Protein AF-W2QQW8-F1 (afdb_monomer_lite)

pLDDT: mean 79.14, std 19.01, range [22.36, 98.44]

Sequence (771 aa):
MTIPDSPKTPKADYAVMDPCMNMNTQSSLPSTNDLQSVPPTTKESCSPLRKLARWWIALRWQLARNLFSVPLPFLTSVFDVKLGDLFIVFPICLVFIITTAIQANDREVESTGNPPTYGLLVVFILTVRNNSVLLALTGISYERVLFYHKIAALITIILSGLHGFAYILAHDKGEISGEGDMVLTGTVAFGAMVLMFVFSLGFVRRRFFEFFLRTHWILFIVVLVFAVIHGASTALIGIIPWGIDMAFRHAYRPRVYAQGSIIGGNKSTSQDSANFTGKSMGVIARDQVAMSALPGNVVRIQFPRVRKDTGQVFNYQAGQYVFLCVPTISSLEWHPFTISSSPHEPMVTLHIKALGDWTSKLQSLIVALGGEVASPFDVLVDGPYGSVSIDIKTPTTYSHFALFSGGIGVTPMRSVVNRLHYEAHHEGRSSIERVHFVWSVRNRDMAQSLVVDVTGDNRGDCYFPNGIINNVGDAFSSEIYLSRSERDVEAADLDRHLGSSLRYGSRPDISATLRMVGEQAKQNGKTRVAVLVCGPSINANIPTIDHDEVQPFEEMEPTTDSEKSAIKYKPQLHISDGCHPYPVVQADGSVSAGLKWSGRYRSGCKGSDLGSQVYSRSAWYKGKWAIMYAWYFPKGANPVSVFGSGHRHYWLHAIVWTDSPNPDNSTILGASMAGTTNNEKTSTVKSKYLANGTSLKLDSFVGLWTGIQALRLTKKSGETQDLITWEQLTDEARDALSDFSFESSESREWVVMPLRDSAFKVLLKNSYPFR

Secondary structure (DSSP, 8-state):
---------------------------PPPPTT--------------HHHHHHHHHHHHHHHHHHHTSS-B-TTHHHHH--BHHIIIIIHHHHHHHHHHHHHHHHTT-HHHHHHHHHHHHHHHHHT---TT-HHHHHH---HHHHHHHHHHHHHHHHHHHHHHHHHHHHHHHTTSS---HHHHHHHHHHHHHHHHHHHHTSHHHHHH-HHHHHHHHHHHHHHHHHHHHHTT-GGGGGGGHHHHHHHHIIIIIHHHHHHH--SS----------S-------SSS-GGG-EEEEETTTEEEEEEESB-TTT--B----TT-EEEEE-TTT-SS--EEEEB-S-TTSSEEEEEEE--SHHHHHHHHHHHHTTSEEE-SS--EEEEEE---SS--SSTTT-SEEEEEEEGGGHHHHHHHHHHHHHHHHTS--TT--EEEEEEEES-HHHHHHHHS-TT---SS--SS-HHHHS--SSSEEEEEEETT----SS-HHHHHHHGGGEEES----HHHHHHHHHHHHHHTT----EEEEES--TTTTS-EE-TTTPPPPP-PPP-SHHHHHHHHTPPEEEESSSPPPB--B-TTS-EE------SSTTTT-S--TT--EEEEEEEEETTEEEEEEEEEEEEEEPTT-TT--EEEEEEEEEEEEES-SSSTT--EEEEEEE-SSSEEEESS--GGGEETTTEEEEEEEE-TTT--EEEEE-SS--BPPEEEETTTS-HHHHHHHHH----SSTT-TT---TTSHHHHHHHHHHH----

Foldseek 3Di:
DDDDDDDDDDDDDDDDDDPDDDDDDDDDDDDDPPPDDDDDDDPDPQDPVNVVVVVLVVVLVCCVVPAVLADDPPCCVPPVDTRNCVPPVVVVLVVLLVVLLVCLVVLVLVVLLVSLLVLLLLLLLLPDDDPFPVCVSNVDANVRSVVVNLVSLVSSLSSLVSSVSSVVVCVVVVVDDDPPLLNVLSVQLSVLSVVLNVCPPPVNCVPPVVVNVVSNVVSVVSNVVSCVVNPSVVSVNSNVSVVVRVCCVPPVQVCCQQPNDPDDDDPPDDDDDDDDPGDGHAVFGLQQWKWFQAFPQKIKIKGFQQHPPPRDGNADAQLWWKWKDFVVLNPPDTDIFTQLAARVDGMGMTIQHPDDDSSNVVNVVCVVVPRIDSRPGDMHIGDRHDDDSDPPPPLPPAQAEEEEEEQPQCRSVLRVVQNVVCCVPPVVSVSNQAYEEEYEYADPRSVCRQQPPPVPPPPPDGSHDLCQQVVPPGRHYAAYEHQHDDDDPPPVRSCVSNPPRYHYNDDDPPVVVVVVSCVVCVVVVHDDYHYHYTYDDLAPPAAEDAQQPAADDFFDDDDDLLSVLCVQAFAFEAEPDAADFGDAADLQLHGHPFDAFDDARHPPRNAHPNFHEKEWEWDDDPQKIKIKIKTKTQWWFAWQCPPGDTAGIAMKMKIFIWNDSHNVPIATQWMWIWDLPAIDIDRHDDCLQDDVRRHGYWYFDQDPRTRTTIIDGDNDGHDGGRYDYLVRRRPSNNSSLQRDDSDPDPVCPPRHSCRHPVRVVVCCVRGPRDD

Structure (mmCIF, N/CA/C/O backbone):
data_AF-W2QQW8-F1
#
_entry.id   AF-W2QQW8-F1
#
loop_
_atom_site.group_PDB
_atom_site.id
_atom_site.type_symbol
_atom_site.label_atom_id
_atom_site.label_alt_id
_atom_site.label_comp_id
_atom_site.label_asym_id
_atom_site.label_entity_id
_atom_site.label_seq_id
_atom_site.pdbx_PDB_ins_code
_atom_site.Cartn_x
_atom_site.Cartn_y
_atom_site.Cartn_z
_atom_site.occupancy
_atom_site.B_iso_or_equiv
_atom_site.auth_seq_id
_atom_site.auth_comp_id
_atom_site.auth_asym_id
_atom_site.auth_atom_id
_atom_site.pdbx_PDB_model_num
ATOM 1 N N . MET A 1 1 ? -3.252 -59.970 69.417 1.00 32.72 1 MET A N 1
ATOM 2 C CA . MET A 1 1 ? -2.001 -60.380 68.750 1.00 32.72 1 MET A CA 1
ATOM 3 C C . MET A 1 1 ? -1.625 -59.265 67.775 1.00 32.72 1 MET A C 1
ATOM 5 O O . MET A 1 1 ? -2.342 -59.070 66.809 1.00 32.72 1 MET A O 1
ATOM 9 N N . THR A 1 2 ? -0.628 -58.461 68.169 1.00 27.78 2 THR A N 1
ATOM 10 C CA . THR A 1 2 ? 0.358 -57.687 67.367 1.00 27.78 2 THR A CA 1
ATOM 11 C C . THR A 1 2 ? -0.038 -56.857 66.123 1.00 27.78 2 THR A C 1
ATOM 13 O O . THR A 1 2 ? -0.311 -57.397 65.058 1.00 27.78 2 THR A O 1
ATOM 16 N N . ILE A 1 3 ? 0.106 -55.531 66.291 1.00 32.78 3 ILE A N 1
ATOM 17 C CA . ILE A 1 3 ? 0.550 -54.453 65.354 1.00 32.78 3 ILE A CA 1
ATOM 18 C C . ILE A 1 3 ? 2.060 -54.676 65.025 1.00 32.78 3 ILE A C 1
ATOM 20 O O . ILE A 1 3 ? 2.696 -55.255 65.919 1.00 32.78 3 ILE A O 1
ATOM 24 N N . PRO A 1 4 ? 2.669 -54.341 63.841 1.00 33.88 4 PRO A N 1
ATOM 25 C CA . PRO A 1 4 ? 3.064 -52.963 63.391 1.00 33.88 4 PRO A CA 1
ATOM 26 C C . PRO A 1 4 ? 3.196 -52.753 61.855 1.00 33.88 4 PRO A C 1
ATOM 28 O O . PRO A 1 4 ? 3.037 -53.696 61.092 1.00 33.88 4 PRO A O 1
ATOM 31 N N . ASP A 1 5 ? 3.528 -51.603 61.249 1.00 27.11 5 ASP A N 1
ATOM 32 C CA . ASP A 1 5 ? 3.529 -50.149 61.524 1.00 27.11 5 ASP A CA 1
ATOM 33 C C . ASP A 1 5 ? 3.757 -49.469 60.149 1.00 27.11 5 ASP A C 1
ATOM 35 O O . ASP A 1 5 ? 4.506 -49.993 59.323 1.00 27.11 5 ASP A O 1
ATOM 39 N N . SER A 1 6 ? 3.204 -48.275 59.906 1.00 24.80 6 SER A N 1
ATOM 40 C CA . SER A 1 6 ? 3.692 -47.371 58.845 1.00 24.80 6 SER A CA 1
ATOM 41 C C . SER A 1 6 ? 3.896 -45.959 59.416 1.00 24.80 6 SER A C 1
ATOM 43 O O . SER A 1 6 ? 2.923 -45.378 59.912 1.00 24.80 6 SER A O 1
ATOM 45 N N . PRO A 1 7 ? 5.107 -45.371 59.376 1.00 30.23 7 PRO A N 1
ATOM 46 C CA . PRO A 1 7 ? 5.352 -44.061 59.969 1.00 30.23 7 PRO A CA 1
ATOM 47 C C . PRO A 1 7 ? 5.127 -42.881 58.999 1.00 30.23 7 PRO A C 1
ATOM 49 O O . PRO A 1 7 ? 5.688 -42.814 57.912 1.00 30.23 7 PRO A O 1
ATOM 52 N N . LYS A 1 8 ? 4.278 -41.964 59.481 1.00 26.64 8 LYS A N 1
ATOM 53 C CA . LYS A 1 8 ? 4.223 -40.481 59.440 1.00 26.64 8 LYS A CA 1
ATOM 54 C C . LYS A 1 8 ? 5.057 -39.649 58.432 1.00 26.64 8 LYS A C 1
ATOM 56 O O . LYS A 1 8 ? 6.263 -39.792 58.287 1.00 26.64 8 LYS A O 1
ATOM 61 N N . THR A 1 9 ? 4.366 -38.626 57.914 1.00 29.12 9 THR A N 1
ATOM 62 C CA . THR A 1 9 ? 4.792 -37.410 57.179 1.00 29.12 9 THR A CA 1
ATOM 63 C C . THR A 1 9 ? 5.781 -36.489 57.919 1.00 29.12 9 THR A C 1
ATOM 65 O O . THR A 1 9 ? 5.778 -36.478 59.152 1.00 29.12 9 THR A O 1
ATOM 68 N N . PRO A 1 10 ? 6.386 -35.519 57.197 1.00 24.39 10 PRO A N 1
ATOM 69 C CA . PRO A 1 10 ? 6.212 -34.114 57.587 1.00 24.39 10 PRO A CA 1
ATOM 70 C C . PRO A 1 10 ? 5.755 -33.192 56.439 1.00 24.39 10 PRO A C 1
ATOM 72 O O . PRO A 1 10 ? 6.200 -33.300 55.299 1.00 24.39 10 PRO A O 1
ATOM 75 N N . LYS A 1 11 ? 4.858 -32.263 56.794 1.00 24.58 11 LYS A N 1
ATOM 76 C CA . LYS A 1 11 ? 4.466 -31.074 56.023 1.00 24.58 11 LYS A CA 1
ATOM 77 C C . LYS A 1 11 ? 5.657 -30.115 55.888 1.00 24.58 11 LYS A C 1
ATOM 79 O O . LYS A 1 11 ? 6.401 -29.953 56.851 1.00 24.58 11 LYS A O 1
ATOM 84 N N . ALA A 1 12 ? 5.767 -29.435 54.749 1.00 25.59 12 ALA A N 1
ATOM 85 C CA . ALA A 1 12 ? 6.544 -28.207 54.611 1.00 25.59 12 ALA A CA 1
ATOM 86 C C . ALA A 1 12 ? 5.684 -27.151 53.905 1.00 25.59 12 ALA A C 1
ATOM 88 O O . ALA A 1 12 ? 5.072 -27.418 52.871 1.00 25.59 12 ALA A O 1
ATOM 89 N N . ASP A 1 13 ? 5.604 -25.993 54.549 1.00 22.36 13 ASP A N 1
ATOM 90 C CA . ASP A 1 13 ? 4.767 -24.845 54.232 1.00 22.36 13 ASP A CA 1
ATOM 91 C C . ASP A 1 13 ? 5.245 -24.108 52.971 1.00 22.36 13 ASP A C 1
ATOM 93 O O . ASP A 1 13 ? 6.428 -23.794 52.840 1.00 22.36 13 ASP A O 1
ATOM 97 N N . TYR A 1 14 ? 4.318 -23.757 52.077 1.00 26.67 14 TYR A N 1
ATOM 98 C CA . TYR A 1 14 ? 4.553 -22.741 51.049 1.00 26.67 14 TYR A CA 1
ATOM 99 C C . TYR A 1 14 ? 3.773 -21.485 51.425 1.00 26.67 14 TYR A C 1
ATOM 101 O O . TYR A 1 14 ? 2.546 -21.443 51.350 1.00 26.67 14 TYR A O 1
ATOM 109 N N . ALA A 1 15 ? 4.514 -20.477 51.882 1.00 24.58 15 ALA A N 1
ATOM 110 C CA . ALA A 1 15 ? 3.993 -19.164 52.207 1.00 24.58 15 ALA A CA 1
ATOM 111 C C . ALA A 1 15 ? 3.540 -18.435 50.933 1.00 24.58 15 ALA A C 1
ATOM 113 O O . ALA A 1 15 ? 4.312 -18.222 49.999 1.00 24.58 15 ALA A O 1
ATOM 114 N N . VAL A 1 16 ? 2.271 -18.043 50.942 1.00 25.52 16 VAL A N 1
ATOM 115 C CA . VAL A 1 16 ? 1.659 -17.057 50.053 1.00 25.52 16 VAL A CA 1
ATOM 116 C C . VAL A 1 16 ? 2.253 -15.687 50.403 1.00 25.52 16 VAL A C 1
ATOM 118 O O . VAL A 1 16 ? 2.172 -15.272 51.557 1.00 25.52 16 VAL A O 1
ATOM 121 N N . MET A 1 17 ? 2.869 -14.990 49.443 1.00 25.44 17 MET A N 1
ATOM 122 C CA . MET A 1 17 ? 3.221 -13.574 49.608 1.00 25.44 17 MET A CA 1
ATOM 123 C C . MET A 1 17 ? 2.145 -12.695 48.967 1.00 25.44 17 MET A C 1
ATOM 125 O O . MET A 1 17 ? 2.067 -12.586 47.744 1.00 25.44 17 MET A O 1
ATOM 129 N N . ASP A 1 18 ? 1.345 -12.063 49.826 1.00 23.59 18 ASP A N 1
ATOM 130 C CA . ASP A 1 18 ? 0.506 -10.900 49.529 1.00 23.59 18 ASP A CA 1
ATOM 131 C C . ASP A 1 18 ? 1.378 -9.655 49.262 1.00 23.59 18 ASP A C 1
ATOM 133 O O . ASP A 1 18 ? 2.252 -9.339 50.076 1.00 23.59 18 ASP A O 1
ATOM 137 N N . PRO A 1 19 ? 1.141 -8.874 48.192 1.00 27.14 19 PRO A N 1
ATOM 138 C CA . PRO A 1 19 ? 1.841 -7.620 47.963 1.00 27.14 19 PRO A CA 1
ATOM 139 C C . PRO A 1 19 ? 0.994 -6.440 48.458 1.00 27.14 19 PRO A C 1
ATOM 141 O O . PRO A 1 19 ? 0.456 -5.684 47.660 1.00 27.14 19 PRO A O 1
ATOM 144 N N . CYS A 1 20 ? 0.864 -6.268 49.776 1.00 23.17 20 CYS A N 1
ATOM 145 C CA . CYS A 1 20 ? 0.377 -5.019 50.374 1.00 23.17 20 CYS A CA 1
ATOM 146 C C . CYS A 1 20 ? 0.681 -4.978 51.882 1.00 23.17 20 CYS A C 1
ATOM 148 O O . CYS A 1 20 ? -0.124 -5.452 52.672 1.00 23.17 20 CYS A O 1
ATOM 150 N N . MET A 1 21 ? 1.800 -4.371 52.301 1.00 24.42 21 MET A N 1
ATOM 151 C CA . MET A 1 21 ? 1.831 -3.522 53.505 1.00 24.42 21 MET A CA 1
ATOM 152 C C . MET A 1 21 ? 3.156 -2.762 53.686 1.00 24.42 21 MET A C 1
ATOM 154 O O . MET A 1 21 ? 4.244 -3.326 53.644 1.00 24.42 21 MET A O 1
ATOM 158 N N . ASN A 1 22 ? 2.986 -1.458 53.915 1.00 27.39 22 ASN A N 1
ATOM 159 C CA . ASN A 1 22 ? 3.844 -0.465 54.564 1.00 27.39 22 ASN A CA 1
ATOM 160 C C . ASN A 1 22 ? 5.159 -0.931 55.220 1.00 27.39 22 ASN A C 1
ATOM 162 O O . ASN A 1 22 ? 5.145 -1.655 56.213 1.00 27.39 22 ASN A O 1
ATOM 166 N N . MET A 1 23 ? 6.264 -0.284 54.833 1.00 26.39 23 MET A N 1
ATOM 167 C CA . MET A 1 23 ? 7.373 0.004 55.748 1.00 26.39 23 MET A CA 1
ATOM 168 C C . MET A 1 23 ? 7.696 1.501 55.739 1.00 26.39 23 MET A C 1
ATOM 170 O O . MET A 1 23 ? 8.414 2.016 54.887 1.00 26.39 23 MET A O 1
ATOM 174 N N . ASN A 1 24 ? 7.152 2.184 56.747 1.00 26.94 24 ASN A N 1
ATOM 175 C CA . ASN A 1 24 ? 7.779 3.350 57.350 1.00 26.94 24 ASN A CA 1
ATOM 176 C C . ASN A 1 24 ? 9.038 2.869 58.082 1.00 26.94 24 ASN A C 1
ATOM 178 O O . ASN A 1 24 ? 8.939 2.317 59.174 1.00 26.94 24 ASN A O 1
ATOM 182 N N . THR A 1 25 ? 10.212 3.126 57.520 1.00 27.55 25 THR A N 1
ATOM 183 C CA . THR A 1 25 ? 11.460 3.194 58.286 1.00 27.55 25 THR A CA 1
ATOM 184 C C . THR A 1 25 ? 12.267 4.370 57.765 1.00 27.55 25 THR A C 1
ATOM 186 O O . THR A 1 25 ? 12.839 4.324 56.678 1.00 27.55 25 THR A O 1
ATOM 189 N N . GLN A 1 26 ? 12.272 5.450 58.547 1.00 31.73 26 GLN A N 1
ATOM 190 C CA . GLN A 1 26 ? 13.204 6.558 58.400 1.00 31.73 26 GLN A CA 1
ATOM 191 C C . GLN A 1 26 ? 14.632 6.029 58.589 1.00 31.73 26 GLN A C 1
ATOM 193 O O . GLN A 1 26 ? 15.020 5.675 59.699 1.00 31.73 26 GLN A O 1
ATOM 198 N N . SER A 1 27 ? 15.422 6.011 57.518 1.00 27.05 27 SER A N 1
ATOM 199 C CA . SER A 1 27 ? 16.882 6.016 57.605 1.00 27.05 27 SER A CA 1
ATOM 200 C C . SER A 1 27 ? 17.384 7.318 56.990 1.00 27.05 27 SER A C 1
ATOM 202 O O . SER A 1 27 ? 17.165 7.592 55.811 1.00 27.05 27 SER A O 1
ATOM 204 N N . SER A 1 28 ? 18.003 8.137 57.831 1.00 27.44 28 SER A N 1
ATOM 205 C CA . SER A 1 28 ? 18.613 9.434 57.544 1.00 27.44 28 SER A CA 1
ATOM 206 C C . SER A 1 28 ? 19.503 9.441 56.293 1.00 27.44 28 SER A C 1
ATOM 208 O O . SER A 1 28 ? 20.385 8.597 56.147 1.00 27.44 28 SER A O 1
ATOM 210 N N . LEU A 1 29 ? 19.295 10.444 55.434 1.00 30.16 29 LEU A N 1
ATOM 211 C CA . LEU A 1 29 ? 20.165 10.820 54.313 1.00 30.16 29 LEU A CA 1
ATOM 212 C C . LEU A 1 29 ? 21.607 11.106 54.785 1.00 30.16 29 LEU A C 1
ATOM 214 O O . LEU A 1 29 ? 21.767 11.794 55.796 1.00 30.16 29 LEU A O 1
ATOM 218 N N . PRO A 1 30 ? 22.657 10.687 54.051 1.00 28.02 30 PRO A N 1
ATOM 219 C CA . PRO A 1 30 ? 24.010 11.172 54.295 1.00 28.02 30 PRO A CA 1
ATOM 220 C C . PRO A 1 30 ? 24.154 12.621 53.812 1.00 28.02 30 PRO A C 1
ATOM 222 O O . PRO A 1 30 ? 23.690 12.989 52.732 1.00 28.02 30 PRO A O 1
ATOM 225 N N . SER A 1 31 ? 24.818 13.440 54.625 1.00 26.75 31 SER A N 1
ATOM 226 C CA . SER A 1 31 ? 25.165 14.833 54.346 1.00 26.75 31 SER A CA 1
ATOM 227 C C . SER A 1 31 ? 26.144 14.988 53.175 1.00 26.75 31 SER A C 1
ATOM 229 O O . SER A 1 31 ? 27.016 14.156 52.944 1.00 26.75 31 SER A O 1
ATOM 231 N N . THR A 1 32 ? 26.030 16.118 52.484 1.00 33.53 32 THR A N 1
ATOM 232 C CA . THR A 1 32 ? 26.657 16.506 51.209 1.00 33.53 32 THR A CA 1
ATOM 233 C C . THR A 1 32 ? 28.179 16.753 51.216 1.00 33.53 32 THR A C 1
ATOM 235 O O . THR A 1 32 ? 28.629 17.614 50.468 1.00 33.53 32 THR A O 1
ATOM 238 N N . ASN A 1 33 ? 28.996 16.034 51.999 1.00 30.67 33 ASN A N 1
ATOM 239 C CA . ASN A 1 33 ? 30.430 16.367 52.144 1.00 30.67 33 ASN A CA 1
ATOM 240 C C . ASN A 1 33 ? 31.477 15.283 51.803 1.00 30.67 33 ASN A C 1
ATOM 242 O O . ASN A 1 33 ? 32.657 15.608 51.845 1.00 30.67 33 ASN A O 1
ATOM 246 N N . ASP A 1 34 ? 31.118 14.076 51.348 1.00 30.17 34 ASP A N 1
ATOM 247 C CA . ASP A 1 34 ? 32.113 13.011 51.076 1.00 30.17 34 ASP A CA 1
ATOM 248 C C . ASP A 1 34 ? 32.278 12.646 49.586 1.00 30.17 34 ASP A C 1
ATOM 250 O O . ASP A 1 34 ? 32.210 11.485 49.185 1.00 30.17 34 ASP A O 1
ATOM 254 N N . LEU A 1 35 ? 32.534 13.643 48.732 1.00 32.91 35 LEU A N 1
ATOM 255 C CA . LEU A 1 35 ? 32.984 13.428 47.346 1.00 32.91 35 LEU A CA 1
ATOM 256 C C . LEU A 1 35 ? 34.252 14.236 47.036 1.00 32.91 35 LEU A C 1
ATOM 258 O O . LEU A 1 35 ? 34.254 15.113 46.176 1.00 32.91 35 LEU A O 1
ATOM 262 N N . GLN A 1 36 ? 35.362 13.914 47.704 1.00 36.12 36 GLN A N 1
ATOM 263 C CA . GLN A 1 36 ? 36.707 14.267 47.233 1.00 36.12 36 GLN A CA 1
ATOM 264 C C . GLN A 1 36 ? 37.702 13.132 47.504 1.00 36.12 36 GLN A C 1
ATOM 266 O O . GLN A 1 36 ? 38.179 12.976 48.622 1.00 36.12 36 GLN A O 1
ATOM 271 N N . SER A 1 37 ? 38.010 12.346 46.462 1.00 30.62 37 SER A N 1
ATOM 272 C CA . SER A 1 37 ? 39.344 11.793 46.123 1.00 30.62 37 SER A CA 1
ATOM 273 C C . SER A 1 37 ? 39.233 10.562 45.206 1.00 30.62 37 SER A C 1
ATOM 275 O O . SER A 1 37 ? 39.449 9.423 45.603 1.00 30.62 37 SER A O 1
ATOM 277 N N . VAL A 1 38 ? 38.931 10.787 43.924 1.00 32.84 38 VAL A N 1
ATOM 278 C CA . VAL A 1 38 ? 39.273 9.810 42.874 1.00 32.84 38 VAL A CA 1
ATOM 279 C C . VAL A 1 38 ? 40.677 10.175 42.372 1.00 32.84 38 VAL A C 1
ATOM 281 O O . VAL A 1 38 ? 40.891 11.343 42.032 1.00 32.84 38 VAL A O 1
ATOM 284 N N . PRO A 1 39 ? 41.653 9.248 42.342 1.00 32.03 39 PRO A N 1
ATOM 285 C CA . PRO A 1 39 ? 42.999 9.550 41.862 1.00 32.03 39 PRO A CA 1
ATOM 286 C C . PRO A 1 39 ? 42.962 9.906 40.366 1.00 32.03 39 PRO A C 1
ATOM 288 O O . PRO A 1 39 ? 42.100 9.407 39.635 1.00 32.03 39 PRO A O 1
ATOM 291 N N . PRO A 1 40 ? 43.872 10.766 39.874 1.00 30.80 40 PRO A N 1
ATOM 292 C CA . PRO A 1 40 ? 43.830 11.219 38.494 1.00 30.80 40 PRO A CA 1
ATOM 293 C C . PRO A 1 40 ? 44.091 10.038 37.558 1.00 30.80 40 PRO A C 1
ATOM 295 O O . PRO A 1 40 ? 45.178 9.462 37.536 1.00 30.80 40 PRO A O 1
ATOM 298 N N . THR A 1 41 ? 43.080 9.693 36.760 1.00 34.16 41 THR A N 1
ATOM 299 C CA . THR A 1 41 ? 43.212 8.778 35.629 1.00 34.16 41 THR A CA 1
ATOM 300 C C . THR A 1 41 ? 44.335 9.273 34.728 1.00 34.16 41 THR A C 1
ATOM 302 O O . THR A 1 41 ? 44.292 10.402 34.225 1.00 34.16 41 THR A O 1
ATOM 305 N N . THR A 1 42 ? 45.337 8.426 34.522 1.00 35.34 42 THR A N 1
ATOM 306 C CA . THR A 1 42 ? 46.366 8.600 33.504 1.00 35.34 42 THR A CA 1
ATOM 307 C C . THR A 1 42 ? 45.693 8.951 32.177 1.00 35.34 42 THR A C 1
ATOM 309 O O . THR A 1 42 ? 44.781 8.264 31.716 1.00 35.34 42 THR A O 1
ATOM 312 N N . LYS A 1 43 ? 46.096 10.074 31.569 1.00 38.16 43 LYS A N 1
ATOM 313 C CA . LYS A 1 43 ? 45.657 10.450 30.222 1.00 38.16 43 LYS A CA 1
ATOM 314 C C . LYS A 1 43 ? 46.145 9.371 29.257 1.00 38.16 43 LYS A C 1
ATOM 316 O O . LYS A 1 43 ? 47.277 9.436 28.784 1.00 38.16 43 LYS A O 1
ATOM 321 N N . GLU A 1 44 ? 45.300 8.388 28.958 1.00 43.59 44 GLU A N 1
ATOM 322 C CA . GLU A 1 44 ? 45.520 7.513 27.814 1.00 43.59 44 GLU A CA 1
ATOM 323 C C . GLU A 1 44 ? 45.645 8.397 26.569 1.00 43.59 44 GLU A C 1
ATOM 325 O O . GLU A 1 44 ? 44.706 9.087 26.157 1.00 43.59 44 GLU A O 1
ATOM 330 N N . SER A 1 45 ? 46.840 8.396 25.984 1.00 45.62 45 SER A N 1
ATOM 331 C CA . SER A 1 45 ? 47.106 8.940 24.659 1.00 45.62 45 SER A CA 1
ATOM 332 C C . SER A 1 45 ? 46.131 8.294 23.673 1.00 45.62 45 SER A C 1
ATOM 334 O O . SER A 1 45 ? 46.255 7.131 23.294 1.00 45.62 45 SER A O 1
ATOM 336 N N . CYS A 1 46 ? 45.080 9.034 23.318 1.00 47.69 46 CYS A N 1
ATOM 337 C CA . CYS A 1 46 ? 44.044 8.548 22.422 1.00 47.69 46 CYS A CA 1
ATOM 338 C C . CYS A 1 46 ? 44.661 8.367 21.030 1.00 47.69 46 CYS A C 1
ATOM 340 O O . CYS A 1 46 ? 45.045 9.357 20.398 1.00 47.69 46 CYS A O 1
ATOM 342 N N . SER A 1 47 ? 44.769 7.114 20.574 1.00 72.81 47 SER A N 1
ATOM 343 C CA . SER A 1 47 ? 45.361 6.788 19.277 1.00 72.81 47 SER A CA 1
ATOM 344 C C . SER A 1 47 ? 44.680 7.580 18.146 1.00 72.81 47 SER A C 1
ATOM 346 O O . SER A 1 47 ? 43.463 7.803 18.200 1.00 72.81 47 SER A O 1
ATOM 348 N N . PRO A 1 48 ? 45.422 8.003 17.103 1.00 72.12 48 PRO A N 1
ATOM 349 C CA . PRO A 1 48 ? 44.861 8.751 15.975 1.00 72.12 48 PRO A CA 1
ATOM 350 C C . PRO A 1 48 ? 43.622 8.073 15.372 1.00 72.12 48 PRO A C 1
ATOM 352 O O . PRO A 1 48 ? 42.626 8.735 15.095 1.00 72.12 48 PRO A O 1
ATOM 355 N N . LEU A 1 49 ? 43.637 6.737 15.295 1.00 63.75 49 LEU A N 1
ATOM 356 C CA . LEU A 1 49 ? 42.523 5.916 14.814 1.00 63.75 49 LEU A CA 1
ATOM 357 C C . LEU A 1 49 ? 41.258 6.037 15.681 1.00 63.75 49 LEU A C 1
ATOM 359 O O . LEU A 1 49 ? 40.157 6.125 15.143 1.00 63.75 49 LEU A O 1
ATOM 363 N N . ARG A 1 50 ? 41.382 6.102 17.015 1.00 66.75 50 ARG A N 1
ATOM 364 C CA . ARG A 1 50 ? 40.227 6.292 17.914 1.00 66.75 50 ARG A CA 1
ATOM 365 C C . ARG A 1 50 ? 39.637 7.698 17.809 1.00 66.75 50 ARG A C 1
ATOM 367 O O . ARG A 1 50 ? 38.416 7.841 17.873 1.00 66.75 50 ARG A O 1
ATOM 374 N N . LYS A 1 51 ? 40.469 8.730 17.627 1.00 74.44 51 LYS A N 1
ATOM 375 C CA . LYS A 1 51 ? 39.992 10.106 17.392 1.00 74.44 51 LYS A CA 1
ATOM 376 C C . LYS A 1 51 ? 39.225 10.205 16.074 1.00 74.44 51 LYS A C 1
ATOM 378 O O . LYS A 1 51 ? 38.132 10.764 16.049 1.00 74.44 51 LYS A O 1
ATOM 383 N N . LEU A 1 52 ? 39.764 9.597 15.019 1.00 72.56 52 LEU A N 1
ATOM 384 C CA . LEU A 1 52 ? 39.159 9.573 13.689 1.00 72.56 52 LEU A CA 1
ATOM 385 C C . LEU A 1 52 ? 37.839 8.785 13.688 1.00 72.56 52 LEU A C 1
ATOM 387 O O . LEU A 1 52 ? 36.842 9.265 13.159 1.00 72.56 52 LEU A O 1
ATOM 391 N N . ALA A 1 53 ? 37.783 7.649 14.391 1.00 68.56 53 ALA A N 1
ATOM 392 C CA . ALA A 1 53 ? 36.552 6.881 14.577 1.00 68.56 53 ALA A CA 1
ATOM 393 C C . ALA A 1 53 ? 35.467 7.671 15.332 1.00 68.56 53 ALA A C 1
ATOM 395 O O . ALA A 1 53 ? 34.312 7.681 14.915 1.00 68.56 53 ALA A O 1
ATOM 396 N N . ARG A 1 54 ? 35.822 8.372 16.419 1.00 70.38 54 ARG A N 1
ATOM 397 C CA . ARG A 1 54 ? 34.870 9.219 17.164 1.00 70.38 54 ARG A CA 1
ATOM 398 C C . ARG A 1 54 ? 34.356 10.381 16.319 1.00 70.38 54 ARG A C 1
ATOM 400 O O . ARG A 1 54 ? 33.157 10.644 16.330 1.00 70.38 54 ARG A O 1
ATOM 407 N N . TRP A 1 55 ? 35.244 11.043 15.579 1.00 84.25 55 TRP A N 1
ATOM 408 C CA . TRP A 1 55 ? 34.871 12.117 14.661 1.00 84.25 55 TRP A CA 1
ATOM 409 C C . TRP A 1 55 ? 33.932 11.615 13.558 1.00 84.25 55 TRP A C 1
ATOM 411 O O . TRP A 1 55 ? 32.883 12.214 13.335 1.00 84.25 55 TRP A O 1
ATOM 421 N N . TRP A 1 56 ? 34.243 10.468 12.947 1.00 69.25 56 TRP A N 1
ATOM 422 C CA . TRP A 1 56 ? 33.389 9.833 11.943 1.00 69.25 56 TRP A CA 1
ATOM 423 C C . TRP A 1 56 ? 31.999 9.503 12.494 1.00 69.25 56 TRP A C 1
ATOM 425 O O . TRP A 1 56 ? 30.996 9.832 11.868 1.00 69.25 56 TRP A O 1
ATOM 435 N N . ILE A 1 57 ? 31.922 8.909 13.690 1.00 71.25 57 ILE A N 1
ATOM 436 C CA . ILE A 1 57 ? 30.647 8.591 14.350 1.00 71.25 57 ILE A CA 1
ATOM 437 C C . ILE A 1 57 ? 29.840 9.868 14.616 1.00 71.25 57 ILE A C 1
ATOM 439 O O . ILE A 1 57 ? 28.638 9.895 14.347 1.00 71.25 57 ILE A O 1
ATOM 443 N N . ALA A 1 58 ? 30.486 10.930 15.104 1.00 70.12 58 ALA A N 1
ATOM 444 C CA . ALA A 1 58 ? 29.830 12.205 15.374 1.00 70.12 58 ALA A CA 1
ATOM 445 C C . ALA A 1 58 ? 29.291 12.859 14.091 1.00 70.12 58 ALA A C 1
ATOM 447 O O . ALA A 1 58 ? 28.117 13.231 14.045 1.00 70.12 58 ALA A O 1
ATOM 448 N N . LEU A 1 59 ? 30.109 12.931 13.036 1.00 74.25 59 LEU A N 1
ATOM 449 C CA . LEU A 1 59 ? 29.723 13.487 11.738 1.00 74.25 59 LEU A CA 1
ATOM 450 C C . LEU A 1 59 ? 28.582 12.682 11.106 1.00 74.25 59 LEU A C 1
ATOM 452 O O . LEU A 1 59 ? 27.569 13.249 10.700 1.00 74.25 59 LEU A O 1
ATOM 456 N N . ARG A 1 60 ? 28.706 11.351 11.088 1.00 69.12 60 ARG A N 1
ATOM 457 C CA . ARG A 1 60 ? 27.660 10.431 10.628 1.00 69.12 60 ARG A CA 1
ATOM 458 C C . ARG A 1 60 ? 26.343 10.694 11.350 1.00 69.12 60 ARG A C 1
ATOM 460 O O . ARG A 1 60 ? 25.297 10.784 10.712 1.00 69.12 60 ARG A O 1
ATOM 467 N N . TRP A 1 61 ? 26.377 10.817 12.675 1.00 62.03 61 TRP A N 1
ATOM 468 C CA . TRP A 1 61 ? 25.172 11.011 13.479 1.00 62.03 61 TRP A CA 1
ATOM 469 C C . TRP A 1 61 ? 24.545 12.399 13.294 1.00 62.03 61 TRP A C 1
ATOM 471 O O . TRP A 1 61 ? 23.323 12.547 13.376 1.00 62.03 61 TRP A O 1
ATOM 481 N N . GLN A 1 62 ? 25.358 13.419 13.016 1.00 68.69 62 GLN A N 1
ATOM 482 C CA . GLN A 1 62 ? 24.881 14.750 12.644 1.00 68.69 62 GLN A CA 1
ATOM 483 C C . GLN A 1 62 ? 24.225 14.748 11.257 1.00 68.69 62 GLN A C 1
ATOM 485 O O . GLN A 1 62 ? 23.086 15.193 11.134 1.00 68.69 62 GLN A O 1
ATOM 490 N N . LEU A 1 63 ? 24.880 14.188 10.235 1.00 65.50 63 LEU A N 1
ATOM 491 C CA . LEU A 1 63 ? 24.352 14.127 8.864 1.00 65.50 63 LEU A CA 1
ATOM 492 C C . LEU A 1 63 ? 23.077 13.283 8.766 1.00 65.50 63 LEU A C 1
ATOM 494 O O . LEU A 1 63 ? 22.104 13.685 8.123 1.00 65.50 63 LEU A O 1
ATOM 498 N N . ALA A 1 64 ? 23.055 12.129 9.436 1.00 65.25 64 ALA A N 1
ATOM 499 C CA . ALA A 1 64 ? 21.892 11.255 9.447 1.00 65.25 64 ALA A CA 1
ATOM 500 C C . ALA A 1 64 ? 20.666 11.962 10.035 1.00 65.25 64 ALA A C 1
ATOM 502 O O . ALA A 1 64 ? 19.597 11.891 9.438 1.00 65.25 64 ALA A O 1
ATOM 503 N N . ARG A 1 65 ? 20.805 12.673 11.162 1.00 64.88 65 ARG A N 1
ATOM 504 C CA . ARG A 1 65 ? 19.676 13.355 11.816 1.00 64.88 65 ARG A CA 1
ATOM 505 C C . ARG A 1 65 ? 19.249 14.631 11.105 1.00 64.88 65 ARG A C 1
ATOM 507 O O . ARG A 1 65 ? 18.054 14.854 10.958 1.00 64.88 65 ARG A O 1
ATOM 514 N N . ASN A 1 66 ? 20.205 15.437 10.652 1.00 69.25 66 ASN A N 1
ATOM 515 C CA . ASN A 1 66 ? 19.914 16.788 10.176 1.00 69.25 66 ASN A CA 1
ATOM 516 C C . ASN A 1 66 ? 19.597 16.854 8.679 1.00 69.25 66 ASN A C 1
ATOM 518 O O . ASN A 1 66 ? 19.026 17.845 8.238 1.00 69.25 66 ASN A O 1
ATOM 522 N N . LEU A 1 67 ? 19.960 15.831 7.895 1.00 66.56 67 LEU A N 1
ATOM 523 C CA . LEU A 1 67 ? 19.830 15.883 6.438 1.00 66.56 67 LEU A CA 1
ATOM 524 C C . LEU A 1 67 ? 19.119 14.658 5.852 1.00 66.56 67 LEU A C 1
ATOM 526 O O . LEU A 1 67 ? 18.109 14.787 5.164 1.00 66.56 67 LEU A O 1
ATOM 530 N N . PHE A 1 68 ? 19.603 13.453 6.157 1.00 67.38 68 PHE A N 1
ATOM 531 C CA . PHE A 1 68 ? 19.114 12.212 5.532 1.00 67.38 68 PHE A CA 1
ATOM 532 C C . PHE 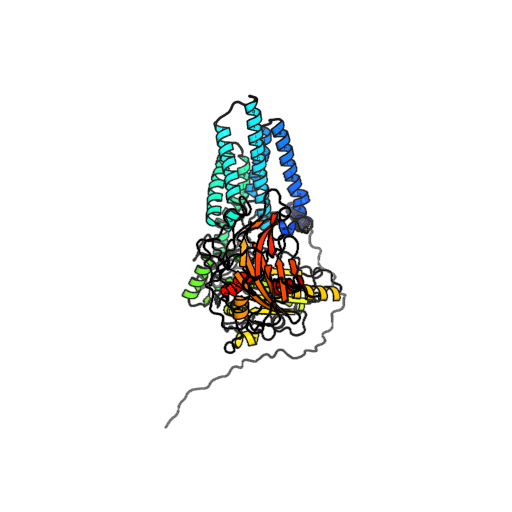A 1 68 ? 17.966 11.523 6.287 1.00 67.38 68 PHE A C 1
ATOM 534 O O . PHE A 1 68 ? 17.521 10.439 5.897 1.00 67.38 68 PHE A O 1
ATOM 541 N N . SER A 1 69 ? 17.462 12.135 7.359 1.00 66.00 69 SER A N 1
ATOM 542 C CA . SER A 1 69 ? 16.274 11.672 8.096 1.00 66.00 69 SER A CA 1
ATOM 543 C C . SER A 1 69 ? 15.178 12.724 8.202 1.00 66.00 69 SER A C 1
ATOM 545 O O . SER A 1 69 ? 14.134 12.425 8.768 1.00 66.00 69 SER A O 1
ATOM 547 N N . VAL A 1 70 ? 15.382 13.923 7.646 1.00 72.56 70 VAL A N 1
ATOM 548 C CA . VAL A 1 70 ? 14.385 14.997 7.691 1.00 72.56 70 VAL A CA 1
ATOM 549 C C . VAL A 1 70 ? 13.368 14.785 6.564 1.00 72.56 70 VAL A C 1
ATOM 551 O O . VAL A 1 70 ? 13.752 14.858 5.389 1.00 72.56 70 VAL A O 1
ATOM 554 N N . PRO A 1 71 ? 12.093 14.491 6.887 1.00 70.06 71 PRO A N 1
ATOM 555 C CA . PRO A 1 71 ? 11.051 14.345 5.883 1.00 70.06 71 PRO A CA 1
ATOM 556 C C . PRO A 1 71 ? 10.651 15.712 5.311 1.00 70.06 71 PRO A C 1
ATOM 558 O O . PRO A 1 71 ? 10.622 16.718 6.021 1.00 70.06 71 PRO A O 1
ATOM 561 N N . LEU A 1 72 ? 10.305 15.729 4.028 1.00 71.62 72 LEU A N 1
ATOM 562 C CA . LEU A 1 72 ? 9.696 16.853 3.327 1.00 71.62 72 LEU A CA 1
ATOM 563 C C . LEU A 1 72 ? 8.205 16.544 3.116 1.00 71.62 72 LEU A C 1
ATOM 565 O O . LEU A 1 72 ? 7.888 15.503 2.527 1.00 71.62 72 LEU A O 1
ATOM 569 N N . PRO A 1 73 ? 7.280 17.411 3.570 1.00 64.31 73 PRO A N 1
ATOM 570 C CA . PRO A 1 73 ? 5.853 17.240 3.304 1.00 64.31 73 PRO A CA 1
ATOM 571 C C . PRO A 1 73 ? 5.593 17.017 1.808 1.00 64.31 73 PRO A C 1
ATOM 573 O O . PRO A 1 73 ? 6.266 17.628 0.978 1.00 64.31 73 PRO A O 1
ATOM 576 N N . PHE A 1 74 ? 4.636 16.144 1.471 1.00 66.75 74 PHE A N 1
ATOM 577 C CA . PHE A 1 74 ? 4.291 15.709 0.104 1.00 66.75 74 PHE A CA 1
ATOM 578 C C . PHE A 1 74 ? 5.373 14.879 -0.621 1.00 66.75 74 PHE A C 1
ATOM 580 O O . PHE A 1 74 ? 5.091 13.785 -1.108 1.00 66.75 74 PHE A O 1
ATOM 587 N N . LEU A 1 75 ? 6.628 15.335 -0.657 1.00 67.25 75 LEU A N 1
ATOM 588 C CA . LEU A 1 75 ? 7.714 14.641 -1.362 1.00 67.25 75 LEU A CA 1
ATOM 589 C C . LEU A 1 75 ? 8.098 13.312 -0.702 1.00 67.25 75 LEU A C 1
ATOM 591 O O . LEU A 1 75 ? 8.278 12.312 -1.399 1.00 67.25 75 LEU A O 1
ATOM 595 N N . THR A 1 76 ? 8.182 13.266 0.631 1.00 65.50 76 THR A N 1
ATOM 596 C CA . THR A 1 76 ? 8.471 12.012 1.341 1.00 65.50 76 THR A CA 1
ATOM 597 C C . THR A 1 76 ? 7.291 11.046 1.279 1.00 65.50 76 THR A C 1
ATOM 599 O O . THR A 1 76 ? 7.502 9.848 1.158 1.00 65.50 76 THR A O 1
ATOM 602 N N . SER A 1 77 ? 6.048 11.531 1.317 1.00 54.38 77 SER A N 1
ATOM 603 C CA . SER A 1 77 ? 4.879 10.642 1.293 1.00 54.38 77 SER A CA 1
ATOM 604 C C . SER A 1 77 ? 4.658 9.992 -0.073 1.00 54.38 77 SER A C 1
ATOM 606 O O . SER A 1 77 ? 4.288 8.826 -0.128 1.00 54.38 77 SER A O 1
ATOM 608 N N . VAL A 1 78 ? 4.904 10.720 -1.167 1.00 59.84 78 VAL A N 1
ATOM 609 C CA . VAL A 1 78 ? 4.634 10.228 -2.530 1.00 59.84 78 VAL A CA 1
ATOM 610 C C . VAL A 1 78 ? 5.856 9.544 -3.150 1.00 59.84 78 VAL A C 1
ATOM 612 O O . VAL A 1 78 ? 5.726 8.508 -3.799 1.00 59.84 78 VAL A O 1
ATOM 615 N N . PHE A 1 79 ? 7.052 10.107 -2.953 1.00 66.12 79 PHE A N 1
ATOM 616 C CA . PHE A 1 79 ? 8.273 9.678 -3.647 1.00 66.12 79 PHE A CA 1
ATOM 617 C C . PHE A 1 79 ? 9.364 9.142 -2.709 1.00 66.12 79 PHE A C 1
ATOM 619 O O . PHE A 1 79 ? 10.447 8.796 -3.177 1.00 66.12 79 PHE A O 1
ATOM 626 N N . ASP A 1 80 ? 9.102 9.084 -1.398 1.00 70.62 80 ASP A N 1
ATOM 627 C CA . ASP A 1 80 ? 10.079 8.751 -0.349 1.00 70.62 80 ASP A CA 1
ATOM 628 C C . ASP A 1 80 ? 11.313 9.680 -0.323 1.00 70.62 80 ASP A C 1
ATOM 630 O O . ASP A 1 80 ? 12.330 9.364 0.288 1.00 70.62 80 ASP A O 1
ATOM 634 N N . VAL A 1 81 ? 11.234 10.867 -0.935 1.00 80.19 81 VAL A N 1
ATOM 635 C CA . VAL A 1 81 ? 12.340 11.840 -1.025 1.00 80.19 81 VAL A CA 1
ATOM 636 C C . VAL A 1 81 ? 12.507 12.597 0.291 1.00 80.19 81 VAL A C 1
ATOM 638 O O . VAL A 1 81 ? 11.541 13.151 0.819 1.00 80.19 81 VAL A O 1
ATOM 641 N N . LYS A 1 82 ? 13.734 12.659 0.812 1.00 81.06 82 LYS A N 1
ATOM 642 C CA . LYS A 1 82 ? 14.116 13.407 2.021 1.00 81.06 82 LYS A CA 1
ATOM 643 C C . LYS A 1 82 ? 14.922 14.664 1.692 1.00 81.06 82 LYS A C 1
ATOM 645 O O . LYS A 1 82 ? 15.374 14.855 0.567 1.00 81.06 82 LYS A O 1
ATOM 650 N N . LEU A 1 83 ? 15.148 15.509 2.700 1.00 80.62 83 LEU A N 1
ATOM 651 C CA . LEU A 1 83 ? 15.880 16.772 2.550 1.00 80.62 83 LEU A CA 1
ATOM 652 C C . LEU A 1 83 ? 17.267 16.592 1.902 1.00 80.62 83 LEU A C 1
ATOM 654 O O . LEU A 1 83 ? 17.607 17.305 0.962 1.00 80.62 83 LEU A O 1
ATOM 658 N N . GLY A 1 84 ? 18.049 15.611 2.360 1.00 81.56 84 GLY A N 1
ATOM 659 C CA . GLY A 1 84 ? 19.364 15.312 1.782 1.00 81.56 84 GLY A CA 1
ATOM 660 C C . GLY A 1 84 ? 19.316 14.847 0.325 1.00 81.56 84 GLY A C 1
ATOM 661 O O . GLY A 1 84 ? 20.235 15.143 -0.437 1.00 81.56 84 GLY A O 1
ATOM 662 N N . ASP A 1 85 ? 18.236 14.188 -0.095 1.00 87.06 85 ASP A N 1
ATOM 663 C CA . ASP A 1 85 ? 18.080 13.728 -1.478 1.00 87.06 85 ASP A CA 1
ATOM 664 C C . ASP A 1 85 ? 17.924 14.928 -2.426 1.00 87.06 85 ASP A C 1
ATOM 666 O O . ASP A 1 85 ? 18.558 14.984 -3.480 1.00 87.06 85 ASP A O 1
ATOM 670 N N . LEU A 1 86 ? 17.144 15.930 -2.003 1.00 85.88 86 LEU A N 1
ATOM 671 C CA . LEU A 1 86 ? 16.869 17.142 -2.775 1.00 85.88 86 LEU A CA 1
ATOM 672 C C . LEU A 1 86 ? 18.096 18.048 -2.936 1.00 85.88 86 LEU A C 1
ATOM 674 O O . LEU A 1 86 ? 18.308 18.596 -4.013 1.00 85.88 86 LEU A O 1
ATOM 678 N N . PHE A 1 87 ? 18.890 18.216 -1.876 1.00 86.94 87 PHE A N 1
ATOM 679 C CA . PHE A 1 87 ? 19.994 19.183 -1.860 1.00 86.94 87 PHE A CA 1
ATOM 680 C C . PHE A 1 87 ? 21.369 18.587 -2.168 1.00 86.94 87 PHE A C 1
ATOM 682 O O . PHE A 1 87 ? 22.294 19.340 -2.460 1.00 86.94 87 PHE A O 1
ATOM 689 N N . ILE A 1 88 ? 21.524 17.261 -2.114 1.00 86.69 88 ILE A N 1
ATOM 690 C CA . ILE A 1 88 ? 22.806 16.599 -2.392 1.00 86.69 88 ILE A CA 1
ATOM 691 C C . ILE A 1 88 ? 22.671 15.619 -3.550 1.00 86.69 88 ILE A C 1
ATOM 693 O O . ILE A 1 88 ? 23.357 15.765 -4.559 1.00 86.69 88 ILE A O 1
ATOM 697 N N . VAL A 1 89 ? 21.786 14.627 -3.429 1.00 88.38 89 VAL A N 1
ATOM 698 C CA . VAL A 1 89 ? 21.753 13.502 -4.375 1.00 88.38 89 VAL A CA 1
ATOM 699 C C . VAL A 1 89 ? 21.324 13.959 -5.770 1.00 88.38 89 VAL A C 1
ATOM 701 O O . VAL A 1 89 ? 22.039 13.699 -6.738 1.00 88.38 89 VAL A O 1
ATOM 704 N N . PHE A 1 90 ? 20.200 14.671 -5.894 1.00 91.69 90 PHE A N 1
ATOM 705 C CA . PHE A 1 90 ? 19.710 15.121 -7.200 1.00 91.69 90 PHE A CA 1
ATOM 706 C C . PHE A 1 90 ? 20.619 16.150 -7.884 1.00 91.69 90 PHE A C 1
ATOM 708 O O . PHE A 1 90 ? 20.870 15.970 -9.076 1.00 91.69 90 PHE A O 1
ATOM 715 N N . PRO A 1 91 ? 21.178 17.165 -7.193 1.00 94.44 91 PRO A N 1
ATOM 716 C CA . PRO A 1 91 ? 22.139 18.076 -7.808 1.00 94.44 91 PRO A CA 1
ATOM 717 C C . PRO A 1 91 ? 23.384 17.365 -8.342 1.00 94.44 91 PRO A C 1
ATOM 719 O O . PRO A 1 91 ? 23.796 17.645 -9.463 1.00 94.44 91 PRO A O 1
ATOM 722 N N . ILE A 1 92 ? 23.941 16.399 -7.600 1.00 92.44 92 ILE A N 1
ATOM 723 C CA . ILE A 1 92 ? 25.081 15.602 -8.080 1.00 92.44 92 ILE A CA 1
ATOM 724 C C . ILE A 1 92 ? 24.696 14.834 -9.349 1.00 92.44 92 ILE A C 1
ATOM 726 O O . ILE A 1 92 ? 25.404 14.913 -10.350 1.00 92.44 92 ILE A O 1
ATOM 730 N N . CYS A 1 93 ? 23.554 14.140 -9.341 1.00 93.94 93 CYS A N 1
ATOM 731 C CA . CYS A 1 93 ? 23.073 13.403 -10.512 1.00 93.94 93 CYS A CA 1
ATOM 732 C C . CYS A 1 93 ? 22.878 14.321 -11.729 1.00 93.94 93 CYS A C 1
ATOM 734 O O . CYS A 1 93 ? 23.256 13.962 -12.843 1.00 93.94 93 CYS A O 1
ATOM 736 N N . LEU A 1 94 ? 22.315 15.513 -11.512 1.00 94.94 94 LEU A N 1
ATOM 737 C CA . LEU A 1 94 ? 22.077 16.499 -12.560 1.00 94.94 94 LEU A CA 1
ATOM 738 C C . LEU A 1 94 ? 23.388 17.020 -13.155 1.00 94.94 94 LEU A C 1
ATOM 740 O O . LEU A 1 94 ? 23.487 17.121 -14.374 1.00 94.94 94 LEU A O 1
ATOM 744 N N . VAL A 1 95 ? 24.397 17.300 -12.323 1.00 95.06 95 VAL A N 1
ATOM 745 C CA . VAL A 1 95 ? 25.727 17.717 -12.793 1.00 95.06 95 VAL A CA 1
ATOM 746 C C . VAL A 1 95 ? 26.321 16.656 -13.713 1.00 95.06 95 VAL A C 1
ATOM 748 O O . VAL A 1 95 ? 26.678 16.995 -14.835 1.00 95.06 95 VAL A O 1
ATOM 751 N N . PHE A 1 96 ? 26.345 15.382 -13.303 1.00 94.44 96 PHE A N 1
ATOM 752 C CA . PHE A 1 96 ? 26.861 14.298 -14.149 1.00 94.44 96 PHE A CA 1
ATOM 753 C C . PHE A 1 96 ? 26.112 14.179 -15.482 1.00 94.44 96 PHE A C 1
ATOM 755 O O . PHE A 1 96 ? 26.744 13.989 -16.519 1.00 94.44 96 PHE A O 1
ATOM 762 N N . ILE A 1 97 ? 24.780 14.307 -15.480 1.00 96.44 97 ILE A N 1
ATOM 763 C CA . ILE A 1 97 ? 23.988 14.274 -16.719 1.00 96.44 97 ILE A CA 1
ATOM 764 C C . ILE A 1 97 ? 24.357 15.448 -17.626 1.00 96.44 97 ILE A C 1
ATOM 766 O O . ILE A 1 97 ? 24.617 15.236 -18.807 1.00 96.44 97 ILE A O 1
ATOM 770 N N . ILE A 1 98 ? 24.399 16.671 -17.091 1.00 96.19 98 ILE A N 1
ATOM 771 C CA . ILE A 1 98 ? 24.679 17.879 -17.876 1.00 96.19 98 ILE A CA 1
ATOM 772 C C . ILE A 1 98 ? 26.095 17.832 -18.449 1.00 96.19 98 ILE A C 1
ATOM 774 O O . ILE A 1 98 ? 26.263 18.055 -19.644 1.00 96.19 98 ILE A O 1
ATOM 778 N N . THR A 1 99 ? 27.107 17.509 -17.639 1.00 94.75 99 THR A N 1
ATOM 779 C CA . THR A 1 99 ? 28.498 17.452 -18.113 1.00 94.75 99 THR A CA 1
ATOM 780 C C . THR A 1 99 ? 28.669 16.394 -19.195 1.00 94.75 99 THR A C 1
ATOM 782 O O . THR A 1 99 ? 29.292 16.666 -20.214 1.00 94.75 99 THR A O 1
ATOM 785 N N . THR A 1 100 ? 28.055 15.221 -19.021 1.00 96.00 100 THR A N 1
ATOM 786 C CA . THR A 1 100 ? 28.116 14.142 -20.019 1.00 96.00 100 THR A CA 1
ATOM 787 C C . THR A 1 100 ? 27.358 14.517 -21.289 1.00 96.00 100 THR A C 1
ATOM 789 O O . THR A 1 100 ? 27.807 14.192 -22.380 1.00 96.00 100 THR A O 1
ATOM 792 N N . ALA A 1 101 ? 26.232 15.229 -21.183 1.00 96.44 101 ALA A N 1
ATOM 793 C CA . ALA A 1 101 ? 25.483 15.704 -22.344 1.00 96.44 101 ALA A CA 1
ATOM 794 C C . ALA A 1 101 ? 26.263 16.757 -23.147 1.00 96.44 101 ALA A C 1
ATOM 796 O O . ALA A 1 101 ? 26.244 16.710 -24.375 1.00 96.44 101 ALA A O 1
ATOM 797 N N . ILE A 1 102 ? 26.975 17.667 -22.470 1.00 95.25 102 ILE A N 1
ATOM 798 C CA . ILE A 1 102 ? 27.870 18.640 -23.116 1.00 95.25 102 ILE A CA 1
ATOM 799 C C . ILE A 1 102 ? 29.001 17.901 -23.843 1.00 95.25 102 ILE A C 1
ATOM 801 O O . ILE A 1 102 ? 29.162 18.073 -25.045 1.00 95.25 102 ILE A O 1
ATOM 805 N N . GLN A 1 103 ? 29.700 16.992 -23.160 1.00 94.38 103 GLN A N 1
ATOM 806 C CA . GLN A 1 103 ? 30.772 16.192 -23.768 1.00 94.38 103 GLN A CA 1
ATOM 807 C C . GLN A 1 103 ? 30.277 15.320 -24.933 1.00 94.38 103 GLN A C 1
ATOM 809 O O . GLN A 1 103 ? 30.974 15.153 -25.931 1.00 94.38 103 GLN A O 1
ATOM 814 N N . ALA A 1 104 ? 29.057 14.783 -24.840 1.00 93.81 104 ALA A N 1
ATOM 815 C CA . ALA A 1 104 ? 28.440 14.017 -25.917 1.00 93.81 104 ALA A CA 1
ATOM 816 C C . ALA A 1 104 ? 28.133 14.891 -27.140 1.00 93.81 104 ALA A C 1
ATOM 818 O O . ALA A 1 104 ? 28.364 14.461 -28.269 1.00 93.81 104 ALA A O 1
ATOM 819 N N . ASN A 1 105 ? 27.661 16.123 -26.927 1.00 94.00 105 ASN A N 1
ATOM 820 C CA . ASN A 1 105 ? 27.480 17.111 -27.991 1.00 94.00 105 ASN A CA 1
ATOM 821 C C . ASN A 1 105 ? 28.817 17.488 -28.653 1.00 94.00 105 ASN A C 1
ATOM 823 O O . ASN A 1 105 ? 28.885 17.655 -29.873 1.00 94.00 105 ASN A O 1
ATOM 827 N N . ASP A 1 106 ? 29.883 17.545 -27.859 1.00 92.81 106 ASP A N 1
ATOM 828 C CA . ASP A 1 106 ? 31.244 17.800 -28.334 1.00 92.81 106 ASP A CA 1
ATOM 829 C C . ASP A 1 106 ? 31.895 16.557 -28.969 1.00 92.81 106 ASP A C 1
ATOM 831 O O . ASP A 1 106 ? 32.954 16.669 -29.583 1.00 92.81 106 ASP A O 1
ATOM 835 N N . ARG A 1 107 ? 31.202 15.405 -28.936 1.00 92.69 107 ARG A N 1
ATOM 836 C CA . ARG A 1 107 ? 31.598 14.106 -29.516 1.00 92.69 107 ARG A CA 1
ATOM 837 C C . ARG A 1 107 ? 32.828 13.481 -28.850 1.00 92.69 107 ARG A C 1
ATOM 839 O O . ARG A 1 107 ? 33.534 12.676 -29.454 1.00 92.69 107 ARG A O 1
ATOM 846 N N . GLU A 1 108 ? 33.055 13.783 -27.574 1.00 91.50 108 GLU A N 1
ATOM 847 C CA . GLU A 1 108 ? 34.132 13.196 -26.770 1.00 91.50 108 GLU A CA 1
ATOM 848 C C . GLU A 1 108 ? 33.771 11.778 -26.281 1.00 91.50 108 GLU A C 1
ATOM 850 O O . GLU A 1 108 ? 33.413 11.554 -25.119 1.00 91.50 108 GLU A O 1
ATOM 855 N N . VAL A 1 109 ? 33.845 10.786 -27.171 1.00 88.75 109 VAL A N 1
ATOM 856 C CA . VAL A 1 109 ? 33.398 9.407 -26.885 1.00 88.75 109 VAL A CA 1
ATOM 857 C C . VAL A 1 109 ? 34.129 8.784 -25.689 1.00 88.75 109 VAL A C 1
ATOM 859 O O . VAL A 1 109 ? 33.482 8.243 -24.797 1.00 88.75 109 VAL A O 1
ATOM 862 N N . GLU A 1 110 ? 35.454 8.905 -25.609 1.00 87.94 110 GLU A N 1
ATOM 863 C CA . GLU A 1 110 ? 36.236 8.328 -24.504 1.00 87.94 110 GLU A CA 1
ATOM 864 C C . GLU A 1 110 ? 35.877 8.964 -23.147 1.00 87.94 110 GLU A C 1
ATOM 866 O O . GLU A 1 110 ? 35.627 8.270 -22.160 1.00 87.94 110 GLU A O 1
ATOM 871 N N . SER A 1 111 ? 35.764 10.295 -23.115 1.00 91.25 111 SER A N 1
ATOM 872 C CA . SER A 1 111 ? 35.438 11.073 -21.912 1.00 91.25 111 SER A CA 1
ATOM 873 C C . SER A 1 111 ? 34.051 10.719 -21.363 1.00 91.25 111 SER A C 1
ATOM 875 O O . SER A 1 111 ? 33.887 10.466 -20.164 1.00 91.25 111 SER A O 1
ATOM 877 N N . THR A 1 112 ? 33.064 10.594 -22.258 1.00 94.50 112 THR A N 1
ATOM 878 C CA . THR A 1 112 ? 31.674 10.252 -21.908 1.00 94.50 112 THR A CA 1
ATOM 879 C C . THR A 1 112 ? 31.493 8.821 -21.389 1.00 94.50 112 THR A C 1
ATOM 881 O O . THR A 1 112 ? 30.462 8.536 -20.780 1.00 94.50 112 THR A O 1
ATOM 884 N N . GLY A 1 113 ? 32.478 7.928 -21.560 1.00 92.06 113 GLY A N 1
ATOM 885 C CA . GLY A 1 113 ? 32.448 6.553 -21.038 1.00 92.06 113 GLY A CA 1
ATOM 886 C C . GLY A 1 113 ? 32.759 6.436 -19.537 1.00 92.06 113 GLY A C 1
ATOM 887 O O . GLY A 1 113 ? 32.330 5.485 -18.870 1.00 92.06 113 GLY A O 1
ATOM 888 N N . ASN A 1 114 ? 33.445 7.425 -18.953 1.00 93.62 114 ASN A N 1
ATOM 889 C CA . ASN A 1 114 ? 33.801 7.416 -17.529 1.00 93.62 114 ASN A CA 1
ATOM 890 C C . ASN A 1 114 ? 32.585 7.595 -16.589 1.00 93.62 114 ASN A C 1
ATOM 892 O O . ASN A 1 114 ? 32.440 6.800 -15.653 1.00 93.62 114 ASN A O 1
ATOM 896 N N . PRO A 1 115 ? 31.669 8.564 -16.810 1.00 95.38 115 PRO A N 1
ATOM 897 C CA . PRO A 1 115 ? 30.472 8.736 -15.984 1.00 95.38 115 PRO A CA 1
ATOM 898 C C . PRO A 1 115 ? 29.604 7.475 -15.800 1.00 95.38 115 PRO A C 1
ATOM 900 O O . PRO A 1 115 ? 29.323 7.134 -14.646 1.00 95.38 115 PRO A O 1
ATOM 903 N N . PRO A 1 116 ? 29.193 6.732 -16.853 1.00 95.75 116 PRO A N 1
ATOM 904 C CA . PRO A 1 116 ? 28.425 5.501 -16.664 1.00 95.75 116 PRO A CA 1
ATOM 905 C C . PRO A 1 116 ? 29.233 4.399 -15.969 1.00 95.75 116 PRO A C 1
ATOM 907 O O . PRO A 1 116 ? 28.669 3.621 -15.203 1.00 95.75 116 PRO A O 1
ATOM 910 N N . THR A 1 117 ? 30.554 4.359 -16.155 1.00 95.19 117 THR A N 1
ATOM 911 C CA . THR A 1 117 ? 31.433 3.416 -15.453 1.00 95.19 117 THR A CA 1
ATOM 912 C C . THR A 1 117 ? 31.438 3.663 -13.937 1.00 95.19 117 THR A C 1
ATOM 914 O O . THR A 1 117 ? 31.258 2.730 -13.148 1.00 95.19 117 THR A O 1
ATOM 917 N N . TYR A 1 118 ? 31.561 4.922 -13.501 1.00 94.75 118 TYR A N 1
ATOM 918 C CA . TYR A 1 118 ? 31.412 5.280 -12.085 1.00 94.75 118 TYR A CA 1
ATOM 919 C C . TYR A 1 118 ? 29.987 5.042 -11.577 1.00 94.75 118 TYR A C 1
ATOM 921 O O . TYR A 1 118 ? 29.802 4.616 -10.436 1.00 94.75 118 TYR A O 1
ATOM 929 N N . GLY A 1 119 ? 28.985 5.263 -12.430 1.00 94.75 119 GLY A N 1
ATOM 930 C CA . GLY A 1 119 ? 27.597 4.901 -12.165 1.00 94.75 119 GLY A CA 1
ATOM 931 C C . GLY A 1 119 ? 27.449 3.417 -11.819 1.00 94.75 119 GLY A C 1
ATOM 932 O O . GLY A 1 119 ? 26.949 3.093 -10.742 1.00 94.75 119 GLY A O 1
ATOM 933 N N . LEU A 1 120 ? 27.973 2.519 -12.661 1.00 95.00 120 LEU A N 1
ATOM 934 C CA . LEU A 1 120 ? 27.979 1.069 -12.423 1.00 95.00 120 LEU A CA 1
ATOM 935 C C . LEU A 1 120 ? 28.695 0.692 -11.122 1.00 95.00 120 LEU A C 1
ATOM 937 O O . LEU A 1 120 ? 28.170 -0.110 -10.348 1.00 95.00 120 LEU A O 1
ATOM 941 N N . LEU A 1 121 ? 29.849 1.304 -10.841 1.00 94.50 121 LEU A N 1
ATOM 942 C CA . LEU A 1 121 ? 30.559 1.114 -9.575 1.00 94.50 121 LEU A CA 1
ATOM 943 C C . LEU A 1 121 ? 29.643 1.430 -8.385 1.00 94.50 121 LEU A C 1
ATOM 945 O O . LEU A 1 121 ? 29.518 0.611 -7.474 1.00 94.50 121 LEU A O 1
ATOM 949 N N . VAL A 1 122 ? 28.968 2.583 -8.392 1.00 93.12 122 VAL A N 1
ATOM 950 C CA . VAL A 1 122 ? 28.053 2.983 -7.310 1.00 93.12 122 VAL A CA 1
ATOM 951 C C . VAL A 1 122 ? 26.850 2.044 -7.229 1.00 93.12 122 VAL A C 1
ATOM 953 O O . VAL A 1 122 ? 26.485 1.623 -6.131 1.00 93.12 122 VAL A O 1
ATOM 956 N N . VAL A 1 123 ? 26.257 1.667 -8.366 1.00 94.25 123 VAL A N 1
ATOM 957 C CA . VAL A 1 123 ? 25.145 0.705 -8.418 1.00 94.25 123 VAL A CA 1
ATOM 958 C C . VAL A 1 123 ? 25.531 -0.588 -7.709 1.00 94.25 123 VAL A C 1
ATOM 960 O O . VAL A 1 123 ? 24.767 -1.046 -6.855 1.00 94.25 123 VAL A O 1
ATOM 963 N N . PHE A 1 124 ? 26.713 -1.135 -8.007 1.00 91.62 124 PHE A N 1
ATOM 964 C CA . PHE A 1 124 ? 27.206 -2.377 -7.414 1.00 91.62 124 PHE A CA 1
ATOM 965 C C . PHE A 1 124 ? 27.570 -2.218 -5.934 1.00 91.62 124 PHE A C 1
ATOM 967 O O . PHE A 1 124 ? 27.170 -3.069 -5.141 1.00 91.62 124 PHE A O 1
ATOM 974 N N . ILE A 1 125 ? 28.187 -1.109 -5.506 1.00 89.31 125 ILE A N 1
ATOM 975 C CA . ILE A 1 125 ? 28.435 -0.855 -4.069 1.00 89.31 125 ILE A CA 1
ATOM 976 C C . ILE A 1 125 ? 27.132 -0.902 -3.271 1.00 89.31 125 ILE A C 1
ATOM 978 O O . ILE A 1 125 ? 27.096 -1.415 -2.153 1.00 89.31 125 ILE A O 1
ATOM 982 N N . LEU A 1 126 ? 26.048 -0.381 -3.843 1.00 87.81 126 LEU A N 1
ATOM 983 C CA . LEU A 1 126 ? 24.744 -0.317 -3.195 1.00 87.81 126 LEU A CA 1
ATOM 984 C C . LEU A 1 126 ? 23.945 -1.633 -3.318 1.00 87.81 126 LEU A C 1
ATOM 986 O O . LEU A 1 126 ? 22.830 -1.704 -2.799 1.00 87.81 126 LEU A O 1
ATOM 990 N N . THR A 1 127 ? 24.501 -2.698 -3.921 1.00 80.62 127 THR A N 1
ATOM 991 C CA . THR A 1 127 ? 23.905 -4.056 -3.949 1.00 80.62 127 THR A CA 1
ATOM 992 C C . THR A 1 127 ? 24.126 -4.811 -2.637 1.00 80.62 127 THR A C 1
ATOM 994 O O . THR A 1 127 ? 24.683 -5.905 -2.567 1.00 80.62 127 THR A O 1
ATOM 997 N N . VAL A 1 128 ? 23.685 -4.212 -1.540 1.00 71.62 128 VAL A N 1
ATOM 998 C CA . VAL A 1 128 ? 23.909 -4.744 -0.197 1.00 71.62 128 VAL A CA 1
ATOM 999 C C . VAL A 1 128 ? 22.637 -5.308 0.404 1.00 71.62 128 VAL A C 1
ATOM 1001 O O . VAL A 1 128 ? 21.546 -4.787 0.198 1.00 71.62 128 VAL A O 1
ATOM 1004 N N . ARG A 1 129 ? 22.779 -6.386 1.176 1.00 69.06 129 ARG A N 1
ATOM 1005 C CA . ARG A 1 129 ? 21.705 -6.959 1.992 1.00 69.06 129 ARG A CA 1
ATOM 1006 C C . ARG A 1 129 ? 21.601 -6.252 3.347 1.00 69.06 129 ARG A C 1
ATOM 1008 O O . ARG A 1 129 ? 22.529 -5.576 3.794 1.00 69.06 129 ARG A O 1
ATOM 1015 N N . ASN A 1 130 ? 20.471 -6.458 4.022 1.00 59.25 130 ASN A N 1
ATOM 1016 C CA . ASN A 1 130 ? 20.280 -6.080 5.424 1.00 59.25 130 ASN A CA 1
ATOM 1017 C C . ASN A 1 130 ? 21.435 -6.617 6.293 1.00 59.25 130 ASN A C 1
ATOM 1019 O O . ASN A 1 130 ? 21.801 -7.784 6.152 1.00 59.25 130 ASN A O 1
ATOM 1023 N N . ASN A 1 131 ? 22.039 -5.772 7.139 1.00 57.47 131 ASN A N 1
ATOM 1024 C CA . ASN A 1 131 ? 23.258 -6.050 7.926 1.00 57.47 131 ASN A CA 1
ATOM 1025 C C . ASN A 1 131 ? 24.571 -6.221 7.138 1.00 57.47 131 ASN A C 1
ATOM 1027 O O . ASN A 1 131 ? 25.473 -6.923 7.599 1.00 57.47 131 ASN A O 1
ATOM 1031 N N . SER A 1 132 ? 24.726 -5.569 5.982 1.00 70.06 132 SER A N 1
ATOM 1032 C CA . SER A 1 132 ? 26.050 -5.497 5.360 1.00 70.06 132 SER A CA 1
ATOM 1033 C C . SER A 1 132 ? 27.025 -4.649 6.176 1.00 70.06 132 SER A C 1
ATOM 1035 O O . SER A 1 132 ? 26.648 -3.688 6.854 1.00 70.06 132 SER A O 1
ATOM 1037 N N . VAL A 1 133 ? 28.313 -4.978 6.064 1.00 68.25 133 VAL A N 1
ATOM 1038 C CA . VAL A 1 133 ? 29.402 -4.178 6.645 1.00 68.25 133 VAL A CA 1
ATOM 1039 C C . VAL A 1 133 ? 29.315 -2.724 6.166 1.00 68.25 133 VAL A C 1
ATOM 1041 O O . VAL A 1 133 ? 29.547 -1.800 6.944 1.00 68.25 133 VAL A O 1
ATOM 1044 N N . LEU A 1 134 ? 28.887 -2.506 4.918 1.00 71.25 134 LEU A N 1
ATOM 1045 C CA . LEU A 1 134 ? 28.665 -1.171 4.371 1.00 71.25 134 LEU A CA 1
ATOM 1046 C C . LEU A 1 134 ? 27.594 -0.401 5.156 1.00 71.25 134 LEU A C 1
ATOM 1048 O O . LEU A 1 134 ? 27.817 0.756 5.511 1.00 71.25 134 LEU A O 1
ATOM 1052 N N . LEU A 1 135 ? 26.456 -1.025 5.475 1.00 70.44 135 LEU A N 1
ATOM 1053 C CA . LEU A 1 135 ? 25.406 -0.398 6.289 1.00 70.44 135 LEU A CA 1
ATOM 1054 C C . LEU A 1 135 ? 25.911 -0.102 7.706 1.00 70.44 135 LEU A C 1
ATOM 1056 O O . LEU A 1 135 ? 25.643 0.971 8.245 1.00 70.44 135 LEU A O 1
ATOM 1060 N N . ALA A 1 136 ? 26.686 -1.013 8.300 1.00 66.69 136 ALA A N 1
ATOM 1061 C CA . ALA A 1 136 ? 27.258 -0.811 9.629 1.00 66.69 136 ALA A CA 1
ATOM 1062 C C . ALA A 1 136 ? 28.236 0.378 9.669 1.00 66.69 136 ALA A C 1
ATOM 1064 O O . ALA A 1 136 ? 28.189 1.178 10.608 1.00 66.69 136 ALA A O 1
ATOM 1065 N N . LEU A 1 137 ? 29.081 0.532 8.644 1.00 70.31 137 LEU A N 1
ATOM 1066 C CA . LEU A 1 137 ? 30.062 1.617 8.536 1.00 70.31 137 LEU A CA 1
ATOM 1067 C C . LEU A 1 137 ? 29.408 2.969 8.223 1.00 70.31 137 LEU A C 1
ATOM 1069 O O . LEU A 1 137 ? 29.708 3.969 8.883 1.00 70.31 137 LEU A O 1
ATOM 1073 N N . THR A 1 138 ? 28.493 2.992 7.251 1.00 71.56 138 THR A N 1
ATOM 1074 C CA . THR A 1 138 ? 27.839 4.220 6.765 1.00 71.56 138 THR A CA 1
ATOM 1075 C C . THR A 1 138 ? 26.699 4.683 7.669 1.00 71.56 138 THR A C 1
ATOM 1077 O O . THR A 1 138 ? 26.461 5.879 7.804 1.00 71.56 138 THR A O 1
ATOM 1080 N N . GLY A 1 139 ? 25.992 3.756 8.319 1.00 66.69 139 GLY A N 1
ATOM 1081 C CA . GLY A 1 139 ? 24.785 4.037 9.097 1.00 66.69 139 GLY A CA 1
ATOM 1082 C C . GLY A 1 139 ? 23.569 4.453 8.303 1.00 66.69 139 GLY A C 1
ATOM 1083 O O . GLY A 1 139 ? 22.601 4.918 8.902 1.00 66.69 139 GLY A O 1
ATOM 1084 N N . ILE A 1 140 ? 23.627 4.319 6.984 1.00 71.75 140 ILE A N 1
ATOM 1085 C CA . ILE A 1 140 ? 22.484 4.536 6.112 1.00 71.75 140 ILE A CA 1
ATOM 1086 C C . ILE A 1 140 ? 21.555 3.334 6.297 1.00 71.75 140 ILE A C 1
ATOM 1088 O O . ILE A 1 140 ? 22.014 2.191 6.359 1.00 71.75 140 ILE A O 1
ATOM 1092 N N . SER A 1 141 ? 20.250 3.582 6.425 1.00 72.50 141 SER A N 1
ATOM 1093 C CA . SER A 1 141 ? 19.288 2.487 6.539 1.00 72.50 141 SER A CA 1
ATOM 1094 C C . SER A 1 141 ? 19.238 1.689 5.235 1.00 72.50 141 SER A C 1
ATOM 1096 O O . SER A 1 141 ? 19.491 2.222 4.152 1.00 72.50 141 SER A O 1
ATOM 1098 N N . TYR A 1 142 ? 18.887 0.411 5.321 1.00 75.38 142 TYR A N 1
ATOM 1099 C CA . TYR A 1 142 ? 18.773 -0.443 4.142 1.00 75.38 142 TYR A CA 1
ATOM 1100 C C . TYR A 1 142 ? 17.791 0.101 3.104 1.00 75.38 142 TYR A C 1
ATOM 1102 O O . TYR A 1 142 ? 18.086 0.108 1.910 1.00 75.38 142 TYR A O 1
ATOM 1110 N N . GLU A 1 143 ? 16.649 0.617 3.556 1.00 74.69 143 GLU A N 1
ATOM 1111 C CA . GLU A 1 143 ? 15.620 1.195 2.695 1.00 74.69 143 GLU A CA 1
ATOM 1112 C C . GLU A 1 143 ? 16.184 2.374 1.894 1.00 74.69 143 GLU A C 1
ATOM 1114 O O . GLU A 1 143 ? 15.908 2.509 0.701 1.00 74.69 143 GLU A O 1
ATOM 1119 N N . ARG A 1 144 ? 17.045 3.184 2.526 1.00 80.25 144 ARG A N 1
ATOM 1120 C CA . ARG A 1 144 ? 17.722 4.315 1.883 1.00 80.25 144 ARG A CA 1
ATOM 1121 C C . ARG A 1 144 ? 18.802 3.878 0.907 1.00 80.25 144 ARG A C 1
ATOM 1123 O O . ARG A 1 144 ? 18.877 4.434 -0.183 1.00 80.25 144 ARG A O 1
ATOM 1130 N N . VAL A 1 145 ? 19.586 2.855 1.238 1.00 83.75 145 VAL A N 1
ATOM 1131 C CA . VAL A 1 145 ? 20.555 2.288 0.288 1.00 83.75 145 VAL A CA 1
ATOM 1132 C C . VAL A 1 145 ? 19.847 1.718 -0.942 1.00 83.75 145 VAL A C 1
ATOM 1134 O O . VAL A 1 145 ? 20.274 1.968 -2.066 1.00 83.75 145 VAL A O 1
ATOM 1137 N N . LEU A 1 146 ? 18.720 1.028 -0.754 1.00 83.81 146 LEU A N 1
ATOM 1138 C CA . LEU A 1 146 ? 17.926 0.495 -1.858 1.00 83.81 146 LEU A CA 1
ATOM 1139 C C . LEU A 1 146 ? 17.287 1.604 -2.709 1.00 83.81 146 LEU A C 1
ATOM 1141 O O . LEU A 1 146 ? 17.150 1.446 -3.923 1.00 83.81 146 LEU A O 1
ATOM 1145 N N . PHE A 1 147 ? 16.891 2.723 -2.097 1.00 85.25 147 PHE A N 1
ATOM 1146 C CA . PHE A 1 147 ? 16.472 3.921 -2.826 1.00 85.25 147 PHE A CA 1
ATOM 1147 C C . PHE A 1 147 ? 17.617 4.461 -3.697 1.00 85.25 147 PHE A C 1
ATOM 1149 O O . PHE A 1 147 ? 17.433 4.634 -4.902 1.00 85.25 147 PHE A O 1
ATOM 1156 N N . TYR A 1 148 ? 18.820 4.619 -3.139 1.00 88.69 148 TYR A N 1
ATOM 1157 C CA . TYR A 1 148 ? 19.986 5.091 -3.891 1.00 88.69 148 TYR A CA 1
ATOM 1158 C C . TYR A 1 148 ? 20.437 4.128 -4.987 1.00 88.69 148 TYR A C 1
ATOM 1160 O O . TYR A 1 148 ? 20.794 4.590 -6.064 1.00 88.69 148 TYR A O 1
ATOM 1168 N N . HIS A 1 149 ? 20.360 2.812 -4.776 1.00 91.69 149 HIS A N 1
ATOM 1169 C CA . HIS A 1 149 ? 20.644 1.819 -5.815 1.00 91.69 149 HIS A CA 1
ATOM 1170 C C . HIS A 1 149 ? 19.758 2.037 -7.053 1.00 91.69 149 HIS A C 1
ATOM 1172 O O . HIS A 1 149 ? 20.253 2.035 -8.177 1.00 91.69 149 HIS A O 1
ATOM 1178 N N . LYS A 1 150 ? 18.455 2.297 -6.856 1.00 91.06 150 LYS A N 1
ATOM 1179 C CA . LYS A 1 150 ? 17.508 2.559 -7.956 1.00 91.06 150 LYS A CA 1
ATOM 1180 C C . LYS A 1 150 ? 17.821 3.861 -8.691 1.00 91.06 150 LYS A C 1
ATOM 1182 O O . LYS A 1 150 ? 17.766 3.883 -9.917 1.00 91.06 150 LYS A O 1
ATOM 1187 N N . ILE A 1 151 ? 18.141 4.928 -7.954 1.00 91.69 151 ILE A N 1
ATOM 1188 C CA . ILE A 1 151 ? 18.521 6.215 -8.552 1.00 91.69 151 ILE A CA 1
ATOM 1189 C C . ILE A 1 151 ? 19.825 6.062 -9.336 1.00 91.69 151 ILE A C 1
ATOM 1191 O O . ILE A 1 151 ? 19.856 6.393 -10.515 1.00 91.69 151 ILE A O 1
ATOM 1195 N N . ALA A 1 152 ? 20.866 5.484 -8.735 1.00 93.75 152 ALA A N 1
ATOM 1196 C CA . ALA A 1 152 ? 22.142 5.246 -9.401 1.00 93.75 152 ALA A CA 1
ATOM 1197 C C . ALA A 1 152 ? 21.976 4.396 -10.671 1.00 93.75 152 ALA A C 1
ATOM 1199 O O . ALA A 1 152 ? 22.567 4.725 -11.695 1.00 93.75 152 ALA A O 1
ATOM 1200 N N . ALA A 1 153 ? 21.129 3.360 -10.644 1.00 95.19 153 ALA A N 1
ATOM 1201 C CA . ALA A 1 153 ? 20.870 2.516 -11.810 1.00 95.19 153 ALA A CA 1
ATOM 1202 C C . ALA A 1 153 ? 20.204 3.300 -12.949 1.00 95.19 153 ALA A C 1
ATOM 1204 O O . ALA A 1 153 ? 20.647 3.218 -14.092 1.00 95.19 153 ALA A O 1
ATOM 1205 N N . LEU A 1 154 ? 19.186 4.111 -12.638 1.00 94.88 154 LEU A N 1
ATOM 1206 C CA . LEU A 1 154 ? 18.516 4.952 -13.631 1.00 94.88 154 LEU A CA 1
ATOM 1207 C C . LEU A 1 154 ? 19.473 5.983 -14.243 1.00 94.88 154 LEU A C 1
ATOM 1209 O O . LEU A 1 154 ? 19.512 6.140 -15.461 1.00 94.88 154 LEU A O 1
ATOM 1213 N N . ILE A 1 155 ? 20.261 6.664 -13.408 1.00 96.19 155 ILE A N 1
ATOM 1214 C CA . ILE A 1 155 ? 21.241 7.654 -13.866 1.00 96.19 155 ILE A CA 1
ATOM 1215 C C . ILE A 1 155 ? 22.309 6.987 -14.734 1.00 96.19 155 ILE A C 1
ATOM 1217 O O . ILE A 1 155 ? 22.624 7.500 -15.800 1.00 96.19 155 ILE A O 1
ATOM 1221 N N . THR A 1 156 ? 22.802 5.812 -14.341 1.00 97.19 156 THR A N 1
ATOM 1222 C CA . THR A 1 156 ? 23.777 5.043 -15.128 1.00 97.19 156 THR A CA 1
ATOM 1223 C C . THR A 1 156 ? 23.239 4.710 -16.517 1.00 97.19 156 THR A C 1
ATOM 1225 O O . THR A 1 156 ? 23.942 4.927 -17.495 1.00 97.19 156 THR A O 1
ATOM 1228 N N . ILE A 1 157 ? 21.977 4.278 -16.629 1.00 97.94 157 ILE A N 1
ATOM 1229 C CA . ILE A 1 157 ? 21.338 4.017 -17.929 1.00 97.94 157 ILE A CA 1
ATOM 1230 C C . ILE A 1 157 ? 21.286 5.290 -18.783 1.00 97.94 157 ILE A C 1
ATOM 1232 O O . ILE A 1 157 ? 21.611 5.241 -19.965 1.00 97.94 157 ILE A O 1
ATOM 1236 N N . ILE A 1 158 ? 20.921 6.437 -18.202 1.00 97.69 158 ILE A N 1
ATOM 1237 C CA . ILE A 1 158 ? 20.888 7.718 -18.928 1.00 97.69 158 ILE A CA 1
ATOM 1238 C C . ILE A 1 158 ? 22.290 8.097 -19.424 1.00 97.69 158 ILE A C 1
ATOM 1240 O O . ILE A 1 158 ? 22.454 8.435 -20.595 1.00 97.69 158 ILE A O 1
ATOM 1244 N N . LEU A 1 159 ? 23.304 8.001 -18.561 1.00 97.56 159 LEU A N 1
ATOM 1245 C CA . LEU A 1 159 ? 24.694 8.306 -18.902 1.00 97.56 159 LEU A CA 1
ATOM 1246 C C . LEU A 1 159 ? 25.237 7.361 -19.985 1.00 97.56 159 LEU A C 1
ATOM 1248 O O . LEU A 1 159 ? 25.873 7.822 -20.927 1.00 97.56 159 LEU A O 1
ATOM 1252 N N . SER A 1 160 ? 24.936 6.062 -19.908 1.00 97.19 160 SER A N 1
ATOM 1253 C CA . SER A 1 160 ? 25.299 5.091 -20.948 1.00 97.19 160 SER A CA 1
ATOM 1254 C C . SER A 1 160 ? 24.604 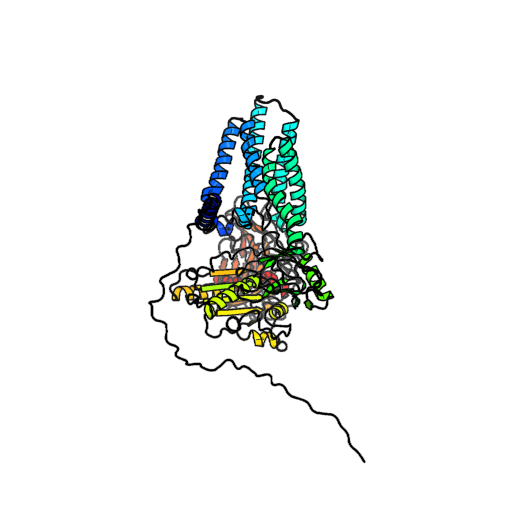5.385 -22.276 1.00 97.19 160 SER A C 1
ATOM 1256 O O . SER A 1 160 ? 25.217 5.237 -23.329 1.00 97.19 160 SER A O 1
ATOM 1258 N N . GLY A 1 161 ? 23.349 5.841 -22.240 1.00 96.75 161 GLY A N 1
ATOM 1259 C CA . GLY A 1 161 ? 22.632 6.290 -23.432 1.00 96.75 161 GLY A CA 1
ATOM 1260 C C . GLY A 1 161 ? 23.283 7.519 -24.075 1.00 96.75 161 GLY A C 1
ATOM 1261 O O . GLY A 1 161 ? 23.450 7.547 -25.291 1.00 96.75 161 GLY A O 1
ATOM 1262 N N . LEU A 1 162 ? 23.706 8.503 -23.272 1.00 97.25 162 LEU A N 1
ATOM 1263 C CA . LEU A 1 162 ? 24.445 9.679 -23.752 1.00 97.25 162 LEU A CA 1
ATOM 1264 C C . LEU A 1 162 ? 25.812 9.307 -24.340 1.00 97.25 162 LEU A C 1
ATOM 1266 O O . LEU A 1 162 ? 26.186 9.845 -25.376 1.00 97.25 162 LEU A O 1
ATOM 1270 N N . HIS A 1 163 ? 26.526 8.362 -23.728 1.00 95.69 163 HIS A N 1
ATOM 1271 C CA . HIS A 1 163 ? 27.777 7.829 -24.268 1.00 95.69 163 HIS A CA 1
ATOM 1272 C C . HIS A 1 163 ? 27.566 7.134 -25.626 1.00 95.69 163 HIS A C 1
ATOM 1274 O O . HIS A 1 163 ? 28.263 7.432 -26.595 1.00 95.69 163 HIS A O 1
ATOM 1280 N N . GLY A 1 164 ? 26.541 6.281 -25.738 1.00 94.00 164 GLY A N 1
ATOM 1281 C CA . GLY A 1 164 ? 26.158 5.675 -27.016 1.00 94.00 164 GLY A CA 1
ATOM 1282 C C . GLY A 1 164 ? 25.754 6.716 -28.067 1.00 94.00 164 GLY A C 1
ATOM 1283 O O . GLY A 1 164 ? 26.095 6.581 -29.239 1.00 94.00 164 GLY A O 1
ATOM 1284 N N . PHE A 1 165 ? 25.083 7.796 -27.659 1.00 93.88 165 PHE A N 1
ATOM 1285 C CA . PHE A 1 165 ? 24.740 8.908 -28.545 1.00 93.88 165 PHE A CA 1
ATOM 1286 C C . PHE A 1 165 ? 25.978 9.680 -29.027 1.00 93.88 165 PHE A C 1
ATOM 1288 O O . PHE A 1 165 ? 26.073 9.979 -30.216 1.00 93.88 165 PHE A O 1
ATOM 1295 N N . ALA A 1 166 ? 26.952 9.938 -28.146 1.00 93.94 166 ALA A N 1
ATOM 1296 C CA . ALA A 1 166 ? 28.235 10.542 -28.511 1.00 93.94 166 ALA A CA 1
ATOM 1297 C C . ALA A 1 166 ? 28.956 9.714 -29.586 1.00 93.94 166 ALA A C 1
ATOM 1299 O O . ALA A 1 166 ? 29.437 10.269 -30.574 1.00 93.94 166 ALA A O 1
ATOM 1300 N N . TYR A 1 167 ? 28.966 8.384 -29.427 1.00 92.06 167 TYR A N 1
ATOM 1301 C CA . TYR A 1 167 ? 29.508 7.459 -30.422 1.00 92.06 167 TYR A CA 1
ATOM 1302 C C . TYR A 1 167 ? 28.788 7.583 -31.772 1.00 92.06 167 TYR A C 1
ATOM 1304 O O . TYR A 1 167 ? 29.444 7.737 -32.800 1.00 92.06 167 TYR A O 1
ATOM 1312 N N . ILE A 1 168 ? 27.449 7.567 -31.781 1.00 91.06 168 ILE A N 1
ATOM 1313 C CA . ILE A 1 168 ? 26.659 7.694 -33.019 1.00 91.06 168 ILE A CA 1
ATOM 1314 C C . ILE A 1 168 ? 26.998 9.002 -33.749 1.00 91.06 168 ILE A C 1
ATOM 1316 O O . ILE A 1 168 ? 27.221 8.981 -34.957 1.00 91.06 168 ILE A O 1
ATOM 1320 N N . LEU A 1 169 ? 27.086 10.124 -33.027 1.00 91.69 169 LEU A N 1
ATOM 1321 C CA . LEU A 1 169 ? 27.420 11.427 -33.612 1.00 91.69 169 LEU A CA 1
ATOM 1322 C C . LEU A 1 169 ? 28.849 11.492 -34.172 1.00 91.69 169 LEU A C 1
ATOM 1324 O O . LEU A 1 169 ? 29.066 12.092 -35.225 1.00 91.69 169 LEU A O 1
ATOM 1328 N N . ALA A 1 170 ? 29.823 10.910 -33.470 1.00 88.88 170 ALA A N 1
ATOM 1329 C CA . ALA A 1 170 ? 31.213 10.854 -33.923 1.00 88.88 170 ALA A CA 1
ATOM 1330 C C . ALA A 1 170 ? 31.369 9.946 -35.158 1.00 88.88 170 ALA A C 1
ATOM 1332 O O . ALA A 1 170 ? 32.086 10.285 -36.101 1.00 88.88 170 ALA A O 1
ATOM 1333 N N . HIS A 1 171 ? 30.660 8.813 -35.179 1.00 89.06 171 HIS A N 1
ATOM 1334 C CA . HIS A 1 171 ? 30.672 7.870 -36.295 1.00 89.06 171 HIS A CA 1
ATOM 1335 C C . HIS A 1 171 ? 30.022 8.460 -37.554 1.00 89.06 171 HIS A C 1
ATOM 1337 O O . HIS A 1 171 ? 30.585 8.345 -38.638 1.00 89.06 171 HIS A O 1
ATOM 1343 N N . ASP A 1 172 ? 28.868 9.127 -37.428 1.00 88.25 172 ASP A N 1
ATOM 1344 C CA . ASP A 1 172 ? 28.168 9.766 -38.558 1.00 88.25 172 ASP A CA 1
ATOM 1345 C C . ASP A 1 172 ? 29.038 10.819 -39.268 1.00 88.25 172 ASP A C 1
ATOM 1347 O O . ASP A 1 172 ? 28.981 10.984 -40.485 1.00 88.25 172 ASP A O 1
ATOM 1351 N N . LYS A 1 173 ? 29.927 11.481 -38.520 1.00 87.50 173 LYS A N 1
ATOM 1352 C CA . LYS A 1 173 ? 30.892 12.448 -39.060 1.00 87.50 173 LYS A CA 1
ATOM 1353 C C . LYS A 1 173 ? 32.206 11.837 -39.550 1.00 87.50 173 LYS A C 1
ATOM 1355 O O . LYS A 1 173 ? 33.063 12.574 -40.033 1.00 87.50 173 LYS A O 1
ATOM 1360 N N . GLY A 1 174 ? 32.374 10.522 -39.435 1.00 84.00 174 GLY A N 1
ATOM 1361 C CA . GLY A 1 174 ? 33.588 9.817 -39.843 1.00 84.00 174 GLY A CA 1
ATOM 1362 C C . GLY A 1 174 ? 34.806 10.084 -38.952 1.00 84.00 174 GLY A C 1
ATOM 1363 O O . GLY A 1 174 ? 35.929 9.854 -39.390 1.00 84.00 174 GLY A O 1
ATOM 1364 N N . GLU A 1 175 ? 34.610 10.573 -37.721 1.00 82.94 175 GLU A N 1
ATOM 1365 C CA . GLU A 1 175 ? 35.699 10.863 -36.768 1.00 82.94 175 GLU A CA 1
ATOM 1366 C C . GLU A 1 175 ? 36.226 9.595 -36.086 1.00 82.94 175 GLU A C 1
ATOM 1368 O O . GLU A 1 175 ? 37.358 9.567 -35.608 1.00 82.94 175 GLU A O 1
ATOM 1373 N N . ILE A 1 176 ? 35.417 8.535 -36.074 1.00 80.81 176 ILE A N 1
ATOM 1374 C CA . ILE A 1 176 ? 35.777 7.216 -35.559 1.00 80.81 176 ILE A CA 1
ATOM 1375 C C . ILE A 1 176 ? 35.395 6.138 -36.572 1.00 80.81 176 ILE A C 1
ATOM 1377 O O . ILE A 1 176 ? 34.284 6.123 -37.103 1.00 80.81 176 ILE A O 1
ATOM 1381 N N . SER A 1 177 ? 36.314 5.211 -36.838 1.00 68.75 177 SER A N 1
ATOM 1382 C CA . SER A 1 177 ? 36.021 3.997 -37.599 1.00 68.75 177 SER A CA 1
ATOM 1383 C C . SER A 1 177 ? 35.306 2.998 -36.696 1.00 68.75 177 SER A C 1
ATOM 1385 O O . SER A 1 177 ? 35.752 2.756 -35.576 1.00 68.75 177 SER A O 1
ATOM 1387 N N . GLY A 1 178 ? 34.203 2.412 -37.162 1.00 61.66 178 GLY A N 1
ATOM 1388 C CA . GLY A 1 178 ? 33.451 1.426 -36.390 1.00 61.66 178 GLY A CA 1
ATOM 1389 C C . GLY A 1 178 ? 34.276 0.181 -36.054 1.00 61.66 178 GLY A C 1
ATOM 1390 O O . GLY A 1 178 ? 34.359 -0.742 -36.860 1.00 61.66 178 GLY A O 1
ATOM 1391 N N . GLU A 1 179 ? 34.858 0.126 -34.854 1.00 60.97 179 GLU A N 1
ATOM 1392 C CA . GLU A 1 179 ? 35.394 -1.112 -34.285 1.00 60.97 179 GLU A CA 1
ATOM 1393 C C . GLU A 1 179 ? 34.226 -1.985 -33.802 1.00 60.97 179 GLU A C 1
ATOM 1395 O O . GLU A 1 179 ? 33.600 -1.717 -32.774 1.00 60.97 179 GLU A O 1
ATOM 1400 N N . GLY A 1 180 ? 33.896 -3.023 -34.578 1.00 68.44 180 GLY A N 1
ATOM 1401 C CA . GLY A 1 180 ? 32.693 -3.841 -34.380 1.00 68.44 180 GLY A CA 1
ATOM 1402 C C . GLY A 1 180 ? 32.563 -4.477 -32.989 1.00 68.44 180 GLY A C 1
ATOM 1403 O O . GLY A 1 180 ? 31.450 -4.579 -32.469 1.00 68.44 180 GLY A O 1
ATOM 1404 N N . ASP A 1 181 ? 33.677 -4.837 -32.349 1.00 79.31 181 ASP A N 1
ATOM 1405 C CA . ASP A 1 181 ? 33.668 -5.554 -31.068 1.00 79.31 181 ASP A CA 1
ATOM 1406 C C . ASP A 1 181 ? 33.288 -4.649 -29.882 1.00 79.31 181 ASP A C 1
ATOM 1408 O O . ASP A 1 181 ? 32.514 -5.054 -29.005 1.00 79.31 181 ASP A O 1
ATOM 1412 N N . MET A 1 182 ? 33.756 -3.394 -29.857 1.00 84.00 182 MET A N 1
ATOM 1413 C CA . MET A 1 182 ? 33.398 -2.442 -28.796 1.00 84.00 182 MET A CA 1
ATOM 1414 C C . MET A 1 182 ? 31.941 -1.990 -28.907 1.00 84.00 182 MET A C 1
ATOM 1416 O O . MET A 1 182 ? 31.241 -1.900 -27.897 1.00 84.00 182 MET A O 1
ATOM 1420 N N . VAL A 1 183 ? 31.447 -1.773 -30.128 1.00 87.56 183 VAL A N 1
ATOM 1421 C CA . VAL A 1 183 ? 30.044 -1.397 -30.364 1.00 87.56 183 VAL A CA 1
ATOM 1422 C C . VAL A 1 183 ? 29.106 -2.525 -29.959 1.00 87.56 183 VAL A C 1
ATOM 1424 O O . VAL A 1 183 ? 28.105 -2.284 -29.279 1.00 87.56 183 VAL A O 1
ATOM 1427 N N . LEU A 1 184 ? 29.432 -3.766 -30.333 1.00 91.06 184 LEU A N 1
ATOM 1428 C CA . LEU A 1 184 ? 28.643 -4.937 -29.967 1.00 91.06 184 LEU A CA 1
ATOM 1429 C C . LEU A 1 184 ? 28.578 -5.098 -28.447 1.00 91.06 184 LEU A C 1
ATOM 1431 O O . LEU A 1 184 ? 27.490 -5.220 -27.883 1.00 91.06 184 LEU A O 1
ATOM 1435 N N . THR A 1 185 ? 29.730 -5.063 -27.777 1.00 94.50 185 THR A N 1
ATOM 1436 C CA . THR A 1 185 ? 29.801 -5.262 -26.325 1.00 94.50 185 THR A CA 1
ATOM 1437 C C . THR A 1 185 ? 29.080 -4.157 -25.553 1.00 94.50 185 THR A C 1
ATOM 1439 O O . THR A 1 185 ? 28.300 -4.463 -24.647 1.00 94.50 185 THR A O 1
ATOM 1442 N N . GLY A 1 186 ? 29.236 -2.895 -25.966 1.00 93.44 186 GLY A N 1
ATOM 1443 C CA . GLY A 1 186 ? 28.523 -1.753 -25.390 1.00 93.44 186 GLY A CA 1
ATOM 1444 C C . GLY A 1 186 ? 27.009 -1.828 -25.607 1.00 93.44 186 GLY A C 1
ATOM 1445 O O . GLY A 1 186 ? 26.233 -1.610 -24.675 1.00 93.44 186 GLY A O 1
ATOM 1446 N N . THR A 1 187 ? 26.570 -2.225 -26.806 1.00 93.88 187 THR A N 1
ATOM 1447 C CA . THR A 1 187 ? 25.141 -2.368 -27.137 1.00 93.88 187 THR A CA 1
ATOM 1448 C C . THR A 1 187 ? 24.485 -3.492 -26.337 1.00 93.88 187 THR A C 1
ATOM 1450 O O . THR A 1 187 ? 23.386 -3.312 -25.809 1.00 93.88 187 THR A O 1
ATOM 1453 N N . VAL A 1 188 ? 25.159 -4.640 -26.191 1.00 96.88 188 VAL A N 1
ATOM 1454 C CA . VAL A 1 188 ? 24.667 -5.761 -25.373 1.00 96.88 188 VAL A CA 1
ATOM 1455 C C . VAL A 1 188 ? 24.568 -5.355 -23.902 1.00 96.88 188 VAL A C 1
ATOM 1457 O O . VAL A 1 188 ? 23.533 -5.598 -23.277 1.00 96.88 188 VAL A O 1
ATOM 1460 N N . ALA A 1 189 ? 25.591 -4.690 -23.354 1.00 96.81 189 ALA A N 1
ATOM 1461 C CA . ALA A 1 189 ? 25.569 -4.202 -21.976 1.00 96.81 189 ALA A CA 1
ATOM 1462 C C . ALA A 1 189 ? 24.429 -3.193 -21.748 1.00 96.81 189 ALA A C 1
ATOM 1464 O O . ALA A 1 189 ? 23.660 -3.334 -20.795 1.00 96.81 189 ALA A O 1
ATOM 1465 N N . PHE A 1 190 ? 24.267 -2.212 -22.642 1.00 97.50 190 PHE A N 1
ATOM 1466 C CA . PHE A 1 190 ? 23.200 -1.213 -22.556 1.00 97.50 190 PHE A CA 1
ATOM 1467 C C . PHE A 1 190 ? 21.806 -1.840 -22.658 1.00 97.50 190 PHE A C 1
ATOM 1469 O O . PHE A 1 190 ? 20.946 -1.578 -21.814 1.00 97.50 190 PHE A O 1
ATOM 1476 N N . GLY A 1 191 ? 21.592 -2.727 -23.633 1.00 97.69 191 GLY A N 1
ATOM 1477 C CA . GLY A 1 191 ? 20.333 -3.452 -23.795 1.00 97.69 191 GLY A CA 1
ATOM 1478 C C . GLY A 1 191 ? 19.980 -4.287 -22.563 1.00 97.69 191 GLY A C 1
ATOM 1479 O O . GLY A 1 191 ? 18.840 -4.246 -22.095 1.00 97.69 191 GLY A O 1
ATOM 1480 N N . ALA A 1 192 ? 20.962 -4.981 -21.980 1.00 97.94 192 ALA A N 1
ATOM 1481 C CA . ALA A 1 192 ? 20.772 -5.741 -20.749 1.00 97.94 192 ALA A CA 1
ATOM 1482 C C . ALA A 1 192 ? 20.411 -4.836 -19.557 1.00 97.94 192 ALA A C 1
ATOM 1484 O O . ALA A 1 192 ? 19.496 -5.177 -18.806 1.00 97.94 192 ALA A O 1
ATOM 1485 N N . MET A 1 193 ? 21.044 -3.663 -19.412 1.00 97.12 193 MET A N 1
ATOM 1486 C CA . MET A 1 193 ? 20.690 -2.687 -18.370 1.00 97.12 193 MET A CA 1
ATOM 1487 C C . MET A 1 193 ? 19.258 -2.159 -18.527 1.00 97.12 193 MET A C 1
ATOM 1489 O O . MET A 1 193 ? 18.506 -2.110 -17.550 1.00 97.12 193 MET A O 1
ATOM 1493 N N . VAL A 1 194 ? 18.845 -1.807 -19.749 1.00 97.06 194 VAL A N 1
ATOM 1494 C CA . VAL A 1 194 ? 17.477 -1.339 -20.032 1.00 97.06 194 VAL A CA 1
ATOM 1495 C C . VAL A 1 194 ? 16.454 -2.438 -19.742 1.00 97.06 194 VAL A C 1
ATOM 1497 O O . VAL A 1 194 ? 15.449 -2.188 -19.074 1.00 97.06 194 VAL A O 1
ATOM 1500 N N . LEU A 1 195 ? 16.716 -3.673 -20.176 1.00 96.44 195 LEU A N 1
ATOM 1501 C CA . LEU A 1 195 ? 15.825 -4.806 -19.929 1.00 96.44 195 LEU A CA 1
ATOM 1502 C C . LEU A 1 195 ? 15.703 -5.117 -18.431 1.00 96.44 195 LEU A C 1
ATOM 1504 O O . LEU A 1 195 ? 14.602 -5.328 -17.915 1.00 96.44 195 LEU A O 1
ATOM 1508 N N . MET A 1 196 ? 16.825 -5.072 -17.714 1.00 95.88 196 MET A N 1
ATOM 1509 C CA . MET A 1 196 ? 16.882 -5.253 -16.265 1.00 95.88 196 MET A CA 1
ATOM 1510 C C . MET A 1 196 ? 16.074 -4.170 -15.539 1.00 95.88 196 MET A C 1
ATOM 1512 O O . MET A 1 196 ? 15.339 -4.485 -14.599 1.00 95.88 196 MET A O 1
ATOM 1516 N N . PHE A 1 197 ? 16.130 -2.916 -16.003 1.00 93.25 197 PHE A N 1
ATOM 1517 C CA . PHE A 1 197 ? 15.289 -1.833 -15.493 1.00 93.25 197 PHE A CA 1
ATOM 1518 C C . PHE A 1 197 ? 13.797 -2.103 -15.732 1.00 93.25 197 PHE A C 1
ATOM 1520 O O . PHE A 1 197 ? 13.014 -2.033 -14.781 1.00 93.25 197 PHE A O 1
ATOM 1527 N N . VAL A 1 198 ? 13.402 -2.492 -16.949 1.00 92.19 198 VAL A N 1
ATOM 1528 C CA . VAL A 1 198 ? 12.003 -2.797 -17.304 1.00 92.19 198 VAL A CA 1
ATOM 1529 C C . VAL A 1 198 ? 11.433 -3.920 -16.433 1.00 92.19 198 VAL A C 1
ATOM 1531 O O . VAL A 1 198 ? 10.346 -3.775 -15.868 1.00 92.19 198 VAL A O 1
ATOM 1534 N N . PHE A 1 199 ? 12.173 -5.013 -16.243 1.00 90.12 199 PHE A N 1
ATOM 1535 C CA . PHE A 1 199 ? 11.735 -6.115 -15.378 1.00 90.12 199 PHE A CA 1
ATOM 1536 C C . PHE A 1 199 ? 11.759 -5.764 -13.885 1.00 90.12 199 PHE A C 1
ATOM 1538 O O . PHE A 1 199 ? 11.042 -6.377 -13.095 1.00 90.12 199 PHE A O 1
ATOM 1545 N N . SER A 1 200 ? 12.514 -4.737 -13.484 1.00 88.44 200 SER A N 1
ATOM 1546 C CA . SER A 1 200 ? 12.538 -4.232 -12.106 1.00 88.44 200 SER A CA 1
ATOM 1547 C C . SER A 1 200 ? 11.415 -3.240 -11.768 1.00 88.44 200 SER A C 1
ATOM 1549 O O . SER A 1 200 ? 11.276 -2.846 -10.599 1.00 88.44 200 SER A O 1
ATOM 1551 N N . LEU A 1 201 ? 10.594 -2.838 -12.751 1.00 84.12 201 LEU A N 1
ATOM 1552 C CA . LEU A 1 201 ? 9.474 -1.921 -12.537 1.00 84.12 201 LEU A CA 1
ATOM 1553 C C . LEU A 1 201 ? 8.520 -2.460 -11.468 1.00 84.12 201 LEU A C 1
ATOM 1555 O O . LEU A 1 201 ? 8.255 -3.659 -11.369 1.00 84.12 201 LEU A O 1
ATOM 1559 N N . GLY A 1 202 ? 7.962 -1.548 -10.665 1.00 74.94 202 GLY A N 1
ATOM 1560 C CA . GLY A 1 202 ? 7.137 -1.912 -9.510 1.00 74.94 202 GLY A CA 1
ATOM 1561 C C . GLY A 1 202 ? 5.952 -2.817 -9.860 1.00 74.94 202 GLY A C 1
ATOM 1562 O O . GLY A 1 202 ? 5.593 -3.669 -9.056 1.00 74.94 202 GLY A O 1
ATOM 1563 N N . PHE A 1 203 ? 5.382 -2.673 -11.058 1.00 74.12 203 PHE A N 1
ATOM 1564 C CA . PHE A 1 203 ? 4.328 -3.553 -11.566 1.00 74.12 203 PHE A CA 1
ATOM 1565 C C . PHE A 1 203 ? 4.799 -5.011 -11.700 1.00 74.12 203 PHE A C 1
ATOM 1567 O O . PHE A 1 203 ? 4.185 -5.903 -11.118 1.00 74.12 203 PHE A O 1
ATOM 1574 N N . VAL A 1 204 ? 5.920 -5.241 -12.394 1.00 71.38 204 VAL A N 1
ATOM 1575 C CA . VAL A 1 204 ? 6.474 -6.583 -12.631 1.00 71.38 204 VAL A CA 1
ATOM 1576 C C . VAL A 1 204 ? 6.937 -7.202 -11.317 1.00 71.38 204 VAL A C 1
ATOM 1578 O O . VAL A 1 204 ? 6.505 -8.298 -10.972 1.00 71.38 204 VAL A O 1
ATOM 1581 N N . ARG A 1 205 ? 7.726 -6.467 -10.521 1.00 79.75 205 ARG A N 1
ATOM 1582 C CA . ARG A 1 205 ? 8.261 -6.963 -9.244 1.00 79.75 205 ARG A CA 1
ATOM 1583 C C . ARG A 1 205 ? 7.169 -7.364 -8.250 1.00 79.75 205 ARG A C 1
ATOM 1585 O O . ARG A 1 205 ? 7.368 -8.308 -7.495 1.00 79.75 205 ARG A O 1
ATOM 1592 N N . ARG A 1 206 ? 6.036 -6.652 -8.217 1.00 65.31 206 ARG A N 1
ATOM 1593 C CA . ARG A 1 206 ? 4.925 -6.970 -7.301 1.00 65.31 206 ARG A CA 1
ATOM 1594 C C . ARG A 1 206 ? 4.080 -8.150 -7.775 1.00 65.31 206 ARG A C 1
ATOM 1596 O O . ARG A 1 206 ? 3.574 -8.879 -6.934 1.00 65.31 206 ARG A O 1
ATOM 1603 N N . ARG A 1 207 ? 3.906 -8.329 -9.089 1.00 70.06 207 ARG A N 1
ATOM 1604 C CA . ARG A 1 207 ? 3.031 -9.374 -9.646 1.00 70.06 207 ARG A CA 1
ATOM 1605 C C . ARG A 1 207 ? 3.754 -10.692 -9.926 1.00 70.06 207 ARG A C 1
ATOM 1607 O O . ARG A 1 207 ? 3.140 -11.746 -9.797 1.00 70.06 207 ARG A O 1
ATOM 1614 N N . PHE A 1 208 ? 5.030 -10.618 -10.298 1.00 76.25 208 PHE A N 1
ATOM 1615 C CA . PHE A 1 208 ? 5.858 -11.738 -10.747 1.00 76.25 208 PHE A CA 1
ATOM 1616 C C . PHE A 1 208 ? 7.241 -11.683 -10.079 1.00 76.25 208 PHE A C 1
ATOM 1618 O O . PHE A 1 208 ? 8.269 -11.545 -10.744 1.00 76.25 208 PHE A O 1
ATOM 1625 N N . PHE A 1 209 ? 7.271 -11.753 -8.745 1.00 70.81 209 PHE A N 1
ATOM 1626 C CA . PHE A 1 209 ? 8.500 -11.566 -7.966 1.00 70.81 209 PHE A CA 1
ATOM 1627 C C . PHE A 1 209 ? 9.612 -12.563 -8.336 1.00 70.81 209 PHE A C 1
ATOM 1629 O O . PHE A 1 209 ? 10.749 -12.148 -8.547 1.00 70.81 209 PHE A O 1
ATOM 1636 N N . GLU A 1 210 ? 9.279 -13.847 -8.500 1.00 75.38 210 GLU A N 1
ATOM 1637 C CA . GLU A 1 210 ? 10.231 -14.897 -8.896 1.00 75.38 210 GLU A CA 1
ATOM 1638 C C . GLU A 1 210 ? 10.851 -14.650 -10.275 1.00 75.38 210 GLU A C 1
ATOM 1640 O O . GLU A 1 210 ? 12.061 -14.792 -10.461 1.00 75.38 210 GLU A O 1
ATOM 1645 N N . PHE A 1 211 ? 10.029 -14.237 -11.245 1.00 80.81 211 PHE A N 1
ATOM 1646 C CA . PHE A 1 211 ? 10.497 -13.885 -12.585 1.00 80.81 211 PHE A CA 1
ATOM 1647 C C . PHE A 1 211 ? 11.445 -12.687 -12.531 1.00 80.81 211 PHE A C 1
ATOM 1649 O O . PHE A 1 211 ? 12.543 -12.744 -13.089 1.00 80.81 211 PHE A O 1
ATOM 1656 N N . PHE A 1 212 ? 11.049 -11.627 -11.819 1.00 84.75 212 PHE A N 1
ATOM 1657 C CA . PHE A 1 212 ? 11.895 -10.459 -11.587 1.00 84.75 212 PHE A CA 1
ATOM 1658 C C . PHE A 1 212 ? 13.240 -10.874 -10.985 1.00 84.75 212 PHE A C 1
ATOM 1660 O O . PHE A 1 212 ? 14.279 -10.524 -11.531 1.00 84.75 212 PHE A O 1
ATOM 1667 N N . LEU A 1 213 ? 13.234 -11.648 -9.897 1.00 83.12 213 LEU A N 1
ATOM 1668 C CA . LEU A 1 213 ? 14.453 -12.008 -9.183 1.00 83.12 213 LEU A CA 1
ATOM 1669 C C . LEU A 1 213 ? 15.419 -12.778 -10.091 1.00 83.12 213 LEU A C 1
ATOM 1671 O O . LEU A 1 213 ? 16.582 -12.396 -10.211 1.00 83.12 213 LEU A O 1
ATOM 1675 N N . ARG A 1 214 ? 14.940 -13.825 -10.773 1.00 87.56 214 ARG A N 1
ATOM 1676 C CA . ARG A 1 214 ? 15.772 -14.669 -11.649 1.00 87.56 214 ARG A CA 1
ATOM 1677 C C . ARG A 1 214 ? 16.334 -13.892 -12.835 1.00 87.56 214 ARG A C 1
ATOM 1679 O O . ARG A 1 214 ? 17.531 -13.970 -13.104 1.00 87.56 214 ARG A O 1
ATOM 1686 N N . THR A 1 215 ? 15.491 -13.122 -13.523 1.00 91.62 215 THR A N 1
ATOM 1687 C CA . THR A 1 215 ? 15.929 -12.329 -14.683 1.00 91.62 215 THR A CA 1
ATOM 1688 C C . THR A 1 215 ? 16.917 -11.238 -14.288 1.00 91.62 215 THR A C 1
ATOM 1690 O O . THR A 1 215 ? 17.885 -11.018 -15.007 1.00 91.62 215 THR A O 1
ATOM 1693 N N . HIS A 1 216 ? 16.742 -10.611 -13.124 1.00 93.25 216 HIS A N 1
ATOM 1694 C CA . HIS A 1 216 ? 17.664 -9.599 -12.614 1.00 93.25 216 HIS A CA 1
ATOM 1695 C C . HIS A 1 216 ? 19.066 -10.172 -12.353 1.00 93.25 216 HIS A C 1
ATOM 1697 O O . HIS A 1 216 ? 20.046 -9.542 -12.733 1.00 93.25 216 HIS A O 1
ATOM 1703 N N . TRP A 1 217 ? 19.176 -11.381 -11.782 1.00 90.75 217 TRP A N 1
ATOM 1704 C CA . TRP A 1 217 ? 20.468 -12.061 -11.587 1.00 90.75 217 TRP A CA 1
ATOM 1705 C C . TRP A 1 217 ? 21.150 -12.430 -12.907 1.00 90.75 217 TRP A C 1
ATOM 1707 O O . TRP A 1 217 ? 22.345 -12.191 -13.065 1.00 90.75 217 TRP A O 1
ATOM 1717 N N . ILE A 1 218 ? 20.399 -12.988 -13.860 1.00 95.00 218 ILE A N 1
ATOM 1718 C CA . ILE A 1 218 ? 20.939 -13.366 -15.174 1.00 95.00 218 ILE A CA 1
ATOM 1719 C C . ILE A 1 218 ? 21.443 -12.122 -15.914 1.00 95.00 218 ILE A C 1
ATOM 1721 O O . ILE A 1 218 ? 22.582 -12.094 -16.374 1.00 95.00 218 ILE A O 1
ATOM 1725 N N . LEU A 1 219 ? 20.622 -11.072 -15.989 1.00 96.19 219 LEU A N 1
ATOM 1726 C CA . LEU A 1 219 ? 20.980 -9.835 -16.680 1.00 96.19 219 LEU A CA 1
ATOM 1727 C C . LEU A 1 219 ? 22.108 -9.083 -15.974 1.00 96.19 219 LEU A C 1
ATOM 1729 O O . LEU A 1 219 ? 22.950 -8.513 -16.656 1.00 96.19 219 LEU A O 1
ATOM 1733 N N . PHE A 1 220 ? 22.191 -9.135 -14.642 1.00 93.94 220 PHE A N 1
ATOM 1734 C CA . PHE A 1 220 ? 23.335 -8.602 -13.902 1.00 93.94 220 PHE A CA 1
ATOM 1735 C C . PHE A 1 220 ? 24.657 -9.241 -14.352 1.00 93.94 220 PHE A C 1
ATOM 1737 O O . PHE A 1 220 ? 25.621 -8.519 -14.597 1.00 93.94 220 PHE A O 1
ATOM 1744 N N . ILE A 1 221 ? 24.703 -10.570 -14.515 1.00 94.75 221 ILE A N 1
ATOM 1745 C CA . ILE A 1 221 ? 25.906 -11.270 -14.996 1.00 94.75 221 ILE A CA 1
ATOM 1746 C C . ILE A 1 221 ? 26.256 -10.817 -16.419 1.00 94.75 221 ILE A C 1
ATOM 1748 O O . ILE A 1 221 ? 27.423 -10.552 -16.704 1.00 94.75 221 ILE A O 1
ATOM 1752 N N . VAL A 1 222 ? 25.256 -10.674 -17.296 1.00 97.38 222 VAL A N 1
ATOM 1753 C CA . VAL A 1 222 ? 25.454 -10.169 -18.665 1.00 97.38 222 VAL A CA 1
ATOM 1754 C C . VAL A 1 222 ? 26.021 -8.747 -18.645 1.00 97.38 222 VAL A C 1
ATOM 1756 O O . VAL A 1 222 ? 27.047 -8.501 -19.273 1.00 97.38 222 VAL A O 1
ATOM 1759 N N . VAL A 1 223 ? 25.413 -7.827 -17.888 1.00 96.75 223 VAL A N 1
ATOM 1760 C CA . VAL A 1 223 ? 25.899 -6.444 -17.746 1.00 96.75 223 VAL A CA 1
ATOM 1761 C C . VAL A 1 223 ? 27.333 -6.434 -17.231 1.00 96.75 223 VAL A C 1
ATOM 1763 O O . VAL A 1 223 ? 28.165 -5.734 -17.792 1.00 96.75 223 VAL A O 1
ATOM 1766 N N . LEU A 1 224 ? 27.643 -7.229 -16.206 1.00 94.50 224 LEU A N 1
ATOM 1767 C CA . LEU A 1 224 ? 28.976 -7.283 -15.619 1.00 94.50 224 LEU A CA 1
ATOM 1768 C C . LEU A 1 224 ? 30.039 -7.716 -16.634 1.00 94.50 224 LEU A C 1
ATOM 1770 O O . LEU A 1 224 ? 31.046 -7.032 -16.797 1.00 94.50 224 LEU A O 1
ATOM 1774 N N . VAL A 1 225 ? 29.820 -8.842 -17.317 1.00 95.56 225 VAL A N 1
ATOM 1775 C CA . VAL A 1 225 ? 30.791 -9.399 -18.268 1.00 95.56 225 VAL A CA 1
ATOM 1776 C C . VAL A 1 225 ? 30.992 -8.453 -19.449 1.00 95.56 225 VAL A C 1
ATOM 1778 O O . VAL A 1 225 ? 32.126 -8.098 -19.763 1.00 95.56 225 VAL A O 1
ATOM 1781 N N . PHE A 1 226 ? 29.903 -8.003 -20.076 1.00 96.81 226 PHE A N 1
ATOM 1782 C CA . PHE A 1 226 ? 29.994 -7.165 -21.269 1.00 96.81 226 PHE A CA 1
ATOM 1783 C C . PHE A 1 226 ? 30.488 -5.750 -20.963 1.00 96.81 226 PHE A C 1
ATOM 1785 O O . PHE A 1 226 ? 31.256 -5.216 -21.756 1.00 96.81 226 PHE A O 1
ATOM 1792 N N . ALA A 1 227 ? 30.148 -5.164 -19.810 1.00 94.69 227 ALA A N 1
ATOM 1793 C CA . ALA A 1 227 ? 30.696 -3.867 -19.411 1.00 94.69 227 ALA A CA 1
ATOM 1794 C C . ALA A 1 227 ? 32.212 -3.940 -19.168 1.00 94.69 227 ALA A C 1
ATOM 1796 O O . ALA A 1 227 ? 32.936 -3.033 -19.570 1.00 94.69 227 ALA A O 1
ATOM 1797 N N . VAL A 1 228 ? 32.716 -5.021 -18.557 1.00 94.19 228 VAL A N 1
ATOM 1798 C CA . VAL A 1 228 ? 34.162 -5.206 -18.340 1.00 94.19 228 VAL A CA 1
ATOM 1799 C C . VAL A 1 228 ? 34.904 -5.373 -19.666 1.00 94.19 228 VAL A C 1
ATOM 1801 O O . VAL A 1 228 ? 35.921 -4.711 -19.857 1.00 94.19 228 VAL A O 1
ATOM 1804 N N . ILE A 1 229 ? 34.389 -6.198 -20.587 1.00 94.38 229 ILE A N 1
ATOM 1805 C CA . ILE A 1 229 ? 34.979 -6.366 -21.930 1.00 94.38 229 ILE A CA 1
ATOM 1806 C C . ILE A 1 229 ? 34.956 -5.037 -22.704 1.00 94.38 229 ILE A C 1
ATOM 1808 O O . ILE A 1 229 ? 35.916 -4.716 -23.392 1.00 94.38 229 ILE A O 1
ATOM 1812 N N . HIS A 1 230 ? 33.899 -4.239 -22.536 1.00 92.19 230 HIS A N 1
ATOM 1813 C CA . HIS A 1 230 ? 33.750 -2.916 -23.145 1.00 92.19 230 HIS A CA 1
ATOM 1814 C C . HIS A 1 230 ? 34.670 -1.831 -22.536 1.00 92.19 230 HIS A C 1
ATOM 1816 O O . HIS A 1 230 ? 34.736 -0.726 -23.058 1.00 92.19 230 HIS A O 1
ATOM 1822 N N . GLY A 1 231 ? 35.389 -2.120 -21.441 1.00 91.69 231 GLY A N 1
ATOM 1823 C CA . GLY A 1 231 ? 36.369 -1.206 -20.832 1.00 91.69 231 GLY A CA 1
ATOM 1824 C C . GLY A 1 231 ? 36.001 -0.669 -19.443 1.00 91.69 231 GLY A C 1
ATOM 1825 O O . GLY A 1 231 ? 36.831 -0.040 -18.788 1.00 91.69 231 GLY A O 1
ATOM 1826 N N . ALA A 1 232 ? 34.816 -0.979 -18.911 1.00 92.69 232 ALA A N 1
ATOM 1827 C CA . ALA A 1 232 ? 34.343 -0.513 -17.600 1.00 92.69 232 ALA A CA 1
ATOM 1828 C C . ALA A 1 232 ? 34.878 -1.356 -16.419 1.00 92.69 232 ALA A C 1
ATOM 1830 O O . ALA A 1 232 ? 34.159 -1.661 -15.465 1.00 92.69 232 ALA A O 1
ATOM 1831 N N . SER A 1 233 ? 36.151 -1.759 -16.462 1.00 92.31 233 SER A N 1
ATOM 1832 C CA . SER A 1 233 ? 36.760 -2.678 -15.481 1.00 92.31 233 SER A CA 1
ATOM 1833 C C . SER A 1 233 ? 36.721 -2.166 -14.034 1.00 92.31 233 SER A C 1
ATOM 1835 O O . SER A 1 233 ? 36.616 -2.959 -13.096 1.00 92.31 233 SER A O 1
ATOM 1837 N N . THR A 1 234 ? 36.719 -0.845 -13.828 1.00 92.56 234 THR A N 1
ATOM 1838 C CA . THR A 1 234 ? 36.622 -0.231 -12.494 1.00 92.56 234 THR A CA 1
ATOM 1839 C C . THR A 1 234 ? 35.292 -0.531 -11.796 1.00 92.56 234 THR A C 1
ATOM 1841 O O . THR A 1 234 ? 35.246 -0.521 -10.564 1.00 92.56 234 THR A O 1
ATOM 1844 N N . ALA A 1 235 ? 34.236 -0.908 -12.530 1.00 89.81 235 ALA A N 1
ATOM 1845 C CA . ALA A 1 235 ? 32.970 -1.347 -11.945 1.00 89.81 235 ALA A CA 1
ATOM 1846 C C . ALA A 1 235 ? 33.136 -2.572 -11.023 1.00 89.81 235 ALA A C 1
ATOM 1848 O O . ALA A 1 235 ? 32.410 -2.693 -10.036 1.00 89.81 235 ALA A O 1
ATOM 1849 N N . LEU A 1 236 ? 34.135 -3.437 -11.259 1.00 90.81 236 LEU A N 1
ATOM 1850 C CA . LEU A 1 236 ? 34.414 -4.618 -10.425 1.00 90.81 236 LEU A CA 1
ATOM 1851 C C . LEU A 1 236 ? 34.717 -4.267 -8.963 1.00 90.81 236 LEU A C 1
ATOM 1853 O O . LEU A 1 236 ? 34.388 -5.042 -8.063 1.00 90.81 236 LEU A O 1
ATOM 1857 N N . ILE A 1 237 ? 35.277 -3.079 -8.708 1.00 91.38 237 ILE A N 1
ATOM 1858 C CA . ILE A 1 237 ? 35.526 -2.582 -7.347 1.00 91.38 237 ILE A CA 1
ATOM 1859 C C . ILE A 1 237 ? 34.213 -2.527 -6.556 1.00 91.38 237 ILE A C 1
ATOM 1861 O O . ILE A 1 237 ? 34.188 -2.834 -5.363 1.00 91.38 237 ILE A O 1
ATOM 1865 N N . GLY A 1 238 ? 33.103 -2.205 -7.223 1.00 87.50 238 GLY A N 1
ATOM 1866 C CA . GLY A 1 238 ? 31.799 -2.105 -6.584 1.00 87.50 238 GLY A CA 1
ATOM 1867 C C . GLY A 1 238 ? 31.222 -3.434 -6.095 1.00 87.50 238 GLY A C 1
ATOM 1868 O O . GLY A 1 238 ? 30.330 -3.427 -5.254 1.00 87.50 238 GLY A O 1
ATOM 1869 N N . ILE A 1 239 ? 31.754 -4.576 -6.540 1.00 88.19 239 ILE A N 1
ATOM 1870 C CA . ILE A 1 239 ? 31.315 -5.912 -6.098 1.00 88.19 239 ILE A CA 1
ATOM 1871 C C . ILE A 1 239 ? 31.995 -6.320 -4.784 1.00 88.19 239 ILE A C 1
ATOM 1873 O O . ILE A 1 239 ? 31.473 -7.156 -4.044 1.00 88.19 239 ILE A O 1
ATOM 1877 N N . ILE A 1 240 ? 33.132 -5.708 -4.442 1.00 87.25 240 ILE A N 1
ATOM 1878 C CA . ILE A 1 240 ? 33.919 -6.061 -3.252 1.00 87.25 240 ILE A CA 1
ATOM 1879 C C . ILE A 1 240 ? 33.075 -6.021 -1.962 1.00 87.25 240 ILE A C 1
ATOM 1881 O O . ILE A 1 240 ? 33.116 -7.004 -1.217 1.00 87.25 240 ILE A O 1
ATOM 1885 N N . PRO A 1 241 ? 32.262 -4.978 -1.678 1.00 83.69 241 PRO A N 1
ATOM 1886 C CA . PRO A 1 241 ? 31.413 -4.959 -0.485 1.00 83.69 241 PRO A CA 1
ATOM 1887 C C . PRO A 1 241 ? 30.421 -6.126 -0.420 1.00 83.69 241 PRO A C 1
ATOM 1889 O O . PRO A 1 241 ? 30.223 -6.696 0.654 1.00 83.69 241 PRO A O 1
ATOM 1892 N N . TRP A 1 242 ? 29.826 -6.505 -1.555 1.00 83.62 242 TRP A N 1
ATOM 1893 C CA . TRP A 1 242 ? 28.938 -7.664 -1.645 1.00 83.62 242 TRP A CA 1
ATOM 1894 C C . TRP A 1 242 ? 29.697 -8.975 -1.413 1.00 83.62 242 TRP A C 1
ATOM 1896 O O . TRP A 1 242 ? 29.231 -9.823 -0.657 1.00 83.62 242 TRP A O 1
ATOM 1906 N N . GLY A 1 243 ? 30.897 -9.124 -1.983 1.00 82.81 243 GLY A N 1
ATOM 1907 C CA . GLY A 1 243 ? 31.753 -10.292 -1.762 1.00 82.81 243 GLY A CA 1
ATOM 1908 C C . GLY A 1 243 ? 32.156 -10.461 -0.293 1.00 82.81 243 GLY A C 1
ATOM 1909 O O . GLY A 1 243 ? 32.066 -11.563 0.249 1.00 82.81 243 GLY A O 1
ATOM 1910 N N . ILE A 1 244 ? 32.519 -9.364 0.382 1.00 81.94 244 ILE A N 1
ATOM 1911 C CA . ILE A 1 244 ? 32.804 -9.348 1.827 1.00 81.94 244 ILE A CA 1
ATOM 1912 C C . ILE A 1 244 ? 31.557 -9.735 2.627 1.00 81.94 244 ILE A C 1
ATOM 1914 O O . ILE A 1 244 ? 31.645 -10.555 3.539 1.00 81.94 244 ILE A O 1
ATOM 1918 N N . ASP A 1 245 ? 30.395 -9.173 2.288 1.00 76.38 245 ASP A N 1
ATOM 1919 C CA . ASP A 1 245 ? 29.121 -9.500 2.934 1.00 76.38 245 ASP A CA 1
ATOM 1920 C C . ASP A 1 245 ? 28.764 -10.985 2.767 1.00 76.38 245 ASP A C 1
ATOM 1922 O O . ASP A 1 245 ? 28.392 -11.648 3.735 1.00 76.38 245 ASP A O 1
ATOM 1926 N N . MET A 1 246 ? 28.950 -11.543 1.570 1.00 76.94 246 MET A N 1
ATOM 1927 C CA . MET A 1 246 ? 28.678 -12.949 1.282 1.00 76.94 246 MET A CA 1
ATOM 1928 C C . MET A 1 246 ? 29.656 -13.872 2.018 1.00 76.94 246 MET A C 1
ATOM 1930 O O . MET A 1 246 ? 29.232 -14.835 2.658 1.00 76.94 246 MET A O 1
ATOM 1934 N N . ALA A 1 247 ? 30.949 -13.539 2.035 1.00 77.56 247 ALA A N 1
ATOM 1935 C CA . ALA A 1 247 ? 31.947 -14.257 2.823 1.00 77.56 247 ALA A CA 1
ATOM 1936 C C . ALA A 1 247 ? 31.618 -14.206 4.323 1.00 77.56 247 ALA A C 1
ATOM 1938 O O . ALA A 1 247 ? 31.630 -15.234 4.996 1.00 77.56 247 ALA A O 1
ATOM 1939 N N . PHE A 1 248 ? 31.229 -13.046 4.854 1.00 72.31 248 PHE A N 1
ATOM 1940 C CA . PHE A 1 248 ? 30.773 -12.917 6.237 1.00 72.31 248 PHE A CA 1
ATOM 1941 C C . PHE A 1 248 ? 29.536 -13.792 6.508 1.00 72.31 248 PHE A C 1
ATOM 1943 O O . PHE A 1 248 ? 29.476 -14.507 7.509 1.00 72.31 248 PHE A O 1
ATOM 1950 N N . ARG A 1 249 ? 28.557 -13.818 5.600 1.00 71.25 249 ARG A N 1
ATOM 1951 C CA . ARG A 1 249 ? 27.331 -14.613 5.769 1.00 71.25 249 ARG A CA 1
ATOM 1952 C C . ARG A 1 249 ? 27.527 -16.113 5.628 1.00 71.25 249 ARG A C 1
ATOM 1954 O O . ARG A 1 249 ? 26.836 -16.841 6.320 1.00 71.25 249 ARG A O 1
ATOM 1961 N N . HIS A 1 250 ? 28.419 -16.583 4.768 1.00 68.56 250 HIS A N 1
ATOM 1962 C CA . HIS A 1 250 ? 28.611 -18.020 4.555 1.00 68.56 250 HIS A CA 1
ATOM 1963 C C . HIS A 1 250 ? 29.750 -18.599 5.400 1.00 68.56 250 HIS A C 1
ATOM 1965 O O . HIS A 1 250 ? 29.690 -19.762 5.785 1.00 68.56 250 HIS A O 1
ATOM 1971 N N . ALA A 1 251 ? 30.765 -17.800 5.740 1.00 66.50 251 ALA A N 1
ATOM 1972 C CA . ALA A 1 251 ? 31.932 -18.263 6.487 1.00 66.50 251 ALA A CA 1
ATOM 1973 C C . ALA A 1 251 ? 31.903 -17.867 7.968 1.00 66.50 251 ALA A C 1
ATOM 1975 O O . ALA A 1 251 ? 32.345 -18.660 8.800 1.00 66.50 251 ALA A O 1
ATOM 1976 N N . TYR A 1 252 ? 31.421 -16.668 8.313 1.00 61.19 252 TYR A N 1
ATOM 1977 C CA . TYR A 1 252 ? 31.416 -16.185 9.698 1.00 61.19 252 TYR A CA 1
ATOM 1978 C C . TYR A 1 252 ? 30.093 -16.484 10.398 1.00 61.19 252 TYR A C 1
ATOM 1980 O O . TYR A 1 252 ? 30.115 -17.031 11.490 1.00 61.19 252 TYR A O 1
ATOM 1988 N N . ARG A 1 253 ? 28.936 -16.220 9.779 1.00 63.53 253 ARG A N 1
ATOM 1989 C CA . ARG A 1 253 ? 27.635 -16.415 10.439 1.00 63.53 253 ARG A CA 1
ATOM 1990 C C . ARG A 1 253 ? 27.379 -17.872 10.850 1.00 63.53 253 ARG A C 1
ATOM 1992 O O . ARG A 1 253 ? 27.168 -18.063 12.037 1.00 63.53 253 ARG A O 1
ATOM 1999 N N . PRO A 1 254 ? 27.470 -18.905 9.989 1.00 56.62 254 PRO A N 1
ATOM 2000 C CA . PRO A 1 254 ? 27.297 -20.294 10.413 1.00 56.62 254 PRO A CA 1
ATOM 2001 C C . PRO A 1 254 ? 28.289 -20.700 11.502 1.00 56.62 254 PRO A C 1
ATOM 2003 O O . PRO A 1 254 ? 27.925 -21.438 12.405 1.00 56.62 254 PRO A O 1
ATOM 2006 N N . ARG A 1 255 ? 29.522 -20.170 11.464 1.00 53.34 255 ARG A N 1
ATOM 2007 C CA . ARG A 1 255 ? 30.535 -20.413 12.499 1.00 53.34 255 ARG A CA 1
ATOM 2008 C C . ARG A 1 255 ? 30.242 -19.681 13.800 1.00 53.34 255 ARG A C 1
ATOM 2010 O O . ARG A 1 255 ? 30.468 -20.259 14.843 1.00 53.34 255 ARG A O 1
ATOM 2017 N N . VAL A 1 256 ? 29.691 -18.474 13.781 1.00 52.41 256 VAL A N 1
ATOM 2018 C CA . VAL A 1 256 ? 29.233 -17.798 14.999 1.00 52.41 256 VAL A CA 1
ATOM 2019 C C . VAL A 1 256 ? 28.000 -18.502 15.543 1.00 52.41 256 VAL A C 1
ATOM 2021 O O . VAL A 1 256 ? 28.049 -18.920 16.689 1.00 52.41 256 VAL A O 1
ATOM 2024 N N . TYR A 1 257 ? 26.981 -18.755 14.710 1.00 52.50 257 TYR A N 1
ATOM 2025 C CA . TYR A 1 257 ? 25.771 -19.507 15.063 1.00 52.50 257 TYR A CA 1
ATOM 2026 C C . TYR A 1 257 ? 26.085 -20.929 15.589 1.00 52.50 257 TYR A C 1
ATOM 2028 O O . TYR A 1 257 ? 25.340 -21.435 16.424 1.00 52.50 257 TYR A O 1
ATOM 2036 N N . ALA A 1 258 ? 27.198 -21.555 15.178 1.00 46.66 258 ALA A N 1
ATOM 2037 C CA . ALA A 1 258 ? 27.624 -22.882 15.647 1.00 46.66 258 ALA A CA 1
ATOM 2038 C C . ALA A 1 258 ? 28.729 -22.890 16.731 1.00 46.66 258 ALA A C 1
ATOM 2040 O O . ALA A 1 258 ? 28.823 -23.863 17.470 1.00 46.66 258 ALA A O 1
ATOM 2041 N N . GLN A 1 259 ? 29.589 -21.866 16.821 1.00 41.09 259 GLN A N 1
ATOM 2042 C CA . GLN A 1 259 ? 30.848 -21.871 17.601 1.00 41.09 259 GLN A CA 1
ATOM 2043 C C . GLN A 1 259 ? 31.138 -20.565 18.374 1.00 41.09 259 GLN A C 1
ATOM 2045 O O . GLN A 1 259 ? 32.158 -20.485 19.057 1.00 41.09 259 GLN A O 1
ATOM 2050 N N . GLY A 1 260 ? 30.249 -19.568 18.343 1.00 47.84 260 GLY A N 1
ATOM 2051 C CA . GLY A 1 260 ? 30.368 -18.334 19.129 1.00 47.84 260 GLY A CA 1
ATOM 2052 C C . GLY A 1 260 ? 31.275 -17.259 18.528 1.00 47.84 260 GLY A C 1
ATOM 2053 O O . GLY A 1 260 ? 31.843 -17.413 17.449 1.00 47.84 260 GLY A O 1
ATOM 2054 N N . SER A 1 261 ? 31.370 -16.116 19.220 1.00 41.62 261 SER A N 1
ATOM 2055 C CA . SER A 1 261 ? 32.164 -14.958 18.780 1.00 41.62 261 SER A CA 1
ATOM 2056 C C . SER A 1 261 ? 33.670 -15.245 18.819 1.00 41.62 261 SER A C 1
ATOM 2058 O O . SER A 1 261 ? 34.194 -15.730 19.817 1.00 41.62 261 SER A O 1
ATOM 2060 N N . ILE A 1 262 ? 34.381 -14.854 17.756 1.00 39.78 262 ILE A N 1
ATOM 2061 C CA . ILE A 1 262 ? 35.849 -14.951 17.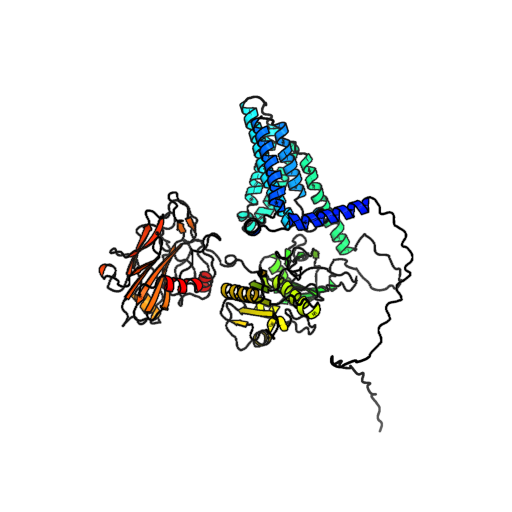638 1.00 39.78 262 ILE A CA 1
ATOM 2062 C C . ILE A 1 262 ? 36.552 -13.824 18.428 1.00 39.78 262 ILE A C 1
ATOM 2064 O O . ILE A 1 262 ? 37.733 -13.918 18.753 1.00 39.78 262 ILE A O 1
ATOM 2068 N N . ILE A 1 263 ? 35.832 -12.751 18.772 1.00 42.09 263 ILE A N 1
ATOM 2069 C CA . ILE A 1 263 ? 36.397 -11.566 19.424 1.00 42.09 263 ILE A CA 1
ATOM 2070 C C . ILE A 1 263 ? 35.979 -11.557 20.900 1.00 42.09 263 ILE A C 1
ATOM 2072 O O . ILE A 1 263 ? 34.891 -11.102 21.239 1.00 42.09 263 ILE A O 1
ATOM 2076 N N . GLY A 1 264 ? 36.879 -12.065 21.747 1.00 40.25 264 GLY A N 1
ATOM 2077 C CA . GLY A 1 264 ? 37.072 -11.650 23.141 1.00 40.25 264 GLY A CA 1
ATOM 2078 C C . GLY A 1 264 ? 35.987 -12.010 24.159 1.00 40.25 264 GLY A C 1
ATOM 2079 O O . GLY A 1 264 ? 35.124 -11.196 24.466 1.00 40.25 264 GLY A O 1
ATOM 2080 N N . GLY A 1 265 ? 36.140 -13.165 24.805 1.00 32.56 265 GLY A N 1
ATOM 2081 C CA . GLY A 1 265 ? 35.619 -13.423 26.148 1.00 32.56 265 GLY A CA 1
ATOM 2082 C C . GLY A 1 265 ? 36.645 -14.258 26.908 1.00 32.56 265 GLY A C 1
ATOM 2083 O O . GLY A 1 265 ? 36.964 -15.363 26.472 1.00 32.56 265 GLY A O 1
ATOM 2084 N N . ASN A 1 266 ? 37.222 -13.706 27.979 1.00 33.97 266 ASN A N 1
ATOM 2085 C CA . ASN A 1 266 ? 38.212 -14.383 28.818 1.00 33.97 266 ASN A CA 1
ATOM 2086 C C . ASN A 1 266 ? 37.723 -15.786 29.199 1.00 33.97 266 ASN A C 1
ATOM 2088 O O . ASN A 1 266 ? 36.658 -15.934 29.795 1.00 33.97 266 ASN A O 1
ATOM 2092 N N . LYS A 1 267 ? 38.522 -16.812 28.888 1.00 36.44 267 LYS A N 1
ATOM 2093 C CA . LYS A 1 267 ? 38.342 -18.149 29.455 1.00 36.44 267 LYS A CA 1
ATOM 2094 C C . LYS A 1 267 ? 38.613 -18.054 30.958 1.00 36.44 267 LYS A C 1
ATOM 2096 O O . LYS A 1 267 ? 39.767 -18.087 31.371 1.00 36.44 267 LYS A O 1
ATOM 2101 N N . SER A 1 268 ? 37.572 -17.912 31.773 1.00 30.75 268 SER A N 1
ATOM 2102 C CA . SER A 1 268 ? 37.667 -18.260 33.188 1.00 30.75 268 SER A CA 1
ATOM 2103 C C . SER A 1 268 ? 37.652 -19.782 33.283 1.00 30.75 268 SER A C 1
ATOM 2105 O O . SER A 1 268 ? 36.631 -20.430 33.052 1.00 30.75 268 SER A O 1
ATOM 2107 N N . THR A 1 269 ? 38.817 -20.351 33.551 1.00 32.56 269 THR A N 1
ATOM 2108 C CA . THR A 1 269 ? 39.014 -21.772 33.817 1.00 32.56 269 THR A CA 1
ATOM 2109 C C . THR A 1 269 ? 38.376 -22.105 35.168 1.00 32.56 269 THR A C 1
ATOM 2111 O O . THR A 1 269 ? 38.986 -21.890 36.208 1.00 32.56 269 THR A O 1
ATOM 2114 N N . SER A 1 270 ? 37.144 -22.609 35.172 1.00 31.59 270 SER A N 1
ATOM 2115 C CA . SER A 1 270 ? 36.605 -23.376 36.299 1.00 31.59 270 SER A CA 1
ATOM 2116 C C . SER A 1 270 ? 36.323 -24.785 35.799 1.00 31.59 270 SER A C 1
ATOM 2118 O O . SER A 1 270 ? 35.456 -25.017 34.955 1.00 31.59 270 SER A O 1
ATOM 2120 N N . GLN A 1 271 ? 37.174 -25.689 36.256 1.00 37.66 271 GLN A N 1
ATOM 2121 C CA . GLN A 1 271 ? 37.234 -27.092 35.912 1.00 37.66 271 GLN A CA 1
ATOM 2122 C C . GLN A 1 271 ? 36.172 -27.833 36.725 1.00 37.66 271 GLN A C 1
ATOM 2124 O O . GLN A 1 271 ? 36.433 -28.171 37.865 1.00 37.66 271 GLN A O 1
ATOM 2129 N N . ASP A 1 272 ? 35.004 -28.079 36.132 1.00 31.86 272 ASP A N 1
ATOM 2130 C CA . ASP A 1 272 ? 34.092 -29.141 36.562 1.00 31.86 272 ASP A CA 1
ATOM 2131 C C . ASP A 1 272 ? 33.443 -29.751 35.319 1.00 31.86 272 ASP A C 1
ATOM 2133 O O . ASP A 1 272 ? 32.747 -29.095 34.543 1.00 31.86 272 ASP A O 1
ATOM 2137 N N . SER A 1 273 ? 33.791 -31.010 35.071 1.00 33.91 273 SER A N 1
ATOM 2138 C CA . SER A 1 273 ? 33.459 -31.762 33.865 1.00 33.91 273 SER A CA 1
ATOM 2139 C C . SER A 1 273 ? 32.449 -32.847 34.205 1.00 33.91 273 SER A C 1
ATOM 2141 O O . SER A 1 273 ? 32.790 -33.751 34.957 1.00 33.91 273 SER A O 1
ATOM 2143 N N . ALA A 1 274 ? 31.259 -32.791 33.605 1.00 32.88 274 ALA A N 1
ATOM 2144 C CA . ALA A 1 274 ? 30.590 -33.930 32.961 1.00 32.88 274 ALA A CA 1
ATOM 2145 C C . ALA A 1 274 ? 29.207 -33.502 32.431 1.00 32.88 274 ALA A C 1
ATOM 2147 O O . ALA A 1 274 ? 28.407 -32.933 33.165 1.00 32.88 274 ALA A O 1
ATOM 2148 N N . ASN A 1 275 ? 28.928 -33.834 31.165 1.00 31.92 275 ASN A N 1
ATOM 2149 C CA . ASN A 1 275 ? 27.637 -33.731 30.459 1.00 31.92 275 ASN A CA 1
ATOM 2150 C C . ASN A 1 275 ? 27.190 -32.353 29.928 1.00 31.92 275 ASN A C 1
ATOM 2152 O O . ASN A 1 275 ? 26.058 -31.935 30.153 1.00 31.92 275 ASN A O 1
ATOM 2156 N N . PHE A 1 276 ? 28.017 -31.694 29.106 1.00 32.81 276 PHE A N 1
ATOM 2157 C CA . PHE A 1 276 ? 27.537 -30.618 28.222 1.00 32.81 276 PHE A CA 1
ATOM 2158 C C . PHE A 1 276 ? 27.873 -30.911 26.752 1.00 32.81 276 PHE A C 1
ATOM 2160 O O . PHE A 1 276 ? 28.896 -30.487 26.214 1.00 32.81 276 PHE A O 1
ATOM 2167 N N . THR A 1 277 ? 27.014 -31.688 26.094 1.00 35.34 277 THR A N 1
ATOM 2168 C CA . THR A 1 277 ? 27.061 -31.932 24.649 1.00 35.34 277 THR A CA 1
ATOM 2169 C C . THR A 1 277 ? 26.538 -30.712 23.883 1.00 35.34 277 THR A C 1
ATOM 2171 O O . THR A 1 277 ? 25.365 -30.375 23.990 1.00 35.34 277 THR A O 1
ATOM 2174 N N . GLY A 1 278 ? 27.405 -30.083 23.079 1.00 36.56 278 GLY A N 1
ATOM 2175 C CA . GLY A 1 278 ? 27.031 -29.288 21.898 1.00 36.56 278 GLY A CA 1
ATOM 2176 C C . GLY A 1 278 ? 26.378 -27.922 22.147 1.00 36.56 278 GLY A C 1
ATOM 2177 O O . GLY A 1 278 ? 25.196 -27.735 21.880 1.00 36.56 278 GLY A O 1
ATOM 2178 N N . LYS A 1 279 ? 27.156 -26.928 22.594 1.00 43.88 279 LYS A N 1
ATOM 2179 C CA . LYS A 1 279 ? 26.690 -25.544 22.795 1.00 43.88 279 LYS A CA 1
ATOM 2180 C C . LYS A 1 279 ? 26.424 -24.851 21.442 1.00 43.88 279 LYS A C 1
ATOM 2182 O O . LYS A 1 279 ? 27.351 -24.348 20.816 1.00 43.88 279 LYS A O 1
ATOM 2187 N N . SER A 1 280 ? 25.164 -24.833 20.999 1.00 42.03 280 SER A N 1
ATOM 2188 C CA . SER A 1 280 ? 24.681 -24.013 19.874 1.00 42.03 280 SER A CA 1
ATOM 2189 C C . SER A 1 280 ? 24.840 -22.522 20.210 1.00 42.03 280 SER A C 1
ATOM 2191 O O . SER A 1 280 ? 24.491 -22.078 21.309 1.00 42.03 280 SER A O 1
ATOM 2193 N N . MET A 1 281 ? 25.417 -21.724 19.311 1.00 53.28 281 MET A N 1
ATOM 2194 C CA . MET A 1 281 ? 25.811 -20.339 19.592 1.00 53.28 281 MET A CA 1
ATOM 2195 C C . MET A 1 281 ? 25.194 -19.322 18.628 1.00 53.28 281 MET A C 1
ATOM 2197 O O . MET A 1 281 ? 25.863 -18.436 18.119 1.00 53.28 281 MET A O 1
ATOM 2201 N N . GLY A 1 282 ? 23.878 -19.373 18.434 1.00 53.50 282 GLY A N 1
ATOM 2202 C CA . GLY A 1 282 ? 23.139 -18.296 17.769 1.00 53.50 282 GLY A CA 1
ATOM 2203 C C . GLY A 1 282 ? 22.753 -17.114 18.659 1.00 53.50 282 GLY A C 1
ATOM 2204 O O . GLY A 1 282 ? 22.937 -17.138 19.872 1.00 53.50 282 GLY A O 1
ATOM 2205 N N . VAL A 1 283 ? 22.150 -16.078 18.057 1.00 58.50 283 VAL A N 1
ATOM 2206 C CA . VAL A 1 283 ? 21.448 -14.995 18.792 1.00 58.50 283 VAL A CA 1
ATOM 2207 C C . VAL A 1 283 ? 20.361 -15.571 19.712 1.00 58.50 283 VAL A C 1
ATOM 2209 O O . VAL A 1 283 ? 20.043 -14.988 20.743 1.00 58.50 283 VAL A O 1
ATOM 2212 N N . ILE A 1 284 ? 19.840 -16.748 19.359 1.00 68.50 284 ILE A N 1
ATOM 2213 C CA . ILE A 1 284 ? 18.848 -17.500 20.113 1.00 68.50 284 ILE A CA 1
ATOM 2214 C C . ILE A 1 284 ? 19.345 -18.940 20.237 1.00 68.50 284 ILE A C 1
ATOM 2216 O O . ILE A 1 284 ? 19.870 -19.497 19.270 1.00 68.50 284 ILE A O 1
ATOM 2220 N N . ALA A 1 285 ? 19.204 -19.531 21.421 1.00 67.56 285 ALA A N 1
ATOM 2221 C CA . ALA A 1 285 ? 19.491 -20.943 21.628 1.00 67.56 285 ALA A CA 1
ATOM 2222 C C . ALA A 1 285 ? 18.262 -21.779 21.233 1.00 67.56 285 ALA A C 1
ATOM 2224 O O . ALA A 1 285 ? 17.135 -21.416 21.571 1.00 67.56 285 ALA A O 1
ATOM 2225 N N . ARG A 1 286 ? 18.470 -22.875 20.492 1.00 73.56 286 ARG A N 1
ATOM 2226 C CA . ARG A 1 286 ? 17.390 -23.725 19.954 1.00 73.56 286 ARG A CA 1
ATOM 2227 C C . ARG A 1 286 ? 16.433 -24.216 21.045 1.00 73.56 286 ARG A C 1
ATOM 2229 O O . ARG A 1 286 ? 15.224 -24.180 20.865 1.00 73.56 286 ARG A O 1
ATOM 2236 N N . ASP A 1 287 ? 16.985 -24.619 22.183 1.00 75.06 287 ASP A N 1
ATOM 2237 C CA . ASP A 1 287 ? 16.281 -25.094 23.379 1.00 75.06 287 ASP A CA 1
ATOM 2238 C C . ASP A 1 287 ? 15.482 -23.999 24.109 1.00 75.06 287 ASP A C 1
ATOM 2240 O O . ASP A 1 287 ? 14.686 -24.295 24.995 1.00 75.06 287 ASP A O 1
ATOM 2244 N N . GLN A 1 288 ? 15.677 -22.731 23.739 1.00 79.88 288 GLN A N 1
ATOM 2245 C CA . GLN A 1 288 ? 15.003 -21.574 24.333 1.00 79.88 288 GLN A CA 1
ATOM 2246 C C . GLN A 1 288 ? 13.924 -20.977 23.415 1.00 79.88 288 GLN A C 1
ATOM 2248 O O . GLN A 1 288 ? 13.359 -19.936 23.752 1.00 79.88 288 GLN A O 1
ATOM 2253 N N . VAL A 1 289 ? 13.632 -21.606 22.270 1.00 86.62 289 VAL A N 1
ATOM 2254 C CA . VAL A 1 289 ? 12.563 -21.184 21.356 1.00 86.62 289 VAL A CA 1
ATOM 2255 C C . VAL A 1 289 ? 11.312 -22.027 21.590 1.00 86.62 289 VAL A C 1
ATOM 2257 O O . VAL A 1 289 ? 11.372 -23.254 21.567 1.00 86.62 289 VAL A O 1
ATOM 2260 N N . ALA A 1 290 ? 10.168 -21.370 21.744 1.00 87.88 290 ALA A N 1
ATOM 2261 C CA . ALA A 1 290 ? 8.851 -21.994 21.759 1.00 87.88 290 ALA A CA 1
ATOM 2262 C C . ALA A 1 290 ? 8.068 -21.597 20.503 1.00 87.88 290 ALA A C 1
ATOM 2264 O O . ALA A 1 290 ? 8.122 -20.441 20.068 1.00 87.88 290 ALA A O 1
ATOM 2265 N N . MET A 1 291 ? 7.350 -22.555 19.922 1.00 88.75 291 MET A N 1
ATOM 2266 C CA . MET A 1 291 ? 6.456 -22.330 18.792 1.00 88.75 291 MET A CA 1
ATOM 2267 C C . MET A 1 291 ? 5.070 -22.879 19.088 1.00 88.75 291 MET A C 1
ATOM 2269 O O . MET A 1 291 ? 4.944 -24.026 19.512 1.00 88.75 291 MET A O 1
ATOM 2273 N N . SER A 1 292 ? 4.043 -22.091 18.785 1.00 88.62 292 SER A N 1
ATOM 2274 C CA . SER A 1 292 ? 2.647 -22.493 18.963 1.00 88.62 292 SER A CA 1
ATOM 2275 C C . SER A 1 292 ? 1.832 -22.117 17.724 1.00 88.62 292 SER A C 1
ATOM 2277 O O . SER A 1 292 ? 1.923 -20.992 17.225 1.00 88.62 292 SER A O 1
ATOM 2279 N N . ALA A 1 293 ? 1.032 -23.047 17.212 1.00 88.75 293 ALA A N 1
ATOM 2280 C CA . ALA A 1 293 ? -0.008 -22.782 16.231 1.00 88.75 293 ALA A CA 1
ATOM 2281 C C . ALA A 1 293 ? -1.254 -22.281 16.970 1.00 88.75 293 ALA A C 1
ATOM 2283 O O . ALA A 1 293 ? -1.802 -22.968 17.826 1.00 88.75 293 ALA A O 1
ATOM 2284 N N . LEU A 1 294 ? -1.683 -21.069 16.643 1.00 86.75 294 LEU A N 1
ATOM 2285 C CA . LEU A 1 294 ? -2.831 -20.403 17.238 1.00 86.75 294 LEU A CA 1
ATOM 2286 C C . LEU A 1 294 ? -4.022 -20.374 16.258 1.00 86.75 294 LEU A C 1
ATOM 2288 O O . LEU A 1 294 ? -3.821 -20.473 15.037 1.00 86.75 294 LEU A O 1
ATOM 2292 N N . PRO A 1 295 ? -5.261 -20.186 16.760 1.00 82.88 295 PRO A N 1
ATOM 2293 C CA . PRO A 1 295 ? -6.442 -19.999 15.917 1.00 82.88 295 PRO A CA 1
ATOM 2294 C C . PRO A 1 295 ? -6.281 -18.871 14.881 1.00 82.88 295 PRO A C 1
ATOM 2296 O O . PRO A 1 295 ? -5.472 -17.955 15.033 1.00 82.88 295 PRO A O 1
ATOM 2299 N N . GLY A 1 296 ? -7.045 -18.930 13.787 1.00 78.19 296 GLY A N 1
ATOM 2300 C CA . GLY A 1 296 ? -6.974 -17.922 12.719 1.00 78.19 296 GLY A CA 1
ATOM 2301 C C . GLY A 1 296 ? -5.726 -18.019 11.828 1.00 78.19 296 GLY A C 1
ATOM 2302 O O . GLY A 1 296 ? -5.369 -17.042 11.159 1.00 78.19 296 GLY A O 1
ATOM 2303 N N . ASN A 1 297 ? -5.088 -19.194 11.799 1.00 88.00 297 ASN A N 1
ATOM 2304 C CA . ASN A 1 297 ? -3.886 -19.507 11.025 1.00 88.00 297 ASN A CA 1
ATOM 2305 C C . ASN A 1 297 ? -2.678 -18.626 11.364 1.00 88.00 297 ASN A C 1
ATOM 2307 O O . ASN A 1 297 ? -1.997 -18.095 10.480 1.00 88.00 297 ASN A O 1
ATOM 2311 N N . VAL A 1 298 ? -2.431 -18.447 12.663 1.00 89.12 298 VAL A N 1
ATOM 2312 C CA . VAL A 1 298 ? -1.314 -17.655 13.182 1.00 89.12 298 VAL A CA 1
ATOM 2313 C C . VAL A 1 298 ? -0.317 -18.572 13.879 1.00 89.12 298 VAL A C 1
ATOM 2315 O O . VAL A 1 298 ? -0.685 -19.415 14.681 1.00 89.12 298 VAL A O 1
ATOM 2318 N N . VAL A 1 299 ? 0.965 -18.393 13.596 1.00 91.19 299 VAL A N 1
ATOM 2319 C CA . VAL A 1 299 ? 2.072 -19.042 14.297 1.00 91.19 299 VAL A CA 1
ATOM 2320 C C . VAL A 1 299 ? 2.698 -18.038 15.258 1.00 91.19 299 VAL A C 1
ATOM 2322 O O . VAL A 1 299 ? 3.107 -16.952 14.840 1.00 91.19 299 VAL A O 1
ATOM 2325 N N . ARG A 1 300 ? 2.808 -18.407 16.533 1.00 91.31 300 ARG A N 1
ATOM 2326 C CA . ARG A 1 300 ? 3.544 -17.666 17.559 1.00 91.31 300 ARG A CA 1
ATOM 2327 C C . ARG A 1 300 ? 4.928 -18.279 17.726 1.00 91.31 300 ARG A C 1
ATOM 2329 O O . ARG A 1 300 ? 5.037 -19.476 17.962 1.00 91.31 300 ARG A O 1
ATOM 2336 N N . ILE A 1 301 ? 5.974 -17.464 17.618 1.00 91.38 301 ILE A N 1
ATOM 2337 C CA . ILE A 1 301 ? 7.360 -17.856 17.920 1.00 91.38 301 ILE A CA 1
ATOM 2338 C C . ILE A 1 301 ? 7.868 -16.971 19.051 1.00 91.38 301 ILE A C 1
ATOM 2340 O O . ILE A 1 301 ? 7.809 -15.745 18.942 1.00 91.38 301 ILE A O 1
ATOM 2344 N N . GLN A 1 302 ? 8.377 -17.584 20.116 1.00 90.25 302 GLN A N 1
ATOM 2345 C CA . GLN A 1 302 ? 8.841 -16.894 21.316 1.00 90.25 302 GLN A CA 1
ATOM 2346 C C . GLN A 1 302 ? 10.220 -17.367 21.750 1.00 90.25 302 GLN A C 1
ATOM 2348 O O . GLN A 1 302 ? 10.522 -18.555 21.704 1.00 90.25 302 GLN A O 1
ATOM 2353 N N . PHE A 1 303 ? 11.049 -16.433 22.205 1.00 89.50 303 PHE A N 1
ATOM 2354 C CA . PHE A 1 303 ? 12.343 -16.720 22.820 1.00 89.50 303 PHE A CA 1
ATOM 2355 C C . PHE A 1 303 ? 12.699 -15.644 23.853 1.00 89.50 303 PHE A C 1
ATOM 2357 O O . PHE A 1 303 ? 12.228 -14.511 23.736 1.00 89.50 303 PHE A O 1
ATOM 2364 N N . PRO A 1 304 ? 13.504 -15.952 24.883 1.00 88.25 304 PRO A N 1
ATOM 2365 C CA . PRO A 1 304 ? 13.813 -14.988 25.930 1.00 88.25 304 PRO A CA 1
ATOM 2366 C C . PRO A 1 304 ? 14.652 -13.828 25.385 1.00 88.25 304 PRO A C 1
ATOM 2368 O O . PRO A 1 304 ? 15.619 -14.026 24.649 1.00 88.25 304 PRO A O 1
ATOM 2371 N N . ARG A 1 305 ? 14.301 -12.600 25.783 1.00 88.06 305 ARG A N 1
ATOM 2372 C CA . ARG A 1 305 ? 15.038 -11.379 25.421 1.00 88.06 305 ARG A CA 1
ATOM 2373 C C . ARG A 1 305 ? 16.450 -11.387 25.987 1.00 88.06 305 ARG A C 1
ATOM 2375 O O . ARG A 1 305 ? 17.370 -10.883 25.349 1.00 88.06 305 ARG A O 1
ATOM 2382 N N . VAL A 1 306 ? 16.614 -11.934 27.188 1.00 85.62 306 VAL A N 1
ATOM 2383 C CA . VAL A 1 306 ? 17.920 -12.178 27.796 1.00 85.62 306 VAL A CA 1
ATOM 2384 C C . VAL A 1 306 ? 18.213 -13.660 27.670 1.00 85.62 306 VAL A C 1
ATOM 2386 O O . VAL A 1 306 ? 17.519 -14.492 28.254 1.00 85.62 306 VAL A O 1
ATOM 2389 N N . ARG A 1 307 ? 19.236 -13.994 26.891 1.00 82.94 307 ARG A N 1
ATOM 2390 C CA . ARG A 1 307 ? 19.620 -15.381 26.653 1.00 82.94 307 ARG A CA 1
ATOM 2391 C C . ARG A 1 307 ? 20.078 -16.025 27.969 1.00 82.94 307 ARG A C 1
ATOM 2393 O O . ARG A 1 307 ? 20.970 -15.495 28.631 1.00 82.94 307 ARG A O 1
ATOM 2400 N N . LYS A 1 308 ? 19.485 -17.166 28.346 1.00 79.56 308 LYS A N 1
ATOM 2401 C CA . LYS A 1 308 ? 19.659 -17.758 29.690 1.00 79.56 308 LYS A CA 1
ATOM 2402 C C . LYS A 1 308 ? 21.085 -18.238 29.971 1.00 79.56 308 LYS A C 1
ATOM 2404 O O . LYS A 1 308 ? 21.547 -18.158 31.100 1.00 79.56 308 LYS A O 1
ATOM 2409 N N . ASP A 1 309 ? 21.786 -18.721 28.951 1.00 75.06 309 ASP A N 1
ATOM 2410 C CA . ASP A 1 309 ? 23.112 -19.334 29.070 1.00 75.06 309 ASP A CA 1
ATOM 2411 C C . ASP A 1 309 ? 24.283 -18.369 28.820 1.00 75.06 309 ASP A C 1
ATOM 2413 O O . ASP A 1 309 ? 25.417 -18.691 29.176 1.00 75.06 309 ASP A O 1
ATOM 2417 N N . THR A 1 310 ? 24.041 -17.199 28.215 1.00 73.38 310 THR A N 1
ATOM 2418 C CA . THR A 1 310 ? 25.090 -16.191 27.950 1.00 73.38 310 THR A CA 1
ATOM 2419 C C . THR A 1 310 ? 24.840 -14.839 28.613 1.00 73.38 310 THR A C 1
ATOM 2421 O O . THR A 1 310 ? 25.746 -14.011 28.644 1.00 73.38 310 THR A O 1
ATOM 2424 N N . GLY A 1 311 ? 23.622 -14.572 29.094 1.00 76.81 311 GLY A N 1
ATOM 2425 C CA . GLY A 1 311 ? 23.211 -13.257 29.593 1.00 76.81 311 GLY A CA 1
ATOM 2426 C C . GLY A 1 311 ? 23.113 -12.178 28.506 1.00 76.81 311 GLY A C 1
ATOM 2427 O O . GLY A 1 311 ? 22.872 -11.013 28.816 1.00 76.81 311 GLY A O 1
ATOM 2428 N N . GLN A 1 312 ? 23.303 -12.530 27.229 1.00 75.44 312 GLN A N 1
ATOM 2429 C CA . GLN A 1 312 ? 23.250 -11.566 26.136 1.00 75.44 312 GLN A CA 1
ATOM 2430 C C . GLN A 1 312 ? 21.823 -11.037 25.958 1.00 75.44 312 GLN A C 1
ATOM 2432 O O . GLN A 1 312 ? 20.870 -11.808 25.846 1.00 75.44 312 GLN A O 1
ATOM 2437 N N . VAL A 1 313 ? 21.692 -9.711 25.897 1.00 80.69 313 VAL A N 1
ATOM 2438 C CA . VAL A 1 313 ? 20.404 -9.031 25.727 1.00 80.69 313 VAL A CA 1
ATOM 2439 C C . VAL A 1 313 ? 20.133 -8.768 24.248 1.00 80.69 313 VAL A C 1
ATOM 2441 O O . VAL A 1 313 ? 20.928 -8.119 23.562 1.00 80.69 313 VAL A O 1
ATOM 2444 N N . PHE A 1 314 ? 18.979 -9.218 23.764 1.00 84.81 314 PHE A N 1
ATOM 2445 C CA . PHE A 1 314 ? 18.442 -8.851 22.461 1.00 84.81 314 PHE A CA 1
ATOM 2446 C C . PHE A 1 314 ? 17.806 -7.454 22.539 1.00 84.81 314 PHE A C 1
ATOM 2448 O O . PHE A 1 314 ? 16.661 -7.288 22.959 1.00 84.81 314 PHE A O 1
ATOM 2455 N N . ASN A 1 315 ? 18.577 -6.425 22.181 1.00 84.62 315 ASN A N 1
ATOM 2456 C CA . ASN A 1 315 ? 18.136 -5.029 22.225 1.00 84.62 315 ASN A CA 1
ATOM 2457 C C . ASN A 1 315 ? 17.390 -4.646 20.944 1.00 84.62 315 ASN A C 1
ATOM 2459 O O . ASN A 1 315 ? 17.971 -4.711 19.863 1.00 84.62 315 ASN A O 1
ATOM 2463 N N . TYR A 1 316 ? 16.146 -4.184 21.071 1.00 88.44 316 TYR A N 1
ATOM 2464 C CA . TYR A 1 316 ? 15.312 -3.718 19.961 1.00 88.44 316 TYR A CA 1
ATOM 2465 C C . TYR A 1 316 ? 14.394 -2.571 20.396 1.00 88.44 316 TYR A C 1
ATOM 2467 O O . TYR A 1 316 ? 14.313 -2.229 21.575 1.00 88.44 316 TYR A O 1
ATOM 2475 N N . GLN A 1 317 ? 13.719 -1.946 19.436 1.00 90.31 317 GLN A N 1
ATOM 2476 C CA . GLN A 1 317 ? 12.752 -0.871 19.645 1.00 90.31 317 GLN A CA 1
ATOM 2477 C C . GLN A 1 317 ? 11.363 -1.281 19.166 1.00 90.31 317 GLN A C 1
ATOM 2479 O O . GLN A 1 317 ? 11.214 -2.135 18.293 1.00 90.31 317 GLN A O 1
ATOM 2484 N N . ALA A 1 318 ? 10.345 -0.628 19.723 1.00 91.75 318 ALA A N 1
ATOM 2485 C CA . ALA A 1 318 ? 8.963 -0.877 19.349 1.00 91.75 318 ALA A CA 1
ATOM 2486 C C . ALA A 1 318 ? 8.726 -0.653 17.845 1.00 91.75 318 ALA A C 1
ATOM 2488 O O . ALA A 1 318 ? 9.184 0.341 17.274 1.00 91.75 318 ALA A O 1
ATOM 2489 N N . GLY A 1 319 ? 8.018 -1.591 17.212 1.00 89.12 319 GLY A N 1
ATOM 2490 C CA . GLY A 1 319 ? 7.711 -1.563 15.777 1.00 89.12 319 GLY A CA 1
ATOM 2491 C C . GLY A 1 319 ? 8.840 -2.035 14.848 1.00 89.12 319 GLY A C 1
ATOM 2492 O O . GLY A 1 319 ? 8.657 -2.019 13.632 1.00 89.12 319 GLY A O 1
ATOM 2493 N N . GLN A 1 320 ? 9.991 -2.462 15.381 1.00 88.75 320 GLN A N 1
ATOM 2494 C CA . GLN A 1 320 ? 11.051 -3.087 14.583 1.00 88.75 320 GLN A CA 1
ATOM 2495 C C . GLN A 1 320 ? 10.684 -4.508 14.138 1.00 88.75 320 GLN A C 1
ATOM 2497 O O . GLN A 1 320 ? 9.802 -5.158 14.698 1.00 88.75 320 GLN A O 1
ATOM 2502 N N . TYR A 1 321 ? 11.382 -5.007 13.123 1.00 89.75 321 TYR A N 1
ATOM 2503 C CA . TYR A 1 321 ? 11.196 -6.347 12.571 1.00 89.75 321 TYR A CA 1
ATOM 2504 C C . TYR A 1 321 ? 12.518 -7.115 12.503 1.00 89.75 321 TYR A C 1
ATOM 2506 O O . TYR A 1 321 ? 13.597 -6.536 12.602 1.00 89.75 321 TYR A O 1
ATOM 2514 N N . VAL A 1 322 ? 12.442 -8.429 12.337 1.00 86.75 322 VAL A N 1
ATOM 2515 C CA . VAL A 1 322 ? 13.592 -9.319 12.133 1.00 86.75 322 VAL A CA 1
ATOM 2516 C C . VAL A 1 322 ? 13.409 -10.110 10.849 1.00 86.75 322 VAL A C 1
ATOM 2518 O O . VAL A 1 322 ? 12.285 -10.304 10.397 1.00 86.75 322 VAL A O 1
ATOM 2521 N N . PHE A 1 323 ? 14.503 -10.589 10.268 1.00 83.38 323 PHE A N 1
ATOM 2522 C CA . PHE A 1 323 ? 14.454 -11.639 9.263 1.00 83.38 323 PHE A CA 1
ATOM 2523 C C . PHE A 1 323 ? 14.575 -12.995 9.942 1.00 83.38 323 PHE A C 1
ATOM 2525 O O . PHE A 1 323 ? 15.504 -13.235 10.714 1.00 83.38 323 PHE A O 1
ATOM 2532 N N . LEU A 1 324 ? 13.634 -13.871 9.619 1.00 85.50 324 LEU A N 1
ATOM 2533 C CA . LEU A 1 324 ? 13.547 -15.230 10.115 1.00 85.50 324 LEU A CA 1
ATOM 2534 C C . LEU A 1 324 ? 13.903 -16.204 8.994 1.00 85.50 324 LEU A C 1
ATOM 2536 O O . LEU A 1 324 ? 13.382 -16.091 7.883 1.00 85.50 324 LEU A O 1
ATOM 2540 N N . CYS A 1 325 ? 14.757 -17.172 9.298 1.00 81.94 325 CYS A N 1
ATOM 2541 C CA . CYS A 1 325 ? 15.042 -18.316 8.444 1.00 81.94 325 CYS A CA 1
ATOM 2542 C C . CYS A 1 325 ? 14.851 -19.595 9.263 1.00 81.94 325 CYS A C 1
ATOM 2544 O O . CYS A 1 325 ? 15.314 -19.702 10.400 1.00 81.94 325 CYS A O 1
ATOM 2546 N N . VAL A 1 326 ? 14.136 -20.554 8.678 1.00 85.19 326 VAL A N 1
ATOM 2547 C CA . VAL A 1 326 ? 13.870 -21.870 9.265 1.00 85.19 326 VAL A CA 1
ATOM 2548 C C . VAL A 1 326 ? 14.459 -22.900 8.302 1.00 85.19 326 VAL A C 1
ATOM 2550 O O . VAL A 1 326 ? 13.788 -23.251 7.328 1.00 85.19 326 VAL A O 1
ATOM 2553 N N . PRO A 1 327 ? 15.704 -23.367 8.523 1.00 80.88 327 PRO A N 1
ATOM 2554 C CA . PRO A 1 327 ? 16.420 -24.219 7.572 1.00 80.88 327 PRO A CA 1
ATOM 2555 C C . PRO A 1 327 ? 15.681 -25.504 7.183 1.00 80.88 327 PRO A C 1
ATOM 2557 O O . PRO A 1 327 ? 15.799 -25.948 6.048 1.00 80.88 327 PRO A O 1
ATOM 2560 N N . THR A 1 328 ? 14.864 -26.061 8.084 1.00 81.50 328 THR A N 1
ATOM 2561 C CA . THR A 1 328 ? 14.003 -27.227 7.803 1.00 81.50 328 THR A CA 1
ATOM 2562 C C . THR A 1 328 ? 12.982 -26.967 6.692 1.00 81.50 328 THR A C 1
ATOM 2564 O O . THR A 1 328 ? 12.581 -27.896 6.000 1.00 81.50 328 THR A O 1
ATOM 2567 N N . ILE A 1 329 ? 12.559 -25.713 6.511 1.00 82.12 329 ILE A N 1
ATOM 2568 C CA . ILE A 1 329 ? 11.666 -25.292 5.423 1.00 82.12 329 ILE A CA 1
ATOM 2569 C C . ILE A 1 329 ? 12.499 -24.828 4.226 1.00 82.12 329 ILE A C 1
ATOM 2571 O O . ILE A 1 329 ? 12.247 -25.243 3.097 1.00 82.12 329 ILE A O 1
ATOM 2575 N N . SER A 1 330 ? 13.477 -23.951 4.474 1.00 77.56 330 SER A N 1
ATOM 2576 C CA . SER A 1 330 ? 14.392 -23.426 3.462 1.00 77.56 330 SER A CA 1
ATOM 2577 C C . SER A 1 330 ? 15.632 -22.801 4.103 1.00 77.56 330 SER A C 1
ATOM 2579 O O . SER A 1 330 ? 15.530 -21.895 4.929 1.00 77.56 330 SER A O 1
ATOM 2581 N N . SER A 1 331 ? 16.819 -23.242 3.678 1.00 71.62 331 SER A N 1
ATOM 2582 C CA . SER A 1 331 ? 18.112 -22.725 4.162 1.00 71.62 331 SER A CA 1
ATOM 2583 C C . SER A 1 331 ? 18.518 -21.379 3.550 1.00 71.62 331 SER A C 1
ATOM 2585 O O . SER A 1 331 ? 19.471 -20.754 4.016 1.00 71.62 331 SER A O 1
ATOM 2587 N N . LEU A 1 332 ? 17.848 -20.945 2.478 1.00 65.31 332 LEU A N 1
ATOM 2588 C CA . LEU A 1 332 ? 18.211 -19.739 1.722 1.00 65.31 332 LEU A CA 1
ATOM 2589 C C . LEU A 1 332 ? 17.177 -18.619 1.840 1.00 65.31 332 LEU A C 1
ATOM 2591 O O . LEU A 1 332 ? 17.514 -17.456 1.600 1.00 65.31 332 LEU A O 1
ATOM 2595 N N . GLU A 1 333 ? 15.940 -18.948 2.205 1.00 72.69 333 GLU A N 1
ATOM 2596 C CA . GLU A 1 333 ? 14.858 -17.976 2.321 1.00 72.69 333 GLU A CA 1
ATOM 2597 C C . GLU A 1 333 ? 14.845 -17.334 3.712 1.00 72.69 333 GLU A C 1
ATOM 2599 O O . GLU A 1 333 ? 14.820 -18.006 4.745 1.00 72.69 333 GLU A O 1
ATOM 2604 N N . TRP A 1 334 ? 14.869 -16.002 3.720 1.00 78.38 334 TRP A N 1
ATOM 2605 C CA . TRP A 1 334 ? 14.796 -15.167 4.915 1.00 78.38 334 TRP A CA 1
ATOM 2606 C C . TRP A 1 334 ? 13.591 -14.243 4.777 1.00 78.38 334 TRP A C 1
ATOM 2608 O O . TRP A 1 334 ? 13.531 -13.445 3.838 1.00 78.38 334 TRP A O 1
ATOM 2618 N N . HIS A 1 335 ? 12.652 -14.317 5.716 1.00 80.50 335 HIS A N 1
ATOM 2619 C CA . HIS A 1 335 ? 11.392 -13.576 5.654 1.00 80.50 335 HIS A CA 1
ATOM 2620 C C . HIS A 1 335 ? 11.298 -12.532 6.772 1.00 80.50 335 HIS A C 1
ATOM 2622 O O . HIS A 1 335 ? 11.621 -12.846 7.918 1.00 80.50 335 HIS A O 1
ATOM 2628 N N . PRO A 1 336 ? 10.871 -11.293 6.471 1.00 87.88 336 PRO A N 1
ATOM 2629 C CA . PRO A 1 336 ? 10.735 -10.251 7.477 1.00 87.88 336 PRO A CA 1
ATOM 2630 C C . PRO A 1 336 ? 9.455 -10.439 8.304 1.00 87.88 336 PRO A C 1
ATOM 2632 O O . PRO A 1 336 ? 8.366 -10.554 7.745 1.00 87.88 336 PRO A O 1
ATOM 2635 N N . PHE A 1 337 ? 9.575 -10.386 9.630 1.00 92.75 337 PHE A N 1
ATOM 2636 C CA . PHE A 1 337 ? 8.447 -10.402 10.562 1.00 92.75 337 PHE A CA 1
ATOM 2637 C C . PHE A 1 337 ? 8.638 -9.383 11.678 1.00 92.75 337 PHE A C 1
ATOM 2639 O O . PHE A 1 337 ? 9.714 -9.268 12.267 1.00 92.75 337 PHE A O 1
ATOM 2646 N N . THR A 1 338 ? 7.581 -8.632 11.973 1.00 92.50 338 THR A N 1
ATOM 2647 C CA . THR A 1 338 ? 7.587 -7.630 13.037 1.00 92.50 338 THR A CA 1
ATOM 2648 C C . THR A 1 338 ? 7.719 -8.280 14.409 1.00 92.50 338 THR A C 1
ATOM 2650 O O . THR A 1 338 ? 7.046 -9.268 14.709 1.00 92.50 338 THR A O 1
ATOM 2653 N N . ILE A 1 339 ? 8.553 -7.686 15.263 1.00 93.69 339 ILE A N 1
ATOM 2654 C CA . ILE A 1 339 ? 8.616 -8.040 16.676 1.00 93.69 339 ILE A CA 1
ATOM 2655 C C . ILE A 1 339 ? 7.359 -7.487 17.340 1.00 93.69 339 ILE A C 1
ATOM 2657 O O . ILE A 1 339 ? 7.199 -6.278 17.494 1.00 93.69 339 ILE A O 1
ATOM 2661 N N . SER A 1 340 ? 6.438 -8.381 17.684 1.00 92.94 340 SER A N 1
ATOM 2662 C CA . SER A 1 340 ? 5.142 -8.004 18.249 1.00 92.94 340 SER A CA 1
ATOM 2663 C C . SER A 1 340 ? 5.220 -7.637 19.731 1.00 92.94 340 SER A C 1
ATOM 2665 O O . SER A 1 340 ? 4.368 -6.895 20.206 1.00 92.94 340 SER A O 1
ATOM 2667 N N . SER A 1 341 ? 6.209 -8.149 20.467 1.00 92.69 341 SER A N 1
ATOM 2668 C CA . SER A 1 341 ? 6.493 -7.769 21.860 1.00 92.69 341 SER A CA 1
ATOM 2669 C C . SER A 1 341 ? 7.086 -6.365 21.952 1.00 92.69 341 SER A C 1
ATOM 2671 O O . SER A 1 341 ? 7.698 -5.872 20.999 1.00 92.69 341 SER A O 1
ATOM 2673 N N . SER A 1 342 ? 6.918 -5.701 23.093 1.00 92.06 342 SER A N 1
ATOM 2674 C CA . SER A 1 342 ? 7.608 -4.443 23.385 1.00 92.06 342 SER A CA 1
ATOM 2675 C C . SER A 1 342 ? 8.995 -4.650 24.009 1.00 92.06 342 SER A C 1
ATOM 2677 O O . SER A 1 342 ? 9.209 -5.624 24.723 1.00 92.06 342 SER A O 1
ATOM 2679 N N . PRO A 1 343 ? 9.939 -3.698 23.848 1.00 91.38 343 PRO A N 1
ATOM 2680 C CA . PRO A 1 343 ? 11.323 -3.836 24.333 1.00 91.38 343 PRO A CA 1
ATOM 2681 C C . PRO A 1 343 ? 11.511 -4.106 25.834 1.00 91.38 343 PRO A C 1
ATOM 2683 O O . PRO A 1 343 ? 12.572 -4.584 26.232 1.00 91.38 343 PRO A O 1
ATOM 2686 N N . HIS A 1 344 ? 10.516 -3.767 26.659 1.00 89.56 344 HIS A N 1
ATOM 2687 C CA . HIS A 1 344 ? 10.537 -4.006 28.103 1.00 89.56 344 HIS A CA 1
ATOM 2688 C C . HIS A 1 344 ? 10.094 -5.433 28.475 1.00 89.56 344 HIS A C 1
ATOM 2690 O O . HIS A 1 344 ? 10.432 -5.899 29.560 1.00 89.56 344 HIS A O 1
ATOM 2696 N N . GLU A 1 345 ? 9.385 -6.134 27.582 1.00 89.50 345 GLU A N 1
ATOM 2697 C CA . GLU A 1 345 ? 8.880 -7.490 27.821 1.00 89.50 345 GLU A CA 1
ATOM 2698 C C . GLU A 1 345 ? 10.045 -8.500 27.961 1.00 89.50 345 GLU A C 1
ATOM 2700 O O . GLU A 1 345 ? 11.117 -8.327 27.354 1.00 89.50 345 GLU A O 1
ATOM 2705 N N . PRO A 1 346 ? 9.877 -9.558 28.778 1.00 89.62 346 PRO A N 1
ATOM 2706 C CA . PRO A 1 346 ? 10.917 -10.559 29.014 1.00 89.62 346 PRO A CA 1
ATOM 2707 C C . PRO A 1 346 ? 11.128 -11.489 27.812 1.00 89.62 346 PRO A C 1
ATOM 2709 O O . PRO A 1 346 ? 12.238 -11.988 27.611 1.00 89.62 346 PRO A O 1
ATOM 2712 N N . MET A 1 347 ? 10.091 -11.696 26.998 1.00 89.69 347 MET A N 1
ATOM 2713 C CA . MET A 1 347 ? 10.110 -12.549 25.812 1.00 89.69 347 MET A CA 1
ATOM 2714 C C . MET A 1 347 ? 10.068 -11.708 24.534 1.00 89.69 347 MET A C 1
ATOM 2716 O O . MET A 1 347 ? 9.325 -10.734 24.422 1.00 89.69 347 MET A O 1
ATOM 2720 N N . VAL A 1 348 ? 10.842 -12.112 23.530 1.00 91.25 348 VAL A N 1
ATOM 2721 C CA . VAL A 1 348 ? 10.717 -11.616 22.159 1.00 91.25 348 VAL A CA 1
ATOM 2722 C C . VAL A 1 348 ? 9.707 -12.494 21.437 1.00 91.25 348 VAL A C 1
ATOM 2724 O O . VAL A 1 348 ? 9.902 -13.704 21.336 1.00 91.25 348 VAL A O 1
ATOM 2727 N N . THR A 1 349 ? 8.629 -11.889 20.940 1.00 92.00 349 THR A N 1
ATOM 2728 C CA . THR A 1 349 ? 7.500 -12.618 20.346 1.00 92.00 349 THR A CA 1
ATOM 2729 C C . THR A 1 349 ? 7.241 -12.191 18.904 1.00 92.00 349 THR A C 1
ATOM 2731 O O . THR A 1 349 ? 7.085 -11.000 18.615 1.00 92.00 349 THR A O 1
ATOM 2734 N N . LEU A 1 350 ? 7.102 -13.164 18.004 1.00 93.25 350 LEU A N 1
ATOM 2735 C CA . LEU A 1 350 ? 6.672 -12.994 16.614 1.00 93.25 350 LEU A CA 1
ATOM 2736 C C . LEU A 1 350 ? 5.302 -13.652 16.416 1.00 93.25 350 LEU A C 1
ATOM 2738 O O . LEU A 1 350 ? 5.109 -14.787 16.841 1.00 93.25 350 LEU A O 1
ATOM 2742 N N . HIS A 1 351 ? 4.385 -12.964 15.731 1.00 92.00 351 HIS A N 1
ATOM 2743 C CA . HIS A 1 351 ? 3.098 -13.521 15.302 1.00 92.00 351 HIS A CA 1
ATOM 2744 C C . HIS A 1 351 ? 3.025 -13.507 13.775 1.00 92.00 351 HIS A C 1
ATOM 2746 O O . HIS A 1 351 ? 3.047 -12.446 13.149 1.00 92.00 351 HIS A O 1
ATOM 2752 N N . ILE A 1 352 ? 2.970 -14.693 13.175 1.00 91.94 352 ILE A N 1
ATOM 2753 C CA . ILE A 1 352 ? 3.119 -14.913 11.737 1.00 91.94 352 ILE A CA 1
ATOM 2754 C C . ILE A 1 352 ? 1.829 -15.517 11.196 1.00 91.94 352 ILE A C 1
ATOM 2756 O O . ILE A 1 352 ? 1.506 -16.660 11.496 1.00 91.94 352 ILE A O 1
ATOM 2760 N N . LYS A 1 353 ? 1.092 -14.768 10.374 1.00 89.38 353 LYS A N 1
ATOM 2761 C CA . LYS A 1 353 ? -0.101 -15.293 9.701 1.00 89.38 353 LYS A CA 1
ATOM 2762 C C . LYS A 1 353 ? 0.286 -16.088 8.452 1.00 89.38 353 LYS A C 1
ATOM 2764 O O . LYS A 1 353 ? 1.086 -15.603 7.650 1.00 89.38 353 LYS A O 1
ATOM 2769 N N . ALA A 1 354 ? -0.306 -17.265 8.261 1.00 86.12 354 ALA A N 1
ATOM 2770 C CA . ALA A 1 354 ? -0.140 -18.044 7.039 1.00 86.12 354 ALA A CA 1
ATOM 2771 C C . ALA A 1 354 ? -0.871 -17.369 5.870 1.00 86.12 354 ALA A C 1
ATOM 2773 O O . ALA A 1 354 ? -2.099 -17.346 5.812 1.00 86.12 354 ALA A O 1
ATOM 2774 N N . LEU A 1 355 ? -0.096 -16.754 4.975 1.00 77.50 355 LEU A N 1
ATOM 2775 C CA . LEU A 1 355 ? -0.592 -15.999 3.814 1.00 77.50 355 LEU A CA 1
ATOM 2776 C C . LEU A 1 355 ? 0.102 -16.382 2.499 1.00 77.50 355 LEU A C 1
ATOM 2778 O O . LEU A 1 355 ? -0.323 -15.937 1.440 1.00 77.50 355 LEU A O 1
ATOM 2782 N N . GLY A 1 356 ? 1.180 -17.165 2.550 1.00 72.75 356 GLY A N 1
ATOM 2783 C CA . GLY A 1 356 ? 1.930 -17.591 1.369 1.00 72.75 356 GLY A CA 1
ATOM 2784 C C . GLY A 1 356 ? 2.606 -18.937 1.588 1.00 72.75 356 GLY A C 1
ATOM 2785 O O . GLY A 1 356 ? 2.507 -19.515 2.671 1.00 72.75 356 GLY A O 1
ATOM 2786 N N . ASP A 1 357 ? 3.311 -19.427 0.574 1.00 73.62 357 ASP A N 1
ATOM 2787 C CA . ASP A 1 357 ? 3.827 -20.801 0.546 1.00 73.62 357 ASP A CA 1
ATOM 2788 C C . ASP A 1 357 ? 4.732 -21.121 1.742 1.00 73.62 357 ASP A C 1
ATOM 2790 O O . ASP A 1 357 ? 4.549 -22.135 2.413 1.00 73.62 357 ASP A O 1
ATOM 2794 N N . TRP A 1 358 ? 5.676 -20.230 2.061 1.00 87.38 358 TRP A N 1
ATOM 2795 C CA . TRP A 1 358 ? 6.599 -20.429 3.182 1.00 87.38 358 TRP A CA 1
ATOM 2796 C C . TRP A 1 358 ? 5.889 -20.398 4.543 1.00 87.38 358 TRP A C 1
ATOM 2798 O O . TRP A 1 358 ? 6.109 -21.268 5.385 1.00 87.38 358 TRP A O 1
ATOM 2808 N N . THR A 1 359 ? 4.997 -19.426 4.763 1.00 88.62 359 THR A N 1
ATOM 2809 C CA . THR A 1 359 ? 4.285 -19.274 6.046 1.00 88.62 359 THR A CA 1
ATOM 2810 C C . THR A 1 359 ? 3.253 -20.379 6.265 1.00 88.62 359 THR A C 1
ATOM 2812 O O . THR A 1 359 ? 3.078 -20.831 7.394 1.00 88.62 359 THR A O 1
ATOM 2815 N N . SER A 1 360 ? 2.635 -20.878 5.194 1.00 87.56 360 SER A N 1
ATOM 2816 C CA . SER A 1 360 ? 1.707 -22.016 5.240 1.00 87.56 360 SER A CA 1
ATOM 2817 C C . SER A 1 360 ? 2.435 -23.331 5.522 1.00 87.56 360 SER A C 1
ATOM 2819 O O . SER A 1 360 ? 1.949 -24.146 6.307 1.00 87.56 360 SER A O 1
ATOM 2821 N N . LYS A 1 361 ? 3.640 -23.523 4.960 1.00 90.00 361 LYS A N 1
ATOM 2822 C CA . LYS A 1 361 ? 4.522 -24.650 5.310 1.00 90.00 361 LYS A CA 1
ATOM 2823 C C . LYS A 1 361 ? 4.941 -24.602 6.778 1.00 90.00 361 LYS A C 1
ATOM 2825 O O . LYS A 1 361 ? 4.873 -25.627 7.447 1.00 90.00 361 LYS A O 1
ATOM 2830 N N . LEU A 1 362 ? 5.318 -23.425 7.287 1.00 90.69 362 LEU A N 1
ATOM 2831 C CA . LEU A 1 362 ? 5.651 -23.240 8.703 1.00 90.69 362 LEU A CA 1
ATOM 2832 C C . LEU A 1 362 ? 4.475 -23.613 9.611 1.00 90.69 362 LEU A C 1
ATOM 2834 O O . LEU A 1 362 ? 4.656 -24.365 10.565 1.00 90.69 362 LEU A O 1
ATOM 2838 N N . GLN A 1 363 ? 3.272 -23.127 9.298 1.00 91.31 363 GLN A N 1
ATOM 2839 C CA . GLN A 1 363 ? 2.076 -23.459 10.067 1.00 91.31 363 GLN A CA 1
ATOM 2840 C C . GLN A 1 363 ? 1.787 -24.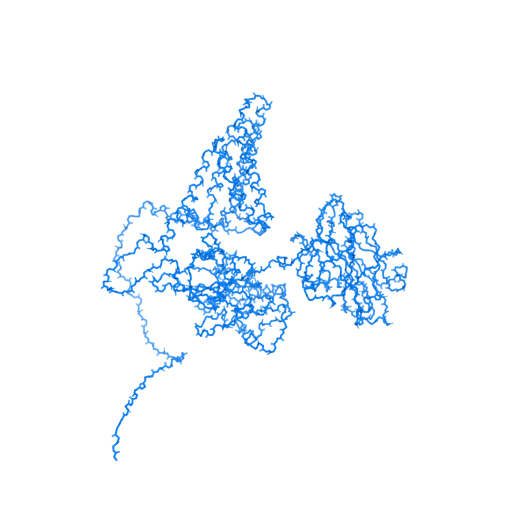965 10.036 1.00 91.31 363 GLN A C 1
ATOM 2842 O O . GLN A 1 363 ? 1.608 -25.574 11.088 1.00 91.31 363 GLN A O 1
ATOM 2847 N N . SER A 1 364 ? 1.787 -25.569 8.846 1.00 90.62 364 SER A N 1
ATOM 2848 C CA . SER A 1 364 ? 1.512 -27.001 8.669 1.00 90.62 364 SER A CA 1
ATOM 2849 C C . SER A 1 364 ? 2.511 -27.869 9.432 1.00 90.62 364 SER A C 1
ATOM 2851 O O . SER A 1 364 ? 2.124 -28.859 10.045 1.00 90.62 364 SER A O 1
ATOM 2853 N N . LEU A 1 365 ? 3.787 -27.470 9.445 1.00 89.62 365 LEU A N 1
ATOM 2854 C CA . LEU A 1 365 ? 4.846 -28.156 10.181 1.00 89.62 365 LEU A CA 1
ATOM 2855 C C . LEU A 1 365 ? 4.595 -28.144 11.695 1.00 89.62 365 LEU A C 1
ATOM 2857 O O . LEU A 1 365 ? 4.742 -29.175 12.338 1.00 89.62 365 LEU A O 1
ATOM 2861 N N . ILE A 1 366 ? 4.196 -27.006 12.268 1.00 89.31 366 ILE A N 1
ATOM 2862 C CA . ILE A 1 366 ? 3.934 -26.894 13.714 1.00 89.31 366 ILE A CA 1
ATOM 2863 C C . ILE A 1 366 ? 2.666 -27.662 14.099 1.00 89.31 366 ILE A C 1
ATOM 2865 O O . ILE A 1 366 ? 2.657 -28.369 15.105 1.00 89.31 366 ILE A O 1
ATOM 2869 N N . VAL A 1 367 ? 1.616 -27.583 13.276 1.00 89.12 367 VAL A N 1
ATOM 2870 C CA . VAL A 1 367 ? 0.378 -28.352 13.476 1.00 89.12 367 VAL A CA 1
ATOM 2871 C C . VAL A 1 367 ? 0.661 -29.857 13.439 1.00 89.12 367 VAL A C 1
ATOM 2873 O O . VAL A 1 367 ? 0.214 -30.579 14.327 1.00 89.12 367 VAL A O 1
ATOM 2876 N N . ALA A 1 368 ? 1.464 -30.330 12.480 1.00 87.12 368 ALA A N 1
ATOM 2877 C CA . ALA A 1 368 ? 1.844 -31.740 12.372 1.00 87.12 368 ALA A CA 1
ATOM 2878 C C . ALA A 1 368 ? 2.648 -32.259 13.579 1.00 87.12 368 ALA A C 1
ATOM 2880 O O . ALA A 1 368 ? 2.658 -33.460 13.837 1.00 87.12 368 ALA A O 1
ATOM 2881 N N . LEU A 1 369 ? 3.305 -31.369 14.326 1.00 86.06 369 LEU A N 1
ATOM 2882 C CA . LEU A 1 369 ? 4.095 -31.700 15.514 1.00 86.06 369 LEU A CA 1
ATOM 2883 C C . LEU A 1 369 ? 3.306 -31.563 16.829 1.00 86.06 369 LEU A C 1
ATOM 2885 O O . LEU A 1 369 ? 3.904 -31.623 17.899 1.00 86.06 369 LEU A O 1
ATOM 2889 N N . GLY A 1 370 ? 1.979 -31.407 16.763 1.00 82.31 370 GLY A N 1
ATOM 2890 C CA . GLY A 1 370 ? 1.103 -31.350 17.939 1.00 82.31 370 GLY A CA 1
ATOM 2891 C C . GLY A 1 370 ? 0.668 -29.943 18.350 1.00 82.31 370 GLY A C 1
ATOM 2892 O O . GLY A 1 370 ? 0.061 -29.784 19.403 1.00 82.31 370 GLY A O 1
ATOM 2893 N N . GLY A 1 371 ? 0.943 -28.919 17.536 1.00 78.56 371 GLY A N 1
ATOM 2894 C CA . GLY A 1 371 ? 0.420 -27.562 17.721 1.00 78.56 371 GLY A CA 1
ATOM 2895 C C . GLY A 1 371 ? 1.203 -26.689 18.702 1.00 78.56 371 GLY A C 1
ATOM 2896 O O . GLY A 1 371 ? 1.263 -25.483 18.490 1.00 78.56 371 GLY A O 1
ATOM 2897 N N . GLU A 1 372 ? 1.877 -27.256 19.699 1.00 80.81 372 GLU A N 1
ATOM 2898 C CA . GLU A 1 372 ? 2.794 -26.532 20.585 1.00 80.81 372 GLU A CA 1
ATOM 2899 C C . GLU A 1 372 ? 4.074 -27.333 20.804 1.00 80.81 372 GLU A C 1
ATOM 2901 O O . GLU A 1 372 ? 4.038 -28.495 21.208 1.00 80.81 372 GLU A O 1
ATOM 2906 N N . VAL A 1 373 ? 5.220 -26.727 20.491 1.00 78.44 373 VAL A N 1
ATOM 2907 C CA . VAL A 1 373 ? 6.497 -27.442 20.466 1.00 78.44 373 VAL A CA 1
ATOM 2908 C C . VAL A 1 373 ? 7.639 -26.548 20.944 1.00 78.44 373 VAL A C 1
ATOM 2910 O O . VAL A 1 373 ? 7.817 -25.422 20.469 1.00 78.44 373 VAL A O 1
ATOM 2913 N N . ALA A 1 374 ? 8.468 -27.074 21.849 1.00 75.38 374 ALA A N 1
ATOM 2914 C CA . ALA A 1 374 ? 9.799 -26.528 22.107 1.00 75.38 374 ALA A CA 1
ATOM 2915 C C . ALA A 1 374 ? 10.673 -26.796 20.871 1.00 75.38 374 ALA A C 1
ATOM 2917 O O . ALA A 1 374 ? 10.798 -27.946 20.454 1.00 75.38 374 ALA A O 1
ATOM 2918 N N . SER A 1 375 ? 11.205 -25.742 20.247 1.00 67.94 375 SER A N 1
ATOM 2919 C CA . SER A 1 375 ? 11.633 -25.716 18.842 1.00 67.94 375 SER A CA 1
ATOM 2920 C C . SER A 1 375 ? 12.359 -26.990 18.386 1.00 67.94 375 SER A C 1
ATOM 2922 O O . SER A 1 375 ? 13.536 -27.199 18.702 1.00 67.94 375 SER A O 1
ATOM 2924 N N . PRO A 1 376 ? 11.696 -27.843 17.586 1.00 63.69 376 PRO A N 1
ATOM 2925 C CA . PRO A 1 376 ? 12.245 -29.131 17.183 1.00 63.69 376 PRO A CA 1
ATOM 2926 C C . PRO A 1 376 ? 13.321 -28.980 16.104 1.00 63.69 376 PRO A C 1
ATOM 2928 O O . PRO A 1 376 ? 13.995 -29.953 15.778 1.00 63.69 376 PRO A O 1
ATOM 2931 N N . PHE A 1 377 ? 13.524 -27.774 15.572 1.00 73.19 377 PHE A N 1
ATOM 2932 C CA . PHE A 1 377 ? 14.507 -27.423 14.550 1.00 73.19 377 PHE A CA 1
ATOM 2933 C C . PHE A 1 377 ? 15.155 -26.062 14.834 1.00 73.19 377 PHE A C 1
ATOM 2935 O O . PHE A 1 377 ? 14.708 -25.313 15.702 1.00 73.19 377 PHE A O 1
ATOM 2942 N N . ASP A 1 378 ? 16.234 -25.751 14.118 1.00 75.19 378 ASP A N 1
ATOM 2943 C CA . ASP A 1 378 ? 16.945 -24.485 14.286 1.00 75.19 378 ASP A CA 1
ATOM 2944 C C . ASP A 1 378 ? 16.144 -23.311 13.714 1.00 75.19 378 ASP A C 1
ATOM 2946 O O . ASP A 1 378 ? 15.513 -23.410 12.660 1.00 75.19 378 ASP A O 1
ATOM 2950 N N . VAL A 1 379 ? 16.207 -22.177 14.409 1.00 80.44 379 VAL A N 1
ATOM 2951 C CA . VAL A 1 379 ? 15.597 -20.917 13.987 1.00 80.44 379 VAL A CA 1
ATOM 2952 C C . VAL A 1 379 ? 16.677 -19.861 13.939 1.00 80.44 379 VAL A C 1
ATOM 2954 O O . VAL A 1 379 ? 17.310 -19.546 14.947 1.00 80.44 379 VAL A O 1
ATOM 2957 N N . LEU A 1 380 ? 16.889 -19.303 12.755 1.00 79.12 380 LEU A N 1
ATOM 2958 C CA . LEU A 1 380 ? 17.879 -18.267 12.538 1.00 79.12 380 LEU A CA 1
ATOM 2959 C C . LEU A 1 380 ? 17.177 -16.913 12.508 1.00 79.12 380 LEU A C 1
ATOM 2961 O O . LEU A 1 380 ? 16.265 -16.688 11.712 1.00 79.12 380 LEU A O 1
ATOM 2965 N N . VAL A 1 381 ? 17.625 -16.010 13.377 1.00 78.94 381 VAL A N 1
ATOM 2966 C CA . VAL A 1 381 ? 17.123 -14.637 13.466 1.00 78.94 381 VAL A CA 1
ATOM 2967 C C . VAL A 1 381 ? 18.244 -13.661 13.135 1.00 78.94 381 VAL A C 1
ATOM 2969 O O . VAL A 1 381 ? 19.356 -13.757 13.663 1.00 78.94 381 VAL A O 1
ATOM 2972 N N . ASP A 1 382 ? 17.932 -12.722 12.246 1.00 76.62 382 ASP A N 1
ATOM 2973 C CA . ASP A 1 382 ? 18.783 -11.603 11.851 1.00 76.62 382 ASP A CA 1
ATOM 2974 C C . ASP A 1 382 ? 18.020 -10.290 12.085 1.00 76.62 382 ASP A C 1
ATOM 2976 O O . ASP A 1 382 ? 16.865 -10.158 11.682 1.00 76.62 382 ASP A O 1
ATOM 2980 N N . GLY A 1 383 ? 18.642 -9.315 12.745 1.00 75.94 383 GLY A N 1
ATOM 2981 C CA . GLY A 1 383 ? 18.000 -8.067 13.171 1.00 75.94 383 GLY A CA 1
ATOM 2982 C C . GLY A 1 383 ? 18.305 -7.718 14.629 1.00 75.94 383 GLY A C 1
ATOM 2983 O O . GLY A 1 383 ? 19.203 -8.323 15.220 1.00 75.94 383 GLY A O 1
ATOM 2984 N N . PRO A 1 384 ? 17.587 -6.743 15.215 1.00 84.62 384 PRO A N 1
ATOM 2985 C CA . PRO A 1 384 ? 16.384 -6.067 14.702 1.00 84.62 384 PRO A CA 1
ATOM 2986 C C . PRO A 1 384 ? 16.654 -4.993 13.630 1.00 84.62 384 PRO A C 1
ATOM 2988 O O . PRO A 1 384 ? 17.734 -4.410 13.564 1.00 84.62 384 PRO A O 1
ATOM 2991 N N . TYR A 1 385 ? 15.635 -4.700 12.820 1.00 76.38 385 TYR A N 1
ATOM 2992 C CA . TYR A 1 385 ? 15.654 -3.756 11.702 1.00 76.38 385 TYR A CA 1
ATOM 2993 C C . TYR A 1 385 ? 14.446 -2.816 11.697 1.00 76.38 385 TYR A C 1
ATOM 2995 O O . TYR A 1 385 ? 13.424 -3.065 12.339 1.00 76.38 385 TYR A O 1
ATOM 3003 N N . GLY A 1 386 ? 14.554 -1.749 10.906 1.00 73.31 386 GLY A N 1
ATOM 3004 C CA . GLY A 1 386 ? 13.493 -0.769 10.706 1.00 73.31 386 GLY A CA 1
ATOM 3005 C C . GLY A 1 386 ? 13.360 0.235 11.848 1.00 73.31 386 GLY A C 1
ATOM 3006 O O . GLY A 1 386 ? 14.057 0.180 12.862 1.00 73.31 386 GLY A O 1
ATOM 3007 N N . SER A 1 387 ? 12.452 1.183 11.659 1.00 75.50 387 SER A N 1
ATOM 3008 C CA . SER A 1 387 ? 12.006 2.139 12.669 1.00 75.50 387 SER A CA 1
ATOM 3009 C C . SER A 1 387 ? 10.620 2.641 12.290 1.00 75.50 387 SER A C 1
ATOM 3011 O O . SER A 1 387 ? 10.294 2.711 11.106 1.00 75.50 387 SER A O 1
ATOM 3013 N N . VAL A 1 388 ? 9.830 3.051 13.277 1.00 79.81 388 VAL A N 1
ATOM 3014 C CA . VAL A 1 388 ? 8.562 3.747 13.029 1.00 79.81 388 VAL A CA 1
ATOM 3015 C C . VAL A 1 388 ? 8.818 5.028 12.218 1.00 79.81 388 VAL A C 1
ATOM 3017 O O . VAL A 1 388 ? 9.800 5.729 12.459 1.00 79.81 388 VAL A O 1
ATOM 3020 N N . SER A 1 389 ? 7.945 5.331 11.252 1.00 70.94 389 SER A N 1
ATOM 3021 C CA . SER A 1 389 ? 8.094 6.457 10.309 1.00 70.94 389 SER A CA 1
ATOM 3022 C C . SER A 1 389 ? 8.008 7.845 10.951 1.00 70.94 389 SER A C 1
ATOM 3024 O O . SER A 1 389 ? 8.343 8.842 10.317 1.00 70.94 389 SER A O 1
ATOM 3026 N N . ILE A 1 390 ? 7.549 7.913 12.199 1.00 76.81 390 ILE A N 1
ATOM 3027 C CA . ILE A 1 390 ? 7.428 9.134 12.989 1.00 76.81 390 ILE A CA 1
ATOM 3028 C C . ILE A 1 390 ? 8.213 8.995 14.293 1.00 76.81 390 ILE A C 1
ATOM 3030 O O . ILE A 1 390 ? 8.372 7.899 14.835 1.00 76.81 390 ILE A O 1
ATOM 3034 N N . ASP A 1 391 ? 8.695 10.122 14.810 1.00 77.88 391 ASP A N 1
ATOM 3035 C CA . ASP A 1 391 ? 9.431 10.155 16.069 1.00 77.88 391 ASP A CA 1
ATOM 3036 C C . ASP A 1 391 ? 8.491 10.004 17.272 1.00 77.88 391 ASP A C 1
ATOM 3038 O O . ASP A 1 391 ? 7.919 10.976 17.761 1.00 77.88 391 ASP A O 1
ATOM 3042 N N . ILE A 1 392 ? 8.345 8.766 17.744 1.00 81.88 392 ILE A N 1
ATOM 3043 C CA . ILE A 1 392 ? 7.624 8.429 18.981 1.00 81.88 392 ILE A CA 1
ATOM 3044 C C . ILE A 1 392 ? 8.530 8.413 20.223 1.00 81.88 392 ILE A C 1
ATOM 3046 O O . ILE A 1 392 ? 8.028 8.320 21.344 1.00 81.88 392 ILE A O 1
ATOM 3050 N N . LYS A 1 393 ? 9.855 8.492 20.034 1.00 76.06 393 LYS A N 1
ATOM 3051 C CA . LYS A 1 393 ? 10.848 8.329 21.107 1.00 76.06 393 LYS A CA 1
ATOM 3052 C C . LYS A 1 393 ? 11.056 9.609 21.881 1.00 76.06 393 LYS A C 1
ATOM 3054 O O . LYS A 1 393 ? 11.218 9.560 23.093 1.00 76.06 393 LYS A O 1
ATOM 3059 N N . THR A 1 394 ? 11.098 10.738 21.181 1.00 80.44 394 THR A N 1
ATOM 3060 C CA . THR A 1 394 ? 11.278 12.034 21.825 1.00 80.44 394 THR A CA 1
ATOM 3061 C C . THR A 1 394 ? 10.011 12.366 22.617 1.00 80.44 394 THR A C 1
ATOM 3063 O O . THR A 1 394 ? 8.953 12.562 22.007 1.00 80.44 394 THR A O 1
ATOM 3066 N N . PRO A 1 395 ? 10.081 12.462 23.961 1.00 79.69 395 PRO A N 1
ATOM 3067 C CA . PRO A 1 395 ? 8.882 12.584 24.786 1.00 79.69 395 PRO A CA 1
ATOM 3068 C C . PRO A 1 395 ? 8.041 13.833 24.515 1.00 79.69 395 PRO A C 1
ATOM 3070 O O . PRO A 1 395 ? 6.846 13.847 24.803 1.00 79.69 395 PRO A O 1
ATOM 3073 N N . THR A 1 396 ? 8.658 14.874 23.955 1.00 79.56 396 THR A N 1
ATOM 3074 C CA . THR A 1 396 ? 8.059 16.192 23.718 1.00 79.56 396 THR A CA 1
ATOM 3075 C C . THR A 1 396 ? 7.414 16.350 22.341 1.00 79.56 396 THR A C 1
ATOM 3077 O O . THR A 1 396 ? 6.690 17.322 22.132 1.00 79.56 396 THR A O 1
ATOM 3080 N N . THR A 1 397 ? 7.641 15.427 21.398 1.00 83.94 397 THR A N 1
ATOM 3081 C CA . THR A 1 397 ? 7.161 15.588 20.014 1.00 83.94 397 THR A CA 1
ATOM 3082 C C . THR A 1 397 ? 5.652 15.383 19.901 1.00 83.94 397 THR A C 1
ATOM 3084 O O . THR A 1 397 ? 4.971 16.176 19.248 1.00 83.94 397 THR A O 1
ATOM 3087 N N . TYR A 1 398 ? 5.126 14.338 20.548 1.00 90.06 398 TYR A N 1
ATOM 3088 C CA . TYR A 1 398 ? 3.708 13.982 20.520 1.00 90.06 398 TYR A CA 1
ATOM 3089 C C . TYR A 1 398 ? 3.210 13.603 21.912 1.00 90.06 398 TYR A C 1
ATOM 3091 O O . TYR A 1 398 ? 3.903 12.933 22.677 1.00 90.06 398 TYR A O 1
ATOM 3099 N N . SER A 1 399 ? 1.978 14.023 22.186 1.00 91.38 399 SER A N 1
ATOM 3100 C CA . SER A 1 399 ? 1.206 13.710 23.399 1.00 91.38 399 SER A CA 1
ATOM 3101 C C . SER A 1 399 ? -0.092 12.963 23.089 1.00 91.38 399 SER A C 1
ATOM 3103 O O . SER A 1 399 ? -0.651 12.317 23.967 1.00 91.38 399 SER A O 1
ATOM 3105 N N . HIS A 1 400 ? -0.559 13.057 21.840 1.00 93.69 400 HIS A N 1
ATOM 3106 C CA . HIS A 1 400 ? -1.793 12.457 21.350 1.00 93.69 400 HIS A CA 1
ATOM 3107 C C . HIS A 1 400 ? -1.454 11.490 20.216 1.00 93.69 400 HIS A C 1
ATOM 3109 O O . HIS A 1 400 ? -0.771 11.874 19.259 1.00 93.69 400 HIS A O 1
ATOM 3115 N N . PHE A 1 401 ? -1.933 10.255 20.324 1.00 94.31 401 PHE A N 1
ATOM 3116 C CA . PHE A 1 401 ? -1.643 9.163 19.403 1.00 94.31 401 PHE A CA 1
ATOM 3117 C C . PHE A 1 401 ? -2.946 8.515 18.931 1.00 94.31 401 PHE A C 1
ATOM 3119 O O . PHE A 1 401 ? -3.800 8.180 19.747 1.00 94.31 401 PHE A O 1
ATOM 3126 N N . ALA A 1 402 ? -3.077 8.304 17.625 1.00 94.81 402 ALA A N 1
ATOM 3127 C CA . ALA A 1 402 ? -4.125 7.499 17.011 1.00 94.81 402 ALA A CA 1
ATOM 3128 C C . ALA A 1 402 ? -3.466 6.344 16.248 1.00 94.81 402 ALA A C 1
ATOM 3130 O O . ALA A 1 402 ? -2.679 6.567 15.326 1.00 94.81 402 ALA A O 1
ATOM 3131 N N . LEU A 1 403 ? -3.750 5.109 16.650 1.00 94.62 403 LEU A N 1
ATOM 3132 C CA . LEU A 1 403 ? -3.169 3.910 16.060 1.00 94.62 403 LEU A CA 1
ATOM 3133 C C . LEU A 1 403 ? -4.269 3.079 15.422 1.00 94.62 403 LEU A C 1
ATOM 3135 O O . LEU A 1 403 ? -5.194 2.661 16.105 1.00 94.62 403 LEU A O 1
ATOM 3139 N N . PHE A 1 404 ? -4.145 2.805 14.131 1.00 93.38 404 PHE A N 1
ATOM 3140 C CA . PHE A 1 404 ? -5.099 2.013 13.369 1.00 93.38 404 PHE A CA 1
ATOM 3141 C C . PHE A 1 404 ? -4.432 0.734 12.888 1.00 93.38 404 PHE A C 1
ATOM 3143 O O . PHE A 1 404 ? -3.371 0.760 12.260 1.00 93.38 404 PHE A O 1
ATOM 3150 N N . SER A 1 405 ? -5.069 -0.398 13.158 1.00 92.31 405 SER A N 1
ATOM 3151 C CA . SER A 1 405 ? -4.583 -1.699 12.730 1.00 92.31 405 SER A CA 1
ATOM 3152 C C . SER A 1 405 ? -5.649 -2.514 12.011 1.00 92.31 405 SER A C 1
ATOM 3154 O O . SER A 1 405 ? -6.829 -2.464 12.351 1.00 92.31 405 SER A O 1
ATOM 3156 N N . GLY A 1 406 ? -5.226 -3.275 11.003 1.00 89.19 406 GLY A N 1
ATOM 3157 C CA . GLY A 1 406 ? -6.089 -4.172 10.241 1.00 89.19 406 GLY A CA 1
ATOM 3158 C C . GLY A 1 406 ? -5.504 -5.580 10.159 1.00 89.19 406 GLY A C 1
ATOM 3159 O O . GLY A 1 406 ? -4.370 -5.763 9.710 1.00 89.19 406 GLY A O 1
ATOM 3160 N N . GLY A 1 407 ? -6.266 -6.595 10.572 1.00 87.25 407 GLY A N 1
ATOM 3161 C CA . GLY A 1 407 ? -5.811 -7.991 10.565 1.00 87.25 407 GLY A CA 1
ATOM 3162 C C . GLY A 1 407 ? -4.489 -8.172 11.323 1.00 87.25 407 GLY A C 1
ATOM 3163 O O . GLY A 1 407 ? -4.367 -7.714 12.456 1.00 87.25 407 GLY A O 1
ATOM 3164 N N . ILE A 1 408 ? -3.487 -8.813 10.697 1.00 87.50 408 ILE A N 1
ATOM 3165 C CA . ILE A 1 408 ? -2.164 -9.077 11.317 1.00 87.50 408 ILE A CA 1
ATOM 3166 C C . ILE A 1 408 ? -1.290 -7.823 11.450 1.00 87.50 408 ILE A C 1
ATOM 3168 O O . ILE A 1 408 ? -0.297 -7.832 12.179 1.00 87.50 408 ILE A O 1
ATOM 3172 N N . GLY A 1 409 ? -1.697 -6.710 10.827 1.00 89.38 409 GLY A N 1
ATOM 3173 C CA . GLY A 1 409 ? -1.062 -5.400 10.992 1.00 89.38 409 GLY A CA 1
ATOM 3174 C C . GLY A 1 409 ? -1.140 -4.846 12.421 1.00 89.38 409 GLY A C 1
ATOM 3175 O O . GLY A 1 409 ? -0.516 -3.837 12.733 1.00 89.38 409 GLY A O 1
ATOM 3176 N N . VAL A 1 410 ? -1.845 -5.529 13.327 1.00 90.94 410 VAL A N 1
ATOM 3177 C CA . VAL A 1 410 ? -1.791 -5.256 14.768 1.00 90.94 410 VAL A CA 1
ATOM 3178 C C . VAL A 1 410 ? -0.409 -5.495 15.378 1.00 90.94 410 VAL A C 1
ATOM 3180 O O . VAL A 1 410 ? -0.074 -4.865 16.372 1.00 90.94 410 VAL A O 1
ATOM 3183 N N . THR A 1 411 ? 0.426 -6.355 14.790 1.00 92.19 411 THR A N 1
ATOM 3184 C CA . THR A 1 411 ? 1.719 -6.757 15.373 1.00 92.19 411 THR A CA 1
ATOM 3185 C C . THR A 1 411 ? 2.681 -5.590 15.667 1.00 92.19 411 THR A C 1
ATOM 3187 O O . THR A 1 411 ? 3.121 -5.492 16.815 1.00 92.19 411 THR A O 1
ATOM 3190 N N . PRO A 1 412 ? 2.978 -4.648 14.742 1.00 92.31 412 PRO A N 1
ATOM 3191 C CA . PRO A 1 412 ? 3.752 -3.450 15.084 1.00 92.31 412 PRO A CA 1
ATOM 3192 C C . PRO A 1 412 ? 3.012 -2.527 16.050 1.00 92.31 412 PRO A C 1
ATOM 3194 O O . PRO A 1 412 ? 3.643 -1.912 16.907 1.00 92.31 412 PRO A O 1
ATOM 3197 N N . MET A 1 413 ? 1.686 -2.419 15.918 1.00 92.56 413 MET A N 1
ATOM 3198 C CA . MET A 1 413 ? 0.885 -1.496 16.726 1.00 92.56 413 MET A CA 1
ATOM 3199 C C . MET A 1 413 ? 0.828 -1.923 18.188 1.00 92.56 413 MET A C 1
ATOM 3201 O O . MET A 1 413 ? 0.964 -1.065 19.053 1.00 92.56 413 MET A O 1
ATOM 3205 N N . ARG A 1 414 ? 0.750 -3.230 18.471 1.00 90.88 414 ARG A N 1
ATOM 3206 C CA . ARG A 1 414 ? 0.908 -3.787 19.819 1.00 90.88 414 ARG A CA 1
ATOM 3207 C C . ARG A 1 414 ? 2.236 -3.353 20.422 1.00 90.88 414 ARG A C 1
ATOM 3209 O O . ARG A 1 414 ? 2.249 -2.756 21.490 1.00 90.88 414 ARG A O 1
ATOM 3216 N N . SER A 1 415 ? 3.338 -3.618 19.720 1.00 92.44 415 SER A N 1
ATOM 3217 C CA . SER A 1 415 ? 4.683 -3.300 20.206 1.00 92.44 415 SER A CA 1
ATOM 3218 C C . SER A 1 415 ? 4.833 -1.809 20.549 1.00 92.44 415 SER A C 1
ATOM 3220 O O . SER A 1 415 ? 5.496 -1.457 21.526 1.00 92.44 415 SER A O 1
ATOM 3222 N N . VAL A 1 416 ? 4.189 -0.921 19.779 1.00 93.44 416 VAL A N 1
ATOM 3223 C CA . VAL A 1 416 ? 4.164 0.529 20.038 1.00 93.44 416 VAL A CA 1
ATOM 3224 C C . VAL A 1 416 ? 3.248 0.892 21.208 1.00 93.44 416 VAL A C 1
ATOM 3226 O O . VAL A 1 416 ? 3.686 1.605 22.107 1.00 93.44 416 VAL A O 1
ATOM 3229 N N . VAL A 1 417 ? 2.007 0.407 21.230 1.00 91.88 417 VAL A N 1
ATOM 3230 C CA . VAL A 1 417 ? 1.013 0.717 22.274 1.00 91.88 417 VAL A CA 1
ATOM 3231 C C . VAL A 1 417 ? 1.478 0.242 23.647 1.00 91.88 417 VAL A C 1
ATOM 3233 O O . VAL A 1 417 ? 1.468 1.031 24.590 1.00 91.88 417 VAL A O 1
ATOM 3236 N N . ASN A 1 418 ? 1.984 -0.988 23.751 1.00 91.62 418 ASN A N 1
ATOM 3237 C CA . ASN A 1 418 ? 2.536 -1.524 24.995 1.00 91.62 418 ASN A CA 1
ATOM 3238 C C . ASN A 1 418 ? 3.758 -0.709 25.455 1.00 91.62 418 ASN A C 1
ATOM 3240 O O . ASN A 1 418 ? 3.923 -0.464 26.649 1.00 91.62 418 ASN A O 1
ATOM 3244 N N . ARG A 1 419 ? 4.601 -0.219 24.531 1.00 91.88 419 ARG A N 1
ATOM 3245 C CA . ARG A 1 419 ? 5.730 0.658 24.881 1.00 91.88 419 ARG A CA 1
ATOM 3246 C C . ARG A 1 419 ? 5.257 2.009 25.417 1.00 91.88 419 ARG A C 1
ATOM 3248 O O . ARG A 1 419 ? 5.792 2.444 26.428 1.00 91.88 419 ARG A O 1
ATOM 3255 N N . LEU A 1 420 ? 4.272 2.644 24.780 1.00 91.69 420 LEU A N 1
ATOM 3256 C CA . LEU A 1 420 ? 3.698 3.910 25.256 1.00 91.69 420 LEU A CA 1
ATOM 3257 C C . LEU A 1 420 ? 3.053 3.748 26.638 1.00 91.69 420 LEU A C 1
ATOM 3259 O O . LEU A 1 420 ? 3.244 4.598 27.501 1.00 91.69 420 LEU A O 1
ATOM 3263 N N . HIS A 1 421 ? 2.341 2.642 26.865 1.00 89.81 421 HIS A N 1
ATOM 3264 C CA . HIS A 1 421 ? 1.760 2.316 28.167 1.00 89.81 421 HIS A CA 1
ATOM 3265 C C . HIS A 1 421 ? 2.838 2.124 29.239 1.00 89.81 421 HIS A C 1
ATOM 3267 O O . HIS A 1 421 ? 2.755 2.710 30.316 1.00 89.81 421 HIS A O 1
ATOM 3273 N N . TYR A 1 422 ? 3.893 1.363 28.938 1.00 89.75 422 TYR A N 1
ATOM 3274 C CA . TYR A 1 422 ? 5.013 1.187 29.862 1.00 89.75 422 TYR A CA 1
ATOM 3275 C C . TYR A 1 422 ? 5.713 2.512 30.187 1.00 89.75 422 TYR A C 1
ATOM 3277 O O . TYR A 1 422 ? 6.015 2.787 31.345 1.00 89.75 422 TYR A O 1
ATOM 3285 N N . GLU A 1 423 ? 5.922 3.370 29.187 1.00 90.31 423 GLU A N 1
ATOM 3286 C CA . GLU A 1 423 ? 6.505 4.695 29.399 1.00 90.31 423 GLU A CA 1
ATOM 3287 C C . GLU A 1 423 ? 5.628 5.575 30.297 1.00 90.31 423 GLU A C 1
ATOM 3289 O O . GLU A 1 423 ? 6.149 6.228 31.198 1.00 90.31 423 GLU A O 1
ATOM 3294 N N . ALA A 1 424 ? 4.309 5.574 30.085 1.00 88.56 424 ALA A N 1
ATOM 3295 C CA . ALA A 1 424 ? 3.369 6.367 30.872 1.00 88.56 424 ALA A CA 1
ATOM 3296 C C . ALA A 1 424 ? 3.302 5.913 32.341 1.00 88.56 424 ALA A C 1
ATOM 3298 O O . ALA A 1 424 ? 3.386 6.748 33.240 1.00 88.56 424 ALA A O 1
ATOM 3299 N N . HIS A 1 425 ? 3.199 4.602 32.590 1.00 86.19 425 HIS A N 1
ATOM 3300 C CA . HIS A 1 425 ? 2.907 4.064 33.925 1.00 86.19 425 HIS A CA 1
ATOM 3301 C C . HIS A 1 425 ? 4.136 3.606 34.722 1.00 86.19 425 HIS A C 1
ATOM 3303 O O . HIS A 1 425 ? 4.094 3.620 35.950 1.00 86.19 425 HIS A O 1
ATOM 3309 N N . HIS A 1 426 ? 5.229 3.210 34.062 1.00 87.19 426 HIS A N 1
ATOM 3310 C CA . HIS A 1 426 ? 6.429 2.690 34.734 1.00 87.19 426 HIS A CA 1
ATOM 3311 C C . HIS A 1 426 ? 7.656 3.595 34.588 1.00 87.19 426 HIS A C 1
ATOM 3313 O O . HIS A 1 426 ? 8.456 3.668 35.517 1.00 87.19 426 HIS A O 1
ATOM 3319 N N . GLU A 1 427 ? 7.814 4.304 33.463 1.00 88.31 427 GLU A N 1
ATOM 3320 C CA . GLU A 1 427 ? 8.937 5.244 33.261 1.00 88.31 427 GLU A CA 1
ATOM 3321 C C . GLU A 1 427 ? 8.566 6.712 33.564 1.00 88.31 427 GLU A C 1
ATOM 3323 O O . GLU A 1 427 ? 9.423 7.591 33.490 1.00 88.31 427 GLU A O 1
ATOM 3328 N N . GLY A 1 428 ? 7.308 6.997 33.922 1.00 82.38 428 GLY A N 1
ATOM 3329 C CA . GLY A 1 428 ? 6.858 8.328 34.348 1.00 82.38 428 GLY A CA 1
ATOM 3330 C C . GLY A 1 428 ? 6.739 9.363 33.222 1.00 82.38 428 GLY A C 1
ATOM 3331 O O . GLY A 1 428 ? 6.853 10.565 33.471 1.00 82.38 428 GLY A O 1
ATOM 3332 N N . ARG A 1 429 ? 6.515 8.936 31.973 1.00 84.75 429 ARG A N 1
ATOM 3333 C CA . ARG A 1 429 ? 6.296 9.832 30.827 1.00 84.75 429 ARG A CA 1
ATOM 3334 C C . ARG A 1 429 ? 4.905 10.476 30.892 1.00 84.75 429 ARG A C 1
ATOM 3336 O O . ARG A 1 429 ? 3.987 10.085 30.176 1.00 84.75 429 ARG A O 1
ATOM 3343 N N . SER A 1 430 ? 4.783 11.537 31.686 1.00 80.31 430 SER A N 1
ATOM 3344 C CA . SER A 1 430 ? 3.546 12.316 31.860 1.00 80.31 430 SER A CA 1
ATOM 3345 C C . SER A 1 430 ? 3.109 13.119 30.629 1.00 80.31 430 SER A C 1
ATOM 3347 O O . SER A 1 430 ? 2.030 13.694 30.625 1.00 80.31 430 SER A O 1
ATOM 3349 N N . SER A 1 431 ? 3.921 13.174 29.567 1.00 85.94 431 SER A N 1
ATOM 3350 C CA . SER A 1 431 ? 3.568 13.891 28.337 1.00 85.94 431 SER A CA 1
ATOM 3351 C C . SER A 1 431 ? 2.551 13.162 27.455 1.00 85.94 431 SER A C 1
ATOM 3353 O O . SER A 1 431 ? 2.090 13.744 26.471 1.00 85.94 431 SER A O 1
ATOM 3355 N N . ILE A 1 432 ? 2.233 11.897 27.749 1.00 90.06 432 ILE A N 1
ATOM 3356 C CA . ILE A 1 432 ? 1.222 11.120 27.026 1.00 90.06 432 ILE A CA 1
ATOM 3357 C C . ILE A 1 432 ? -0.152 11.464 27.606 1.00 90.06 432 ILE A C 1
ATOM 3359 O O . ILE A 1 432 ? -0.528 10.978 28.664 1.00 90.06 432 ILE A O 1
ATOM 3363 N N . GLU A 1 433 ? -0.900 12.288 26.878 1.00 89.81 433 GLU A N 1
ATOM 3364 C CA . GLU A 1 433 ? -2.244 12.742 27.261 1.00 89.81 433 GLU A CA 1
ATOM 3365 C C . GLU A 1 433 ? -3.324 11.810 26.708 1.00 89.81 433 GLU A C 1
ATOM 3367 O O . GLU A 1 433 ? -4.365 11.592 27.326 1.00 89.81 433 GLU A O 1
ATOM 3372 N N . ARG A 1 434 ? -3.099 11.264 25.503 1.00 91.19 434 ARG A N 1
ATOM 3373 C CA . ARG A 1 434 ? -4.092 10.434 24.824 1.00 91.19 434 ARG A CA 1
ATOM 3374 C C . ARG A 1 434 ? -3.476 9.409 23.882 1.00 91.19 434 ARG A C 1
ATOM 3376 O O . ARG A 1 434 ? -2.712 9.761 22.986 1.00 91.19 434 ARG A O 1
ATOM 3383 N N . VAL A 1 435 ? -3.898 8.157 24.002 1.00 92.75 435 VAL A N 1
ATOM 3384 C CA . VAL A 1 435 ? -3.608 7.073 23.059 1.00 92.75 435 VAL A CA 1
ATOM 3385 C C . VAL A 1 435 ? -4.916 6.389 22.688 1.00 92.75 435 VAL A C 1
ATOM 3387 O O . VAL A 1 435 ? -5.568 5.776 23.527 1.00 92.75 435 VAL A O 1
ATOM 3390 N N . HIS A 1 436 ? -5.308 6.499 21.424 1.00 92.75 436 HIS A N 1
ATOM 3391 C CA . HIS A 1 436 ? -6.502 5.867 20.887 1.00 92.75 436 HIS A CA 1
ATOM 3392 C C . HIS A 1 436 ? -6.098 4.755 19.914 1.00 92.75 436 HIS A C 1
ATOM 3394 O O . HIS A 1 436 ? -5.540 5.026 18.849 1.00 92.75 436 HIS A O 1
ATOM 3400 N N . PHE A 1 437 ? -6.330 3.505 20.303 1.00 92.88 437 PHE A N 1
ATOM 3401 C CA . PHE A 1 437 ? -5.963 2.315 19.546 1.00 92.88 437 PHE A CA 1
ATOM 3402 C C . PHE A 1 437 ? -7.202 1.671 18.922 1.00 92.88 437 PHE A C 1
ATOM 3404 O O . PHE A 1 437 ? -8.151 1.315 19.607 1.00 92.88 437 PHE A O 1
ATOM 3411 N N . VAL A 1 438 ? -7.186 1.502 17.608 1.00 92.31 438 VAL A N 1
ATOM 3412 C CA . VAL A 1 438 ? -8.272 0.907 16.835 1.00 92.31 438 VAL A CA 1
ATOM 3413 C C . VAL A 1 438 ? -7.736 -0.318 16.112 1.00 92.31 438 VAL A C 1
ATOM 3415 O O . VAL A 1 438 ? -6.741 -0.244 15.383 1.00 92.31 438 VAL A O 1
ATOM 3418 N N . TRP A 1 439 ? -8.410 -1.450 16.267 1.00 91.69 439 TRP A N 1
ATOM 3419 C CA . TRP A 1 439 ? -8.072 -2.682 15.566 1.00 91.69 439 TRP A CA 1
ATOM 3420 C C . TRP A 1 439 ? -9.289 -3.278 14.880 1.00 91.69 439 TRP A C 1
ATOM 3422 O O . TRP A 1 439 ? -10.261 -3.640 15.526 1.00 91.69 439 TRP A O 1
ATOM 3432 N N . SER A 1 440 ? -9.231 -3.413 13.559 1.00 89.12 440 SER A N 1
ATOM 3433 C CA . SER A 1 440 ? -10.266 -4.076 12.772 1.00 89.12 440 SER A CA 1
ATOM 3434 C C . SER A 1 440 ? -9.787 -5.447 12.310 1.00 89.12 440 SER A C 1
ATOM 3436 O O . SER A 1 440 ? -8.737 -5.585 11.676 1.00 89.12 440 SER A O 1
ATOM 3438 N N . VAL A 1 441 ? -10.587 -6.477 12.558 1.00 85.44 441 VAL A N 1
ATOM 3439 C CA . VAL A 1 441 ? -10.308 -7.851 12.135 1.00 85.44 441 VAL A CA 1
ATOM 3440 C C . VAL A 1 441 ? -11.571 -8.506 11.573 1.00 85.44 441 VAL A C 1
ATOM 3442 O O . VAL A 1 441 ? -12.697 -8.147 11.913 1.00 85.44 441 VAL A O 1
ATOM 3445 N N . ARG A 1 442 ? -11.384 -9.408 10.601 1.00 76.25 442 ARG A N 1
ATOM 3446 C CA . ARG A 1 442 ? -12.491 -10.099 9.919 1.00 76.25 442 ARG A CA 1
ATOM 3447 C C . ARG A 1 442 ? -13.040 -11.252 10.749 1.00 76.25 442 ARG A C 1
ATOM 3449 O O . ARG A 1 442 ? -14.243 -11.343 10.921 1.00 76.25 442 ARG A O 1
ATOM 3456 N N . ASN A 1 443 ? -12.147 -12.116 11.231 1.00 71.00 443 ASN A N 1
ATOM 3457 C CA . ASN A 1 443 ? -12.498 -13.341 11.940 1.00 71.00 443 ASN A CA 1
ATOM 3458 C C . ASN A 1 443 ? -12.179 -13.201 13.438 1.00 71.00 443 ASN A C 1
ATOM 3460 O O . ASN A 1 443 ? -11.076 -12.770 13.798 1.00 71.00 443 ASN A O 1
ATOM 3464 N N . ARG A 1 444 ? -13.131 -13.609 14.280 1.00 78.19 444 ARG A N 1
ATOM 3465 C CA . ARG A 1 444 ? -12.991 -13.760 15.728 1.00 78.19 444 ARG A CA 1
ATOM 3466 C C . ARG A 1 444 ? -11.796 -14.616 16.127 1.00 78.19 444 ARG A C 1
ATOM 3468 O O . ARG A 1 444 ? -11.086 -14.213 17.041 1.00 78.19 444 ARG A O 1
ATOM 3475 N N . ASP A 1 445 ? -11.520 -15.715 15.426 1.00 80.19 445 ASP A N 1
ATOM 3476 C CA . ASP A 1 445 ? -10.438 -16.648 15.784 1.00 80.19 445 ASP A CA 1
ATOM 3477 C C . ASP A 1 445 ? -9.095 -15.930 15.908 1.00 80.19 445 ASP A C 1
ATOM 3479 O O . ASP A 1 445 ? -8.303 -16.183 16.809 1.00 80.19 445 ASP A O 1
ATOM 3483 N N . MET A 1 446 ? -8.858 -14.967 15.017 1.00 81.12 446 MET A N 1
ATOM 3484 C CA . MET A 1 446 ? -7.647 -14.166 15.039 1.00 81.12 446 MET A CA 1
ATOM 3485 C C . MET A 1 446 ? -7.622 -13.198 16.228 1.00 81.12 446 MET A C 1
ATOM 3487 O O . MET A 1 446 ? -6.579 -13.044 16.860 1.00 81.12 446 MET A O 1
ATOM 3491 N N . ALA A 1 447 ? -8.746 -12.550 16.547 1.00 81.06 447 ALA A N 1
ATOM 3492 C CA . ALA A 1 447 ? -8.844 -11.701 17.733 1.00 81.06 447 ALA A CA 1
ATOM 3493 C C . ALA A 1 447 ? -8.587 -12.514 19.006 1.00 81.06 447 ALA A C 1
ATOM 3495 O O . ALA A 1 447 ? -7.763 -12.132 19.833 1.00 81.06 447 ALA A O 1
ATOM 3496 N N . GLN A 1 448 ? -9.233 -13.674 19.107 1.00 77.31 448 GLN A N 1
ATOM 3497 C CA . GLN A 1 448 ? -9.116 -14.596 20.225 1.00 77.31 448 GLN A CA 1
ATOM 3498 C C . GLN A 1 448 ? -7.694 -15.132 20.373 1.00 77.31 448 GLN A C 1
ATOM 3500 O O . GLN A 1 448 ? -7.160 -15.074 21.469 1.00 77.31 448 GLN A O 1
ATOM 3505 N N . SER A 1 449 ? -7.046 -15.541 19.279 1.00 74.81 449 SER A N 1
ATOM 3506 C CA . SER A 1 449 ? -5.669 -16.054 19.298 1.00 74.81 449 SER A CA 1
ATOM 3507 C C . SER A 1 449 ? -4.642 -15.082 19.876 1.00 74.81 449 SER A C 1
ATOM 3509 O O . SER A 1 449 ? -3.634 -15.508 20.430 1.00 74.81 449 SER A O 1
ATOM 3511 N N . LEU A 1 450 ? -4.876 -13.780 19.700 1.00 77.94 450 LEU A N 1
ATOM 3512 C CA . LEU A 1 450 ? -3.949 -12.747 20.134 1.00 77.94 450 LEU A CA 1
ATOM 3513 C C . LEU A 1 450 ? -4.336 -12.202 21.505 1.00 77.94 450 LEU A C 1
ATOM 3515 O O . LEU A 1 450 ? -3.454 -11.901 22.284 1.00 77.94 450 LEU A O 1
ATOM 3519 N N . VAL A 1 451 ? -5.624 -12.054 21.812 1.00 72.94 451 VAL A N 1
ATOM 3520 C CA . VAL A 1 451 ? -6.088 -11.399 23.048 1.00 72.94 451 VAL A CA 1
ATOM 3521 C C . VAL A 1 451 ? -6.288 -12.382 24.195 1.00 72.94 451 VAL A C 1
ATOM 3523 O O . VAL A 1 451 ? -6.001 -12.045 25.340 1.00 72.94 451 VAL A O 1
ATOM 3526 N N . VAL A 1 452 ? -6.825 -13.563 23.899 1.00 63.09 452 VAL A N 1
ATOM 3527 C CA . VAL A 1 452 ? -7.131 -14.583 24.898 1.00 63.09 452 VAL A CA 1
ATOM 3528 C C . VAL A 1 452 ? -5.927 -15.504 24.961 1.00 63.09 452 VAL A C 1
ATOM 3530 O O . VAL A 1 452 ? -5.501 -16.035 23.937 1.00 63.09 452 VAL A O 1
ATOM 3533 N N . ASP A 1 453 ? -5.351 -15.681 26.145 1.00 56.97 453 ASP A N 1
ATOM 3534 C CA . ASP A 1 453 ? -4.241 -16.611 26.328 1.00 56.97 453 ASP A CA 1
ATOM 3535 C C . ASP A 1 453 ? -4.764 -18.053 26.228 1.00 56.97 453 ASP A C 1
ATOM 3537 O O . ASP A 1 453 ? -5.104 -18.698 27.218 1.00 56.97 453 ASP A O 1
ATOM 3541 N N . VAL A 1 454 ? -4.909 -18.547 24.994 1.00 48.06 454 VAL A N 1
ATOM 3542 C CA . VAL A 1 454 ? -5.460 -19.882 24.699 1.00 48.06 454 VAL A CA 1
ATOM 3543 C C . VAL A 1 454 ? -4.549 -20.992 25.246 1.00 48.06 454 VAL A C 1
ATOM 3545 O O . VAL A 1 454 ? -4.985 -22.128 25.400 1.00 48.06 454 VAL A O 1
ATOM 3548 N N . THR A 1 455 ? -3.293 -20.673 25.578 1.00 43.78 455 THR A N 1
ATOM 3549 C CA . THR A 1 455 ? -2.297 -21.649 26.041 1.00 43.78 455 THR A CA 1
ATOM 3550 C C . THR A 1 455 ? -2.341 -21.964 27.540 1.00 43.78 455 THR A C 1
ATOM 3552 O O . THR A 1 455 ? -1.630 -22.862 27.978 1.00 43.78 455 THR A O 1
ATOM 3555 N N . GLY A 1 456 ? -3.180 -21.291 28.341 1.00 41.59 456 GLY A N 1
ATOM 3556 C CA . GLY A 1 456 ? -3.340 -21.604 29.773 1.00 41.59 456 GLY A CA 1
ATOM 3557 C C . GLY A 1 456 ? -2.078 -21.397 30.628 1.00 41.59 456 GLY A C 1
ATOM 3558 O O . GLY A 1 456 ? -2.023 -21.847 31.774 1.00 41.59 456 GLY A O 1
ATOM 3559 N N . ASP A 1 457 ? -1.057 -20.727 30.089 1.00 41.78 457 ASP A N 1
ATOM 3560 C CA . ASP A 1 457 ? 0.207 -20.476 30.772 1.00 41.78 457 ASP A CA 1
ATOM 3561 C C . ASP A 1 457 ? 0.040 -19.215 31.636 1.00 41.78 457 ASP A C 1
ATOM 3563 O O . ASP A 1 457 ? 0.082 -18.093 31.147 1.00 41.78 457 ASP A O 1
ATOM 3567 N N . ASN A 1 458 ? -0.155 -19.387 32.949 1.00 37.59 458 ASN A N 1
ATOM 3568 C CA . ASN A 1 458 ? -0.275 -18.317 33.959 1.00 37.59 458 ASN A CA 1
ATOM 3569 C C . ASN A 1 458 ? 1.004 -17.446 34.115 1.00 37.59 458 ASN A C 1
ATOM 3571 O O . ASN A 1 458 ? 1.274 -16.908 35.189 1.00 37.59 458 ASN A O 1
ATOM 3575 N N . ARG A 1 459 ? 1.834 -17.300 33.074 1.00 43.59 459 ARG A N 1
ATOM 3576 C CA . ARG A 1 459 ? 3.130 -16.599 33.110 1.00 43.59 459 ARG A CA 1
ATOM 3577 C C . ARG A 1 459 ? 3.042 -15.076 33.019 1.00 43.59 459 ARG A C 1
ATOM 3579 O O . ARG A 1 459 ? 4.079 -14.425 33.046 1.00 43.59 459 ARG A O 1
ATOM 3586 N N . GLY A 1 460 ? 1.842 -14.497 32.994 1.00 41.66 460 GLY A N 1
ATOM 3587 C CA . GLY A 1 460 ? 1.649 -13.052 33.162 1.00 41.66 460 GLY A CA 1
ATOM 3588 C C . GLY A 1 460 ? 1.921 -12.189 31.922 1.00 41.66 460 GLY A C 1
ATOM 3589 O O . GLY A 1 460 ? 1.902 -10.966 32.037 1.00 41.66 460 GLY A O 1
ATOM 3590 N N . ASP A 1 461 ? 2.117 -12.782 30.741 1.00 51.16 461 ASP A N 1
ATOM 3591 C CA . ASP A 1 461 ? 2.380 -12.050 29.495 1.00 51.16 461 ASP A CA 1
ATOM 3592 C C . ASP A 1 461 ? 1.085 -11.850 28.677 1.00 51.16 461 ASP A C 1
ATOM 3594 O O . ASP A 1 461 ? 0.903 -12.419 27.600 1.00 51.16 461 ASP A O 1
ATOM 3598 N N . CYS A 1 462 ? 0.162 -11.012 29.167 1.00 61.34 462 CYS A N 1
ATOM 3599 C CA . CYS A 1 462 ? -1.005 -10.612 28.373 1.00 61.34 462 CYS A CA 1
ATOM 3600 C C . CYS A 1 462 ? -0.561 -9.871 27.098 1.00 61.34 462 CYS A C 1
ATOM 3602 O O . CYS A 1 462 ? 0.284 -8.971 27.133 1.00 61.34 462 CYS A O 1
ATOM 3604 N N . TYR A 1 463 ? -1.171 -10.189 25.952 1.00 70.69 463 TYR A N 1
ATOM 3605 C CA . TYR A 1 463 ? -0.848 -9.532 24.680 1.00 70.69 463 TYR A CA 1
ATOM 3606 C C . TYR A 1 463 ? -1.082 -8.012 24.740 1.00 70.69 463 TYR A C 1
ATOM 3608 O O . TYR A 1 463 ? -0.268 -7.245 24.226 1.00 70.69 463 TYR A O 1
ATOM 3616 N N . PHE A 1 464 ? -2.106 -7.553 25.458 1.00 75.88 464 PHE A N 1
ATOM 3617 C CA . PHE A 1 464 ? -2.237 -6.152 25.863 1.00 75.88 464 PHE A CA 1
ATOM 3618 C C . PHE A 1 464 ? -2.370 -6.051 27.390 1.00 75.88 464 PHE A C 1
ATOM 3620 O O . PHE A 1 464 ? -3.074 -6.864 27.989 1.00 75.88 464 PHE A O 1
ATOM 3627 N N . PRO A 1 465 ? -1.764 -5.036 28.029 1.00 72.12 465 PRO A N 1
ATOM 3628 C CA . PRO A 1 465 ? -2.072 -4.664 29.405 1.00 72.12 465 PRO A CA 1
ATOM 3629 C C . PRO A 1 465 ? -3.569 -4.380 29.614 1.00 72.12 465 PRO A C 1
ATOM 3631 O O . PRO A 1 465 ? -4.208 -3.746 28.772 1.00 72.12 465 PRO A O 1
ATOM 3634 N N . ASN A 1 466 ? -4.117 -4.771 30.771 1.00 66.00 466 ASN A N 1
ATOM 3635 C CA . ASN A 1 466 ? -5.541 -4.584 31.098 1.00 66.00 466 ASN A CA 1
ATOM 3636 C C . ASN A 1 466 ? -6.002 -3.115 30.994 1.00 66.00 466 ASN A C 1
ATOM 3638 O O . ASN A 1 466 ? -7.130 -2.861 30.573 1.00 66.00 466 ASN A O 1
ATOM 3642 N N . GLY A 1 467 ? -5.129 -2.151 31.319 1.00 62.25 467 GLY A N 1
ATOM 3643 C CA . GLY A 1 467 ? -5.413 -0.712 31.205 1.00 62.25 467 GLY A CA 1
ATOM 3644 C C . GLY A 1 467 ? -5.605 -0.223 29.765 1.00 62.25 467 GLY A C 1
ATOM 3645 O O . GLY A 1 467 ? -6.308 0.755 29.534 1.00 62.25 467 GLY A O 1
ATOM 3646 N N . ILE A 1 468 ? -5.056 -0.938 28.777 1.00 72.50 468 ILE A N 1
ATOM 3647 C CA . ILE A 1 468 ? -5.222 -0.612 27.354 1.00 72.50 468 ILE A CA 1
ATOM 3648 C C . ILE A 1 468 ? -6.578 -1.101 26.845 1.00 72.50 468 ILE A C 1
ATOM 3650 O O . ILE A 1 468 ? -7.229 -0.393 26.077 1.00 72.50 468 ILE A O 1
ATOM 3654 N N . ILE A 1 469 ? -7.012 -2.295 27.260 1.00 69.44 469 ILE A N 1
ATOM 3655 C CA . ILE A 1 469 ? -8.248 -2.918 26.765 1.00 69.44 469 ILE A CA 1
ATOM 3656 C C . ILE A 1 469 ? -9.490 -2.394 27.491 1.00 69.44 469 ILE A C 1
ATOM 3658 O O . ILE A 1 469 ? -10.498 -2.144 26.837 1.00 69.44 469 ILE A O 1
ATOM 3662 N N . ASN A 1 470 ? -9.447 -2.218 28.814 1.00 63.09 470 ASN A N 1
ATOM 3663 C CA . ASN A 1 470 ? -10.658 -1.976 29.609 1.00 63.09 470 ASN A CA 1
ATOM 3664 C C . ASN A 1 470 ? -11.049 -0.495 29.747 1.00 63.09 470 ASN A C 1
ATOM 3666 O O . ASN A 1 470 ? -12.015 -0.196 30.447 1.00 63.09 470 ASN A O 1
ATOM 3670 N N . ASN A 1 471 ? -10.342 0.427 29.078 1.00 61.81 471 ASN A N 1
ATOM 3671 C CA . ASN A 1 471 ? -10.636 1.870 29.072 1.00 61.81 471 ASN A CA 1
ATOM 3672 C C . ASN A 1 471 ? -10.835 2.458 30.486 1.00 61.81 471 ASN A C 1
ATOM 3674 O O . ASN A 1 471 ? -11.712 3.296 30.706 1.00 61.81 471 ASN A O 1
ATOM 3678 N N . VAL A 1 472 ? -10.067 1.982 31.469 1.00 54.38 472 VAL A N 1
ATOM 3679 C CA . VAL A 1 472 ? -10.225 2.390 32.869 1.00 54.38 472 VAL A CA 1
ATOM 3680 C C . VAL A 1 472 ? -9.571 3.756 33.057 1.00 54.38 472 VAL A C 1
ATOM 3682 O O . VAL A 1 472 ? -8.379 3.816 33.305 1.00 54.38 472 VAL A O 1
ATOM 3685 N N . GLY A 1 473 ? -10.333 4.845 32.899 1.00 54.72 473 GLY A N 1
ATOM 3686 C CA . GLY A 1 473 ? -10.015 6.206 33.380 1.00 54.72 473 GLY A CA 1
ATOM 3687 C C . GLY A 1 473 ? -8.735 6.898 32.879 1.00 54.72 473 GLY A C 1
ATOM 3688 O O . GLY A 1 473 ? -8.541 8.070 33.191 1.00 54.72 473 GLY A O 1
ATOM 3689 N N . ASP A 1 474 ? -7.894 6.215 32.109 1.00 66.44 474 ASP A N 1
ATOM 3690 C CA . ASP A 1 474 ? -6.546 6.646 31.745 1.00 66.44 474 ASP A CA 1
ATOM 3691 C C . ASP A 1 474 ? -6.468 7.236 30.326 1.00 66.44 474 ASP A C 1
ATOM 3693 O O . ASP A 1 474 ? -7.412 7.192 29.533 1.00 66.44 474 ASP A O 1
ATOM 3697 N N . ALA A 1 475 ? -5.295 7.769 29.967 1.00 82.50 475 ALA A N 1
ATOM 3698 C CA . ALA A 1 475 ? -4.979 8.295 28.634 1.00 82.50 475 ALA A CA 1
ATOM 3699 C C . ALA A 1 475 ? -5.260 7.296 27.484 1.00 82.50 475 ALA A C 1
ATOM 3701 O O . ALA A 1 475 ? -5.382 7.697 26.319 1.00 82.50 475 ALA A O 1
ATOM 3702 N N . PHE A 1 476 ? -5.367 6.000 27.780 1.00 88.31 476 PHE A N 1
ATOM 3703 C CA . PHE A 1 476 ? -5.498 4.916 26.812 1.00 88.31 476 PHE A CA 1
ATOM 3704 C C . PHE A 1 476 ? -6.958 4.548 26.562 1.00 88.31 476 PHE A C 1
ATOM 3706 O O . PHE A 1 476 ? -7.742 4.352 27.485 1.00 88.31 476 PHE A O 1
ATOM 3713 N N . SER A 1 477 ? -7.319 4.405 25.287 1.00 87.81 477 SER A N 1
ATOM 3714 C CA . SER A 1 477 ? -8.566 3.745 24.919 1.00 87.81 477 SER A CA 1
ATOM 3715 C C . SER A 1 477 ? -8.406 2.840 23.714 1.00 87.81 477 SER A C 1
ATOM 3717 O O . SER A 1 477 ? -7.737 3.234 22.754 1.00 87.81 477 SER A O 1
ATOM 3719 N N . SER A 1 478 ? -9.119 1.723 23.717 1.00 87.94 478 SER A N 1
ATOM 3720 C CA . SER A 1 478 ? -9.111 0.762 22.624 1.00 87.94 478 SER A CA 1
ATOM 3721 C C . SER A 1 478 ? -10.499 0.508 22.051 1.00 87.94 478 SER A C 1
ATOM 3723 O O . SER A 1 478 ? -11.484 0.427 22.781 1.00 87.94 478 SER A O 1
ATOM 3725 N N . GLU A 1 479 ? -10.561 0.328 20.736 1.00 88.50 479 GLU A N 1
ATOM 3726 C CA . GLU A 1 479 ? -11.745 -0.134 20.018 1.00 88.50 479 GLU A CA 1
ATOM 3727 C C . GLU A 1 479 ? -11.362 -1.278 19.077 1.00 88.50 479 GLU A C 1
ATOM 3729 O O . GLU A 1 479 ? -10.502 -1.133 18.204 1.00 88.50 479 GLU A O 1
ATOM 3734 N N . ILE A 1 480 ? -12.001 -2.431 19.248 1.00 87.88 480 ILE A N 1
ATOM 3735 C CA . ILE A 1 480 ? -11.738 -3.637 18.465 1.00 87.88 480 ILE A CA 1
ATOM 3736 C C . ILE A 1 480 ? -13.000 -3.976 17.678 1.00 87.88 480 ILE A C 1
ATOM 3738 O O . ILE A 1 480 ? -14.059 -4.208 18.252 1.00 87.88 480 ILE A O 1
ATOM 3742 N N . TYR A 1 481 ? -12.879 -4.008 16.356 1.00 86.94 481 TYR A N 1
ATOM 3743 C CA . TYR A 1 481 ? -13.973 -4.224 15.420 1.00 86.94 481 TYR A CA 1
ATOM 3744 C C . TYR A 1 481 ? -13.886 -5.627 14.816 1.00 86.94 481 TYR A C 1
ATOM 3746 O O . TYR A 1 481 ? -12.939 -5.943 14.090 1.00 86.94 481 TYR A O 1
ATOM 3754 N N . LEU A 1 482 ? -14.902 -6.448 15.076 1.00 83.38 482 LEU A N 1
ATOM 3755 C CA . LEU A 1 482 ? -15.158 -7.717 14.400 1.00 83.38 482 LEU A CA 1
ATOM 3756 C C . LEU A 1 482 ? -16.100 -7.463 13.223 1.00 83.38 482 LEU A C 1
ATOM 3758 O O . LEU A 1 482 ? -17.320 -7.498 13.348 1.00 83.38 482 LEU A O 1
ATOM 3762 N N . SER A 1 483 ? -15.502 -7.169 12.071 1.00 72.12 483 SER A N 1
ATOM 3763 C CA . SER A 1 483 ? -16.227 -6.678 10.887 1.00 72.12 483 SER A CA 1
ATOM 3764 C C . SER A 1 483 ? -17.214 -7.677 10.269 1.00 72.12 483 SER A C 1
ATOM 3766 O O . SER A 1 483 ? -18.153 -7.237 9.619 1.00 72.12 483 SER A O 1
ATOM 3768 N N . ARG A 1 484 ? -17.016 -8.991 10.466 1.00 65.00 484 ARG A N 1
ATOM 3769 C CA . ARG A 1 484 ? -17.847 -10.064 9.878 1.00 65.00 484 ARG A CA 1
ATOM 3770 C C . ARG A 1 484 ? -18.403 -11.060 10.895 1.00 65.00 484 ARG A C 1
ATOM 3772 O O . ARG A 1 484 ? -18.951 -12.081 10.506 1.00 65.00 484 ARG A O 1
ATOM 3779 N N . SER A 1 485 ? -18.199 -10.819 12.187 1.00 61.41 485 SER A N 1
ATOM 3780 C CA . SER A 1 485 ? -18.725 -11.704 13.228 1.00 61.41 485 SER A CA 1
ATOM 3781 C C . SER A 1 485 ? -19.927 -11.045 13.879 1.00 61.41 485 SER A C 1
ATOM 3783 O O . SER A 1 485 ? -19.901 -9.848 14.176 1.00 61.41 485 SER A O 1
ATOM 3785 N N . GLU A 1 486 ? -20.965 -11.836 14.107 1.00 62.19 486 GLU A N 1
ATOM 3786 C CA . GLU A 1 486 ? -22.075 -11.453 14.966 1.00 62.19 486 GLU A CA 1
ATOM 3787 C C . GLU A 1 486 ? -21.712 -11.679 16.436 1.00 62.19 486 GLU A C 1
ATOM 3789 O O . GLU A 1 486 ? -20.731 -12.357 16.761 1.00 62.19 486 GLU A O 1
ATOM 3794 N N . ARG A 1 487 ? -22.496 -11.076 17.336 1.00 62.81 487 ARG A N 1
ATOM 3795 C CA . ARG A 1 487 ? -22.362 -11.339 18.766 1.00 62.81 487 ARG A CA 1
ATOM 3796 C C . ARG A 1 487 ? -22.864 -12.751 19.035 1.00 62.81 487 ARG A C 1
ATOM 3798 O O . ARG A 1 487 ? -24.059 -13.011 18.955 1.00 62.81 487 ARG A O 1
ATOM 3805 N N . ASP A 1 488 ? -21.945 -13.619 19.411 1.00 61.06 488 ASP A N 1
ATOM 3806 C CA . ASP A 1 488 ? -22.237 -14.990 19.793 1.00 61.06 488 ASP A CA 1
ATOM 3807 C C . ASP A 1 488 ? -22.205 -15.118 21.322 1.00 61.06 488 ASP A C 1
ATOM 3809 O O . ASP A 1 488 ? -21.208 -14.789 21.969 1.00 61.06 488 ASP A O 1
ATOM 3813 N N . VAL A 1 489 ? -23.330 -15.568 21.882 1.00 55.34 489 VAL A N 1
ATOM 3814 C CA . VAL A 1 489 ? -23.580 -15.691 23.324 1.00 55.34 489 VAL A CA 1
ATOM 3815 C C . VAL A 1 489 ? -22.760 -16.833 23.944 1.00 55.34 489 VAL A C 1
ATOM 3817 O O . VAL A 1 489 ? -22.491 -16.795 25.145 1.00 55.34 489 VAL A O 1
ATOM 3820 N N . GLU A 1 490 ? -22.320 -17.819 23.154 1.00 49.75 490 GLU A N 1
ATOM 3821 C CA . GLU A 1 490 ? -21.627 -19.011 23.660 1.00 49.75 490 GLU A CA 1
ATOM 3822 C C . GLU A 1 490 ? -20.124 -18.803 23.879 1.00 49.75 490 GLU A C 1
ATOM 3824 O O . GLU A 1 490 ? -19.549 -19.384 24.799 1.00 49.75 490 GLU A O 1
ATOM 3829 N N . ALA A 1 491 ? -19.467 -17.921 23.124 1.00 55.75 491 ALA A N 1
ATOM 3830 C CA . ALA A 1 491 ? -18.033 -17.668 23.298 1.00 55.75 491 ALA A CA 1
ATOM 3831 C C . ALA A 1 491 ? -17.751 -16.460 24.209 1.00 55.75 491 ALA A C 1
ATOM 3833 O O . ALA A 1 491 ? -17.147 -15.444 23.854 1.00 55.75 491 ALA A O 1
ATOM 3834 N N . ALA A 1 492 ? -18.163 -16.658 25.461 1.00 59.91 492 ALA A N 1
ATOM 3835 C CA . ALA A 1 492 ? -18.068 -15.719 26.570 1.00 59.91 492 ALA A CA 1
ATOM 3836 C C . ALA A 1 492 ? -16.640 -15.234 26.885 1.00 59.91 492 ALA A C 1
ATOM 3838 O O . ALA A 1 492 ? -16.489 -14.221 27.561 1.00 59.91 492 ALA A O 1
ATOM 3839 N N . ASP A 1 493 ? -15.585 -15.920 26.439 1.00 65.25 493 ASP A N 1
ATOM 3840 C CA . ASP A 1 493 ? -14.210 -15.614 26.854 1.00 65.25 493 ASP A CA 1
ATOM 3841 C C . ASP A 1 493 ? -13.643 -14.341 26.216 1.00 65.25 493 ASP A C 1
ATOM 3843 O O . ASP A 1 493 ? -12.999 -13.550 26.911 1.00 65.25 493 ASP A O 1
ATOM 3847 N N . LEU A 1 494 ? -13.902 -14.113 24.922 1.00 70.88 494 LEU A N 1
ATOM 3848 C CA . LEU A 1 494 ? -13.444 -12.906 24.227 1.00 70.88 494 LEU A CA 1
ATOM 3849 C C . LEU A 1 494 ? -14.245 -11.678 24.676 1.00 70.88 494 LEU A C 1
ATOM 3851 O O . LEU A 1 494 ? -13.656 -10.636 24.958 1.00 70.88 494 LEU A O 1
ATOM 3855 N N . ASP A 1 495 ? -15.568 -11.811 24.801 1.00 69.50 495 ASP A N 1
ATOM 3856 C CA . ASP A 1 495 ? -16.444 -10.753 25.316 1.00 69.50 495 ASP A CA 1
ATOM 3857 C C . ASP A 1 495 ? -16.128 -10.404 26.775 1.00 69.50 495 ASP A C 1
ATOM 3859 O O . ASP A 1 495 ? -16.164 -9.231 27.141 1.00 69.50 495 ASP A O 1
ATOM 3863 N N . ARG A 1 496 ? -15.743 -11.385 27.605 1.00 69.69 496 ARG A N 1
ATOM 3864 C CA . ARG A 1 496 ? -15.301 -11.143 28.989 1.00 69.69 496 ARG A CA 1
ATOM 3865 C C . ARG A 1 496 ? -13.983 -10.372 29.052 1.00 69.69 496 ARG A C 1
ATOM 3867 O O . ARG A 1 496 ? -13.845 -9.513 29.915 1.00 69.69 496 ARG A O 1
ATOM 3874 N N . HIS A 1 497 ? -13.033 -10.661 28.158 1.00 68.06 497 HIS A N 1
ATOM 3875 C CA . HIS A 1 497 ? -11.730 -9.983 28.134 1.00 68.06 497 HIS A CA 1
ATOM 3876 C C . HIS A 1 497 ? -11.776 -8.599 27.484 1.00 68.06 497 HIS A C 1
ATOM 3878 O O . HIS A 1 497 ? -11.078 -7.700 27.939 1.00 68.06 497 HIS A O 1
ATOM 3884 N N . LEU A 1 498 ? -12.559 -8.425 26.414 1.00 71.31 498 LEU A N 1
ATOM 3885 C CA . LEU A 1 498 ? -12.608 -7.176 25.645 1.00 71.31 498 LEU A CA 1
ATOM 3886 C C . LEU A 1 498 ? -13.748 -6.241 26.059 1.00 71.31 498 LEU A C 1
ATOM 3888 O O . LEU A 1 498 ? -13.682 -5.046 25.767 1.00 71.31 498 LEU A O 1
ATOM 3892 N N . GLY A 1 499 ? -14.777 -6.761 26.734 1.00 69.56 499 GLY A N 1
ATOM 3893 C CA . GLY A 1 499 ? -15.836 -5.992 27.380 1.00 69.56 499 GLY A CA 1
ATOM 3894 C C . GLY A 1 499 ? -16.407 -4.864 26.517 1.00 69.56 499 GLY A C 1
ATOM 3895 O O . GLY A 1 499 ? -16.976 -5.085 25.447 1.00 69.56 499 GLY A O 1
ATOM 3896 N N . SER A 1 500 ? -16.254 -3.627 26.998 1.00 70.88 500 SER A N 1
ATOM 3897 C CA . SER A 1 500 ? -16.791 -2.408 26.377 1.00 70.88 500 SER A CA 1
ATOM 3898 C C . SER A 1 500 ? -16.044 -1.944 25.121 1.00 70.88 500 SER A C 1
ATOM 3900 O O . SER A 1 500 ? -16.543 -1.056 24.422 1.00 70.88 500 SER A O 1
ATOM 3902 N N . SER A 1 501 ? -14.891 -2.535 24.803 1.00 79.50 501 SER A N 1
ATOM 3903 C CA . SER A 1 501 ? -14.041 -2.153 23.667 1.00 79.50 501 SER A CA 1
ATOM 3904 C C . SER A 1 501 ? -14.373 -2.908 22.381 1.00 79.50 501 SER A C 1
ATOM 3906 O O . SER A 1 501 ? -13.933 -2.505 21.307 1.00 79.50 501 SER A O 1
ATOM 3908 N N . LEU A 1 502 ? -15.172 -3.977 22.456 1.00 82.69 502 LEU A N 1
ATOM 3909 C CA . LEU A 1 502 ? -15.539 -4.798 21.303 1.00 82.69 502 LEU A CA 1
ATOM 3910 C C . LEU A 1 502 ? -16.747 -4.215 20.544 1.00 82.69 502 LEU A C 1
ATOM 3912 O O . LEU A 1 502 ? -17.722 -3.739 21.137 1.00 82.69 502 LEU A O 1
ATOM 3916 N N . ARG A 1 503 ? -16.683 -4.241 19.213 1.00 84.06 503 ARG A N 1
ATOM 3917 C CA . ARG A 1 503 ? -17.728 -3.798 18.281 1.00 84.06 503 ARG A CA 1
ATOM 3918 C C . ARG A 1 503 ? -17.947 -4.889 17.234 1.00 84.06 503 ARG A C 1
ATOM 3920 O O . ARG A 1 503 ? -16.989 -5.359 16.628 1.00 84.06 503 ARG A O 1
ATOM 3927 N N . TYR A 1 504 ? -19.199 -5.283 17.025 1.00 80.56 504 TYR A N 1
ATOM 3928 C CA . TYR A 1 504 ? -19.593 -6.343 16.089 1.00 80.56 504 TYR A CA 1
ATOM 3929 C C . TYR A 1 504 ? -20.237 -5.750 14.835 1.00 80.56 504 TYR A C 1
ATOM 3931 O O . TYR A 1 504 ? -20.822 -4.665 14.911 1.00 80.56 504 TYR A O 1
ATOM 3939 N N . GLY A 1 505 ? -20.108 -6.442 13.697 1.00 65.94 505 GLY A N 1
ATOM 3940 C CA . GLY A 1 505 ? -20.808 -6.128 12.440 1.00 65.94 505 GLY A CA 1
ATOM 3941 C C . GLY A 1 505 ? -20.624 -4.694 11.931 1.00 65.94 505 GLY A C 1
ATOM 3942 O O . GLY A 1 505 ? -21.465 -4.167 11.211 1.00 65.94 505 GLY A O 1
ATOM 3943 N N . SER A 1 506 ? -19.560 -4.019 12.361 1.00 71.62 506 SER A N 1
ATOM 3944 C CA . SER A 1 506 ? -19.317 -2.607 12.085 1.00 71.62 506 SER A CA 1
ATOM 3945 C C . SER A 1 506 ? -17.849 -2.370 11.772 1.00 71.62 506 SER A C 1
ATOM 3947 O O . SER A 1 506 ? -16.973 -3.186 12.074 1.00 71.62 506 SER A O 1
ATOM 3949 N N . ARG A 1 507 ? -17.582 -1.239 11.123 1.00 74.38 507 ARG A N 1
ATOM 3950 C CA . ARG A 1 507 ? -16.241 -0.801 10.735 1.00 74.38 507 ARG A CA 1
ATOM 3951 C C . ARG A 1 507 ? -15.903 0.493 11.473 1.00 74.38 507 ARG A C 1
ATOM 3953 O O . ARG A 1 507 ? -16.816 1.276 11.740 1.00 74.38 507 ARG A O 1
ATOM 3960 N N . PRO A 1 508 ? -14.620 0.734 11.789 1.00 83.88 508 PRO A N 1
ATOM 3961 C CA . PRO A 1 508 ? -14.218 1.953 12.474 1.00 83.88 508 PRO A CA 1
ATOM 3962 C C . PRO A 1 508 ? -14.463 3.185 11.601 1.00 83.88 508 PRO A C 1
ATOM 3964 O O . PRO A 1 508 ? -14.029 3.236 10.447 1.00 83.88 508 PRO A O 1
ATOM 3967 N N . ASP A 1 509 ? -15.102 4.211 12.164 1.00 80.31 509 ASP A N 1
ATOM 3968 C CA . ASP A 1 509 ? -15.186 5.528 11.531 1.00 80.31 509 ASP A CA 1
ATOM 3969 C C . ASP A 1 509 ? -13.878 6.294 11.763 1.00 80.31 509 ASP A C 1
ATOM 3971 O O . ASP A 1 509 ? -13.736 7.106 12.678 1.00 80.31 509 ASP A O 1
ATOM 3975 N N . ILE A 1 510 ? -12.900 6.022 10.898 1.00 84.25 510 ILE A N 1
ATOM 3976 C CA . ILE A 1 510 ? -11.562 6.622 10.955 1.00 84.25 510 ILE A CA 1
ATOM 3977 C C . ILE A 1 510 ? -11.635 8.157 10.951 1.00 84.25 510 ILE A C 1
ATOM 3979 O O . ILE A 1 510 ? -10.865 8.816 11.650 1.00 84.25 510 ILE A O 1
ATOM 3983 N N . SER A 1 511 ? -12.569 8.739 10.190 1.00 76.19 511 SER A N 1
ATOM 3984 C CA . SER A 1 511 ? -12.717 10.195 10.089 1.00 76.19 511 SER A CA 1
ATOM 3985 C C . SER A 1 511 ? -13.218 10.797 11.396 1.00 76.19 511 SER A C 1
ATOM 3987 O O . SER A 1 511 ? -12.696 11.824 11.838 1.00 76.19 511 SER A O 1
ATOM 3989 N N . ALA A 1 512 ? -14.206 10.160 12.028 1.00 79.50 512 ALA A N 1
ATOM 3990 C CA . ALA A 1 512 ? -14.698 10.566 13.338 1.00 79.50 512 ALA A CA 1
ATOM 3991 C C . ALA A 1 512 ? -13.612 10.421 14.410 1.00 79.50 512 ALA A C 1
ATOM 3993 O O . ALA A 1 512 ? -13.376 11.371 15.158 1.00 79.50 512 ALA A O 1
ATOM 3994 N N . THR A 1 513 ? -12.886 9.300 14.433 1.00 86.56 513 THR A N 1
ATOM 3995 C CA . THR A 1 513 ? -11.779 9.078 15.373 1.00 86.56 513 THR A CA 1
ATOM 3996 C C . THR A 1 513 ? -10.687 10.137 15.225 1.00 86.56 513 THR A C 1
ATOM 3998 O O . THR A 1 513 ? -10.266 10.735 16.214 1.00 86.56 513 THR A O 1
ATOM 4001 N N . LEU A 1 514 ? -10.235 10.421 13.999 1.00 87.69 514 LEU A N 1
ATOM 4002 C CA . LEU A 1 514 ? -9.207 11.436 13.750 1.00 87.69 514 LEU A CA 1
ATOM 4003 C C . LEU A 1 514 ? -9.672 12.836 14.158 1.00 87.69 514 LEU A C 1
ATOM 4005 O O . LEU A 1 514 ? -8.897 13.591 14.747 1.00 87.69 514 LEU A O 1
ATOM 4009 N N . ARG A 1 515 ? -10.935 13.177 13.876 1.00 89.00 515 ARG A N 1
ATOM 4010 C CA . ARG A 1 515 ? -11.528 14.454 14.287 1.00 89.00 515 ARG A CA 1
ATOM 4011 C C . ARG A 1 515 ? -11.568 14.574 15.808 1.00 89.00 515 ARG A C 1
ATOM 4013 O O . ARG A 1 515 ? -11.096 15.575 16.334 1.00 89.00 515 ARG A O 1
ATOM 4020 N N . MET A 1 516 ? -12.030 13.533 16.498 1.00 90.81 516 MET A N 1
ATOM 4021 C CA . MET A 1 516 ? -12.076 13.472 17.959 1.00 90.81 516 MET A CA 1
ATOM 4022 C C . MET A 1 516 ? -10.682 13.653 18.578 1.00 90.81 516 MET A C 1
ATOM 4024 O O . MET A 1 516 ? -10.499 14.516 19.435 1.00 90.81 516 MET A O 1
ATOM 4028 N N . VAL A 1 517 ? -9.680 12.882 18.139 1.00 92.06 517 VAL A N 1
ATOM 4029 C CA . VAL A 1 517 ? -8.313 12.982 18.687 1.00 92.06 517 VAL A CA 1
ATOM 4030 C C . VAL A 1 517 ? -7.691 14.348 18.371 1.00 92.06 517 VAL A C 1
ATOM 4032 O O . VAL A 1 517 ? -6.994 14.919 19.209 1.00 92.06 517 VAL A O 1
ATOM 4035 N N . GLY A 1 518 ? -7.963 14.909 17.189 1.00 91.75 518 GLY A N 1
ATOM 4036 C CA . GLY A 1 518 ? -7.520 16.251 16.811 1.00 91.75 518 GLY A CA 1
ATOM 4037 C C . GLY A 1 518 ? -8.146 17.361 17.662 1.00 91.75 518 GLY A C 1
ATOM 4038 O O . GLY A 1 518 ? -7.451 18.297 18.062 1.00 91.75 518 GLY A O 1
ATOM 4039 N N . GLU A 1 519 ? -9.436 17.254 17.979 1.00 93.38 519 GLU A N 1
ATOM 4040 C CA . GLU A 1 519 ? -10.138 18.189 18.864 1.00 93.38 519 GLU A CA 1
ATOM 4041 C C . GLU A 1 519 ? -9.601 18.120 20.298 1.00 93.38 519 GLU A C 1
ATOM 4043 O O . GLU A 1 519 ? -9.314 19.166 20.881 1.00 93.38 519 GLU A O 1
ATOM 4048 N N . GLN A 1 520 ? -9.361 16.915 20.827 1.00 91.81 520 GLN A N 1
ATOM 4049 C CA . GLN A 1 520 ? -8.724 16.712 22.136 1.00 91.81 520 GLN A CA 1
ATOM 4050 C C . GLN A 1 520 ? -7.312 17.311 22.181 1.00 91.81 520 GLN A C 1
ATOM 4052 O O . GLN A 1 520 ? -6.976 18.059 23.099 1.00 91.81 520 GLN A O 1
ATOM 4057 N N . ALA A 1 521 ? -6.506 17.076 21.142 1.00 92.94 521 ALA A N 1
ATOM 4058 C CA . ALA A 1 521 ? -5.174 17.665 21.039 1.00 92.94 521 ALA A CA 1
ATOM 4059 C C . ALA A 1 521 ? -5.225 19.198 21.068 1.00 92.94 521 ALA A C 1
ATOM 4061 O O . ALA A 1 521 ? -4.437 19.831 21.773 1.00 92.94 521 ALA A O 1
ATOM 4062 N N . LYS A 1 522 ? -6.184 19.800 20.357 1.00 93.56 522 LYS A N 1
ATOM 4063 C CA . LYS A 1 522 ? -6.376 21.253 20.334 1.00 93.56 522 LYS A CA 1
ATOM 4064 C C . LYS A 1 522 ? -6.805 21.804 21.696 1.00 93.56 522 LYS A C 1
ATOM 4066 O O . LYS A 1 522 ? -6.294 22.847 22.096 1.00 93.56 522 LYS A O 1
ATOM 4071 N N . GLN A 1 523 ? -7.699 21.112 22.406 1.00 93.31 523 GLN A N 1
ATOM 4072 C CA . GLN A 1 523 ? -8.110 21.472 23.771 1.00 93.31 523 GLN A CA 1
ATOM 4073 C C . GLN A 1 523 ? -6.916 21.465 24.736 1.00 93.31 523 GLN A C 1
ATOM 4075 O O . GLN A 1 523 ? -6.771 22.382 25.538 1.00 93.31 523 GLN A O 1
ATOM 4080 N N . ASN A 1 524 ? -5.996 20.515 24.562 1.00 91.50 524 ASN A N 1
ATOM 4081 C CA . ASN A 1 524 ? -4.758 20.398 25.337 1.00 91.50 524 ASN A CA 1
ATOM 4082 C C . ASN A 1 524 ? -3.614 21.309 24.833 1.00 91.50 524 ASN A C 1
ATOM 4084 O O . ASN A 1 524 ? -2.448 21.123 25.195 1.00 91.50 524 ASN A O 1
ATOM 4088 N N . GLY A 1 525 ? -3.912 22.283 23.961 1.00 91.88 525 GLY A N 1
ATOM 4089 C CA . GLY A 1 525 ? -2.938 23.252 23.444 1.00 91.88 525 GLY A CA 1
ATOM 4090 C C . GLY A 1 525 ? -1.881 22.653 22.510 1.00 91.88 525 GLY A C 1
ATOM 4091 O O . GLY A 1 525 ? -0.792 23.211 22.360 1.00 91.88 525 GLY A O 1
ATOM 4092 N N . LYS A 1 526 ? -2.158 21.501 21.892 1.00 90.25 526 LYS A N 1
ATOM 4093 C CA . LYS A 1 526 ? -1.240 20.793 20.993 1.00 90.25 526 LYS A CA 1
ATOM 4094 C C . LYS A 1 526 ? -1.640 21.006 19.537 1.00 90.25 526 LYS A C 1
ATOM 4096 O O . LYS A 1 526 ? -2.813 21.065 19.186 1.00 90.25 526 LYS A O 1
ATOM 4101 N N . THR A 1 527 ? -0.636 21.083 18.668 1.00 88.94 527 THR A N 1
ATOM 4102 C CA . THR A 1 527 ? -0.811 21.289 17.218 1.00 88.94 527 THR A CA 1
ATOM 4103 C C . THR A 1 527 ? -0.525 20.036 16.392 1.00 88.94 527 THR A C 1
ATOM 4105 O O . THR A 1 527 ? -0.637 20.066 15.169 1.00 88.94 527 THR A O 1
ATOM 4108 N N . ARG A 1 528 ? -0.119 18.938 17.040 1.00 88.44 528 ARG A N 1
ATOM 4109 C CA . ARG A 1 528 ? 0.343 17.711 16.386 1.00 88.44 528 ARG A CA 1
ATOM 4110 C C . ARG A 1 528 ? -0.276 16.476 17.032 1.00 88.44 528 ARG A C 1
ATOM 4112 O O . ARG A 1 528 ? -0.272 16.356 18.255 1.00 88.44 528 ARG A O 1
ATOM 4119 N N . VAL A 1 529 ? -0.721 15.547 16.190 1.00 90.81 529 VAL A N 1
ATOM 4120 C CA . VAL A 1 529 ? -1.191 14.205 16.561 1.00 90.81 529 VAL A CA 1
ATOM 4121 C C . VAL A 1 529 ? -0.344 13.185 15.808 1.00 90.81 529 VAL A C 1
ATOM 4123 O O . VAL A 1 529 ? -0.122 13.331 14.606 1.00 90.81 529 VAL A O 1
ATOM 4126 N N . ALA A 1 530 ? 0.140 12.164 16.508 1.00 92.38 530 ALA A N 1
ATOM 4127 C CA . ALA A 1 530 ? 0.814 11.031 15.892 1.00 92.38 530 ALA A CA 1
ATOM 4128 C C . ALA A 1 530 ? -0.232 10.049 15.360 1.00 92.38 530 ALA A C 1
ATOM 4130 O O . ALA A 1 530 ? -1.012 9.507 16.139 1.00 92.38 530 ALA A O 1
ATOM 4131 N N . VAL A 1 531 ? -0.237 9.799 14.051 1.00 92.94 531 VAL A N 1
ATOM 4132 C CA . VAL A 1 531 ? -1.125 8.810 13.429 1.00 92.94 531 VAL A CA 1
ATOM 4133 C C . VAL A 1 531 ? -0.285 7.664 12.883 1.00 92.94 531 VAL A C 1
ATOM 4135 O O . VAL A 1 531 ? 0.600 7.883 12.056 1.00 92.94 531 VAL A O 1
ATOM 4138 N N . LEU A 1 532 ? -0.549 6.446 13.352 1.00 92.06 532 LEU A N 1
ATOM 4139 C CA . LEU A 1 532 ? 0.103 5.229 12.878 1.00 92.06 532 LEU A CA 1
ATOM 4140 C C . LEU A 1 532 ? -0.941 4.299 12.268 1.00 92.06 532 LEU A C 1
ATOM 4142 O O . LEU A 1 532 ? -1.989 4.075 12.864 1.00 92.06 532 LEU A O 1
ATOM 4146 N N . VAL A 1 533 ? -0.651 3.740 11.093 1.00 90.38 533 VAL A N 1
ATOM 4147 C CA . VAL A 1 533 ? -1.566 2.834 10.388 1.00 90.38 533 VAL A CA 1
ATOM 4148 C C . VAL A 1 533 ? -0.802 1.599 9.929 1.00 90.38 533 VAL A C 1
ATOM 4150 O O . VAL A 1 533 ? 0.242 1.718 9.289 1.00 90.38 533 VAL A O 1
ATOM 4153 N N . CYS A 1 534 ? -1.310 0.408 10.239 1.00 87.50 534 CYS A N 1
ATOM 4154 C CA . CYS A 1 534 ? -0.786 -0.841 9.695 1.00 87.50 534 CYS A CA 1
ATOM 4155 C C . CYS A 1 534 ? -1.908 -1.852 9.450 1.00 87.50 534 CYS A C 1
ATOM 4157 O O . CYS A 1 534 ? -2.545 -2.349 10.373 1.00 87.50 534 CYS A O 1
ATOM 4159 N N . GLY A 1 535 ? -2.151 -2.197 8.193 1.00 82.44 535 GLY A N 1
ATOM 4160 C CA . GLY A 1 535 ? -3.210 -3.126 7.824 1.00 82.44 535 GLY A CA 1
ATOM 4161 C C . GLY A 1 535 ? -3.189 -3.442 6.334 1.00 82.44 535 GLY A C 1
ATOM 4162 O O . GLY A 1 535 ? -2.333 -2.924 5.612 1.00 82.44 535 GLY A O 1
ATOM 4163 N N . PRO A 1 536 ? -4.098 -4.310 5.863 1.00 66.69 536 PRO A N 1
ATOM 4164 C CA . PRO A 1 536 ? -4.193 -4.629 4.449 1.00 66.69 536 PRO A CA 1
ATOM 4165 C C . PRO A 1 536 ? -4.513 -3.369 3.642 1.00 66.69 536 PRO A C 1
ATOM 4167 O O . PRO A 1 536 ? -5.352 -2.561 4.037 1.00 66.69 536 PRO A O 1
ATOM 4170 N N . SER A 1 537 ? -3.870 -3.225 2.482 1.00 59.22 537 SER A N 1
ATOM 4171 C CA . SER A 1 537 ? -4.333 -2.259 1.489 1.00 59.22 537 SER A CA 1
ATOM 4172 C C . SER A 1 537 ? -5.709 -2.686 0.984 1.00 59.22 537 SER A C 1
ATOM 4174 O O . SER A 1 537 ? -5.924 -3.873 0.732 1.00 59.22 537 SER A O 1
ATOM 4176 N N . ILE A 1 538 ? -6.598 -1.712 0.822 1.00 57.59 538 ILE A N 1
ATOM 4177 C CA . ILE A 1 538 ? -8.034 -1.879 0.577 1.00 57.59 538 ILE A CA 1
ATOM 4178 C C . ILE A 1 538 ? -8.349 -2.881 -0.562 1.00 57.59 538 ILE A C 1
ATOM 4180 O O . ILE A 1 538 ? -9.273 -3.678 -0.435 1.00 57.59 538 ILE A O 1
ATOM 4184 N N . ASN A 1 539 ? -7.513 -2.945 -1.609 1.00 51.19 539 ASN A N 1
ATOM 4185 C CA . ASN A 1 539 ? -7.751 -3.802 -2.783 1.00 51.19 539 ASN A CA 1
ATOM 4186 C C . ASN A 1 539 ? -7.024 -5.157 -2.774 1.00 51.19 539 ASN A C 1
ATOM 4188 O O . ASN A 1 539 ? -7.379 -6.034 -3.551 1.00 51.19 539 ASN A O 1
ATOM 4192 N N . ALA A 1 540 ? -5.996 -5.362 -1.943 1.00 49.94 540 ALA A N 1
ATOM 4193 C CA . ALA A 1 540 ? -5.094 -6.515 -2.101 1.00 49.94 540 ALA A CA 1
ATOM 4194 C C . ALA A 1 540 ? -5.730 -7.884 -1.789 1.00 49.94 540 ALA A C 1
ATOM 4196 O O . ALA A 1 540 ? -5.150 -8.907 -2.138 1.00 49.94 540 ALA A O 1
ATOM 4197 N N . ASN A 1 541 ? -6.902 -7.900 -1.147 1.00 58.22 541 ASN A N 1
ATOM 4198 C CA . ASN A 1 541 ? -7.576 -9.119 -0.692 1.00 58.22 541 ASN A CA 1
ATOM 4199 C C . ASN A 1 541 ? -8.932 -9.366 -1.376 1.00 58.22 541 ASN A C 1
ATOM 4201 O O . ASN A 1 541 ? -9.675 -10.227 -0.908 1.00 58.22 541 ASN A O 1
ATOM 4205 N N . ILE A 1 542 ? -9.289 -8.590 -2.404 1.00 73.19 542 ILE A N 1
ATOM 4206 C CA . ILE A 1 542 ? -10.535 -8.770 -3.160 1.00 73.19 542 ILE A CA 1
ATOM 4207 C C . ILE A 1 542 ? -10.149 -9.344 -4.527 1.00 73.19 542 ILE A C 1
ATOM 4209 O O . ILE A 1 542 ? -9.414 -8.674 -5.261 1.00 73.19 542 ILE A O 1
ATOM 4213 N N . PRO A 1 543 ? -10.569 -10.578 -4.864 1.00 81.88 543 PRO A N 1
ATOM 4214 C CA . PRO A 1 543 ? -10.322 -11.145 -6.181 1.00 81.88 543 PRO A CA 1
ATOM 4215 C C . PRO A 1 543 ? -10.889 -10.230 -7.264 1.00 81.88 543 PRO A C 1
ATOM 4217 O O . PRO A 1 543 ? -11.972 -9.664 -7.114 1.00 81.88 543 PRO A O 1
ATOM 4220 N N . THR A 1 544 ? -10.137 -10.074 -8.350 1.00 87.69 544 THR A N 1
ATOM 4221 C CA . THR A 1 544 ? -10.587 -9.289 -9.502 1.00 87.69 544 THR A CA 1
ATOM 4222 C C . THR A 1 544 ? -10.726 -10.189 -10.714 1.00 87.69 544 THR A C 1
ATOM 4224 O O . THR A 1 544 ? -9.846 -11.014 -10.957 1.00 87.69 544 THR A O 1
ATOM 4227 N N . ILE A 1 545 ? -11.820 -10.015 -11.446 1.00 91.69 545 ILE A N 1
ATOM 4228 C CA . ILE A 1 545 ? -12.171 -10.761 -12.661 1.00 91.69 545 ILE A CA 1
ATOM 4229 C C . ILE A 1 545 ? -12.235 -9.766 -13.824 1.00 91.69 545 ILE A C 1
ATOM 4231 O O . ILE A 1 545 ? -12.474 -8.577 -13.589 1.00 91.69 545 ILE A O 1
ATOM 4235 N N . ASP A 1 546 ? -11.980 -10.196 -15.062 1.00 92.00 546 ASP A N 1
ATOM 4236 C CA . ASP A 1 546 ? -12.127 -9.285 -16.199 1.00 92.00 546 ASP A CA 1
ATOM 4237 C C . ASP A 1 546 ? -13.575 -8.781 -16.307 1.00 92.00 546 ASP A C 1
ATOM 4239 O O . ASP A 1 546 ? -14.535 -9.437 -15.907 1.00 92.00 546 ASP A O 1
ATOM 4243 N N . HIS A 1 547 ? -13.731 -7.547 -16.766 1.00 92.44 547 HIS A N 1
ATOM 4244 C CA . HIS A 1 547 ? -14.999 -6.831 -16.737 1.00 92.44 547 HIS A CA 1
ATOM 4245 C C . HIS A 1 547 ? -16.110 -7.482 -17.569 1.00 92.44 547 HIS A C 1
ATOM 4247 O O . HIS A 1 547 ? -17.280 -7.231 -17.295 1.00 92.44 547 HIS A O 1
ATOM 4253 N N . ASP A 1 548 ? -15.749 -8.283 -18.563 1.00 93.06 548 ASP A N 1
ATOM 4254 C CA . ASP A 1 548 ? -16.612 -9.044 -19.462 1.00 93.06 548 ASP A CA 1
ATOM 4255 C C . ASP A 1 548 ? -16.893 -10.477 -18.980 1.00 93.06 548 ASP A C 1
ATOM 4257 O O . ASP A 1 548 ? -17.818 -11.104 -19.483 1.00 93.06 548 ASP A O 1
ATOM 4261 N N . GLU A 1 549 ? -16.181 -10.962 -17.962 1.00 94.38 549 GLU A N 1
ATOM 4262 C CA . GLU A 1 549 ? -16.369 -12.293 -17.360 1.00 94.38 549 GLU A CA 1
ATOM 4263 C C . GLU A 1 549 ? -17.212 -12.261 -16.068 1.00 94.38 549 GLU A C 1
ATOM 4265 O O . GLU A 1 549 ? -17.514 -13.299 -15.470 1.00 94.38 549 GLU A O 1
ATOM 4270 N N . VAL A 1 550 ? -17.606 -11.072 -15.601 1.00 95.00 550 VAL A N 1
ATOM 4271 C CA . VAL A 1 550 ? -18.468 -10.935 -14.421 1.00 95.00 550 VAL A CA 1
ATOM 4272 C C . VAL A 1 550 ? -19.884 -11.399 -14.769 1.00 95.00 550 VAL A C 1
ATOM 4274 O O . VAL A 1 550 ? -20.521 -10.848 -15.662 1.00 95.00 550 VAL A O 1
ATOM 4277 N N . GLN A 1 551 ? -20.386 -12.396 -14.039 1.00 94.25 551 GLN A N 1
ATOM 4278 C CA . GLN A 1 551 ? -21.748 -12.898 -14.200 1.00 94.25 551 GLN A CA 1
ATOM 4279 C C . GLN A 1 551 ? -22.735 -11.935 -13.525 1.00 94.25 551 GLN A C 1
ATOM 4281 O O . GLN A 1 551 ? -22.500 -11.562 -12.369 1.00 94.25 551 GLN A O 1
ATOM 4286 N N . PRO A 1 552 ? -23.814 -11.511 -14.205 1.00 93.81 552 PRO A N 1
ATOM 4287 C CA . PRO A 1 552 ? -24.876 -10.763 -13.553 1.00 93.81 552 PRO A CA 1
ATOM 4288 C C . PRO A 1 552 ? -25.657 -11.657 -12.582 1.00 93.81 552 PRO A C 1
ATOM 4290 O O . PRO A 1 552 ? -25.750 -12.872 -12.749 1.00 93.81 552 PRO A O 1
ATOM 4293 N N . PHE A 1 553 ? -26.228 -11.034 -11.561 1.00 95.81 553 PHE A N 1
ATOM 4294 C CA . PHE A 1 553 ? -27.255 -11.631 -10.729 1.00 95.81 553 PHE A CA 1
ATOM 4295 C C . PHE A 1 553 ? -28.586 -11.640 -11.475 1.00 95.81 553 PHE A C 1
ATOM 4297 O O . PHE A 1 553 ? -28.997 -10.619 -12.034 1.00 95.81 553 PHE A O 1
ATOM 4304 N N . GLU A 1 554 ? -29.271 -12.776 -11.409 1.00 93.44 554 GLU A N 1
ATOM 4305 C CA . GLU A 1 554 ? -30.658 -12.901 -11.844 1.00 93.44 554 GLU A CA 1
ATOM 4306 C C . GLU A 1 554 ? -31.564 -11.987 -11.000 1.00 93.44 554 GLU A C 1
ATOM 4308 O O . GLU A 1 554 ? -31.380 -11.857 -9.784 1.00 93.44 554 GLU A O 1
ATOM 4313 N N . GLU A 1 555 ? -32.529 -11.327 -11.646 1.00 95.06 555 GLU A N 1
ATOM 4314 C CA . GLU A 1 555 ? -33.517 -10.499 -10.952 1.00 95.06 555 GLU A CA 1
ATOM 4315 C C . GLU A 1 555 ? -34.406 -11.384 -10.071 1.00 95.06 555 GLU A C 1
ATOM 4317 O O . GLU A 1 555 ? -35.157 -12.226 -10.559 1.00 95.06 555 GLU A O 1
ATOM 4322 N N . MET A 1 556 ? -34.307 -11.202 -8.755 1.00 91.19 556 MET A N 1
ATOM 4323 C CA . MET A 1 556 ? -35.053 -12.007 -7.790 1.00 91.19 556 MET A CA 1
ATOM 4324 C C . MET A 1 556 ? -36.477 -11.492 -7.586 1.00 91.19 556 MET A C 1
ATOM 4326 O O . MET A 1 556 ? -36.724 -10.283 -7.571 1.00 91.19 556 MET A O 1
ATOM 4330 N N . GLU A 1 557 ? -37.399 -12.418 -7.318 1.00 92.62 557 GLU A N 1
ATOM 4331 C CA . GLU A 1 557 ? -38.779 -12.090 -6.957 1.00 92.62 557 GLU A CA 1
ATOM 4332 C C . GLU A 1 557 ? -38.830 -11.205 -5.692 1.00 92.62 557 GLU A C 1
ATOM 4334 O O . GLU A 1 557 ? -38.272 -11.571 -4.651 1.00 92.62 557 GLU A O 1
ATOM 4339 N N . PRO A 1 558 ? -39.490 -10.033 -5.746 1.00 92.69 558 PRO A N 1
ATOM 4340 C CA . PRO A 1 558 ? -39.473 -9.072 -4.654 1.00 92.69 558 PRO A CA 1
ATOM 4341 C C . PRO A 1 558 ? -40.383 -9.510 -3.497 1.00 92.69 558 PRO A C 1
ATOM 4343 O O . PRO A 1 558 ? -41.601 -9.660 -3.639 1.00 92.69 558 PRO A O 1
ATOM 4346 N N . THR A 1 559 ? -39.808 -9.635 -2.306 1.00 92.38 559 THR A N 1
ATOM 4347 C CA . THR A 1 559 ? -40.506 -10.081 -1.091 1.00 92.38 559 THR A CA 1
ATOM 4348 C C . THR A 1 559 ? -40.967 -8.915 -0.221 1.00 92.38 559 THR A C 1
ATOM 4350 O O . THR A 1 559 ? -42.058 -8.962 0.354 1.00 92.38 559 THR A O 1
ATOM 4353 N N . THR A 1 560 ? -40.187 -7.833 -0.168 1.00 92.44 560 THR A N 1
ATOM 4354 C CA . THR A 1 560 ? -40.488 -6.647 0.645 1.00 92.44 560 THR A CA 1
ATOM 4355 C C . THR A 1 560 ? -41.166 -5.542 -0.165 1.00 92.44 560 THR A C 1
ATOM 4357 O O . THR A 1 560 ? -40.998 -5.442 -1.379 1.00 92.44 560 THR A O 1
ATOM 4360 N N . ASP A 1 561 ? -41.911 -4.651 0.499 1.00 92.56 561 ASP A N 1
ATOM 4361 C CA . ASP A 1 561 ? -42.503 -3.470 -0.154 1.00 92.56 561 ASP A CA 1
ATOM 4362 C C . ASP A 1 561 ? -41.434 -2.596 -0.832 1.00 92.56 561 ASP A C 1
ATOM 4364 O O . ASP A 1 561 ? -41.641 -2.108 -1.942 1.00 92.56 561 ASP A O 1
ATOM 4368 N N . SER A 1 562 ? -40.258 -2.470 -0.205 1.00 91.94 562 SER A N 1
ATOM 4369 C CA . SER A 1 562 ? -39.101 -1.763 -0.765 1.00 91.94 562 SER A CA 1
ATOM 4370 C C . SER A 1 562 ? -38.635 -2.379 -2.087 1.00 91.94 562 SER A C 1
ATOM 4372 O O . SER A 1 562 ? -38.451 -1.651 -3.063 1.00 91.94 562 SER A O 1
ATOM 4374 N N . GLU A 1 563 ? -38.484 -3.706 -2.141 1.00 94.50 563 GLU A N 1
ATOM 4375 C CA . GLU A 1 563 ? -38.098 -4.432 -3.358 1.00 94.50 563 GLU A CA 1
ATOM 4376 C C . GLU A 1 563 ? -39.168 -4.301 -4.444 1.00 94.50 563 GLU A C 1
ATOM 4378 O O . GLU A 1 563 ? -38.856 -3.942 -5.578 1.00 94.50 563 GLU A O 1
ATOM 4383 N N . LYS A 1 564 ? -40.447 -4.494 -4.098 1.00 95.06 564 LYS A N 1
ATOM 4384 C CA . LYS A 1 564 ? -41.558 -4.355 -5.053 1.00 95.06 564 LYS A CA 1
ATOM 4385 C C . LYS A 1 564 ? -41.626 -2.941 -5.629 1.00 95.06 564 LYS A C 1
ATOM 4387 O O . LYS A 1 564 ? -41.873 -2.760 -6.820 1.00 95.06 564 LYS A O 1
ATOM 4392 N N . SER A 1 565 ? -41.380 -1.931 -4.799 1.00 94.81 565 SER A N 1
ATOM 4393 C CA . SER A 1 565 ? -41.315 -0.530 -5.215 1.00 94.81 565 SER A CA 1
ATOM 4394 C C . SER A 1 565 ? -40.112 -0.257 -6.122 1.00 94.81 565 SER A C 1
ATOM 4396 O O . SER A 1 565 ? -40.256 0.415 -7.146 1.00 94.81 565 SER A O 1
ATOM 4398 N N . ALA A 1 566 ? -38.947 -0.838 -5.824 1.00 95.81 566 ALA A N 1
ATOM 4399 C CA . ALA A 1 566 ? -37.771 -0.750 -6.688 1.00 95.81 566 ALA A CA 1
ATOM 4400 C C . ALA A 1 566 ? -37.997 -1.419 -8.061 1.00 95.81 566 ALA A C 1
ATOM 4402 O O . ALA A 1 566 ? -37.571 -0.896 -9.087 1.00 95.81 566 ALA A O 1
ATOM 4403 N N . ILE A 1 567 ? -38.749 -2.518 -8.121 1.00 95.38 567 ILE A N 1
ATOM 4404 C CA . ILE A 1 567 ? -39.147 -3.137 -9.393 1.00 95.38 567 ILE A CA 1
ATOM 4405 C C . ILE A 1 567 ? -40.166 -2.258 -10.142 1.00 95.38 567 ILE A C 1
ATOM 4407 O O . ILE A 1 567 ? -39.968 -1.954 -11.320 1.00 95.38 567 ILE A O 1
ATOM 4411 N N . LYS A 1 568 ? -41.215 -1.761 -9.465 1.00 94.88 568 LYS A N 1
ATOM 4412 C CA . LYS A 1 568 ? -42.259 -0.898 -10.063 1.00 94.88 568 LYS A CA 1
ATOM 4413 C C . LYS A 1 568 ? -41.686 0.362 -10.724 1.00 94.88 568 LYS A C 1
ATOM 4415 O O . LYS A 1 568 ? -42.165 0.779 -11.782 1.00 94.88 568 LYS A O 1
ATOM 4420 N N . TYR A 1 569 ? -40.696 0.988 -10.085 1.00 96.44 569 TYR A N 1
ATOM 4421 C CA . TYR A 1 569 ? -40.094 2.250 -10.527 1.00 96.44 569 TYR A CA 1
ATOM 4422 C C . TYR A 1 569 ? -38.760 2.082 -11.258 1.00 96.44 569 TYR A C 1
ATOM 4424 O O . TYR A 1 569 ? -38.056 3.078 -11.468 1.00 96.44 569 TYR A O 1
ATOM 4432 N N . LYS A 1 570 ? -38.417 0.853 -11.664 1.00 96.69 570 LYS A N 1
ATOM 4433 C CA . LYS A 1 570 ? -37.177 0.540 -12.377 1.00 96.69 570 LYS A CA 1
ATOM 4434 C C . LYS A 1 570 ? -37.039 1.421 -13.635 1.00 96.69 570 LYS A C 1
ATOM 4436 O O . LYS A 1 570 ? -37.937 1.409 -14.489 1.00 96.69 570 LYS A O 1
ATOM 4441 N N . PRO A 1 571 ? -35.968 2.233 -13.759 1.00 97.38 571 PRO A N 1
ATOM 4442 C CA . PRO A 1 571 ? -35.775 3.118 -14.904 1.00 97.38 571 PRO A CA 1
ATOM 4443 C C . PRO A 1 571 ? -35.454 2.363 -16.199 1.00 97.38 571 PRO A C 1
ATOM 4445 O O . PRO A 1 571 ? -34.873 1.282 -16.178 1.00 97.38 571 PRO A O 1
ATOM 4448 N N . GLN A 1 572 ? -35.766 2.988 -17.333 1.00 97.75 572 GLN A N 1
ATOM 4449 C CA . GLN A 1 572 ? -35.250 2.605 -18.646 1.00 97.75 572 GLN A CA 1
ATOM 4450 C C . GLN A 1 572 ? -34.007 3.428 -18.974 1.00 97.75 572 GLN A C 1
ATOM 4452 O O . GLN A 1 572 ? -34.031 4.657 -18.847 1.00 97.75 572 GLN A O 1
ATOM 4457 N N . LEU A 1 573 ? -32.958 2.770 -19.463 1.00 97.00 573 LEU A N 1
ATOM 4458 C CA . LEU A 1 573 ? -31.713 3.406 -19.875 1.00 97.00 573 LEU A CA 1
ATOM 4459 C C . LEU A 1 573 ? -31.560 3.336 -21.399 1.00 97.00 573 LEU A C 1
ATOM 4461 O O . LEU A 1 573 ? -31.371 2.274 -21.984 1.00 97.00 573 LEU A O 1
ATOM 4465 N N . HIS A 1 574 ? -31.657 4.485 -22.062 1.00 97.06 574 HIS A N 1
ATOM 4466 C CA . HIS A 1 574 ? -31.281 4.650 -23.463 1.00 97.06 574 HIS A CA 1
ATOM 4467 C C . HIS A 1 574 ? -29.821 5.094 -23.526 1.00 97.06 574 HIS A C 1
ATOM 4469 O O . HIS A 1 574 ? -29.466 6.094 -22.912 1.00 97.06 574 HIS A O 1
ATOM 4475 N N . ILE A 1 575 ? -28.969 4.385 -24.258 1.00 94.12 575 ILE A N 1
ATOM 4476 C CA . ILE A 1 575 ? -27.544 4.723 -24.353 1.00 94.12 575 ILE A CA 1
ATOM 4477 C C . ILE A 1 575 ? -27.315 5.421 -25.691 1.00 94.12 575 ILE A C 1
ATOM 4479 O O . ILE A 1 575 ? -27.294 4.777 -26.739 1.00 94.12 575 ILE A O 1
ATOM 4483 N N . SER A 1 576 ? -27.185 6.747 -25.675 1.00 92.25 576 SER A N 1
ATOM 4484 C CA . SER A 1 576 ? -26.896 7.517 -26.890 1.00 92.25 576 SER A CA 1
ATOM 4485 C C . SER A 1 576 ? -25.407 7.563 -27.213 1.00 92.25 576 SER A C 1
ATOM 4487 O O . SER A 1 576 ? -25.046 7.575 -28.390 1.00 92.25 576 SER A O 1
ATOM 4489 N N . ASP A 1 577 ? -24.547 7.583 -26.192 1.00 88.38 577 ASP A N 1
ATOM 4490 C CA . ASP A 1 577 ? -23.097 7.496 -26.344 1.00 88.38 577 ASP A CA 1
ATOM 4491 C C . ASP A 1 577 ? -22.416 7.135 -25.012 1.00 88.38 577 ASP A C 1
ATOM 4493 O O . ASP A 1 577 ? -22.969 7.388 -23.943 1.00 88.38 577 ASP A O 1
ATOM 4497 N N . GLY A 1 578 ? -21.193 6.601 -25.064 1.00 88.25 578 GLY A N 1
ATOM 4498 C CA . GLY A 1 578 ? -20.452 6.169 -23.869 1.00 88.25 578 GLY A CA 1
ATOM 4499 C C . GLY A 1 578 ? -20.284 4.654 -23.756 1.00 88.25 578 GLY A C 1
ATOM 4500 O O . GLY A 1 578 ? -20.425 3.930 -24.743 1.00 88.25 578 GLY A O 1
ATOM 4501 N N . CYS A 1 579 ? -19.923 4.186 -22.562 1.00 92.62 579 CYS A N 1
ATOM 4502 C CA . CYS A 1 579 ? -19.918 2.761 -22.239 1.00 92.62 579 CYS A CA 1
ATOM 4503 C C . CYS A 1 579 ? -21.332 2.274 -21.900 1.00 92.62 579 CYS A C 1
ATOM 4505 O O . CYS A 1 579 ? -22.165 3.039 -21.416 1.00 92.62 579 CYS A O 1
ATOM 4507 N N . HIS A 1 580 ? -21.582 0.988 -22.113 1.00 95.06 580 HIS A N 1
ATOM 4508 C CA . HIS A 1 580 ? -22.791 0.304 -21.659 1.00 95.06 580 HIS A CA 1
ATOM 4509 C C . HIS A 1 580 ? -22.641 -0.146 -20.196 1.00 95.06 580 HIS A C 1
ATOM 4511 O O . HIS A 1 580 ? -21.505 -0.220 -19.716 1.00 95.06 580 HIS A O 1
ATOM 4517 N N . PRO A 1 581 ? -23.747 -0.404 -19.473 1.00 95.81 581 PRO A N 1
ATOM 4518 C CA . PRO A 1 581 ? -23.696 -0.927 -18.113 1.00 95.81 581 PRO A CA 1
ATOM 4519 C C . PRO A 1 581 ? -23.225 -2.388 -18.083 1.00 95.81 581 PRO A C 1
ATOM 4521 O O . PRO A 1 581 ? -23.577 -3.174 -18.961 1.00 95.81 581 PRO A O 1
ATOM 4524 N N . TYR A 1 582 ? -22.447 -2.745 -17.061 1.00 96.62 582 TYR A N 1
ATOM 4525 C CA . TYR A 1 582 ? -21.923 -4.095 -16.817 1.00 96.62 582 TYR A CA 1
ATOM 4526 C C . TYR A 1 582 ? -22.219 -4.522 -15.373 1.00 96.62 582 TYR A C 1
ATOM 4528 O O . TYR A 1 582 ? -22.321 -3.659 -14.495 1.00 96.62 582 TYR A O 1
ATOM 4536 N N . PRO A 1 583 ? -22.302 -5.831 -15.090 1.00 96.56 583 PRO A N 1
ATOM 4537 C CA . PRO A 1 583 ? -22.200 -6.319 -13.721 1.00 96.56 583 PRO A CA 1
ATOM 4538 C C . PRO A 1 583 ? -20.809 -6.006 -13.147 1.00 96.56 583 PRO A C 1
ATOM 4540 O O . PRO A 1 583 ? -19.800 -6.005 -13.855 1.00 96.56 583 PRO A O 1
ATOM 4543 N N . VAL A 1 584 ? -20.746 -5.691 -11.852 1.00 95.81 584 VAL A N 1
ATOM 4544 C CA . VAL A 1 584 ? -19.498 -5.275 -11.185 1.00 95.81 584 VAL A CA 1
ATOM 4545 C C . VAL A 1 584 ? -18.988 -6.271 -10.153 1.00 95.81 584 VAL A C 1
ATOM 4547 O O . VAL A 1 584 ? -17.812 -6.227 -9.813 1.00 95.81 584 VAL A O 1
ATOM 4550 N N . VAL A 1 585 ? -19.840 -7.143 -9.626 1.00 96.38 585 VAL A N 1
ATOM 4551 C CA . VAL A 1 585 ? -19.495 -8.053 -8.531 1.00 96.38 585 VAL A CA 1
ATOM 4552 C C . VAL A 1 585 ? -20.243 -9.366 -8.711 1.00 96.38 585 VAL A C 1
ATOM 4554 O O . VAL A 1 585 ? -21.362 -9.345 -9.219 1.00 96.38 585 VAL A O 1
ATOM 4557 N N . GLN A 1 586 ? -19.630 -10.474 -8.303 1.00 94.25 586 GLN A N 1
ATOM 4558 C CA . GLN A 1 586 ? -20.257 -11.795 -8.227 1.00 94.25 586 GLN A CA 1
ATOM 4559 C C . GLN A 1 586 ? -20.643 -12.145 -6.781 1.00 94.25 586 GLN A C 1
ATOM 4561 O O . GLN A 1 586 ? -20.216 -11.487 -5.830 1.00 94.25 586 GLN A O 1
ATOM 4566 N N . ALA A 1 587 ? -21.437 -13.204 -6.607 1.00 91.19 587 ALA A N 1
ATOM 4567 C CA . ALA A 1 587 ? -21.886 -13.682 -5.297 1.00 91.19 587 ALA A CA 1
ATOM 4568 C C . ALA A 1 587 ? -20.733 -14.051 -4.339 1.00 91.19 587 ALA A C 1
ATOM 4570 O O . ALA A 1 587 ? -20.868 -13.913 -3.131 1.00 91.19 587 ALA A O 1
ATOM 4571 N N . ASP A 1 588 ? -19.577 -14.469 -4.858 1.00 87.69 588 ASP A N 1
ATOM 4572 C CA . ASP A 1 588 ? -18.389 -14.817 -4.063 1.00 87.69 588 ASP A CA 1
ATOM 4573 C C . ASP A 1 588 ? -17.568 -13.591 -3.595 1.00 87.69 588 ASP A C 1
ATOM 4575 O O . ASP A 1 588 ? -16.548 -13.735 -2.915 1.00 87.69 588 ASP A O 1
ATOM 4579 N N . GLY A 1 589 ? -17.992 -12.375 -3.960 1.00 87.94 589 GLY A N 1
ATOM 4580 C CA . GLY A 1 589 ? -17.289 -11.129 -3.662 1.00 87.94 589 GLY A CA 1
ATOM 4581 C C . GLY A 1 589 ? -16.163 -10.777 -4.637 1.00 87.94 589 GLY A C 1
ATOM 4582 O O . GLY A 1 589 ? -15.453 -9.795 -4.410 1.00 87.94 589 GLY A O 1
ATOM 4583 N N . SER A 1 590 ? -15.985 -11.527 -5.725 1.00 91.56 590 SER A N 1
ATOM 4584 C CA . SER A 1 590 ? -15.073 -11.157 -6.806 1.00 91.56 590 SER A CA 1
ATOM 4585 C C . SER A 1 590 ? -15.594 -9.928 -7.558 1.00 91.56 590 SER A C 1
ATOM 4587 O O . SER A 1 590 ? -16.771 -9.856 -7.912 1.00 91.56 590 SER A O 1
ATOM 4589 N N . VAL A 1 591 ? -14.723 -8.946 -7.812 1.00 93.50 591 VAL A N 1
ATOM 4590 C CA . VAL A 1 591 ? -15.095 -7.639 -8.388 1.00 93.50 591 VAL A CA 1
ATOM 4591 C C . VAL A 1 591 ? -14.510 -7.461 -9.788 1.00 93.50 591 VAL A C 1
ATOM 4593 O O . VAL A 1 591 ? -13.389 -7.872 -10.077 1.00 93.50 591 VAL A O 1
ATOM 4596 N N . SER A 1 592 ? -15.246 -6.787 -10.666 1.00 94.38 592 SER A N 1
ATOM 4597 C CA . SER A 1 592 ? -14.776 -6.367 -11.983 1.00 94.38 592 SER A CA 1
ATOM 4598 C C . SER A 1 592 ? -13.472 -5.571 -11.878 1.00 94.38 592 SER A C 1
ATOM 4600 O O . SER A 1 592 ? -13.410 -4.526 -11.226 1.00 94.38 592 SER A O 1
ATOM 4602 N N . ALA A 1 593 ? -12.441 -5.999 -12.604 1.00 90.44 593 ALA A N 1
ATOM 4603 C CA . ALA A 1 593 ? -11.182 -5.275 -12.786 1.00 90.44 593 ALA A CA 1
ATOM 4604 C C . ALA A 1 593 ? -11.349 -3.989 -13.626 1.00 90.44 593 ALA A C 1
ATOM 4606 O O . ALA A 1 593 ? -10.396 -3.215 -13.811 1.00 90.44 593 ALA A O 1
ATOM 4607 N N . GLY A 1 594 ? -12.555 -3.752 -14.155 1.00 91.75 594 GLY A N 1
ATOM 4608 C CA . GLY A 1 594 ? -12.868 -2.678 -15.085 1.00 91.75 594 GLY A CA 1
ATOM 4609 C C . GLY A 1 594 ? -12.061 -2.768 -16.377 1.00 91.75 594 GLY A C 1
ATOM 4610 O O . GLY A 1 594 ? -11.347 -3.732 -16.642 1.00 91.75 594 GLY A O 1
ATOM 4611 N N . LEU A 1 595 ? -12.104 -1.701 -17.167 1.00 89.94 595 LEU A N 1
ATOM 4612 C CA . LEU A 1 595 ? -11.435 -1.625 -18.459 1.00 89.94 595 LEU A CA 1
ATOM 4613 C C . LEU A 1 595 ? -10.389 -0.513 -18.466 1.00 89.94 595 LEU A C 1
ATOM 4615 O O . LEU A 1 595 ? -10.662 0.639 -18.124 1.00 89.94 595 LEU A O 1
ATOM 4619 N N . LYS A 1 596 ? -9.156 -0.835 -18.869 1.00 87.62 596 LYS A N 1
ATOM 4620 C CA . LYS A 1 596 ? -8.100 0.178 -18.981 1.00 87.62 596 LYS A CA 1
ATOM 4621 C C . LYS A 1 596 ? -8.499 1.200 -20.037 1.00 87.62 596 LYS A C 1
ATOM 4623 O O . LYS A 1 596 ? -8.951 0.838 -21.125 1.00 87.62 596 LYS A O 1
ATOM 4628 N N . TRP A 1 597 ? -8.246 2.475 -19.756 1.00 83.56 597 TRP A N 1
ATOM 4629 C CA . TRP A 1 597 ? -8.430 3.508 -20.761 1.00 83.56 597 TRP A CA 1
ATOM 4630 C C . TRP A 1 597 ? -7.560 3.233 -21.995 1.00 83.56 597 TRP A C 1
ATOM 4632 O O . TRP A 1 597 ? -6.333 3.173 -21.913 1.00 83.56 597 TRP A O 1
ATOM 4642 N N . SER A 1 598 ? -8.223 3.032 -23.129 1.00 80.31 598 SER A N 1
ATOM 4643 C CA . SER A 1 598 ? -7.635 2.820 -24.447 1.00 80.31 598 SER A CA 1
ATOM 4644 C C . SER A 1 598 ? -8.674 3.162 -25.520 1.00 80.31 598 SER A C 1
ATOM 4646 O O . SER A 1 598 ? -9.883 3.011 -25.296 1.00 80.31 598 SER A O 1
ATOM 4648 N N . GLY A 1 599 ? -8.202 3.655 -26.669 1.00 76.75 599 GLY A N 1
ATOM 4649 C CA . GLY A 1 599 ? -9.054 4.071 -27.785 1.00 76.75 599 GLY A CA 1
ATOM 4650 C C . GLY A 1 599 ? -10.009 5.221 -27.439 1.00 76.75 599 GLY A C 1
ATOM 4651 O O . GLY A 1 599 ? -9.736 6.047 -26.569 1.00 76.75 599 GLY A O 1
ATOM 4652 N N . ARG A 1 600 ? -11.155 5.279 -28.134 1.00 71.75 600 ARG A N 1
ATOM 4653 C CA . ARG A 1 600 ? -12.251 6.202 -27.785 1.00 71.75 600 ARG A CA 1
ATOM 4654 C C . ARG A 1 600 ? -12.955 5.751 -26.499 1.00 71.75 600 ARG A C 1
ATOM 4656 O O . ARG A 1 600 ? -12.917 4.574 -26.129 1.00 71.75 600 ARG A O 1
ATOM 4663 N N . TYR A 1 601 ? -13.678 6.670 -25.863 1.00 71.88 601 TYR A N 1
ATOM 4664 C CA . TYR A 1 601 ? -14.403 6.434 -24.607 1.00 71.88 601 TYR A CA 1
ATOM 4665 C C . TYR A 1 601 ? -15.379 5.240 -24.654 1.00 71.88 601 TYR A C 1
ATOM 4667 O O . TYR A 1 601 ? -15.543 4.574 -23.646 1.00 71.88 601 TYR A O 1
ATOM 4675 N N . ARG A 1 602 ? -15.925 4.881 -25.825 1.00 78.56 602 ARG A N 1
ATOM 4676 C CA . ARG A 1 602 ? -16.803 3.704 -26.032 1.00 78.56 602 ARG A CA 1
ATOM 4677 C C . ARG A 1 602 ? -16.097 2.393 -26.430 1.00 78.56 602 ARG A C 1
ATOM 4679 O O . ARG A 1 602 ? -16.743 1.392 -26.723 1.00 78.56 602 ARG A O 1
ATOM 4686 N N . SER A 1 603 ? -14.772 2.403 -26.568 1.00 84.06 603 SER A N 1
ATOM 4687 C CA . SER A 1 603 ? -14.012 1.249 -27.074 1.00 84.06 603 SER A CA 1
ATOM 4688 C C . SER A 1 603 ? -13.933 0.128 -26.036 1.00 84.06 603 SER A C 1
ATOM 4690 O O . SER A 1 603 ? -13.469 0.380 -24.929 1.00 84.06 603 SER A O 1
ATOM 4692 N N . GLY A 1 604 ? -14.329 -1.093 -26.397 1.00 85.19 604 GLY A N 1
ATOM 4693 C CA . GLY A 1 604 ? -14.248 -2.265 -25.513 1.00 85.19 604 GLY A CA 1
ATOM 4694 C C . GLY A 1 604 ? -15.281 -2.305 -24.382 1.00 85.19 604 GLY A C 1
ATOM 4695 O O . GLY A 1 604 ? -15.143 -3.130 -23.503 1.00 85.19 604 GLY A O 1
ATOM 4696 N N . CYS A 1 605 ? -16.291 -1.428 -24.380 1.00 91.06 605 CYS A N 1
ATOM 4697 C CA . CYS A 1 605 ? -17.326 -1.387 -23.338 1.00 91.06 605 CYS A CA 1
ATOM 4698 C C . CYS A 1 605 ? -18.741 -1.238 -23.935 1.00 91.06 605 CYS A C 1
ATOM 4700 O O . CYS A 1 605 ? -19.507 -0.364 -23.529 1.00 91.06 605 CYS A O 1
ATOM 4702 N N . LYS A 1 606 ? -19.071 -2.038 -24.957 1.00 90.81 606 LYS A N 1
ATOM 4703 C CA . LYS A 1 606 ? -20.347 -1.964 -25.703 1.00 90.81 606 LYS A CA 1
ATOM 4704 C C . LYS A 1 606 ? -21.432 -2.932 -25.201 1.00 90.81 606 LYS A C 1
ATOM 4706 O O . LYS A 1 606 ? -22.433 -3.116 -25.882 1.00 90.81 606 LYS A O 1
ATOM 4711 N N . GLY A 1 607 ? -21.229 -3.519 -24.027 1.00 84.31 607 GLY A N 1
ATOM 4712 C CA . GLY A 1 607 ? -22.089 -4.543 -23.436 1.00 84.31 607 GLY A CA 1
ATOM 4713 C C . GLY A 1 607 ? -21.309 -5.840 -23.227 1.00 84.31 607 GLY A C 1
ATOM 4714 O O . GLY A 1 607 ? -20.326 -6.083 -23.930 1.00 84.31 607 GLY A O 1
ATOM 4715 N N . SER A 1 608 ? -21.704 -6.619 -22.223 1.00 85.88 608 SER A N 1
ATOM 4716 C CA . SER A 1 608 ? -21.189 -7.974 -22.011 1.00 85.88 608 SER A CA 1
ATOM 4717 C C . SER A 1 608 ? -22.116 -8.981 -22.683 1.00 85.88 608 SER A C 1
ATOM 4719 O O . SER A 1 608 ? -23.337 -8.819 -22.635 1.00 85.88 608 SER A O 1
ATOM 4721 N N . ASP A 1 609 ? -21.538 -10.038 -23.252 1.00 88.25 609 ASP A N 1
ATOM 4722 C CA . ASP A 1 609 ? -22.291 -11.179 -23.784 1.00 88.25 609 ASP A CA 1
ATOM 4723 C C . ASP A 1 609 ? -23.039 -11.940 -22.672 1.00 88.25 609 ASP A C 1
ATOM 4725 O O . ASP A 1 609 ? -24.003 -12.650 -22.948 1.00 88.25 609 ASP A O 1
ATOM 4729 N N . LEU A 1 610 ? -22.630 -11.756 -21.410 1.00 90.81 610 LEU A N 1
ATOM 4730 C CA . LEU A 1 610 ? -23.275 -12.334 -20.228 1.00 90.81 610 LEU A CA 1
ATOM 4731 C C . LEU A 1 610 ? -24.492 -11.534 -19.744 1.00 90.81 610 LEU A C 1
ATOM 4733 O O . LEU A 1 610 ? -25.230 -12.016 -18.893 1.00 90.81 610 LEU A O 1
ATOM 4737 N N . GLY A 1 611 ? -24.704 -10.319 -20.258 1.00 90.62 611 GLY A N 1
ATOM 4738 C CA . GLY A 1 611 ? -25.785 -9.426 -19.840 1.00 90.62 611 GLY A CA 1
ATOM 4739 C C . GLY A 1 611 ? -25.307 -8.176 -19.099 1.00 90.62 611 GLY A C 1
ATOM 4740 O O . GLY A 1 611 ? -24.124 -7.839 -19.054 1.00 90.62 611 GLY A O 1
ATOM 4741 N N . SER A 1 612 ? -26.253 -7.426 -18.538 1.00 92.31 612 SER A N 1
ATOM 4742 C CA . SER A 1 612 ? -25.989 -6.159 -17.846 1.00 92.31 612 SER A CA 1
ATOM 4743 C C . SER A 1 612 ? -26.776 -6.084 -16.545 1.00 92.31 612 SER A C 1
ATOM 4745 O O . SER A 1 612 ? -27.765 -6.789 -16.381 1.00 92.31 612 SER A O 1
ATOM 4747 N N . GLN A 1 613 ? -26.349 -5.219 -15.626 1.00 95.94 613 GLN A N 1
ATOM 4748 C CA . GLN A 1 613 ? -26.951 -5.115 -14.299 1.00 95.94 613 GLN A CA 1
ATOM 4749 C C . GLN A 1 613 ? -27.283 -3.667 -13.943 1.00 95.94 613 GLN A C 1
ATOM 4751 O O . GLN A 1 613 ? -26.543 -2.738 -14.285 1.00 95.94 613 GLN A O 1
ATOM 4756 N N . VAL A 1 614 ? -28.354 -3.489 -13.174 1.00 97.62 614 VAL A N 1
ATOM 4757 C CA . VAL A 1 614 ? -28.597 -2.295 -12.365 1.00 97.62 614 VAL A CA 1
ATOM 4758 C C . VAL A 1 614 ? -28.678 -2.681 -10.888 1.00 97.62 614 VAL A C 1
ATOM 4760 O O . VAL A 1 614 ? -29.230 -3.715 -10.523 1.00 97.62 614 VAL A O 1
ATOM 4763 N N . TYR A 1 615 ? -28.117 -1.844 -10.022 1.00 98.12 615 TYR A N 1
ATOM 4764 C CA . TYR A 1 615 ? -28.153 -2.036 -8.572 1.00 98.12 615 TYR A CA 1
ATOM 4765 C C . TYR A 1 615 ? -29.082 -1.007 -7.946 1.00 98.12 615 TYR A C 1
ATOM 4767 O O . TYR A 1 615 ? -29.147 0.120 -8.442 1.00 98.12 615 TYR A O 1
ATOM 4775 N N . SER A 1 616 ? -29.752 -1.327 -6.838 1.00 98.00 616 SER A N 1
ATOM 4776 C CA . SER A 1 616 ? -30.491 -0.301 -6.092 1.00 98.00 616 SER A CA 1
ATOM 4777 C C . SER A 1 616 ? -30.336 -0.359 -4.585 1.00 98.00 616 SER A C 1
ATOM 4779 O O . SER A 1 616 ? -30.025 -1.396 -4.015 1.00 98.00 616 SER A O 1
ATOM 4781 N N . ARG A 1 617 ? -30.553 0.783 -3.935 1.00 97.38 617 ARG A N 1
ATOM 4782 C CA . ARG A 1 617 ? -30.691 0.882 -2.482 1.00 97.38 617 ARG A CA 1
ATOM 4783 C C . ARG A 1 617 ? -31.727 1.936 -2.140 1.00 97.38 617 ARG A C 1
ATOM 4785 O O . ARG A 1 617 ? -31.734 3.017 -2.742 1.00 97.38 617 ARG A O 1
ATOM 4792 N N . SER A 1 618 ? -32.557 1.637 -1.149 1.00 95.81 618 SER A N 1
ATOM 4793 C CA . SER A 1 618 ? -33.681 2.489 -0.771 1.00 95.81 618 SER A CA 1
ATOM 4794 C C . SER A 1 618 ? -33.582 2.964 0.672 1.00 95.81 618 SER A C 1
ATOM 4796 O O . SER A 1 618 ? -33.082 2.255 1.542 1.00 95.81 618 SER A O 1
ATOM 4798 N N . ALA A 1 619 ? -34.048 4.183 0.940 1.00 95.44 619 ALA A N 1
ATOM 4799 C CA . ALA A 1 619 ? -34.159 4.705 2.299 1.00 95.44 619 ALA A CA 1
ATOM 4800 C C . ALA A 1 619 ? -35.116 5.895 2.389 1.00 95.44 619 ALA A C 1
ATOM 4802 O O . ALA A 1 619 ? -35.348 6.626 1.423 1.00 95.44 619 ALA A O 1
ATOM 4803 N N . TRP A 1 620 ? -35.594 6.159 3.604 1.00 94.00 620 TRP A N 1
ATOM 4804 C CA . TRP A 1 620 ? -36.235 7.426 3.931 1.00 94.00 620 TRP A CA 1
ATOM 4805 C C . TRP A 1 620 ? -35.210 8.557 4.005 1.00 94.00 620 TRP A C 1
ATOM 4807 O O . TRP A 1 620 ? -34.176 8.446 4.666 1.00 94.00 620 TRP A O 1
ATOM 4817 N N . TYR A 1 621 ? -35.536 9.696 3.400 1.00 94.62 621 TYR A N 1
ATOM 4818 C CA . TYR A 1 621 ? -34.777 10.928 3.567 1.00 94.62 621 TYR A CA 1
ATOM 4819 C C . TYR A 1 621 ? -35.714 12.138 3.576 1.00 94.62 621 TYR A C 1
ATOM 4821 O O . TYR A 1 621 ? -36.433 12.393 2.613 1.00 94.62 621 TYR A O 1
ATOM 4829 N N . LYS A 1 622 ? -35.717 12.878 4.696 1.00 93.31 622 LYS A N 1
ATOM 4830 C CA . LYS A 1 622 ? -36.578 14.056 4.931 1.00 93.31 622 LYS A CA 1
ATOM 4831 C C . LYS A 1 622 ? -38.068 13.812 4.623 1.00 93.31 622 LYS A C 1
ATOM 4833 O O . LYS A 1 622 ? -38.726 14.634 3.994 1.00 93.31 622 LYS A O 1
ATOM 4838 N N . GLY A 1 623 ? -38.597 12.670 5.068 1.00 92.50 623 GLY A N 1
ATOM 4839 C CA . GLY A 1 623 ? -40.015 12.323 4.906 1.00 92.50 623 GLY A CA 1
ATOM 4840 C C . GLY A 1 623 ? -40.419 11.927 3.484 1.00 92.50 623 GLY A C 1
ATOM 4841 O O . GLY A 1 623 ? -41.609 11.887 3.191 1.00 92.50 623 GLY A O 1
ATOM 4842 N N . LYS A 1 624 ? -39.450 11.652 2.601 1.00 95.12 624 LYS A N 1
ATOM 4843 C CA . LYS A 1 624 ? -39.653 11.098 1.256 1.00 95.12 624 LYS A CA 1
ATOM 4844 C C . LYS A 1 624 ? -38.944 9.755 1.133 1.00 95.12 624 LYS A C 1
ATOM 4846 O O . LYS A 1 624 ? -37.869 9.582 1.714 1.00 95.12 624 LYS A O 1
ATOM 4851 N N . TRP A 1 625 ? -39.526 8.830 0.378 1.00 96.38 625 TRP A N 1
ATOM 4852 C CA . TRP A 1 625 ? -38.901 7.545 0.088 1.00 96.38 625 TRP A CA 1
ATOM 4853 C C . TRP A 1 625 ? -38.018 7.675 -1.154 1.00 96.38 625 TRP A C 1
ATOM 4855 O O . TRP A 1 625 ? -38.482 8.094 -2.216 1.00 96.38 625 TRP A O 1
ATOM 4865 N N . ALA A 1 626 ? -36.731 7.374 -1.010 1.00 97.31 626 ALA A N 1
ATOM 4866 C CA . ALA A 1 626 ? -35.745 7.480 -2.074 1.00 97.31 626 ALA A CA 1
ATOM 4867 C C . ALA A 1 626 ? -35.327 6.087 -2.534 1.00 97.31 626 ALA A C 1
ATOM 4869 O O . ALA A 1 626 ? -34.910 5.280 -1.706 1.00 97.31 626 ALA A O 1
ATOM 4870 N N . ILE A 1 627 ? -35.376 5.849 -3.843 1.00 98.06 627 ILE A N 1
ATOM 4871 C CA . ILE A 1 627 ? -34.856 4.634 -4.478 1.00 98.06 627 ILE A CA 1
ATOM 4872 C C . ILE A 1 627 ? -33.715 5.060 -5.396 1.00 98.06 627 ILE A C 1
ATOM 4874 O O . ILE A 1 627 ? -33.951 5.718 -6.412 1.00 98.06 627 ILE A O 1
ATOM 4878 N N . MET A 1 628 ? -32.476 4.750 -5.018 1.00 98.44 628 MET A N 1
ATOM 4879 C CA . MET A 1 628 ? -31.300 5.043 -5.834 1.00 98.44 628 MET A CA 1
ATOM 4880 C C . MET A 1 628 ? -30.974 3.836 -6.700 1.00 98.44 628 MET A C 1
ATOM 4882 O O . MET A 1 628 ? -30.680 2.779 -6.159 1.00 98.44 628 MET A O 1
ATOM 4886 N N . TYR A 1 629 ? -30.965 4.019 -8.015 1.00 98.44 629 TYR A N 1
ATOM 4887 C CA . TYR A 1 629 ? -30.463 3.062 -8.993 1.00 98.44 629 TYR A CA 1
ATOM 4888 C C . TYR A 1 629 ? -29.052 3.461 -9.407 1.00 98.44 629 TYR A C 1
ATOM 4890 O O . TYR A 1 629 ? -28.796 4.643 -9.652 1.00 98.44 629 TYR A O 1
ATOM 4898 N N . ALA A 1 630 ? -28.145 2.496 -9.489 1.00 97.69 630 ALA A N 1
ATOM 4899 C CA . ALA A 1 630 ? -26.754 2.695 -9.857 1.00 97.69 630 ALA A CA 1
ATOM 4900 C C . ALA A 1 630 ? -26.347 1.731 -10.976 1.00 97.69 630 ALA A C 1
ATOM 4902 O O . ALA A 1 630 ? -26.612 0.532 -10.908 1.00 97.69 630 ALA A O 1
ATOM 4903 N N . TRP A 1 631 ? -25.655 2.268 -11.978 1.00 97.19 631 TRP A N 1
ATOM 4904 C CA . TRP A 1 631 ? -25.086 1.518 -13.093 1.00 97.19 631 TRP A CA 1
ATOM 4905 C C . TRP A 1 631 ? -23.569 1.603 -13.051 1.00 97.19 631 TRP A C 1
ATOM 4907 O O . TRP A 1 631 ? -23.004 2.697 -12.916 1.00 97.19 631 TRP A O 1
ATOM 4917 N N . TYR A 1 632 ? -22.927 0.448 -13.191 1.00 96.12 632 TYR A N 1
ATOM 4918 C CA . TYR A 1 632 ? -21.483 0.340 -13.310 1.00 96.12 632 TYR A CA 1
ATOM 4919 C C . TYR A 1 632 ? -21.062 0.346 -14.775 1.00 96.12 632 TYR A C 1
ATOM 4921 O O . TYR A 1 632 ? -21.640 -0.350 -15.607 1.00 96.12 632 TYR A O 1
ATOM 4929 N N . PHE A 1 633 ? -20.007 1.094 -15.070 1.00 94.06 633 PHE A N 1
ATOM 4930 C CA . PHE A 1 633 ? -19.368 1.145 -16.373 1.00 94.06 633 PHE A CA 1
ATOM 4931 C C . PHE A 1 633 ? -17.887 0.769 -16.212 1.00 94.06 633 PHE A C 1
ATOM 4933 O O . PHE A 1 633 ? -17.214 1.285 -15.311 1.00 94.06 633 PHE A O 1
ATOM 4940 N N . PRO A 1 634 ? -17.321 -0.076 -17.093 1.00 93.19 634 PRO A N 1
ATOM 4941 C CA . PRO A 1 634 ? -15.944 -0.551 -16.951 1.00 93.19 634 PRO A CA 1
ATOM 4942 C C . PRO A 1 634 ? -14.883 0.558 -16.934 1.00 93.19 634 PRO A C 1
ATOM 4944 O O . PRO A 1 634 ? -13.810 0.378 -16.354 1.00 93.19 634 PRO A O 1
ATOM 4947 N N . LYS A 1 635 ? -15.157 1.713 -17.554 1.00 89.88 635 LYS A N 1
ATOM 4948 C CA . LYS A 1 635 ? -14.252 2.869 -17.609 1.00 89.88 635 LYS A CA 1
ATOM 4949 C C . LYS A 1 635 ? -15.006 4.192 -17.727 1.00 89.88 635 LYS A C 1
ATOM 4951 O O . LYS A 1 635 ? -16.142 4.219 -18.190 1.00 89.88 635 LYS A O 1
ATOM 4956 N N . GLY A 1 636 ? -14.338 5.282 -17.360 1.00 86.00 636 GLY A N 1
ATOM 4957 C CA . GLY A 1 636 ? -14.842 6.654 -17.460 1.00 86.00 636 GLY A CA 1
ATOM 4958 C C . GLY A 1 636 ? -13.792 7.612 -18.022 1.00 86.00 636 GLY A C 1
ATOM 4959 O O . GLY A 1 636 ? -12.594 7.321 -17.999 1.00 86.00 636 GLY A O 1
ATOM 4960 N N . ALA A 1 637 ? -14.243 8.739 -18.571 1.00 80.75 637 ALA A N 1
ATOM 4961 C CA . ALA A 1 637 ? -13.379 9.789 -19.108 1.00 80.75 637 ALA A CA 1
ATOM 4962 C C . ALA A 1 637 ? -13.029 10.833 -18.036 1.00 80.75 637 ALA A C 1
ATOM 4964 O O . ALA A 1 637 ? -13.857 11.149 -17.182 1.00 80.75 637 ALA A O 1
ATOM 4965 N N . ASN A 1 638 ? -11.829 11.416 -18.111 1.00 75.56 638 ASN A N 1
ATOM 4966 C CA . ASN A 1 638 ? -11.453 12.527 -17.234 1.00 75.56 638 ASN A CA 1
ATOM 4967 C C . ASN A 1 638 ? -12.104 13.852 -17.687 1.00 75.56 638 ASN A C 1
ATOM 4969 O O . ASN A 1 638 ? -12.269 14.064 -18.894 1.00 75.56 638 ASN A O 1
ATOM 4973 N N . PRO A 1 639 ? -12.385 14.790 -16.760 1.00 65.81 639 PRO A N 1
ATOM 4974 C CA . PRO A 1 639 ? -12.894 16.113 -17.103 1.00 65.81 639 PRO A CA 1
ATOM 4975 C C . PRO A 1 639 ? -11.900 16.888 -17.981 1.00 65.81 639 PRO A C 1
ATOM 4977 O O . PRO A 1 639 ? -10.695 16.842 -17.740 1.00 65.81 639 PRO A O 1
ATOM 4980 N N . VAL A 1 640 ? -12.405 17.649 -18.961 1.00 58.50 640 VAL A N 1
ATOM 4981 C CA . VAL A 1 640 ? -11.630 18.614 -19.786 1.00 58.50 640 VAL A CA 1
ATOM 4982 C C . VAL A 1 640 ? -10.617 17.963 -20.752 1.00 58.50 640 VAL A C 1
ATOM 4984 O O . VAL A 1 640 ? -9.776 18.625 -21.356 1.00 58.50 640 VAL A O 1
ATOM 4987 N N . SER A 1 641 ? -10.708 16.654 -20.988 1.00 51.38 641 SER A N 1
ATOM 4988 C CA . SER A 1 641 ? -9.822 15.944 -21.915 1.00 51.38 641 SER A CA 1
ATOM 4989 C C . SER A 1 641 ? -10.434 15.881 -23.330 1.00 51.38 641 SER A C 1
ATOM 4991 O O . SER A 1 641 ? -11.127 14.927 -23.681 1.00 51.38 641 SER A O 1
ATOM 4993 N N . VAL A 1 642 ? -10.142 16.872 -24.180 1.00 45.03 642 VAL A N 1
ATOM 4994 C CA . VAL A 1 642 ? -10.489 16.837 -25.624 1.00 45.03 642 VAL A CA 1
ATOM 4995 C C . VAL A 1 642 ? -9.656 15.774 -26.379 1.00 45.03 642 VAL A C 1
ATOM 4997 O O . VAL A 1 642 ? -10.076 15.274 -27.418 1.00 45.03 642 VAL A O 1
ATOM 5000 N N . PHE A 1 643 ? -8.514 15.351 -25.809 1.00 48.94 643 PHE A N 1
ATOM 5001 C CA . PHE A 1 643 ? -7.558 14.395 -26.400 1.00 48.94 643 PHE A CA 1
ATOM 5002 C C . PHE A 1 643 ? -7.414 13.057 -25.641 1.00 48.94 643 PHE A C 1
ATOM 5004 O O . PHE A 1 643 ? -6.417 12.356 -25.786 1.00 48.94 643 PHE A O 1
ATOM 5011 N N . GLY A 1 644 ? -8.436 12.660 -24.876 1.00 63.12 644 GLY A N 1
ATOM 5012 C CA . GLY A 1 644 ? -8.658 11.265 -24.479 1.00 63.12 644 GLY A CA 1
ATOM 5013 C C . GLY A 1 644 ? -7.727 10.699 -23.402 1.00 63.12 644 GLY A C 1
ATOM 5014 O O . GLY A 1 644 ? -6.939 9.793 -23.670 1.00 63.12 644 GLY A O 1
ATOM 5015 N N . SER A 1 645 ? -7.918 11.114 -22.150 1.00 72.69 645 SER A N 1
ATOM 5016 C CA . SER A 1 645 ? -7.491 10.352 -20.970 1.00 72.69 645 SER A CA 1
ATOM 5017 C C . SER A 1 645 ? -8.698 9.970 -20.114 1.00 72.69 645 SER A C 1
ATOM 5019 O O . SER A 1 645 ? -9.698 10.686 -20.066 1.00 72.69 645 SER A O 1
ATOM 5021 N N . GLY A 1 646 ? -8.602 8.848 -19.413 1.00 78.25 646 GLY A N 1
ATOM 5022 C CA . GLY A 1 646 ? -9.654 8.389 -18.518 1.00 78.25 646 GLY A CA 1
ATOM 5023 C C . GLY A 1 646 ? -9.133 7.389 -17.504 1.00 78.25 646 GLY A C 1
ATOM 5024 O O . GLY A 1 646 ? -7.924 7.276 -17.275 1.00 78.25 646 GLY A O 1
ATOM 5025 N N . HIS A 1 647 ? -10.050 6.675 -16.876 1.00 83.69 647 HIS A N 1
ATOM 5026 C CA . HIS A 1 647 ? -9.768 5.777 -15.769 1.00 83.69 647 HIS A CA 1
ATOM 5027 C C . HIS A 1 647 ? -10.596 4.497 -15.866 1.00 83.69 647 HIS A C 1
ATOM 5029 O O . HIS A 1 647 ? -11.639 4.457 -16.518 1.00 83.69 647 HIS A O 1
ATOM 5035 N N . ARG A 1 648 ? -10.104 3.444 -15.204 1.00 87.00 648 ARG A N 1
ATOM 5036 C CA . ARG A 1 648 ? -10.907 2.251 -14.918 1.00 87.00 648 ARG A CA 1
ATOM 5037 C C . ARG A 1 648 ? -12.038 2.634 -13.971 1.00 87.00 648 ARG A C 1
ATOM 5039 O O . ARG A 1 648 ? -11.844 3.529 -13.148 1.00 87.00 648 ARG A O 1
ATOM 5046 N N . HIS A 1 649 ? -13.144 1.907 -14.079 1.00 90.56 649 HIS A N 1
ATOM 5047 C CA . HIS A 1 649 ? -14.353 2.023 -13.269 1.00 90.56 649 HIS A CA 1
ATOM 5048 C C . HIS A 1 649 ? -15.053 3.375 -13.412 1.00 90.56 649 HIS A C 1
ATOM 5050 O O . HIS A 1 649 ? -14.437 4.439 -13.379 1.00 90.56 649 HIS A O 1
ATOM 5056 N N . TYR A 1 650 ? -16.367 3.344 -13.562 1.00 91.25 650 TYR A N 1
ATOM 5057 C CA . TYR A 1 650 ? -17.192 4.534 -13.517 1.00 91.25 650 TYR A CA 1
ATOM 5058 C C . TYR A 1 650 ? -18.598 4.167 -13.061 1.00 91.25 650 TYR A C 1
ATOM 5060 O O . TYR A 1 650 ? -19.068 3.059 -13.306 1.00 91.25 650 TYR A O 1
ATOM 5068 N N . TRP A 1 651 ? -19.250 5.089 -12.366 1.00 93.19 651 TRP A N 1
ATOM 5069 C CA . TRP A 1 651 ? -20.560 4.869 -11.774 1.00 93.19 651 TRP A CA 1
ATOM 5070 C C . TRP A 1 651 ? -21.470 6.038 -12.111 1.00 93.19 651 TRP A C 1
ATOM 5072 O O . TRP A 1 651 ? -21.099 7.195 -11.913 1.00 93.19 651 TRP A O 1
ATOM 5082 N N . LEU A 1 652 ? -22.682 5.733 -12.563 1.00 94.12 652 LEU A N 1
ATOM 5083 C CA . LEU A 1 652 ? -23.768 6.706 -12.646 1.00 94.12 652 LEU A CA 1
ATOM 5084 C C . LEU A 1 652 ? -24.916 6.250 -11.764 1.00 94.12 652 LEU A C 1
ATOM 5086 O O . LEU A 1 652 ? -25.111 5.056 -11.550 1.00 94.12 652 LEU A O 1
ATOM 5090 N N . HIS A 1 653 ? -25.677 7.211 -11.255 1.00 96.19 653 HIS A N 1
ATOM 5091 C CA . HIS A 1 653 ? -26.840 6.926 -10.433 1.00 96.19 653 HIS A CA 1
ATOM 5092 C C . HIS A 1 653 ? -28.006 7.848 -10.773 1.00 96.19 653 HIS A C 1
ATOM 5094 O O . HIS A 1 653 ? -27.818 8.992 -11.199 1.00 96.19 653 HIS A O 1
ATOM 5100 N N . ALA A 1 654 ? -29.213 7.348 -10.538 1.00 97.69 654 ALA A N 1
ATOM 5101 C CA . ALA A 1 654 ? -30.447 8.111 -10.546 1.00 97.69 654 ALA A CA 1
ATOM 5102 C C . ALA A 1 654 ? -31.260 7.779 -9.294 1.00 97.69 654 ALA A C 1
ATOM 5104 O O . ALA A 1 654 ? -31.252 6.649 -8.825 1.00 97.69 654 ALA A O 1
ATOM 5105 N N . ILE A 1 655 ? -31.958 8.762 -8.741 1.00 98.06 655 ILE A N 1
ATOM 5106 C CA . ILE A 1 655 ? -32.809 8.610 -7.566 1.00 98.06 655 ILE A CA 1
ATOM 5107 C C . ILE A 1 655 ? -34.233 8.946 -7.973 1.00 98.06 655 ILE A C 1
ATOM 5109 O O . ILE A 1 655 ? -34.499 10.056 -8.445 1.00 98.06 655 ILE A O 1
ATOM 5113 N N . VAL A 1 656 ? -35.142 8.003 -7.753 1.00 97.62 656 VAL A N 1
ATOM 5114 C CA . VAL A 1 656 ? -36.584 8.224 -7.853 1.00 97.62 656 VAL A CA 1
ATOM 5115 C C . VAL A 1 656 ? -37.103 8.539 -6.455 1.00 97.62 656 VAL A C 1
ATOM 5117 O O . VAL A 1 656 ? -36.905 7.767 -5.517 1.00 97.62 656 VAL A O 1
ATOM 5120 N N . TRP A 1 657 ? -37.737 9.701 -6.311 1.00 97.38 657 TRP A N 1
ATOM 5121 C CA . TRP A 1 657 ? -38.328 10.152 -5.056 1.00 97.38 657 TRP A CA 1
ATOM 5122 C C . TRP A 1 657 ? -39.823 9.883 -5.076 1.00 97.38 657 TRP A C 1
ATOM 5124 O O . TRP A 1 657 ? -40.520 10.373 -5.965 1.00 97.38 657 TRP A O 1
ATOM 5134 N N . THR A 1 658 ? -40.312 9.156 -4.080 1.00 95.81 658 THR A N 1
ATOM 5135 C CA . THR A 1 658 ? -41.719 8.777 -3.933 1.00 95.81 658 THR A CA 1
ATOM 5136 C C . THR A 1 658 ? -42.261 9.187 -2.563 1.00 95.81 658 THR A C 1
ATOM 5138 O O . THR A 1 658 ? -41.515 9.583 -1.659 1.00 95.81 658 THR A O 1
ATOM 5141 N N . ASP A 1 659 ? -43.580 9.174 -2.428 1.00 92.81 659 ASP A N 1
ATOM 5142 C CA . ASP A 1 659 ? -44.303 9.433 -1.179 1.00 92.81 659 ASP A CA 1
ATOM 5143 C C . ASP A 1 659 ? -44.331 8.224 -0.232 1.00 92.81 659 ASP A C 1
ATOM 5145 O O . ASP A 1 659 ? -44.387 8.421 0.981 1.00 92.81 659 ASP A O 1
ATOM 5149 N N . SER A 1 660 ? -44.248 7.001 -0.761 1.00 91.88 660 SER A N 1
ATOM 5150 C CA . SER A 1 660 ? -44.370 5.764 0.011 1.00 91.88 660 SER A CA 1
ATOM 5151 C C . SER A 1 660 ? -43.455 4.640 -0.503 1.00 91.88 660 SER A C 1
ATOM 5153 O O . SER A 1 660 ? -43.295 4.492 -1.721 1.00 91.88 660 SER A O 1
ATOM 5155 N N . PRO A 1 661 ? -42.897 3.803 0.400 1.00 90.06 661 PRO A N 1
ATOM 5156 C CA . PRO A 1 661 ? -42.227 2.557 0.040 1.00 90.06 661 PRO A CA 1
ATOM 5157 C C . PRO A 1 661 ? -43.193 1.489 -0.474 1.00 90.06 661 PRO A C 1
ATOM 5159 O O . PRO A 1 661 ? -42.748 0.585 -1.164 1.00 90.06 661 PRO A O 1
ATOM 5162 N N . ASN A 1 662 ? -44.489 1.569 -0.161 1.00 92.12 662 ASN A N 1
ATOM 5163 C CA . ASN A 1 662 ? -45.462 0.578 -0.608 1.00 92.12 662 ASN A CA 1
ATOM 5164 C C . ASN A 1 662 ? -45.866 0.849 -2.071 1.00 92.12 662 ASN A C 1
ATOM 5166 O O . ASN A 1 662 ? -46.366 1.939 -2.361 1.00 92.12 662 ASN A O 1
ATOM 5170 N N . PRO A 1 663 ? -45.687 -0.113 -2.993 1.00 88.06 663 PRO A N 1
ATOM 5171 C CA . PRO A 1 663 ? -45.913 0.097 -4.420 1.00 88.06 663 PRO A CA 1
ATOM 5172 C C . PRO A 1 663 ? -47.374 0.404 -4.777 1.00 88.06 663 PRO A C 1
ATOM 5174 O O . PRO A 1 663 ? -47.592 1.112 -5.758 1.00 88.06 663 PRO A O 1
ATOM 5177 N N . ASP A 1 664 ? -48.365 -0.056 -4.015 1.00 88.06 664 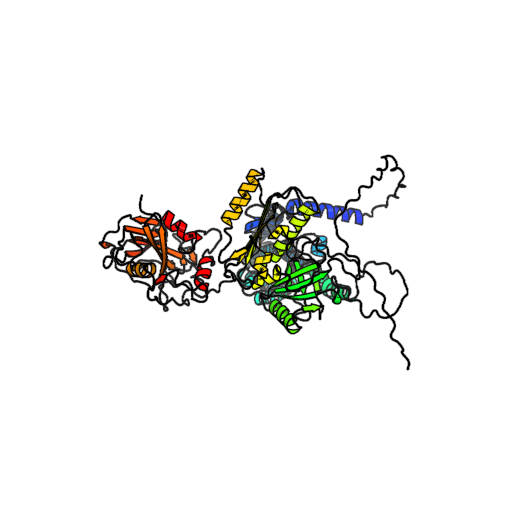ASP A N 1
ATOM 5178 C CA . ASP A 1 664 ? -49.785 0.092 -4.370 1.00 88.06 664 ASP A CA 1
ATOM 5179 C C . ASP A 1 664 ? -50.275 1.533 -4.186 1.00 88.06 664 ASP A C 1
ATOM 5181 O O . ASP A 1 664 ? -51.039 2.049 -4.999 1.00 88.06 664 ASP A O 1
ATOM 5185 N N . ASN A 1 665 ? -49.744 2.222 -3.172 1.00 84.69 665 ASN A N 1
ATOM 5186 C CA . ASN A 1 665 ? -50.118 3.594 -2.808 1.00 84.69 665 ASN A CA 1
ATOM 5187 C C . ASN A 1 665 ? -48.993 4.610 -3.045 1.00 84.69 665 ASN A C 1
ATOM 5189 O O . ASN A 1 665 ? -48.980 5.674 -2.429 1.00 84.69 665 ASN A O 1
ATOM 5193 N N . SER A 1 666 ? -48.024 4.272 -3.894 1.00 90.31 666 SER A N 1
ATOM 5194 C CA . SER A 1 666 ? -46.869 5.125 -4.165 1.00 90.31 666 SER A CA 1
ATOM 5195 C C . SER A 1 666 ? -47.030 5.907 -5.471 1.00 90.31 666 SER A C 1
ATOM 5197 O O . SER A 1 666 ? -47.537 5.378 -6.469 1.00 90.31 666 SER A O 1
ATOM 5199 N N . THR A 1 667 ? -46.544 7.150 -5.481 1.00 91.25 667 THR A N 1
ATOM 5200 C CA . THR A 1 667 ? -46.435 8.024 -6.655 1.00 91.25 667 THR A CA 1
ATOM 5201 C C . THR A 1 667 ? -45.050 8.668 -6.765 1.00 91.25 667 THR A C 1
ATOM 5203 O O . THR A 1 667 ? -44.376 8.940 -5.769 1.00 91.25 667 THR A O 1
ATOM 5206 N N . ILE A 1 668 ? -44.600 8.936 -7.998 1.00 94.31 668 ILE A N 1
ATOM 5207 C CA . ILE A 1 668 ? -43.339 9.652 -8.238 1.00 94.31 668 ILE A CA 1
ATOM 5208 C C . ILE A 1 668 ? -43.536 11.137 -7.949 1.00 94.31 668 ILE A C 1
ATOM 5210 O O . ILE A 1 668 ? -44.291 11.828 -8.631 1.00 94.31 668 ILE A O 1
ATOM 5214 N N . LEU A 1 669 ? -42.767 11.643 -6.994 1.00 94.62 669 LEU A N 1
ATOM 5215 C CA . LEU A 1 669 ? -42.721 13.054 -6.637 1.00 94.62 669 LEU A CA 1
ATOM 5216 C C . LEU A 1 669 ? -41.629 13.793 -7.411 1.00 94.62 669 LEU A C 1
ATOM 5218 O O . LEU A 1 669 ? -41.835 14.913 -7.861 1.00 94.62 669 LEU A O 1
ATOM 5222 N N . GLY A 1 670 ? -40.460 13.181 -7.584 1.00 95.56 670 GLY A N 1
ATOM 5223 C CA . GLY A 1 670 ? -39.306 13.838 -8.190 1.00 95.56 670 GLY A CA 1
ATOM 5224 C C . GLY A 1 670 ? -38.253 12.853 -8.669 1.00 95.56 670 GLY A C 1
ATOM 5225 O O . GLY A 1 670 ? -38.324 11.656 -8.398 1.00 95.56 670 GLY A O 1
ATOM 5226 N N . ALA A 1 671 ? -37.255 13.372 -9.374 1.00 96.94 671 ALA A N 1
ATOM 5227 C CA . ALA A 1 671 ? -36.132 12.583 -9.858 1.00 96.94 671 ALA A CA 1
ATOM 5228 C C . ALA A 1 671 ? -34.830 13.377 -9.767 1.00 96.94 671 ALA A C 1
ATOM 5230 O O . ALA A 1 671 ? -34.810 14.589 -10.000 1.00 96.94 671 ALA A O 1
ATOM 5231 N N . SER A 1 672 ? -33.743 12.673 -9.480 1.00 97.00 672 SER A N 1
ATOM 5232 C CA . SER A 1 672 ? -32.387 13.218 -9.484 1.00 97.00 672 SER A CA 1
ATOM 5233 C C . SER A 1 672 ? -31.457 12.267 -10.223 1.00 97.00 672 SER A C 1
ATOM 5235 O O . SER A 1 672 ? -31.683 11.065 -10.194 1.00 97.00 672 SER A O 1
ATOM 5237 N N . MET A 1 673 ? -30.426 12.761 -10.895 1.00 95.69 673 MET A N 1
ATOM 5238 C CA . MET A 1 673 ? -29.490 11.920 -11.648 1.00 95.69 673 MET A CA 1
ATOM 5239 C C . MET A 1 673 ? -28.116 12.566 -11.778 1.00 95.69 673 MET A C 1
ATOM 5241 O O . MET A 1 673 ? -27.986 13.788 -11.718 1.00 95.69 673 MET A O 1
ATOM 5245 N N . ALA A 1 674 ? -27.090 11.737 -11.948 1.00 91.50 674 ALA A N 1
ATOM 5246 C CA . ALA A 1 674 ? -25.716 12.181 -12.141 1.00 91.50 674 ALA A CA 1
ATOM 5247 C C . ALA A 1 674 ? -25.553 12.914 -13.488 1.00 91.50 674 ALA A C 1
ATOM 5249 O O . ALA A 1 674 ? -25.577 12.283 -14.543 1.00 91.50 674 ALA A O 1
ATOM 5250 N N . GLY A 1 675 ? -25.397 14.241 -13.448 1.00 85.44 675 GLY A N 1
ATOM 5251 C CA . GLY A 1 675 ? -25.133 15.084 -14.619 1.00 85.44 675 GLY A CA 1
ATOM 5252 C C . GLY A 1 675 ? -23.633 15.268 -14.889 1.00 85.44 675 GLY A C 1
ATOM 5253 O O . GLY A 1 675 ? -22.783 14.784 -14.147 1.00 85.44 675 GLY A O 1
ATOM 5254 N N . THR A 1 676 ? -23.282 16.006 -15.947 1.00 76.44 676 THR A N 1
ATOM 5255 C CA . THR A 1 676 ? -21.879 16.161 -16.398 1.00 76.44 676 THR A CA 1
ATOM 5256 C C . THR A 1 676 ? -20.985 16.972 -15.459 1.00 76.44 676 THR A C 1
ATOM 5258 O O . THR A 1 676 ? -19.765 16.889 -15.558 1.00 76.44 676 THR A O 1
ATOM 5261 N N . THR A 1 677 ? -21.570 17.815 -14.610 1.00 71.44 677 THR A N 1
ATOM 5262 C CA . THR A 1 677 ? -20.842 18.690 -13.671 1.00 71.44 677 THR A CA 1
ATOM 5263 C C . THR A 1 677 ? -21.408 18.608 -12.261 1.00 71.44 677 THR A C 1
ATOM 5265 O O . THR A 1 677 ? -20.652 18.608 -11.300 1.00 71.44 677 THR A O 1
ATOM 5268 N N . ASN A 1 678 ? -22.732 18.518 -12.139 1.00 80.44 678 ASN A N 1
ATOM 5269 C CA . ASN A 1 678 ? -23.466 18.352 -10.891 1.00 80.44 678 ASN A CA 1
ATOM 5270 C C . ASN A 1 678 ? -24.659 17.421 -11.124 1.00 80.44 678 ASN A C 1
ATOM 5272 O O . ASN A 1 678 ? -25.041 17.170 -12.267 1.00 80.44 678 ASN A O 1
ATOM 5276 N N . ASN A 1 679 ? -25.294 16.967 -10.043 1.00 85.12 679 ASN A N 1
ATOM 5277 C CA . ASN A 1 679 ? -26.536 16.207 -10.150 1.00 85.12 679 ASN A CA 1
ATOM 5278 C C . ASN A 1 679 ? -27.656 17.077 -10.736 1.00 85.12 679 ASN A C 1
ATOM 5280 O O . ASN A 1 679 ? -27.970 18.145 -10.200 1.00 85.12 679 ASN A O 1
ATOM 5284 N N . GLU A 1 680 ? -28.282 16.591 -11.805 1.00 88.25 680 GLU A N 1
ATOM 5285 C CA . GLU A 1 680 ? -29.529 17.135 -12.327 1.00 88.25 680 GLU A CA 1
ATOM 5286 C C . GLU A 1 680 ? -30.681 16.695 -11.422 1.00 88.25 680 GLU A C 1
ATOM 5288 O O . GLU A 1 680 ? -30.716 15.562 -10.941 1.00 88.25 680 GLU A O 1
ATOM 5293 N N . LYS A 1 681 ? -31.617 17.603 -11.137 1.00 91.81 681 LYS A N 1
ATOM 5294 C CA . LYS A 1 681 ? -32.693 17.375 -10.166 1.00 91.81 681 LYS A CA 1
ATOM 5295 C C . LYS A 1 681 ? -33.978 18.031 -10.632 1.00 91.81 681 LYS A C 1
ATOM 5297 O O . LYS A 1 681 ? -33.956 19.154 -11.131 1.00 91.81 681 LYS A O 1
ATOM 5302 N N . THR A 1 682 ? -35.100 17.370 -10.390 1.00 91.94 682 THR A N 1
ATOM 5303 C CA . THR A 1 682 ? -36.430 17.928 -10.611 1.00 91.94 682 THR A CA 1
ATOM 5304 C C . THR A 1 682 ? -37.383 17.497 -9.504 1.00 91.94 682 THR A C 1
ATOM 5306 O O . THR A 1 682 ? -37.447 16.324 -9.138 1.00 91.94 682 THR A O 1
ATOM 5309 N N . SER A 1 683 ? -38.140 18.453 -8.971 1.00 89.38 683 SER A N 1
ATOM 5310 C CA . SER A 1 683 ? -39.173 18.221 -7.955 1.00 89.38 683 SER A CA 1
ATOM 5311 C C . SER A 1 683 ? -40.528 17.833 -8.549 1.00 89.38 683 SER A C 1
ATOM 5313 O O . SER A 1 683 ? -41.487 17.684 -7.804 1.00 89.38 683 SER A O 1
ATOM 5315 N N . THR A 1 684 ? -40.617 17.717 -9.880 1.00 89.62 684 THR A N 1
ATOM 5316 C CA . THR A 1 684 ? -41.780 17.192 -10.610 1.00 89.62 684 THR A CA 1
ATOM 5317 C C . THR A 1 684 ? -41.312 16.451 -11.865 1.00 89.62 684 THR A C 1
ATOM 5319 O O . THR A 1 684 ? -40.442 16.933 -12.600 1.00 89.62 684 THR A O 1
ATOM 5322 N N . VAL A 1 685 ? -41.879 15.275 -12.140 1.00 91.25 685 VAL A N 1
ATOM 5323 C CA . VAL A 1 685 ? -41.559 14.483 -13.340 1.00 91.25 685 VAL A CA 1
ATOM 5324 C C . VAL A 1 685 ? -42.727 14.546 -14.322 1.00 91.25 685 VAL A C 1
ATOM 5326 O O . VAL A 1 685 ? -43.850 14.171 -14.008 1.00 91.25 685 VAL A O 1
ATOM 5329 N N . LYS A 1 686 ? -42.472 15.039 -15.539 1.00 92.06 686 LYS A N 1
ATOM 5330 C CA . LYS A 1 686 ? -43.494 15.126 -16.596 1.00 92.06 686 LYS A CA 1
ATOM 5331 C C . LYS A 1 686 ? -43.758 13.742 -17.200 1.00 92.06 686 LYS A C 1
ATOM 5333 O O . LYS A 1 686 ? -42.803 13.040 -17.522 1.00 92.06 686 LYS A O 1
ATOM 5338 N N . SER A 1 687 ? -45.022 13.418 -17.485 1.00 91.75 687 SER A N 1
ATOM 5339 C CA . SER A 1 687 ? -45.456 12.122 -18.050 1.00 91.75 687 SER A CA 1
ATOM 5340 C C . SER A 1 687 ? -44.704 11.694 -19.315 1.00 91.75 687 SER A C 1
ATOM 5342 O O . SER A 1 687 ? -44.408 10.521 -19.490 1.00 91.75 687 SER A O 1
ATOM 5344 N N . LYS A 1 688 ? -44.294 12.640 -20.171 1.00 94.00 688 LYS A N 1
ATOM 5345 C CA . LYS A 1 688 ? -43.478 12.362 -21.371 1.00 94.00 688 LYS A CA 1
ATOM 5346 C C . LYS A 1 688 ? -42.131 11.673 -21.085 1.00 94.00 688 LYS A C 1
ATOM 5348 O O . LYS A 1 688 ? -41.550 11.096 -22.006 1.00 94.00 688 LYS A O 1
ATOM 5353 N N . TYR A 1 689 ? -41.629 11.768 -19.853 1.00 95.69 689 TYR A N 1
ATOM 5354 C CA . TYR A 1 689 ? -40.391 11.140 -19.379 1.00 95.69 689 TYR A CA 1
ATOM 5355 C C . TYR A 1 689 ? -40.639 9.843 -18.597 1.00 95.69 689 TYR A C 1
ATOM 5357 O O . TYR A 1 689 ? -39.690 9.260 -18.088 1.00 95.69 689 TYR A O 1
ATOM 5365 N N . LEU A 1 690 ? -41.889 9.383 -18.520 1.00 94.81 690 LEU A N 1
ATOM 5366 C CA . LEU A 1 690 ? -42.270 8.127 -17.887 1.00 94.81 690 LEU A CA 1
ATOM 5367 C C . LEU A 1 690 ? -42.741 7.142 -18.963 1.00 94.81 690 LEU A C 1
ATOM 5369 O O . LEU A 1 690 ? -43.509 7.504 -19.856 1.00 94.81 690 LEU A O 1
ATOM 5373 N N . ALA A 1 691 ? -42.263 5.907 -18.901 1.00 92.25 691 ALA A N 1
ATOM 5374 C CA . ALA A 1 691 ? -42.848 4.772 -19.600 1.00 92.25 691 ALA A CA 1
ATOM 5375 C C . ALA A 1 691 ? -43.919 4.154 -18.693 1.00 92.25 691 ALA A C 1
ATOM 5377 O O . ALA A 1 691 ? -43.689 3.974 -17.498 1.00 92.25 691 ALA A O 1
ATOM 5378 N N . ASN A 1 692 ? -45.106 3.896 -19.248 1.00 87.06 692 ASN A N 1
ATOM 5379 C CA . ASN A 1 692 ? -46.251 3.301 -18.541 1.00 87.06 692 ASN A CA 1
ATOM 5380 C C . ASN A 1 692 ? -46.664 4.028 -17.240 1.00 87.06 692 ASN A C 1
ATOM 5382 O O . ASN A 1 692 ? -47.313 3.452 -16.378 1.00 87.06 692 ASN A O 1
ATOM 5386 N N . GLY A 1 693 ? -46.286 5.303 -17.088 1.00 87.88 693 GLY A N 1
ATOM 5387 C CA . GLY A 1 693 ? -46.584 6.113 -15.903 1.00 87.88 693 GLY A CA 1
ATOM 5388 C C . GLY A 1 693 ? -45.693 5.860 -14.680 1.00 87.88 693 GLY A C 1
ATOM 5389 O O . GLY A 1 693 ? -45.780 6.637 -13.733 1.00 87.88 693 GLY A O 1
ATOM 5390 N N . THR A 1 694 ? -44.813 4.853 -14.693 1.00 91.38 694 THR A N 1
ATOM 5391 C CA . THR A 1 694 ? -44.012 4.458 -13.516 1.00 91.38 694 THR A CA 1
ATOM 5392 C C . THR A 1 694 ? -42.507 4.375 -13.778 1.00 91.38 694 THR A C 1
ATOM 5394 O O . THR A 1 694 ? -41.726 4.678 -12.886 1.00 91.38 694 THR A O 1
ATOM 5397 N N . SER A 1 695 ? -42.050 4.044 -14.986 1.00 95.06 695 SER A N 1
ATOM 5398 C CA . SER A 1 695 ? -40.613 3.869 -15.249 1.00 95.06 695 SER A CA 1
ATOM 5399 C C . SER A 1 695 ? -39.980 5.135 -15.814 1.00 95.06 695 SER A C 1
ATOM 5401 O O . SER A 1 695 ? -40.370 5.617 -16.878 1.00 95.06 695 SER A O 1
ATOM 5403 N N . LEU A 1 696 ? -38.972 5.680 -15.132 1.00 96.44 696 LEU A N 1
ATOM 5404 C CA . LEU A 1 696 ? -38.255 6.868 -15.598 1.00 96.44 696 LEU A CA 1
ATOM 5405 C C . LEU A 1 696 ? -37.430 6.560 -16.853 1.00 96.44 696 LEU A C 1
ATOM 5407 O O . LEU A 1 696 ? -36.644 5.619 -16.855 1.00 96.44 696 LEU A O 1
ATOM 5411 N N . LYS A 1 697 ? -37.560 7.373 -17.904 1.00 97.75 697 LYS A N 1
ATOM 5412 C CA . LYS A 1 697 ? -36.746 7.258 -19.122 1.00 97.75 697 LYS A CA 1
ATOM 5413 C C . LYS A 1 697 ? -35.504 8.140 -19.020 1.00 97.75 697 LYS A C 1
ATOM 5415 O O . LYS A 1 697 ? -35.607 9.373 -19.017 1.00 97.75 697 LYS A O 1
ATOM 5420 N N . LEU A 1 698 ? -34.341 7.501 -18.963 1.00 97.44 698 LEU A N 1
ATOM 5421 C CA . LEU A 1 698 ? -33.026 8.123 -18.835 1.00 97.44 698 LEU A CA 1
ATOM 5422 C C . LEU A 1 698 ? -32.212 7.938 -20.118 1.00 97.44 698 LEU A C 1
ATOM 5424 O O . LEU A 1 698 ? -32.261 6.888 -20.748 1.00 97.44 698 LEU A O 1
ATOM 5428 N N . ASP A 1 699 ? -31.463 8.965 -20.504 1.00 96.88 699 ASP A N 1
ATOM 5429 C CA . ASP A 1 699 ? -30.478 8.913 -21.582 1.00 96.88 699 ASP A CA 1
ATOM 5430 C C . ASP A 1 699 ? -29.074 8.989 -20.981 1.00 96.88 699 ASP A C 1
ATOM 5432 O O . ASP A 1 699 ? -28.754 9.964 -20.295 1.00 96.88 699 ASP A O 1
ATOM 5436 N N . SER A 1 700 ? -28.263 7.963 -21.232 1.00 95.06 700 SER A N 1
ATOM 5437 C CA . SER A 1 700 ? -26.831 7.962 -20.962 1.00 95.06 700 SER A CA 1
ATOM 5438 C C . SER A 1 700 ? -26.104 8.535 -22.168 1.00 95.06 700 SER A C 1
ATOM 5440 O O . SER A 1 700 ? -26.158 7.969 -23.262 1.00 95.06 700 SER A O 1
ATOM 5442 N N . PHE A 1 701 ? -25.466 9.684 -21.973 1.00 92.62 701 PHE A N 1
ATOM 5443 C CA . PHE A 1 701 ? -24.840 10.456 -23.041 1.00 92.62 701 PHE A CA 1
ATOM 5444 C C . PHE A 1 701 ? -23.473 10.972 -22.605 1.00 92.62 701 PHE A C 1
ATOM 5446 O O . PHE A 1 701 ? -23.209 11.129 -21.414 1.00 92.62 701 PHE A O 1
ATOM 5453 N N . VAL A 1 702 ? -22.619 11.304 -23.570 1.00 88.38 702 VAL A N 1
ATOM 5454 C CA . VAL A 1 702 ? -21.345 11.982 -23.308 1.00 88.38 702 VAL A CA 1
ATOM 5455 C C . VAL A 1 702 ? -21.500 13.479 -23.558 1.00 88.38 702 VAL A C 1
ATOM 5457 O O . VAL A 1 702 ? -21.933 13.907 -24.629 1.00 88.38 702 VAL A O 1
ATOM 5460 N N . GLY A 1 703 ? -21.163 14.293 -22.556 1.00 83.50 703 GLY A N 1
ATOM 5461 C CA . GLY A 1 703 ? -21.216 15.747 -22.663 1.00 83.50 703 GLY A CA 1
ATOM 5462 C C . GLY A 1 703 ? -20.226 16.267 -23.705 1.00 83.50 703 GLY A C 1
ATOM 5463 O O . GLY A 1 703 ? -19.032 16.009 -23.598 1.00 83.50 703 GLY A O 1
ATOM 5464 N N . LEU A 1 704 ? -20.709 17.044 -24.681 1.00 78.62 704 LEU A N 1
ATOM 5465 C CA . LEU A 1 704 ? -19.898 17.528 -25.809 1.00 78.62 704 LEU A CA 1
ATOM 5466 C C . LEU A 1 704 ? -18.633 18.289 -25.369 1.00 78.62 704 LEU A C 1
ATOM 5468 O O . LEU A 1 704 ? -17.575 18.116 -25.961 1.00 78.62 704 LEU A O 1
ATOM 5472 N N . TRP A 1 705 ? -18.746 19.115 -24.324 1.00 70.12 705 TRP A N 1
ATOM 5473 C CA . TRP A 1 705 ? -17.650 19.957 -23.827 1.00 70.12 705 TRP A CA 1
ATOM 5474 C C . TRP A 1 705 ? -16.838 19.310 -22.704 1.00 70.12 705 TRP A C 1
ATOM 5476 O O . TRP A 1 705 ? -15.650 19.587 -22.561 1.00 70.12 705 TRP A O 1
ATOM 5486 N N . THR A 1 706 ? -17.469 18.466 -21.884 1.00 74.06 706 THR A N 1
ATOM 5487 C CA . THR A 1 706 ? -16.811 17.845 -20.726 1.00 74.06 706 THR A CA 1
ATOM 5488 C C . THR A 1 706 ? -16.132 16.527 -21.078 1.00 74.06 706 THR A C 1
ATOM 5490 O O . THR A 1 706 ? -15.172 16.156 -20.408 1.00 74.06 706 THR A O 1
ATOM 5493 N N . GLY A 1 707 ? -16.625 15.814 -22.097 1.00 77.06 707 GLY A N 1
ATOM 5494 C CA . GLY A 1 707 ? -16.211 14.451 -22.435 1.00 77.06 707 GLY A CA 1
ATOM 5495 C C . GLY A 1 707 ? -16.674 13.392 -21.428 1.00 77.06 707 GLY A C 1
ATOM 5496 O O . GLY A 1 707 ? -16.327 12.225 -21.577 1.00 77.06 707 GLY A O 1
ATOM 5497 N N . ILE A 1 708 ? -17.454 13.781 -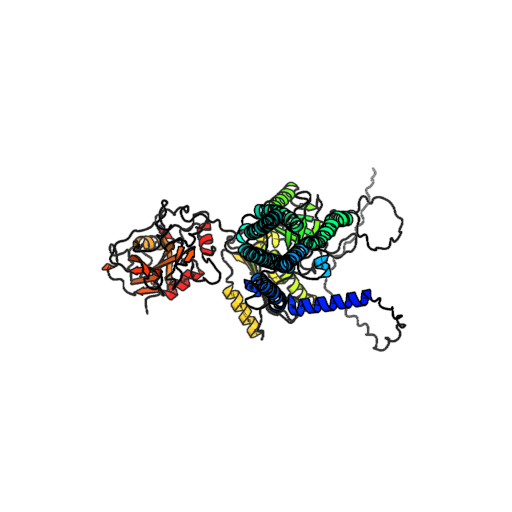20.414 1.00 84.25 708 ILE A N 1
ATOM 5498 C CA . ILE A 1 708 ? -17.898 12.923 -19.309 1.00 84.25 708 ILE A CA 1
ATOM 5499 C C . ILE A 1 708 ? -19.244 12.286 -19.659 1.00 84.25 708 ILE A C 1
ATOM 5501 O O . ILE A 1 708 ? -20.145 12.973 -20.150 1.00 84.25 708 ILE A O 1
ATOM 5505 N N . GLN A 1 709 ? -19.381 10.987 -19.386 1.00 89.94 709 GLN A N 1
ATOM 5506 C CA . GLN A 1 709 ? -20.649 10.271 -19.511 1.00 89.94 709 GLN A CA 1
ATOM 5507 C C . GLN A 1 709 ? -21.579 10.643 -18.349 1.00 89.94 709 GLN A C 1
ATOM 5509 O O . GLN A 1 709 ? -21.150 10.663 -17.204 1.00 89.94 709 GLN A O 1
ATOM 5514 N N . ALA A 1 710 ? -22.839 10.954 -18.627 1.00 92.56 710 ALA A N 1
ATOM 5515 C CA . ALA A 1 710 ? -23.809 11.429 -17.646 1.00 92.56 710 ALA A CA 1
ATOM 5516 C C . ALA A 1 710 ? -25.224 10.941 -17.981 1.00 92.56 710 ALA A C 1
ATOM 5518 O O . ALA A 1 710 ? -25.453 10.338 -19.031 1.00 92.56 710 ALA A O 1
ATOM 5519 N N . LEU A 1 711 ? -26.174 11.213 -17.086 1.00 95.69 711 LEU A N 1
ATOM 5520 C CA . LEU A 1 711 ? -27.592 10.906 -17.242 1.00 95.69 711 LEU A CA 1
ATOM 5521 C C . LEU A 1 711 ? -28.422 12.182 -17.396 1.00 95.69 711 LEU A C 1
ATOM 5523 O O . LEU A 1 711 ? -28.152 13.193 -16.751 1.00 95.69 711 LEU A O 1
ATOM 5527 N N . ARG A 1 712 ? -29.474 12.100 -18.213 1.00 94.75 712 ARG A N 1
ATOM 5528 C CA . ARG A 1 712 ? -30.531 13.119 -18.327 1.00 94.75 712 ARG A CA 1
ATOM 5529 C C . ARG A 1 712 ? -31.888 12.482 -18.609 1.00 94.75 712 ARG A C 1
ATOM 5531 O O . ARG A 1 712 ? -31.964 11.366 -19.120 1.00 94.75 712 ARG A O 1
ATOM 5538 N N . LEU A 1 713 ? -32.973 13.213 -18.364 1.00 96.38 713 LEU A N 1
ATOM 5539 C CA . LEU A 1 713 ? -34.321 12.779 -18.757 1.00 96.38 713 LEU A CA 1
ATOM 5540 C C . LEU A 1 713 ? -34.490 12.772 -20.282 1.00 96.38 713 LEU A C 1
ATOM 5542 O O . LEU A 1 713 ? -34.086 13.714 -20.967 1.00 96.38 713 LEU A O 1
ATOM 5546 N N . THR A 1 714 ? -35.172 11.757 -20.817 1.00 96.06 714 THR A N 1
ATOM 5547 C CA . THR A 1 714 ? -35.399 11.623 -22.264 1.00 96.06 714 THR A CA 1
ATOM 5548 C C . THR A 1 714 ? -36.818 11.205 -22.627 1.00 96.06 714 THR A C 1
ATOM 5550 O O . THR A 1 714 ? -37.557 10.605 -21.848 1.00 96.06 714 THR A O 1
ATOM 5553 N N . LYS A 1 715 ? -37.226 11.543 -23.854 1.00 96.19 715 LYS A N 1
ATOM 5554 C CA . LYS A 1 715 ? -38.487 11.063 -24.437 1.00 96.19 715 LYS A CA 1
ATOM 5555 C C . LYS A 1 715 ? -38.344 9.670 -25.058 1.00 96.19 715 LYS A C 1
ATOM 5557 O O . LYS A 1 715 ? -39.364 9.003 -25.221 1.00 96.19 715 LYS A O 1
ATOM 5562 N N . LYS A 1 716 ? -37.121 9.263 -25.414 1.00 95.81 716 LYS A N 1
ATOM 5563 C CA . LYS A 1 716 ? -36.829 7.981 -26.066 1.00 95.81 716 LYS A CA 1
ATOM 5564 C C . LYS A 1 716 ? -36.976 6.829 -25.076 1.00 95.81 716 LYS A C 1
ATOM 5566 O O . LYS A 1 716 ? -36.622 6.989 -23.913 1.00 95.81 716 LYS A O 1
ATOM 5571 N N . SER A 1 717 ? -37.493 5.700 -25.542 1.00 95.06 717 SER A N 1
ATOM 5572 C CA . SER A 1 717 ? -37.493 4.463 -24.760 1.00 95.06 717 SER A CA 1
ATOM 5573 C C . SER A 1 717 ? -36.081 3.878 -24.696 1.00 95.06 717 SER A C 1
ATOM 5575 O O . SER A 1 717 ? -35.280 4.079 -25.614 1.00 95.06 717 SER A O 1
ATOM 5577 N N . GLY A 1 718 ? -35.790 3.183 -23.603 1.00 93.62 718 GLY A N 1
ATOM 5578 C CA . GLY A 1 718 ? -34.520 2.504 -23.363 1.00 93.62 718 GLY A CA 1
ATOM 5579 C C . GLY A 1 718 ? -34.738 1.083 -22.859 1.00 93.62 718 GLY A C 1
ATOM 5580 O O . GLY A 1 718 ? -35.877 0.645 -22.698 1.00 93.62 718 GLY A O 1
ATOM 5581 N N . GLU A 1 719 ? -33.642 0.386 -22.595 1.00 93.19 719 GLU A N 1
ATOM 5582 C CA . GLU A 1 719 ? -33.661 -0.978 -22.069 1.00 93.19 719 GLU A CA 1
ATOM 5583 C C . GLU A 1 719 ? -33.730 -0.965 -20.541 1.00 93.19 719 GLU A C 1
ATOM 5585 O O . GLU A 1 719 ? -33.232 -0.042 -19.886 1.00 93.19 719 GLU A O 1
ATOM 5590 N N . THR A 1 720 ? -34.336 -2.000 -19.969 1.00 92.62 720 THR A N 1
ATOM 5591 C CA . THR A 1 720 ? -34.248 -2.307 -18.539 1.00 92.62 720 THR A CA 1
ATOM 5592 C C . THR A 1 720 ? -33.196 -3.382 -18.324 1.00 92.62 720 THR A C 1
ATOM 5594 O O . THR A 1 720 ? -33.102 -4.309 -19.121 1.00 92.62 720 THR A O 1
ATOM 5597 N N . GLN A 1 721 ? -32.430 -3.260 -17.247 1.00 94.81 721 GLN A N 1
ATOM 5598 C CA . GLN A 1 721 ? -31.466 -4.270 -16.817 1.00 94.81 721 GLN A CA 1
ATOM 5599 C C . GLN A 1 721 ? -32.064 -5.068 -15.657 1.00 94.81 721 GLN A C 1
ATOM 5601 O O . GLN A 1 721 ? -33.000 -4.590 -14.998 1.00 94.81 721 GLN A O 1
ATOM 5606 N N . ASP A 1 722 ? -31.511 -6.246 -15.399 1.00 95.81 722 ASP A N 1
ATOM 5607 C CA . ASP A 1 722 ? -31.871 -7.027 -14.221 1.00 95.81 722 ASP A CA 1
ATOM 5608 C C . ASP A 1 722 ? -31.431 -6.266 -12.969 1.00 95.81 722 ASP A C 1
ATOM 5610 O O . ASP A 1 722 ? -30.311 -5.738 -12.883 1.00 95.81 722 ASP A O 1
ATOM 5614 N N . LEU A 1 723 ? -32.352 -6.136 -12.022 1.00 97.25 723 LEU A N 1
ATOM 5615 C CA . LEU A 1 723 ? -32.177 -5.404 -10.785 1.00 97.25 723 LEU A CA 1
ATOM 5616 C C . LEU A 1 723 ? -31.795 -6.357 -9.664 1.00 97.25 723 LEU A C 1
ATOM 5618 O O . LEU A 1 723 ? -32.489 -7.332 -9.398 1.00 97.25 723 LEU A O 1
ATOM 5622 N N . ILE A 1 724 ? -30.757 -5.978 -8.926 1.00 97.31 724 ILE A N 1
ATOM 5623 C CA . ILE A 1 724 ? -30.505 -6.527 -7.598 1.00 97.31 724 ILE A CA 1
ATOM 5624 C C . ILE A 1 724 ? -30.437 -5.400 -6.568 1.00 97.31 724 ILE A C 1
ATOM 5626 O O . ILE A 1 724 ? -29.762 -4.379 -6.766 1.00 97.31 724 ILE A O 1
ATOM 5630 N N . THR A 1 725 ? -31.187 -5.535 -5.475 1.00 96.62 725 THR A N 1
ATOM 5631 C CA . THR A 1 725 ? -31.144 -4.560 -4.380 1.00 96.62 725 THR A CA 1
ATOM 5632 C C . THR A 1 725 ? -29.932 -4.803 -3.479 1.00 96.62 725 THR A C 1
ATOM 5634 O O . THR A 1 725 ? -29.360 -5.889 -3.420 1.00 96.62 725 THR A O 1
ATOM 5637 N N . TRP A 1 726 ? -29.508 -3.771 -2.758 1.00 94.38 726 TRP A N 1
ATOM 5638 C CA . TRP A 1 726 ? -28.389 -3.831 -1.822 1.00 94.38 726 TRP A CA 1
ATOM 5639 C C . TRP A 1 726 ? -28.622 -4.852 -0.702 1.00 94.38 726 TRP A C 1
ATOM 5641 O O . TRP A 1 726 ? -27.690 -5.515 -0.241 1.00 94.38 726 TRP A O 1
ATOM 5651 N N . GLU A 1 727 ? -29.876 -4.982 -0.281 1.00 90.12 727 GLU A N 1
ATOM 5652 C CA . GLU A 1 727 ? -30.343 -5.933 0.724 1.00 90.12 727 GLU A CA 1
ATOM 5653 C C . GLU A 1 727 ? -30.336 -7.374 0.192 1.00 90.12 727 GLU A C 1
ATOM 5655 O O . GLU A 1 727 ? -30.070 -8.299 0.949 1.00 90.12 727 GLU A O 1
ATOM 5660 N N . GLN A 1 728 ? -30.542 -7.547 -1.113 1.00 94.12 728 GLN A N 1
ATOM 5661 C CA . GLN A 1 728 ? -30.541 -8.830 -1.814 1.00 94.12 728 GLN A CA 1
ATOM 5662 C C . GLN A 1 728 ? -29.141 -9.368 -2.158 1.00 94.12 728 GLN A C 1
ATOM 5664 O O . GLN A 1 728 ? -28.995 -10.554 -2.444 1.00 94.12 728 GLN A O 1
ATOM 5669 N N . LEU A 1 729 ? -28.105 -8.524 -2.145 1.00 93.69 729 LEU A N 1
ATOM 5670 C CA . LEU A 1 729 ? -26.725 -8.977 -2.339 1.00 93.69 729 LEU A CA 1
ATOM 5671 C C . LEU A 1 729 ? -26.291 -9.928 -1.214 1.00 93.69 729 LEU A C 1
ATOM 5673 O O . LEU A 1 729 ? -26.565 -9.674 -0.042 1.00 93.69 729 LEU A O 1
ATOM 5677 N N . THR A 1 730 ? -25.520 -10.955 -1.568 1.00 90.75 730 THR A N 1
ATOM 5678 C CA . THR A 1 730 ? -24.748 -11.758 -0.607 1.00 90.75 730 THR A CA 1
ATOM 5679 C C . THR A 1 730 ? -23.805 -10.867 0.203 1.00 90.75 730 THR A C 1
ATOM 5681 O O . THR A 1 730 ? -23.311 -9.851 -0.308 1.00 90.75 730 THR A O 1
ATOM 5684 N N . ASP A 1 731 ? -23.486 -11.263 1.432 1.00 82.81 731 ASP A N 1
ATOM 5685 C CA . ASP A 1 731 ? -22.620 -10.473 2.309 1.00 82.81 731 ASP A CA 1
ATOM 5686 C C . ASP A 1 731 ? -21.223 -10.266 1.709 1.00 82.81 731 ASP A C 1
ATOM 5688 O O . ASP A 1 731 ? -20.680 -9.164 1.793 1.00 82.81 731 ASP A O 1
ATOM 5692 N N . GLU A 1 732 ? -20.678 -11.260 1.004 1.00 84.31 732 GLU A N 1
ATOM 5693 C CA . GLU A 1 732 ? -19.393 -11.184 0.303 1.00 84.31 732 GLU A CA 1
ATOM 5694 C C . GLU A 1 732 ? -19.394 -10.098 -0.778 1.00 84.31 732 GLU A C 1
ATOM 5696 O O . GLU A 1 732 ? -18.496 -9.253 -0.811 1.00 84.31 732 GLU A O 1
ATOM 5701 N N . ALA A 1 733 ? -20.415 -10.089 -1.637 1.00 91.06 733 ALA A N 1
ATOM 5702 C CA . ALA A 1 733 ? -20.597 -9.087 -2.685 1.00 91.06 733 ALA A CA 1
ATOM 5703 C C . ALA A 1 733 ? -20.788 -7.677 -2.109 1.00 91.06 733 ALA A C 1
ATOM 5705 O O . ALA A 1 733 ? -20.172 -6.716 -2.578 1.00 91.06 733 ALA A O 1
ATOM 5706 N N . ARG A 1 734 ? -21.610 -7.540 -1.062 1.00 89.12 734 ARG A N 1
ATOM 5707 C CA . ARG A 1 734 ? -21.866 -6.256 -0.395 1.00 89.12 734 ARG A CA 1
ATOM 5708 C C . ARG A 1 734 ? -20.601 -5.698 0.260 1.00 89.12 734 ARG A C 1
ATOM 5710 O O . ARG A 1 734 ? -20.305 -4.504 0.131 1.00 89.12 734 ARG A O 1
ATOM 5717 N N . ASP A 1 735 ? -19.833 -6.559 0.920 1.00 81.06 735 ASP A N 1
ATOM 5718 C CA . ASP A 1 735 ? -18.529 -6.227 1.488 1.00 81.06 735 ASP A CA 1
ATOM 5719 C C . ASP A 1 735 ? -17.548 -5.801 0.404 1.00 81.06 735 ASP A C 1
ATOM 5721 O O . ASP A 1 735 ? -16.882 -4.777 0.541 1.00 81.06 735 ASP A O 1
ATOM 5725 N N . ALA A 1 736 ? -17.469 -6.566 -0.683 1.00 86.88 736 ALA A N 1
ATOM 5726 C CA . ALA A 1 736 ? -16.562 -6.279 -1.777 1.00 86.88 736 ALA A CA 1
ATOM 5727 C C . ALA A 1 736 ? -16.883 -4.930 -2.429 1.00 86.88 736 ALA A C 1
ATOM 5729 O O . ALA A 1 736 ? -15.974 -4.145 -2.661 1.00 86.88 736 ALA A O 1
ATOM 5730 N N . LEU A 1 737 ? -18.157 -4.591 -2.641 1.00 89.81 737 LEU A N 1
ATOM 5731 C CA . LEU A 1 737 ? -18.558 -3.275 -3.158 1.00 89.81 737 LEU A CA 1
ATOM 5732 C C . LEU A 1 737 ? -18.292 -2.121 -2.185 1.00 89.81 737 LEU A C 1
ATOM 5734 O O . LEU A 1 737 ? -18.061 -0.988 -2.617 1.00 89.81 737 LEU A O 1
ATOM 5738 N N . SER A 1 738 ? -18.343 -2.394 -0.883 1.00 83.50 738 SER A N 1
ATOM 5739 C CA . SER A 1 738 ? -18.052 -1.401 0.153 1.00 83.50 738 SER A CA 1
ATOM 5740 C C . SER A 1 738 ? -16.554 -1.143 0.280 1.00 83.50 738 SER A C 1
ATOM 5742 O O . SER A 1 738 ? -16.136 0.012 0.413 1.00 83.50 738 SER A O 1
ATOM 5744 N N . ASP A 1 739 ? -15.766 -2.215 0.210 1.00 77.75 739 ASP A N 1
ATOM 5745 C CA . ASP A 1 739 ? -14.330 -2.203 0.441 1.00 77.75 739 ASP A CA 1
ATOM 5746 C C . ASP A 1 739 ? -13.551 -1.883 -0.824 1.00 77.75 739 ASP A C 1
ATOM 5748 O O . ASP A 1 739 ? -12.601 -1.125 -0.744 1.00 77.75 739 ASP A O 1
ATOM 5752 N N . PHE A 1 740 ? -13.924 -2.399 -1.993 1.00 81.31 740 PHE A N 1
ATOM 5753 C CA . PHE A 1 740 ? -13.127 -2.226 -3.201 1.00 81.31 740 PHE A CA 1
ATOM 5754 C C . PHE A 1 740 ? -12.940 -0.742 -3.540 1.00 81.31 740 PHE A C 1
ATOM 5756 O O . PHE A 1 740 ? -13.889 0.020 -3.748 1.00 81.31 740 PHE A O 1
ATOM 5763 N N . SER A 1 741 ? -11.680 -0.321 -3.621 1.00 80.00 741 SER A N 1
ATOM 5764 C CA . SER A 1 741 ? -11.324 0.993 -4.127 1.00 80.00 741 SER A CA 1
ATOM 5765 C C . SER A 1 741 ? -11.412 0.969 -5.645 1.00 80.00 741 SER A C 1
ATOM 5767 O O . SER A 1 741 ? -10.501 0.516 -6.343 1.00 80.00 741 SER A O 1
ATOM 5769 N N . PHE A 1 742 ? -12.531 1.497 -6.137 1.00 80.62 742 PHE A N 1
ATOM 5770 C CA . PHE A 1 742 ? -12.755 1.822 -7.544 1.00 80.62 742 PHE A CA 1
ATOM 5771 C C . PHE A 1 742 ? -11.910 3.023 -8.011 1.00 80.62 742 PHE A C 1
ATOM 5773 O O . PHE A 1 742 ? -11.922 3.374 -9.193 1.00 80.62 742 PHE A O 1
ATOM 5780 N N . GLU A 1 743 ? -11.154 3.648 -7.105 1.00 67.06 743 GLU A N 1
ATOM 5781 C CA . GLU A 1 743 ? -10.265 4.757 -7.414 1.00 67.06 743 GLU A CA 1
ATOM 5782 C C . GLU A 1 743 ? -8.972 4.242 -8.049 1.00 67.06 743 GLU A C 1
ATOM 5784 O O . GLU A 1 743 ? -8.245 3.413 -7.506 1.00 67.06 743 GLU A O 1
ATOM 5789 N N . SER A 1 744 ? -8.648 4.774 -9.226 1.00 51.03 744 SER A N 1
ATOM 5790 C CA . SER A 1 744 ? -7.416 4.408 -9.937 1.00 51.03 744 SER A CA 1
ATOM 5791 C C . SER A 1 744 ? -6.165 5.153 -9.443 1.00 51.03 744 SER A C 1
ATOM 5793 O O . SER A 1 744 ? -5.057 4.781 -9.829 1.00 51.03 744 SER A O 1
ATOM 5795 N N . SER A 1 745 ? -6.318 6.200 -8.620 1.00 46.31 745 SER A N 1
ATOM 5796 C CA . SER A 1 745 ? -5.223 6.966 -8.001 1.00 46.31 745 SER A CA 1
ATOM 5797 C C . SER A 1 745 ? -5.727 7.848 -6.852 1.00 46.31 745 SER A C 1
ATOM 5799 O O . SER A 1 745 ? -6.836 8.363 -6.948 1.00 46.31 745 SER A O 1
ATOM 5801 N N . GLU A 1 746 ? -4.873 8.129 -5.860 1.00 36.78 746 GLU A N 1
ATOM 5802 C CA . GLU A 1 746 ? -5.159 8.949 -4.657 1.00 36.78 746 GLU A CA 1
ATOM 5803 C C . GLU A 1 746 ? -5.702 10.369 -4.939 1.00 36.78 746 GLU A C 1
ATOM 5805 O O . GLU A 1 746 ? -6.262 11.005 -4.058 1.00 36.78 746 GLU A O 1
ATOM 5810 N N . SER A 1 747 ? -5.578 10.884 -6.167 1.00 37.12 747 SER A N 1
ATOM 5811 C CA . SER A 1 747 ? -6.133 12.182 -6.587 1.00 37.12 747 SER A CA 1
ATOM 5812 C C . SER A 1 747 ? -7.560 12.118 -7.162 1.00 37.12 747 SER A C 1
ATOM 5814 O O . SER A 1 747 ? -8.030 13.100 -7.741 1.00 37.12 747 SER A O 1
ATOM 5816 N N . ARG A 1 748 ? -8.242 10.964 -7.087 1.00 54.34 748 ARG A N 1
ATOM 5817 C CA . ARG A 1 748 ? -9.503 10.690 -7.806 1.00 54.34 748 ARG A CA 1
ATOM 5818 C C . ARG A 1 748 ? -10.636 10.193 -6.897 1.00 54.34 748 ARG A C 1
ATOM 5820 O O . ARG A 1 748 ? -11.377 9.299 -7.295 1.00 54.34 748 ARG A O 1
ATOM 5827 N N . GLU A 1 749 ? -10.840 10.865 -5.762 1.00 49.81 749 GLU A N 1
ATOM 5828 C CA . GLU A 1 749 ? -11.877 10.596 -4.732 1.00 49.81 749 GLU A CA 1
ATOM 5829 C C . GLU A 1 749 ? -13.354 10.601 -5.217 1.00 49.81 749 GLU A C 1
ATOM 5831 O O . GLU A 1 749 ? -14.286 10.494 -4.423 1.00 49.81 749 GLU A O 1
ATOM 5836 N N . TRP A 1 750 ? -13.617 10.760 -6.518 1.00 58.94 750 TRP A N 1
ATOM 5837 C CA . TRP A 1 750 ? -14.957 10.933 -7.091 1.00 58.94 750 TRP A CA 1
ATOM 5838 C C . TRP A 1 750 ? -15.500 9.684 -7.809 1.00 58.94 750 TRP A C 1
ATOM 5840 O O . TRP A 1 750 ? -16.683 9.654 -8.148 1.00 58.94 750 TRP A O 1
ATOM 5850 N N . VAL A 1 751 ? -14.695 8.627 -8.003 1.00 72.44 751 VAL A N 1
ATOM 5851 C CA . VAL A 1 751 ? -15.163 7.336 -8.553 1.00 72.44 751 VAL A CA 1
ATOM 5852 C C . VAL A 1 751 ? -15.577 6.418 -7.406 1.00 72.44 751 VAL A C 1
ATOM 5854 O O . VAL A 1 751 ? -14.834 5.543 -6.970 1.00 72.44 751 VAL A O 1
ATOM 5857 N N . VAL A 1 752 ? -16.780 6.653 -6.891 1.00 79.00 752 VAL A N 1
ATOM 5858 C CA . VAL A 1 752 ? -17.281 6.008 -5.676 1.00 79.00 752 VAL A CA 1
ATOM 5859 C C . VAL A 1 752 ? -18.513 5.158 -5.980 1.00 79.00 752 VAL A C 1
ATOM 5861 O O . VAL A 1 752 ? -19.414 5.608 -6.683 1.00 79.00 752 VAL A O 1
ATOM 5864 N N . MET A 1 753 ? -18.572 3.948 -5.411 1.00 90.06 753 MET A N 1
ATOM 5865 C CA . MET A 1 753 ? -19.752 3.080 -5.469 1.00 90.06 753 MET A CA 1
ATOM 5866 C C . MET A 1 753 ? -20.945 3.777 -4.775 1.00 90.06 753 MET A C 1
ATOM 5868 O O . MET A 1 753 ? -20.881 3.997 -3.563 1.00 90.06 753 MET A O 1
ATOM 5872 N N . PRO A 1 754 ? -22.022 4.164 -5.493 1.00 92.69 754 PRO A N 1
ATOM 5873 C CA . PRO A 1 754 ? -23.042 5.079 -4.960 1.00 92.69 754 PRO A CA 1
ATOM 5874 C C . PRO A 1 754 ? -23.844 4.544 -3.771 1.00 92.69 754 PRO A C 1
ATOM 5876 O O . PRO A 1 754 ? -24.349 5.324 -2.964 1.00 92.69 754 PRO A O 1
ATOM 5879 N N . LEU A 1 755 ? -23.975 3.221 -3.666 1.00 94.06 755 LEU A N 1
ATOM 5880 C CA . LEU A 1 755 ? -24.833 2.569 -2.678 1.00 94.06 755 LEU A CA 1
ATOM 5881 C C . LEU A 1 755 ? -24.096 2.212 -1.382 1.00 94.06 755 LEU A C 1
ATOM 5883 O O . LEU A 1 755 ? -24.763 1.848 -0.417 1.00 94.06 755 LEU A O 1
ATOM 5887 N N . ARG A 1 756 ? -22.762 2.349 -1.308 1.00 87.56 756 ARG A N 1
ATOM 5888 C CA . ARG A 1 756 ? -22.007 2.101 -0.067 1.00 87.56 756 ARG A CA 1
ATOM 5889 C C . ARG A 1 756 ? -22.339 3.160 0.985 1.00 87.56 756 ARG A C 1
ATOM 5891 O O . ARG A 1 756 ? -22.586 4.318 0.645 1.00 87.56 756 ARG A O 1
ATOM 5898 N N . ASP A 1 757 ? -22.286 2.799 2.265 1.00 80.25 757 ASP A N 1
ATOM 5899 C CA . ASP A 1 757 ? -22.778 3.644 3.368 1.00 80.25 757 ASP A CA 1
ATOM 5900 C C . ASP A 1 757 ? -22.209 5.069 3.384 1.00 80.25 757 ASP A C 1
ATOM 5902 O O . ASP A 1 757 ? -22.954 6.036 3.577 1.00 80.25 757 ASP A O 1
ATOM 5906 N N . SER A 1 758 ? -20.902 5.208 3.140 1.00 76.44 758 SER A N 1
ATOM 5907 C CA . SER A 1 758 ? -20.209 6.502 3.137 1.00 76.44 758 SER A CA 1
ATOM 5908 C C . SER A 1 758 ? -20.662 7.431 2.006 1.00 76.44 758 SER A C 1
ATOM 5910 O O . SER A 1 758 ? -20.620 8.651 2.160 1.00 76.44 758 SER A O 1
ATOM 5912 N N . ALA A 1 759 ? -21.134 6.875 0.888 1.00 85.75 759 ALA A N 1
ATOM 5913 C CA . ALA A 1 759 ? -21.562 7.628 -0.287 1.00 85.75 759 ALA A CA 1
ATOM 5914 C C . ALA A 1 759 ? -23.075 7.854 -0.307 1.00 85.75 759 ALA A C 1
ATOM 5916 O O . ALA A 1 759 ? -23.536 8.964 -0.573 1.00 85.75 759 ALA A O 1
ATOM 5917 N N . PHE A 1 760 ? -23.848 6.822 0.026 1.00 89.38 760 PHE A N 1
ATOM 5918 C CA . PHE A 1 760 ? -25.294 6.787 -0.150 1.00 89.38 760 PHE A CA 1
ATOM 5919 C C . PHE A 1 760 ? -25.996 7.962 0.544 1.00 89.38 760 PHE A C 1
ATOM 5921 O O . PHE A 1 760 ? -26.718 8.732 -0.091 1.00 89.38 760 PHE A O 1
ATOM 5928 N N . LYS A 1 761 ? -25.706 8.191 1.833 1.00 87.75 761 LYS A N 1
ATOM 5929 C CA . LYS A 1 761 ? -26.304 9.300 2.604 1.00 87.75 761 LYS A CA 1
ATOM 5930 C C . LYS A 1 761 ? -25.905 10.677 2.061 1.00 87.75 761 LYS A C 1
ATOM 5932 O O . LYS A 1 761 ? -26.728 11.596 2.033 1.00 87.75 761 LYS A O 1
ATOM 5937 N N . VAL A 1 762 ? -24.654 10.824 1.622 1.00 87.62 762 VAL A N 1
ATOM 5938 C CA . VAL A 1 762 ? -24.134 12.072 1.043 1.00 87.62 762 VAL A CA 1
ATOM 5939 C C . VAL A 1 762 ? -24.819 12.363 -0.290 1.00 87.62 762 VAL A C 1
ATOM 5941 O O . VAL A 1 762 ? -25.253 13.491 -0.521 1.00 87.62 762 VAL A O 1
ATOM 5944 N N . LEU A 1 763 ? -24.990 11.348 -1.136 1.00 90.69 763 LEU A N 1
ATOM 5945 C CA . LEU A 1 763 ? -25.668 11.469 -2.422 1.00 90.69 763 LEU A CA 1
ATOM 5946 C C . LEU A 1 763 ? -27.153 11.789 -2.262 1.00 90.69 763 LEU A C 1
ATOM 5948 O O . LEU A 1 763 ? -27.640 12.657 -2.983 1.00 90.69 763 LEU A O 1
ATOM 5952 N N . LEU A 1 764 ? -27.861 11.194 -1.296 1.00 92.38 764 LEU A N 1
ATOM 5953 C CA . LEU A 1 764 ? -29.249 11.573 -0.995 1.00 92.38 764 LEU A CA 1
ATOM 5954 C C . LEU A 1 764 ? -29.353 13.052 -0.603 1.00 92.38 764 LEU A C 1
ATOM 5956 O O . LEU A 1 764 ? -30.164 13.787 -1.170 1.00 92.38 764 LEU A O 1
ATOM 5960 N N . LYS A 1 765 ? -28.477 13.519 0.296 1.00 92.50 765 LYS A N 1
ATOM 5961 C CA . LYS A 1 765 ? -28.409 14.933 0.700 1.00 92.50 765 LYS A CA 1
ATOM 5962 C C . LYS A 1 765 ? -28.129 15.849 -0.487 1.00 92.50 765 LYS A C 1
ATOM 5964 O O . LYS A 1 765 ? -28.844 16.827 -0.699 1.00 92.50 765 LYS A O 1
ATOM 5969 N N . ASN A 1 766 ? -27.112 15.519 -1.276 1.00 89.75 766 ASN A N 1
ATOM 5970 C CA . ASN A 1 766 ? -26.688 16.322 -2.416 1.00 89.75 766 ASN A CA 1
ATOM 5971 C C . ASN A 1 766 ? -27.653 16.234 -3.594 1.00 89.75 766 ASN A C 1
ATOM 5973 O O . ASN A 1 766 ? -27.536 17.054 -4.495 1.00 89.75 766 ASN A O 1
ATOM 5977 N N . SER A 1 767 ? -28.605 15.300 -3.593 1.00 93.50 767 SER A N 1
ATOM 5978 C CA . SER A 1 767 ? -29.557 15.074 -4.685 1.00 93.50 767 SER A CA 1
ATOM 5979 C C . SER A 1 767 ? -30.998 15.412 -4.335 1.00 93.50 767 SER A C 1
ATOM 5981 O O . SER A 1 767 ? -31.850 15.308 -5.209 1.00 93.50 767 SER A O 1
ATOM 5983 N N . TYR A 1 768 ? -31.288 15.846 -3.111 1.00 95.00 768 TYR A N 1
ATOM 5984 C CA . TYR A 1 768 ? -32.646 16.187 -2.693 1.00 95.00 768 TYR A CA 1
ATOM 5985 C C . TYR A 1 768 ? -33.219 17.347 -3.541 1.00 95.00 768 TYR A C 1
ATOM 5987 O O . TYR A 1 768 ? -32.595 18.415 -3.582 1.00 95.00 768 TYR A O 1
ATOM 5995 N N . PRO A 1 769 ? -34.350 17.159 -4.256 1.00 93.50 769 PRO A N 1
ATOM 5996 C CA . PRO A 1 769 ? -34.875 18.150 -5.200 1.00 93.50 769 PRO A CA 1
ATOM 5997 C C . PRO A 1 769 ? -35.908 19.108 -4.583 1.00 93.50 769 PRO A C 1
ATOM 5999 O O . PRO A 1 769 ? -36.278 20.094 -5.221 1.00 93.50 769 PRO A O 1
ATOM 6002 N N . PHE A 1 770 ? -36.401 18.823 -3.376 1.00 91.38 770 PHE A N 1
ATOM 6003 C CA . PHE A 1 770 ? -37.465 19.593 -2.730 1.00 91.38 770 PHE A CA 1
ATOM 6004 C C . PHE A 1 770 ? -36.863 20.693 -1.842 1.00 91.38 770 PHE A C 1
ATOM 6006 O O . PHE A 1 770 ? -35.866 20.455 -1.155 1.00 91.38 770 PHE A O 1
ATOM 6013 N N . ARG A 1 771 ? -37.431 21.902 -1.908 1.00 76.44 771 ARG A N 1
ATOM 6014 C CA . ARG A 1 771 ? -37.007 23.047 -1.089 1.00 76.44 771 ARG A CA 1
ATOM 6015 C C . ARG A 1 771 ? -37.651 23.015 0.283 1.00 76.44 771 ARG A C 1
ATOM 6017 O O . ARG A 1 771 ? -38.839 22.631 0.341 1.00 76.44 771 ARG A O 1
#

Organism: Phytophthora nicotianae (strain INRA-310) (NCBI:txid761204)

InterPro domains:
  IPR000778 Cytochrome b245, heavy chain [PR00466] (184-207)
  IPR000778 Cytochrome b245, heavy chain [PR00466] (209-229)
  IPR000778 Cytochrome b245, heavy chain [PR00466] (403-420)
  IPR000778 Cytochrome b245, heavy chain [PR00466] (525-543)
  IPR008701 Necrosis inducing protein [PF05630] (564-766)
  IPR013112 FAD-binding 8 [PF08022] (288-388)
  IPR013121 Ferric reductase, NAD binding domain [PF08030] (398-446)
  IPR013130 Ferric reductase transmembrane component-like domain [PF01794] (119-226)
  IPR017927 FAD-binding domain, ferredoxin reductase-type [PS51384] (276-391)
  IPR017938 Riboflavin synthase-like beta-barrel [SSF63380] (305-387)
  IPR039261 Ferredoxin-NADP reductase (FNR), nucleotide-binding domain [G3DSA:3.40.50.80] (383-541)
  IPR039261 Ferredoxin-NADP reductase (FNR), nucleotide-binding domain [SSF52343] (379-446)
  IPR050369 Respiratory burst oxidase/Ferric reductase [PTHR11972] (113-537)

Radius of gyration: 34.03 Å; chains: 1; bounding box: 97×84×109 Å